Protein AF-0000000078642762 (afdb_homodimer)

InterPro domains:
  IPR003439 ABC transporter-like, ATP-binding domain [PF00005] (323-471)
  IPR003439 ABC transporter-like, ATP-binding domain [PS50893] (305-544)
  IPR003593 AAA+ ATPase domain [SM00382] (332-521)
  IPR011527 ABC transporter type 1, transmembrane domain [PF00664] (13-254)
  IPR011527 ABC transporter type 1, transmembrane domain [PS50929] (1-271)
  IPR017871 ABC transporter-like, conserved site [PS00211] (443-457)
  IPR027417 P-loop containing nucleoside triphosphate hydrolase [G3DSA:3.40.50.300] (303-545)
  IPR027417 P-loop containing nucleoside triphosphate hydrolase [SSF52540] (297-545)
  IPR036640 ABC transporter type 1, transmembrane domain superfamily [G3DSA:1.20.1560.10] (32-302)
  IPR036640 ABC transporter type 1, transmembrane domain superfamily [SSF90123] (19-289)
  IPR039421 Type 1 protein exporter [PTHR43394] (2-546)

Organism: Amborella trichopoda (NCBI:txid13333)

Radius of gyration: 38.22 Å; Cα contacts (8 Å, |Δi|>4): 1723; chains: 2; bounding box: 82×119×77 Å

Foldseek 3Di:
DLVLCLLVLVLVLVVCVPPHDPVVNVVSVVSNVVSVVVCVVVVVVLLVVLVVVLVVQLVVLLVLLVVLVVQAFVLVPVVDDPVVSVCLSPVLSVLVSCLRRPLVSLLVVLVVLLVSLLVVLCVLPVVLSVLLVVLLVVLLVLLVVLLVVVVVLVVVLVVLVVVLVVLVVVCVVCVVVCVVVVCPVVSVVVSVVSVVVSVVSVVVNVVSVVVSVVSLVVSLVVSVVVLCVVVVVCVVVPNHDPSSSSSSNVSSNSNSVSSVSNSVSVSSSVVSVVSVVVSVVSSPRDGDPLQVAPADDDPDFQAKKWWAQFWADRPVGNPATLAGGETDIFGFLFFEEEEEDPSLNQVVVVCVVLPSDPTPDTFMDGVRHTPSRHNNLNQVLQEFEQEQFQDFDQFFLQCRLCPSAPDDDDPVLLLVLLVLLVLQVVLCVDPVRRRDGDDPPPDDRLNSLSSSSSSRVSSLHQEYEAYASQPPDDPVSSVSNLSSVLCSSDNPPRSHHYYHHYLDPVSLQSGQKYWYGGSNYTDDIDHPVVVCVVCDPSVVSVVVVVVVVD/DLVLCLLVLVLVLVVCVPPHDPVSNVVSVVSNVVSVVVCVVVVVVLLVVLVVVLVVQLVVLLVLLVVLVVQAFVLVPVVDDPVVSVCLSPVLSVLLSCLRRPLVSLLVVLVVLLVSLLVVLCVLPVVLSVLLVVLLVVLLVLLVVLLVVLVVLVVVLVVLVVVLVVLVVVCVVCVVVCVVVVCPVVSVVVSVVSVVVSVVSVVVNVVSVVVSVVSLVVSLVVSVVVLCVVVVVCVVVPNHDPSSSSSSNVSSNSNSVSSVSNSVSVSSSVVSVVSVVVSVVSSPRDGDPLQVAPADDDPDFQAKKWWAQFWADRPVGNPATLAGGETDIFGGLFFEEEEEDPSLNQVVVVCVVLVSDPTPDTFMDGVRHTPSRHNNLNQVLQEFEQEQFQDFDQFFLQCRLCPSAPDDDDPVLLLVLLVLLVLQVVLCVDPVRRRDGDDPPPDDRLNSLSSSSSSRVSSLHQEYEAYASQPPDDPVSNVSNLSSVLCSSDNPPRSHHYYHHYLDPVSLQSGQKYWYGGSNYTDDIDHPVVVCVVCDPSVVSVVVVVVVVD

Sequence (1100 aa):
ASEISIPNFLTATIFSAQNGPTSIFQKNVQLLILMCCTFGIFSGIRGCCFGIANMILVRRMREKLYSALLFQDISFFDMETVGDLTSRLGSDCQQVSRVIGNDLNLISRNVLQGTGAFIYLVTLSWPLALSTLMICSVILTIMFFYSKYQKNAAKTFQEFLASANEVSQETFSLMRIIRSYGTEKQEIERYVGVLKKLADISLRQSIAYGLWSLSFNSLYHAAQVVAVLIGGASIMAGHITVEQLTKFILYADWLIYSTWWVGDNWSNLMQSVGASEKVFRLMDLLPSEQFLLNGLKLPQVVGHIEFVDLSFCYPSREKVPALRHVNLSIYPKEVVAIVGLSGSGKSTLVNLLLRLYEPTSGQILIDGFPLSELDIKWFRENIGFVGQEPRLFRMDISSNIRYGCTREVSHEDVERAAKQAYAHHFISSLPNGYETLVDDGLLSGGQKQRIAIARAILRNPAILILDEATSALDAESEHHVQGALYAAMKGPETKRTVIVIAHRLSTIRAADRIIVMDGGHIVEMGEHSELLGMNGIYARLTRRQVDALVASEISIPNFLTATIFSAQNGPTSIFQKNVQLLILMCCTFGIFSGIRGCCFGIANMILVRRMREKLYSALLFQDISFFDMETVGDLTSRLGSDCQQVSRVIGNDLNLISRNVLQGTGAFIYLVTLSWPLALSTLMICSVILTIMFFYSKYQKNAAKTFQEFLASANEVSQETFSLMRIIRSYGTEKQEIERYVGVLKKLADISLRQSIAYGLWSLSFNSLYHAAQVVAVLIGGASIMAGHITVEQLTKFILYADWLIYSTWWVGDNWSNLMQSVGASEKVFRLMDLLPSEQFLLNGLKLPQVVGHIEFVDLSFCYPSREKVPALRHVNLSIYPKEVVAIVGLSGSGKSTLVNLLLRLYEPTSGQILIDGFPLSELDIKWFRENIGFVGQEPRLFRMDISSNIRYGCTREVSHEDVERAAKQAYAHHFISSLPNGYETLVDDGLLSGGQKQRIAIARAILRNPAILILDEATSALDAESEHHVQGALYAAMKGPETKRTVIVIAHRLSTIRAADRIIVMDGGHIVEMGEHSELLGMNGIYARLTRRQVDALV

Solvent-accessible surface area (backbone atoms only — not comparable to full-atom values): 55470 Å² total; per-residue (Å²): 109,47,68,71,44,44,58,55,43,51,46,49,31,52,52,23,29,75,80,44,58,71,65,58,30,53,52,36,50,52,53,46,52,52,33,34,50,51,37,10,52,52,48,11,49,49,45,23,53,36,36,42,52,27,44,54,49,40,51,52,48,41,53,47,35,52,53,29,56,71,40,42,50,55,64,55,57,73,74,42,54,55,66,57,56,42,41,44,57,47,59,31,41,51,41,37,29,45,35,61,33,48,33,46,49,51,33,54,50,25,49,51,50,24,51,53,31,47,55,52,35,44,73,73,38,54,72,60,34,52,53,48,49,50,51,51,49,52,50,50,53,53,47,51,55,48,48,55,50,49,51,54,51,47,50,54,48,51,53,46,50,49,49,46,48,50,52,49,40,50,48,56,71,40,39,68,58,36,60,50,38,56,38,59,68,60,54,49,51,54,52,50,53,47,48,52,56,47,43,53,54,46,42,54,50,17,49,50,47,11,53,48,45,21,51,51,46,32,50,56,40,47,47,53,52,50,47,48,53,56,44,30,52,33,31,64,70,65,77,45,52,70,64,56,46,54,40,45,52,57,36,50,51,47,29,51,49,20,52,48,51,35,52,56,36,46,52,53,35,57,62,30,48,61,48,36,50,56,50,52,54,50,43,64,44,70,60,34,67,70,78,70,52,86,36,50,80,72,95,71,72,69,34,29,39,33,37,43,49,27,21,31,50,50,86,91,43,67,88,52,62,41,30,53,60,30,68,47,77,44,55,56,49,35,37,36,22,42,33,60,58,92,80,14,30,68,68,56,54,53,37,42,74,68,56,54,45,76,67,71,37,59,50,45,27,47,70,83,38,53,56,88,50,34,22,56,61,64,53,29,59,36,42,15,64,32,55,60,70,60,78,77,63,84,37,27,47,50,55,53,33,48,53,63,50,86,63,90,73,54,72,65,50,52,49,51,24,20,51,52,16,62,31,39,66,65,34,61,68,37,95,53,28,54,65,31,68,42,49,93,77,76,55,51,72,46,56,36,34,20,42,41,45,14,22,23,53,58,52,65,30,31,29,37,39,36,34,38,67,61,64,94,42,55,73,66,44,32,51,45,46,48,51,18,48,45,41,67,55,64,31,90,86,47,82,30,12,28,43,33,36,48,85,47,54,63,64,44,63,70,28,66,33,35,37,32,29,50,79,13,29,75,77,45,74,39,36,64,73,57,39,48,70,63,64,43,70,63,27,50,53,53,46,50,50,37,44,61,47,97,109,47,69,71,46,42,55,56,43,52,48,50,32,52,54,24,29,75,78,45,59,70,66,60,28,54,51,36,49,53,54,45,52,51,33,33,51,52,38,9,51,52,49,11,50,49,45,22,52,37,35,44,51,26,44,53,49,39,50,51,48,42,52,48,35,52,54,29,56,71,39,43,51,54,67,55,58,72,76,43,54,56,66,57,56,42,40,45,59,48,60,32,41,51,42,38,29,44,35,61,33,47,32,45,50,52,35,54,50,24,48,52,50,22,51,52,31,48,55,52,34,44,70,72,38,54,72,59,34,52,55,48,49,51,50,49,52,52,52,50,52,51,49,50,56,47,47,55,49,49,51,54,51,49,52,53,48,49,53,47,49,50,50,46,47,48,52,49,41,51,48,56,70,39,39,69,57,36,59,49,39,56,39,59,68,59,54,49,50,54,51,50,51,46,48,51,56,46,43,52,53,47,43,54,50,17,48,50,48,10,53,47,44,20,51,49,46,32,48,56,40,46,46,54,51,51,46,47,52,55,44,29,54,33,32,65,72,64,76,45,50,70,65,56,46,54,38,45,53,56,35,50,50,48,28,51,49,21,53,47,50,35,53,55,36,45,52,54,36,58,61,28,48,60,48,34,50,56,51,51,55,50,42,65,45,70,60,33,65,70,78,69,51,85,37,50,78,73,94,71,74,68,33,30,38,33,37,42,49,27,22,32,49,50,85,91,42,67,88,52,62,40,30,53,60,30,70,46,76,43,54,57,49,36,38,36,21,42,33,62,57,91,80,14,29,68,68,55,54,52,36,43,73,67,56,52,45,76,65,71,38,59,50,43,26,48,68,83,36,52,57,88,50,34,22,56,60,64,52,28,58,37,42,14,65,33,55,59,71,60,78,78,63,86,36,27,48,51,56,53,33,48,53,64,49,85,62,91,74,54,71,66,52,52,48,50,24,20,50,53,17,62,31,40,67,64,35,62,69,37,95,53,27,52,64,30,69,44,50,92,80,75,56,52,73,45,56,35,34,20,44,41,44,14,22,23,53,57,53,65,32,30,29,36,40,37,33,36,69,60,64,95,43,53,73,68,42,32,50,46,47,48,50,17,50,46,42,67,56,64,32,92,86,46,83,28,13,29,42,34,35,48,85,47,55,63,64,45,62,70,29,66,33,35,37,34,30,50,81,13,27,75,77,47,75,38,37,63,72,57,38,49,72,63,63,44,70,62,27,50,53,52,45,51,51,38,44,60,47,97

pLDDT: mean 83.85, std 8.93, range [47.72, 97.31]

Nearest PDB structures (foldseek):
  8t4i-assembly1_B  TM=9.078E-01  e=1.198E-38  Homo sapiens
  8hw4-assembly1_A  TM=8.216E-01  e=1.240E-27  Homo sapiens
  6uy0-assembly1_A  TM=8.090E-01  e=3.862E-27  Bos taurus
  5ywd-assembly1_B  TM=8.502E-01  e=2.669E-25  Mesocricetus auratus
  5ywb-assembly1_B  TM=8.502E-01  e=1.714E-24  Mesocricetus auratus

Structure (mmCIF, N/CA/C/O backbone):
data_AF-0000000078642762-model_v1
#
loop_
_entity.id
_entity.type
_entity.pdbx_description
1 polymer 'ABC transporter B family member 26, chloroplastic'
#
loop_
_atom_site.group_PDB
_atom_site.id
_atom_site.type_symbol
_atom_site.label_atom_id
_atom_site.label_alt_id
_atom_site.label_comp_id
_atom_site.label_asym_id
_atom_site.label_entity_id
_atom_site.label_seq_id
_atom_site.pdbx_PDB_ins_code
_atom_site.Cartn_x
_atom_site.Cartn_y
_atom_site.Cartn_z
_atom_site.occupancy
_atom_site.B_iso_or_equiv
_atom_site.auth_seq_id
_atom_site.auth_comp_id
_atom_site.auth_asym_id
_atom_site.auth_atom_id
_atom_site.pdbx_PDB_model_num
ATOM 1 N N . ALA A 1 1 ? -13.82 -40.062 -16.484 1 63.44 1 ALA A N 1
ATOM 2 C CA . ALA A 1 1 ? -13.969 -41.438 -16.938 1 63.44 1 ALA A CA 1
ATOM 3 C C . ALA A 1 1 ? -13.289 -41.656 -18.281 1 63.44 1 ALA A C 1
ATOM 5 O O . ALA A 1 1 ? -12.578 -42.625 -18.484 1 63.44 1 ALA A O 1
ATOM 6 N N . SER A 1 2 ? -13.516 -40.562 -19.125 1 65.88 2 SER A N 1
ATOM 7 C CA . SER A 1 2 ? -12.898 -40.656 -20.453 1 65.88 2 SER A CA 1
ATOM 8 C C . SER A 1 2 ? -11.375 -40.594 -20.344 1 65.88 2 SER A C 1
ATOM 10 O O . SER A 1 2 ? -10.672 -41.344 -21.031 1 65.88 2 SER A O 1
ATOM 12 N N . GLU A 1 3 ? -10.938 -39.844 -19.484 1 69.06 3 GLU A N 1
ATOM 13 C CA . GLU A 1 3 ? -9.492 -39.688 -19.359 1 69.06 3 GLU A CA 1
ATOM 14 C C . GLU A 1 3 ? -8.852 -40.969 -18.766 1 69.06 3 GLU A C 1
ATOM 16 O O . GLU A 1 3 ? -7.762 -41.344 -19.188 1 69.06 3 GLU A O 1
ATOM 21 N N . ILE A 1 4 ? -9.586 -41.562 -17.938 1 70.75 4 ILE A N 1
ATOM 22 C CA . ILE A 1 4 ? -9.062 -42.719 -17.234 1 70.75 4 ILE A CA 1
ATOM 23 C C . ILE A 1 4 ? -8.984 -43.906 -18.188 1 70.75 4 ILE A C 1
ATOM 25 O O . ILE A 1 4 ? -8.117 -44.781 -18.047 1 70.75 4 ILE A O 1
ATOM 29 N N . SER A 1 5 ? -9.797 -43.875 -19.234 1 72.12 5 SER A N 1
ATOM 30 C CA . SER A 1 5 ? -9.867 -45.031 -20.125 1 72.12 5 SER A CA 1
ATOM 31 C C . SER A 1 5 ? -8.859 -44.906 -21.266 1 72.12 5 SER A C 1
ATOM 33 O O . SER A 1 5 ? -8.57 -45.906 -21.953 1 72.12 5 SER A O 1
ATOM 35 N N . ILE A 1 6 ? -8.242 -43.812 -21.375 1 73 6 ILE A N 1
ATOM 36 C CA . ILE A 1 6 ? -7.422 -43.531 -22.547 1 73 6 ILE A CA 1
ATOM 37 C C . ILE A 1 6 ? -6.18 -44.406 -22.547 1 73 6 ILE A C 1
ATOM 39 O O . ILE A 1 6 ? -5.871 -45.062 -23.547 1 73 6 ILE A O 1
ATOM 43 N N . PRO A 1 7 ? -5.547 -44.531 -21.312 1 68.44 7 PRO A N 1
ATOM 44 C CA . PRO A 1 7 ? -4.355 -45.375 -21.344 1 68.44 7 PRO A CA 1
ATOM 45 C C . PRO A 1 7 ? -4.676 -46.812 -21.672 1 68.44 7 PRO A C 1
ATOM 47 O O . PRO A 1 7 ? -3.895 -47.5 -22.359 1 68.44 7 PRO A O 1
ATOM 50 N N . ASN A 1 8 ? -5.844 -47.281 -21.281 1 71.69 8 ASN A N 1
ATOM 51 C CA . ASN A 1 8 ? -6.246 -48.656 -21.562 1 71.69 8 ASN A CA 1
ATOM 52 C C . ASN A 1 8 ? -6.445 -48.875 -23.062 1 71.69 8 ASN A C 1
ATOM 54 O O . ASN A 1 8 ? -5.938 -49.844 -23.609 1 71.69 8 ASN A O 1
ATOM 58 N N . PHE A 1 9 ? -7.066 -47.969 -23.672 1 74.38 9 PHE A N 1
ATOM 59 C CA . PHE A 1 9 ? -7.367 -48.156 -25.078 1 74.38 9 PHE A CA 1
ATOM 60 C C . PHE A 1 9 ? -6.145 -47.844 -25.938 1 74.38 9 PHE A C 1
ATOM 62 O O . PHE A 1 9 ? -5.965 -48.438 -27.016 1 74.38 9 PHE A O 1
ATOM 69 N N . LEU A 1 10 ? -5.32 -46.969 -25.406 1 74.31 10 LEU A N 1
ATOM 70 C CA . LEU A 1 10 ? -4.078 -46.656 -26.109 1 74.31 10 LEU A CA 1
ATOM 71 C C . LEU A 1 10 ? -3.186 -47.875 -26.188 1 74.31 10 LEU A C 1
ATOM 73 O O . LEU A 1 10 ? -2.707 -48.219 -27.281 1 74.31 10 LEU A O 1
ATOM 77 N N . THR A 1 11 ? -3.053 -48.531 -25.125 1 74.12 11 THR A N 1
ATOM 78 C CA . THR A 1 11 ? -2.203 -49.719 -25.078 1 74.12 11 THR A CA 1
ATOM 79 C C . THR A 1 11 ? -2.838 -50.875 -25.859 1 74.12 11 THR A C 1
ATOM 81 O O . THR A 1 11 ? -2.15 -51.594 -26.594 1 74.12 11 THR A O 1
ATOM 84 N N . ALA A 1 12 ? -4.137 -51 -25.781 1 73.81 12 ALA A N 1
ATOM 85 C CA . ALA A 1 12 ? -4.836 -52.062 -26.5 1 73.81 12 ALA A CA 1
ATOM 86 C C . ALA A 1 12 ? -4.695 -51.906 -28 1 73.81 12 ALA A C 1
ATOM 88 O O . ALA A 1 12 ? -4.559 -52.875 -28.734 1 73.81 12 ALA A O 1
ATOM 89 N N . THR A 1 13 ? -4.727 -50.656 -28.375 1 74.12 13 THR A N 1
ATOM 90 C CA . THR A 1 13 ? -4.613 -50.375 -29.797 1 74.12 13 THR A CA 1
ATOM 91 C C . THR A 1 13 ? -3.209 -50.719 -30.312 1 74.12 13 THR A C 1
ATOM 93 O O . THR A 1 13 ? -3.045 -51.25 -31.406 1 74.12 13 THR A O 1
ATOM 96 N N . ILE A 1 14 ? -2.197 -50.438 -29.469 1 75 14 ILE A N 1
ATOM 97 C CA . ILE A 1 14 ? -0.812 -50.688 -29.844 1 75 14 ILE A CA 1
ATOM 98 C C . ILE A 1 14 ? -0.587 -52.188 -30.016 1 75 14 ILE A C 1
ATOM 100 O O . ILE A 1 14 ? 0.004 -52.625 -31 1 75 14 ILE A O 1
ATOM 104 N N . PHE A 1 15 ? -1.123 -52.969 -29.125 1 77.12 15 PHE A N 1
ATOM 105 C CA . PHE A 1 15 ? -0.85 -54.406 -29.141 1 77.12 15 PHE A CA 1
ATOM 106 C C . PHE A 1 15 ? -1.767 -55.125 -30.125 1 77.12 15 PHE A C 1
ATOM 108 O O . PHE A 1 15 ? -1.416 -56.156 -30.641 1 77.12 15 PHE A O 1
ATOM 115 N N . SER A 1 16 ? -2.926 -54.5 -30.406 1 72.94 16 SER A N 1
ATOM 116 C CA . SER A 1 16 ? -3.797 -55.094 -31.406 1 72.94 16 SER A CA 1
ATOM 117 C C . SER A 1 16 ? -3.209 -54.938 -32.812 1 72.94 16 SER A C 1
ATOM 119 O O . SER A 1 16 ? -3.531 -55.719 -33.719 1 72.94 16 SER A O 1
ATOM 121 N N . ALA A 1 17 ? -2.365 -54 -32.938 1 70.5 17 ALA A N 1
ATOM 122 C CA . ALA A 1 17 ? -1.704 -53.812 -34.219 1 70.5 17 ALA A CA 1
ATOM 123 C C . ALA A 1 17 ? -0.73 -54.969 -34.531 1 70.5 17 ALA A C 1
ATOM 125 O O . ALA A 1 17 ? -0.464 -55.25 -35.688 1 70.5 17 ALA A O 1
ATOM 126 N N . GLN A 1 18 ? -0.159 -55.531 -33.5 1 69.88 18 GLN A N 1
ATOM 127 C CA . GLN A 1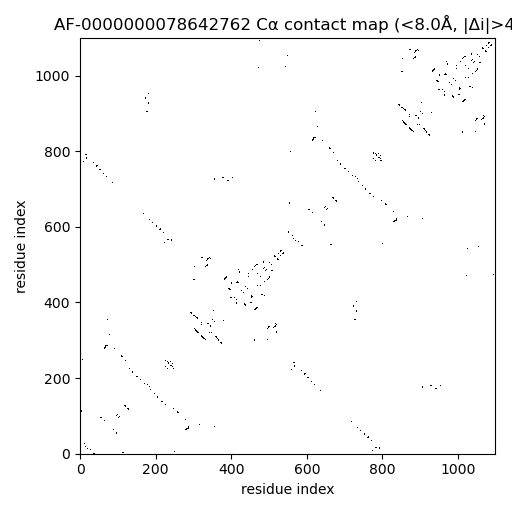 18 ? 0.807 -56.594 -33.688 1 69.88 18 GLN A CA 1
ATOM 128 C C . GLN A 1 18 ? 0.103 -57.938 -33.906 1 69.88 18 GLN A C 1
ATOM 130 O O . GLN A 1 18 ? 0.49 -58.688 -34.812 1 69.88 18 GLN A O 1
ATOM 135 N N . ASN A 1 19 ? -0.927 -58.312 -32.969 1 66.31 19 ASN A N 1
ATOM 136 C CA . ASN A 1 19 ? -1.422 -59.688 -32.938 1 66.31 19 ASN A CA 1
ATOM 137 C C . ASN A 1 19 ? -2.822 -59.781 -33.531 1 66.31 19 ASN A C 1
ATOM 1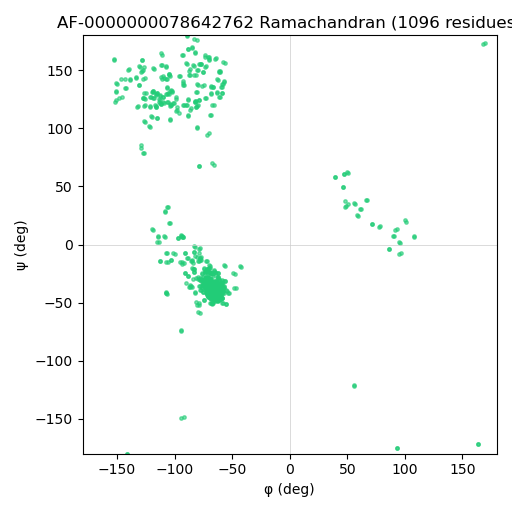39 O O . ASN A 1 19 ? -3.309 -60.875 -33.812 1 66.31 19 ASN A O 1
ATOM 143 N N . GLY A 1 20 ? -3.564 -58.594 -33.719 1 64.88 20 GLY A N 1
ATOM 144 C CA . GLY A 1 20 ? -4.988 -58.781 -33.938 1 64.88 20 GLY A CA 1
ATOM 145 C C . GLY A 1 20 ? -5.43 -58.438 -35.344 1 64.88 20 GLY A C 1
ATOM 146 O O . GLY A 1 20 ? -4.637 -57.938 -36.156 1 64.88 20 GLY A O 1
ATOM 147 N N . PRO A 1 21 ? -6.645 -58.938 -35.688 1 73.31 21 PRO A N 1
ATOM 148 C CA . PRO A 1 21 ? -7.277 -58.562 -36.938 1 73.31 21 PRO A CA 1
ATOM 149 C C . PRO A 1 21 ? -7.465 -57.062 -37.094 1 73.31 21 PRO A C 1
ATOM 151 O O . PRO A 1 21 ? -7.586 -56.344 -36.094 1 73.31 21 PRO A O 1
ATOM 154 N N . THR A 1 22 ? -7.215 -56.562 -38.344 1 78.06 22 THR A N 1
ATOM 155 C CA . THR A 1 22 ? -7.316 -55.156 -38.719 1 78.06 22 THR A CA 1
ATOM 156 C C . THR A 1 22 ? -8.641 -54.562 -38.219 1 78.06 22 THR A C 1
ATOM 158 O O . THR A 1 22 ? -8.727 -53.375 -37.906 1 78.06 22 THR A O 1
ATOM 161 N N . SER A 1 23 ? -9.594 -55.438 -38.062 1 78.19 23 SER A N 1
ATOM 162 C CA . SER A 1 23 ? -10.906 -54.969 -37.625 1 78.19 23 SER A CA 1
ATOM 163 C C . SER A 1 23 ? -10.875 -54.5 -36.156 1 78.19 23 SER A C 1
ATOM 165 O O . SER A 1 23 ? -11.469 -53.469 -35.844 1 78.19 23 SER A O 1
ATOM 167 N N . ILE A 1 24 ? -10.172 -55.188 -35.344 1 79.62 24 ILE A N 1
ATOM 168 C CA . ILE A 1 24 ? -10.086 -54.844 -33.938 1 79.62 24 ILE A CA 1
ATOM 169 C C . ILE A 1 24 ? -9.25 -53.562 -33.75 1 79.62 24 ILE A C 1
ATOM 171 O O . ILE A 1 24 ? -9.578 -52.719 -32.938 1 79.62 24 ILE A O 1
ATOM 175 N N . PHE A 1 25 ? -8.312 -53.469 -34.656 1 82.25 25 PHE A N 1
ATOM 176 C CA . PHE A 1 25 ? -7.473 -52.281 -34.656 1 82.25 25 PHE A CA 1
ATOM 177 C C . PHE A 1 25 ? -8.289 -51.031 -35 1 82.25 25 PHE A C 1
ATOM 179 O O . PHE A 1 25 ? -8.211 -50.031 -34.312 1 82.25 25 PHE A O 1
ATOM 186 N N . GLN A 1 26 ? -9.133 -51.156 -36.062 1 81.62 26 GLN A N 1
ATOM 187 C CA . GLN A 1 26 ? -9.93 -50 -36.469 1 81.62 26 GLN A CA 1
ATOM 188 C C . GLN A 1 26 ? -10.969 -49.625 -35.438 1 81.62 26 GLN A C 1
ATOM 190 O O . GLN A 1 26 ? -11.227 -48.438 -35.188 1 81.62 26 GLN A O 1
ATOM 195 N N . LYS A 1 27 ? -11.523 -50.594 -34.75 1 83 27 LYS A N 1
ATOM 196 C CA . LYS A 1 27 ? -12.523 -50.344 -33.719 1 83 27 LYS A CA 1
ATOM 197 C C . LYS A 1 27 ? -11.891 -49.625 -32.5 1 83 27 LYS A C 1
ATOM 199 O O . LYS A 1 27 ? -12.469 -48.688 -31.938 1 83 27 LYS A O 1
ATOM 204 N N . ASN A 1 28 ? -10.734 -50.062 -32.125 1 82.62 28 ASN A N 1
ATOM 205 C CA . ASN A 1 28 ? -10.047 -49.438 -30.984 1 82.62 28 ASN A CA 1
ATOM 206 C C . ASN A 1 28 ? -9.641 -48 -31.281 1 82.62 28 ASN A C 1
ATOM 208 O O . ASN A 1 28 ? -9.703 -47.125 -30.406 1 82.62 28 ASN A O 1
ATOM 212 N N . VAL A 1 29 ? -9.305 -47.812 -32.531 1 81.81 29 VAL A N 1
ATOM 213 C CA . VAL A 1 29 ? -8.891 -46.469 -32.906 1 81.81 29 VAL A CA 1
ATOM 214 C C . VAL A 1 29 ? -10.094 -45.531 -32.875 1 81.81 29 VAL A C 1
ATOM 216 O O . VAL A 1 29 ? -9.992 -44.375 -32.438 1 81.81 29 VAL A O 1
ATOM 219 N N . GLN A 1 30 ? -11.188 -46.031 -33.344 1 83.69 30 GLN A N 1
ATOM 220 C CA . GLN A 1 30 ? -12.398 -45.188 -33.344 1 83.69 30 GLN A CA 1
ATOM 221 C C . GLN A 1 30 ? -12.844 -44.875 -31.922 1 83.69 30 GLN A C 1
ATOM 223 O O . GLN A 1 30 ? -13.258 -43.75 -31.641 1 83.69 30 GLN A O 1
ATOM 228 N N . LEU A 1 31 ? -12.758 -45.844 -31.031 1 83.38 31 LEU A N 1
ATOM 229 C CA . LEU A 1 31 ? -13.125 -45.625 -29.641 1 83.38 31 LEU A CA 1
ATOM 230 C C . LEU A 1 31 ? -12.172 -44.625 -28.969 1 83.38 31 LEU A C 1
ATOM 232 O O . LEU A 1 31 ? -12.594 -43.812 -28.156 1 83.38 31 LEU A O 1
ATOM 236 N N . LEU A 1 32 ? -10.93 -44.719 -29.359 1 82.44 32 LEU A N 1
ATOM 237 C CA . LEU A 1 32 ? -9.93 -43.812 -28.797 1 82.44 32 LEU A CA 1
ATOM 238 C C . LEU A 1 32 ? -10.188 -42.375 -29.25 1 82.44 32 LEU A C 1
ATOM 240 O O . LEU A 1 32 ? -10.094 -41.438 -28.453 1 82.44 32 LEU A O 1
ATOM 244 N N . ILE A 1 33 ? -10.555 -42.188 -30.484 1 83.12 33 ILE A N 1
ATOM 245 C CA . ILE A 1 33 ? -10.852 -40.875 -31.016 1 83.12 33 ILE A CA 1
ATOM 246 C C . ILE A 1 33 ? -12.086 -40.312 -30.312 1 83.12 33 ILE A C 1
ATOM 248 O O . ILE A 1 33 ? -12.094 -39.125 -29.922 1 83.12 33 ILE A O 1
ATOM 252 N N . LEU A 1 34 ? -13.039 -41.188 -30.094 1 82.81 34 LEU A N 1
ATOM 253 C CA . LEU A 1 34 ? -14.266 -40.75 -29.438 1 82.81 34 LEU A CA 1
ATOM 254 C C . LEU A 1 34 ? -13.984 -40.312 -28 1 82.81 34 LEU A C 1
ATOM 256 O O . LEU A 1 34 ? -14.516 -39.312 -27.531 1 82.81 34 LEU A O 1
ATOM 260 N N . MET A 1 35 ? -13.164 -40.969 -27.297 1 82.75 35 MET A N 1
ATOM 261 C CA . MET A 1 35 ? -12.836 -40.656 -25.922 1 82.75 35 MET A CA 1
ATOM 262 C C . MET A 1 35 ? -12.016 -39.375 -25.828 1 82.75 35 MET A C 1
ATOM 264 O O . MET A 1 35 ? -12.211 -38.594 -24.922 1 82.75 35 MET A O 1
ATOM 268 N N . CYS A 1 36 ? -11.117 -39.25 -26.766 1 80.62 36 CYS A N 1
ATOM 269 C CA . CYS A 1 36 ? -10.281 -38.031 -26.781 1 80.62 36 CYS A CA 1
ATOM 270 C C . CYS A 1 36 ? -11.117 -36.781 -27.047 1 80.62 36 CYS A C 1
ATOM 272 O O . CYS A 1 36 ? -10.938 -35.781 -26.391 1 80.62 36 CYS A O 1
ATOM 274 N N . CYS A 1 37 ? -12.062 -36.875 -27.953 1 81.12 37 CYS A N 1
ATOM 275 C CA . CYS A 1 37 ? -12.93 -35.75 -28.281 1 81.12 37 CYS A CA 1
ATOM 276 C C . CYS A 1 37 ? -13.852 -35.438 -27.109 1 81.12 37 CYS A C 1
ATOM 278 O O . CYS A 1 37 ? -14.039 -34.25 -26.781 1 81.12 37 CYS A O 1
ATOM 280 N N . THR A 1 38 ? -14.406 -36.469 -26.484 1 83.5 38 THR A N 1
ATOM 281 C CA . THR A 1 38 ? -15.297 -36.25 -25.344 1 83.5 38 THR A CA 1
ATOM 282 C C . THR A 1 38 ? -14.531 -35.625 -24.172 1 83.5 38 THR A C 1
ATOM 284 O O . THR A 1 38 ? -15.039 -34.75 -23.5 1 83.5 38 THR A O 1
ATOM 287 N N . PHE A 1 39 ? -13.305 -36.031 -24 1 83.19 39 PHE A N 1
ATOM 288 C CA . PHE A 1 39 ? -12.492 -35.469 -22.922 1 83.19 39 PHE A CA 1
ATOM 289 C C . PHE A 1 39 ? -12.164 -34.031 -23.172 1 83.19 39 PHE A C 1
ATOM 291 O O . PHE A 1 39 ? -12.234 -33.188 -22.266 1 83.19 39 PHE A O 1
ATOM 298 N N . GLY A 1 40 ? -11.852 -33.719 -24.406 1 81.62 40 GLY A N 1
ATOM 299 C CA . GLY A 1 40 ? -11.547 -32.344 -24.766 1 81.62 40 GLY A CA 1
ATOM 300 C C . GLY A 1 40 ? -12.719 -31.406 -24.547 1 81.62 40 GLY A C 1
ATOM 301 O O . GLY A 1 40 ? -12.562 -30.359 -23.922 1 81.62 40 GLY A O 1
ATOM 302 N N . ILE A 1 41 ? -13.828 -31.844 -24.875 1 84.5 41 ILE A N 1
ATOM 303 C CA . ILE A 1 41 ? -15.023 -31.016 -24.766 1 84.5 41 ILE A CA 1
ATOM 304 C C . ILE A 1 41 ? -15.406 -30.859 -23.297 1 84.5 41 ILE A C 1
ATOM 306 O O . ILE A 1 41 ? -15.656 -29.734 -22.844 1 84.5 41 ILE A O 1
ATOM 310 N N . PHE A 1 42 ? -15.328 -31.938 -22.531 1 85.31 42 PHE A N 1
ATOM 311 C CA . PHE A 1 42 ? -15.742 -31.859 -21.141 1 85.31 42 PHE A CA 1
ATOM 312 C C . PHE A 1 42 ? -14.719 -31.094 -20.312 1 85.31 42 PHE A C 1
ATOM 314 O O . PHE A 1 42 ? -15.07 -30.422 -19.344 1 85.31 42 PHE A O 1
ATOM 321 N N . SER A 1 43 ? -13.516 -31.219 -20.75 1 82.06 43 SER A N 1
ATOM 322 C CA . SER A 1 43 ? -12.484 -30.469 -20.047 1 82.06 43 SER A CA 1
ATOM 323 C C . SER A 1 43 ? -12.633 -28.969 -20.281 1 82.06 43 SER A C 1
ATOM 325 O O . SER A 1 43 ? -12.469 -28.172 -19.359 1 82.06 43 SER A O 1
ATOM 327 N N . GLY A 1 44 ? -12.984 -28.578 -21.469 1 83.5 44 GLY A N 1
ATOM 328 C CA . GLY A 1 44 ? -13.211 -27.188 -21.781 1 83.5 44 GLY A CA 1
ATOM 329 C C . GLY A 1 44 ? -14.422 -26.609 -21.078 1 83.5 44 GLY A C 1
ATOM 330 O O . GLY A 1 44 ? -14.352 -25.516 -20.5 1 83.5 44 GLY A O 1
ATOM 331 N N . ILE A 1 45 ? -15.43 -27.359 -21.016 1 85.94 45 ILE A N 1
ATOM 332 C CA . ILE A 1 45 ? -16.656 -26.906 -20.375 1 85.94 45 ILE A CA 1
ATOM 333 C C . ILE A 1 45 ? -16.438 -26.781 -18.875 1 85.94 45 ILE A C 1
ATOM 335 O O . ILE A 1 45 ? -16.875 -25.812 -18.25 1 85.94 45 ILE A O 1
ATOM 339 N N . ARG A 1 46 ? -15.789 -27.719 -18.391 1 82.62 46 ARG A N 1
ATOM 340 C CA . ARG A 1 46 ? -15.484 -27.688 -16.953 1 82.62 46 ARG A CA 1
ATOM 341 C C . ARG A 1 46 ? -14.633 -26.469 -16.609 1 82.62 46 ARG A C 1
ATOM 343 O O . ARG A 1 46 ? -14.906 -25.766 -15.633 1 82.62 46 ARG A O 1
ATOM 350 N N . GLY A 1 47 ? -13.711 -26.266 -17.438 1 78.75 47 GLY A N 1
ATOM 351 C CA . GLY A 1 47 ? -12.859 -25.109 -17.203 1 78.75 47 GLY A CA 1
ATOM 352 C C . GLY A 1 47 ? -13.617 -23.797 -17.25 1 78.75 47 GLY A C 1
ATOM 353 O O . GLY A 1 47 ? -13.43 -22.938 -16.391 1 78.75 47 GLY A O 1
ATOM 354 N N . CYS A 1 48 ? -14.469 -23.719 -18.109 1 84.31 48 CYS A N 1
ATOM 355 C CA . CYS A 1 48 ? -15.266 -22.5 -18.266 1 84.31 48 CYS A CA 1
ATOM 356 C C . CYS A 1 48 ? -16.25 -22.344 -17.109 1 84.31 48 CYS A C 1
ATOM 358 O O . CYS A 1 48 ? -16.375 -21.266 -16.547 1 84.31 48 CYS A O 1
ATOM 360 N N . CYS A 1 49 ? -16.875 -23.453 -16.75 1 85.81 49 CYS A N 1
ATOM 361 C CA . CYS A 1 49 ? -17.875 -23.406 -15.688 1 85.81 49 CYS A CA 1
ATOM 362 C C . CYS A 1 49 ? -17.234 -23.031 -14.359 1 85.81 49 CYS A C 1
ATOM 364 O O . CYS A 1 49 ? -17.781 -22.234 -13.594 1 85.81 49 CYS A O 1
ATOM 366 N N . PHE A 1 50 ? -16.078 -23.516 -14.133 1 83.12 50 PHE A N 1
ATOM 367 C CA . PHE A 1 50 ? -15.398 -23.203 -12.883 1 83.12 50 PHE A CA 1
ATOM 368 C C . PHE A 1 50 ? -14.898 -21.766 -12.883 1 83.12 50 PHE A C 1
ATOM 370 O O . PHE A 1 50 ? -14.891 -21.109 -11.844 1 83.12 50 PHE A O 1
ATOM 377 N N . GLY A 1 51 ? -14.5 -21.328 -14.031 1 83 51 GLY A N 1
ATOM 378 C CA . GLY A 1 51 ? -14.094 -19.938 -14.148 1 83 51 GLY A CA 1
ATOM 379 C C . GLY A 1 51 ? -15.227 -18.969 -13.867 1 83 51 GLY A C 1
ATOM 380 O O . GLY A 1 51 ? -15.047 -17.984 -13.133 1 83 51 GLY A O 1
ATOM 381 N N . ILE A 1 52 ? -16.359 -19.297 -14.367 1 86.75 52 ILE A N 1
ATOM 382 C CA . ILE A 1 52 ? -17.547 -18.453 -14.18 1 86.75 52 ILE A CA 1
ATOM 383 C C . ILE A 1 52 ? -17.984 -18.516 -12.719 1 86.75 52 ILE A C 1
ATOM 385 O O . ILE A 1 52 ? -18.328 -17.5 -12.125 1 86.75 52 ILE A O 1
ATOM 389 N N . ALA A 1 53 ? -17.984 -19.719 -12.227 1 85.75 53 ALA A N 1
ATOM 390 C CA . ALA A 1 53 ? -18.359 -19.875 -10.82 1 85.75 53 ALA A CA 1
ATOM 391 C C . ALA A 1 53 ? -17.438 -19.078 -9.914 1 85.75 53 ALA A C 1
ATOM 393 O O . ALA A 1 53 ? -17.875 -18.469 -8.93 1 85.75 53 ALA A O 1
ATOM 394 N N . ASN A 1 54 ? -16.203 -19.094 -10.234 1 85.06 54 ASN A N 1
ATOM 395 C CA . ASN A 1 54 ? -15.227 -18.344 -9.461 1 85.06 54 ASN A CA 1
ATOM 396 C C . ASN A 1 54 ? -15.484 -16.844 -9.539 1 85.06 54 ASN A C 1
ATOM 398 O O . ASN A 1 54 ? -15.391 -16.141 -8.531 1 85.06 54 ASN A O 1
ATOM 402 N N . MET A 1 55 ? -15.852 -16.406 -10.672 1 86.62 55 MET A N 1
ATOM 403 C CA . MET A 1 55 ? -16.125 -14.984 -10.875 1 86.62 55 MET A CA 1
ATOM 404 C C . MET A 1 55 ? -17.344 -14.539 -10.086 1 86.62 55 MET A C 1
ATOM 406 O O . MET A 1 55 ? -17.328 -13.492 -9.445 1 86.62 55 MET A O 1
ATOM 410 N N . ILE A 1 56 ? -18.359 -15.312 -10.094 1 88.31 56 ILE A N 1
ATOM 411 C CA . ILE A 1 56 ? -19.594 -14.992 -9.375 1 88.31 56 ILE A CA 1
ATOM 412 C C . ILE A 1 56 ? -19.328 -14.984 -7.871 1 88.31 56 ILE A C 1
ATOM 414 O O . ILE A 1 56 ? -19.797 -14.094 -7.16 1 88.31 56 ILE A O 1
ATOM 418 N N . LEU A 1 57 ? -18.547 -15.906 -7.469 1 86.06 57 LEU A N 1
ATOM 419 C CA . LEU A 1 57 ? -18.25 -16 -6.043 1 86.06 57 LEU A CA 1
ATOM 420 C C . LEU A 1 57 ? -17.453 -14.789 -5.566 1 86.06 57 LEU A C 1
ATOM 422 O O . LEU A 1 57 ? -17.766 -14.227 -4.512 1 86.06 57 LEU A O 1
ATOM 426 N N . VAL A 1 58 ? -16.438 -14.422 -6.273 1 87.06 58 VAL A N 1
ATOM 427 C CA . VAL A 1 58 ? -15.586 -13.297 -5.883 1 87.06 58 VAL A CA 1
ATOM 428 C C . VAL A 1 58 ? -16.406 -12.008 -5.879 1 87.06 58 VAL A C 1
ATOM 430 O O . VAL A 1 58 ? -16.281 -11.188 -4.969 1 87.06 58 VAL A O 1
ATOM 433 N N . ARG A 1 59 ? -17.219 -11.883 -6.887 1 89.94 59 ARG A N 1
ATOM 434 C CA . ARG A 1 59 ? -18.062 -10.695 -6.98 1 89.94 59 ARG A CA 1
ATOM 435 C C . ARG A 1 59 ? -19.016 -10.609 -5.793 1 89.94 59 ARG A C 1
ATOM 437 O O . ARG A 1 59 ? -19.141 -9.562 -5.156 1 89.94 59 ARG A O 1
ATOM 444 N N . ARG A 1 60 ? -19.656 -11.633 -5.504 1 89.44 60 ARG A N 1
ATOM 445 C CA . ARG A 1 60 ? -20.609 -11.672 -4.406 1 89.44 60 ARG A CA 1
ATOM 446 C C . ARG A 1 60 ? -19.922 -11.469 -3.062 1 89.44 60 ARG A C 1
ATOM 448 O O . ARG A 1 60 ? -20.469 -10.812 -2.17 1 89.44 60 ARG A O 1
ATOM 455 N N . MET A 1 61 ? -18.781 -12.008 -2.969 1 89.69 61 MET A N 1
ATOM 456 C CA . MET A 1 61 ? -18.016 -11.852 -1.732 1 89.69 61 MET A CA 1
ATOM 457 C C . MET A 1 61 ? -17.625 -10.398 -1.514 1 89.69 61 MET A C 1
ATOM 459 O O . MET A 1 61 ? -17.75 -9.875 -0.406 1 89.69 61 MET A O 1
ATOM 463 N N . ARG A 1 62 ? -17.141 -9.82 -2.555 1 92 62 ARG A N 1
ATOM 464 C CA . ARG A 1 62 ? -16.734 -8.414 -2.457 1 92 62 ARG A CA 1
ATOM 465 C C . ARG A 1 62 ? -17.938 -7.527 -2.146 1 92 62 ARG A C 1
ATOM 467 O O . ARG A 1 62 ? -17.844 -6.617 -1.321 1 92 62 ARG A O 1
ATOM 474 N N . GLU A 1 63 ? -19.016 -7.777 -2.828 1 93.38 63 GLU A N 1
ATOM 475 C CA . GLU A 1 63 ? -20.219 -7 -2.605 1 93.38 63 GLU A CA 1
ATOM 476 C C . GLU A 1 63 ? -20.703 -7.133 -1.165 1 93.38 63 GLU A C 1
ATOM 478 O O . GLU A 1 63 ? -21.047 -6.137 -0.52 1 93.38 63 GLU A O 1
ATOM 483 N N . LYS A 1 64 ? -20.734 -8.297 -0.7 1 92.31 64 LYS A N 1
ATOM 484 C CA . LYS A 1 64 ? -21.219 -8.555 0.654 1 92.31 64 LYS A CA 1
ATOM 485 C C . LYS A 1 64 ? -20.266 -7.961 1.694 1 92.31 64 LYS A C 1
ATOM 487 O O . LYS A 1 64 ? -20.719 -7.383 2.688 1 92.31 64 LYS A O 1
ATOM 492 N N . LEU A 1 65 ? -19 -8.195 1.485 1 93.19 65 LEU A N 1
ATOM 493 C CA . LEU A 1 65 ? -18.016 -7.652 2.42 1 93.19 65 LEU A CA 1
ATOM 494 C C . LEU A 1 65 ? -18.078 -6.129 2.445 1 93.19 65 LEU A C 1
ATOM 496 O O . LEU A 1 65 ? -18.047 -5.52 3.518 1 93.19 65 LEU A O 1
ATOM 500 N N . TYR A 1 66 ? -18.172 -5.52 1.321 1 94.5 66 TYR A N 1
ATOM 501 C CA . TYR A 1 66 ? -18.234 -4.066 1.212 1 94.5 66 TYR A CA 1
ATOM 502 C C . TYR A 1 66 ? -19.484 -3.527 1.909 1 94.5 66 TYR A C 1
ATOM 504 O O . TYR A 1 66 ? -19.406 -2.543 2.648 1 94.5 66 TYR A O 1
ATOM 512 N N . SER A 1 67 ? -20.531 -4.137 1.667 1 92.94 67 SER A N 1
ATOM 513 C CA . SER A 1 67 ? -21.781 -3.727 2.289 1 92.94 67 SER A CA 1
ATOM 514 C C . SER A 1 67 ? -21.734 -3.904 3.803 1 92.94 67 SER A C 1
ATOM 516 O O . SER A 1 67 ? -22.203 -3.041 4.551 1 92.94 67 SER A O 1
ATOM 518 N N . ALA A 1 68 ? -21.172 -4.957 4.219 1 92.62 68 ALA A N 1
ATOM 519 C CA . ALA A 1 68 ? -21.047 -5.223 5.648 1 92.62 68 ALA A CA 1
ATOM 520 C C . ALA A 1 68 ? -20.172 -4.18 6.328 1 92.62 68 ALA A C 1
ATOM 522 O O . ALA A 1 68 ? -20.453 -3.752 7.449 1 92.62 68 ALA A O 1
ATOM 523 N N . LEU A 1 69 ? -19.172 -3.814 5.672 1 92.88 69 LEU A N 1
ATOM 524 C CA . LEU A 1 69 ? -18.234 -2.844 6.246 1 92.88 69 LEU A CA 1
ATOM 525 C C . LEU A 1 69 ? -18.875 -1.459 6.312 1 92.88 69 LEU A C 1
ATOM 527 O O . LEU A 1 69 ? -18.703 -0.738 7.297 1 92.88 69 LEU A O 1
ATOM 531 N N . LEU A 1 70 ? -19.609 -1.094 5.27 1 92.19 70 LEU A N 1
ATOM 532 C CA . LEU A 1 70 ? -20.188 0.24 5.199 1 92.19 70 LEU A CA 1
ATOM 533 C C . LEU A 1 70 ? -21.234 0.436 6.297 1 92.19 70 LEU A C 1
ATOM 535 O O . LEU A 1 70 ? -21.5 1.565 6.715 1 92.19 70 LEU A O 1
ATOM 539 N N . PHE A 1 71 ? -21.75 -0.578 6.797 1 90.62 71 PHE A N 1
ATOM 540 C CA . PHE A 1 71 ? -22.828 -0.446 7.773 1 90.62 71 PHE A CA 1
ATOM 541 C C . PHE A 1 71 ? -22.328 -0.722 9.18 1 90.62 71 PHE A C 1
ATOM 543 O O . PHE A 1 71 ? -23.109 -0.955 10.102 1 90.62 71 PHE A O 1
ATOM 550 N N . GLN A 1 72 ? -21 -0.651 9.352 1 90.38 72 GLN A N 1
ATOM 551 C CA . GLN A 1 72 ? -20.422 -0.781 10.68 1 90.38 72 GLN A CA 1
ATOM 552 C C . GLN A 1 72 ? -20.344 0.571 11.383 1 90.38 72 GLN A C 1
ATOM 554 O O . GLN A 1 72 ? -20.531 1.614 10.758 1 90.38 72 GLN A O 1
ATOM 559 N N . ASP A 1 73 ? -20.062 0.54 12.648 1 88.94 73 ASP A N 1
ATOM 560 C CA . ASP A 1 73 ? -19.938 1.764 13.438 1 88.94 73 ASP A CA 1
ATOM 561 C C . ASP A 1 73 ? -18.641 2.502 13.109 1 88.94 73 ASP A C 1
ATOM 563 O O . ASP A 1 73 ? -17.656 1.889 12.68 1 88.94 73 ASP A O 1
ATOM 567 N N . ILE A 1 74 ? -18.688 3.744 13.297 1 88 74 ILE A N 1
ATOM 568 C CA . ILE A 1 74 ? -17.516 4.578 13.031 1 88 74 ILE A CA 1
ATOM 569 C C . ILE A 1 74 ? -16.359 4.152 13.938 1 88 74 ILE A C 1
ATOM 571 O O . ILE A 1 74 ? -15.195 4.27 13.562 1 88 74 ILE A O 1
ATOM 575 N N . SER A 1 75 ? -16.734 3.639 15.117 1 85.75 75 SER A N 1
ATOM 576 C CA . SER A 1 75 ? -15.719 3.164 16.047 1 85.75 75 SER A CA 1
ATOM 577 C C . SER A 1 75 ? -14.883 2.045 15.438 1 85.75 75 SER A C 1
ATOM 579 O O . SER A 1 75 ? -13.695 1.913 15.734 1 85.75 75 SER A O 1
ATOM 581 N N . PHE A 1 76 ? -15.578 1.312 14.617 1 86.62 76 PHE A N 1
ATOM 582 C CA . PHE A 1 76 ? -14.883 0.245 13.906 1 86.62 76 PHE A CA 1
ATOM 583 C C . PHE A 1 76 ? -13.812 0.815 12.984 1 86.62 76 PHE A C 1
ATOM 585 O O . PHE A 1 76 ? -12.703 0.281 12.906 1 86.62 76 PHE A O 1
ATOM 592 N N . PHE A 1 77 ? -14.086 1.846 12.266 1 86.56 77 PHE A N 1
ATOM 593 C CA . PHE A 1 77 ? -13.18 2.445 11.297 1 86.56 77 PHE A CA 1
ATOM 594 C C . PHE A 1 77 ? -12.055 3.197 11.992 1 86.56 77 PHE A C 1
ATOM 596 O O . PHE A 1 77 ? -11.008 3.445 11.398 1 86.56 77 PHE A O 1
ATOM 603 N N . ASP A 1 78 ? -12.297 3.592 13.203 1 80.44 78 ASP A N 1
ATOM 604 C CA . ASP A 1 78 ? -11.242 4.234 13.992 1 80.44 78 ASP A CA 1
ATOM 605 C C . ASP A 1 78 ? -10.172 3.23 14.398 1 80.44 78 ASP A C 1
ATOM 607 O O . ASP A 1 78 ? -9.008 3.598 14.594 1 80.44 78 ASP A O 1
ATOM 611 N N . MET A 1 79 ? -10.625 2.018 14.5 1 76.56 79 MET A N 1
ATOM 612 C CA . MET A 1 79 ? -9.719 0.975 14.977 1 76.56 79 MET A CA 1
ATOM 613 C C . MET A 1 79 ? -8.992 0.313 13.805 1 76.56 79 MET A C 1
ATOM 615 O O . MET A 1 79 ? -7.926 -0.276 13.992 1 76.56 79 MET A O 1
ATOM 619 N N . GLU A 1 80 ? -9.633 0.406 12.695 1 80.31 80 GLU A N 1
ATOM 620 C CA . GLU A 1 80 ? -9.047 -0.231 11.516 1 80.31 80 GLU A CA 1
ATOM 621 C C . GLU A 1 80 ? -8.445 0.804 10.578 1 80.31 80 GLU A C 1
ATOM 623 O O . GLU A 1 80 ? -8.93 1.935 10.492 1 80.31 80 GLU A O 1
ATOM 628 N N . THR A 1 81 ? -7.426 0.465 9.93 1 78.06 81 THR A N 1
ATOM 629 C CA . THR A 1 81 ? -6.82 1.368 8.961 1 78.06 81 THR A CA 1
ATOM 630 C C . THR A 1 81 ? -7.473 1.204 7.59 1 78.06 81 THR A C 1
ATOM 632 O O . THR A 1 81 ? -7.93 0.114 7.242 1 78.06 81 THR A O 1
ATOM 635 N N . VAL A 1 82 ? -7.559 2.273 6.895 1 83.31 82 VAL A N 1
ATOM 636 C CA . VAL A 1 82 ? -8.156 2.283 5.559 1 83.31 82 VAL A CA 1
ATOM 637 C C . VAL A 1 82 ? -7.41 1.304 4.656 1 83.31 82 VAL A C 1
ATOM 639 O O . VAL A 1 82 ? -8.023 0.588 3.865 1 83.31 82 VAL A O 1
ATOM 642 N N . GLY A 1 83 ? -6.133 1.221 4.805 1 73.06 83 GLY A N 1
ATOM 643 C CA . GLY A 1 83 ? -5.328 0.31 4.008 1 73.06 83 GLY A CA 1
ATOM 644 C C . GLY A 1 83 ? -5.648 -1.15 4.262 1 73.06 83 GLY A C 1
ATOM 645 O O . GLY A 1 83 ? -5.727 -1.945 3.32 1 73.06 83 GLY A O 1
ATOM 646 N N . ASP A 1 84 ? -5.906 -1.477 5.453 1 78.56 84 ASP A N 1
ATOM 647 C CA . ASP A 1 84 ? -6.219 -2.855 5.812 1 78.56 84 ASP A CA 1
ATOM 648 C C . ASP A 1 84 ? -7.562 -3.285 5.227 1 78.56 84 ASP A C 1
ATOM 650 O O . ASP A 1 84 ? -7.688 -4.391 4.695 1 78.56 84 ASP A O 1
ATOM 654 N N . LEU A 1 85 ? -8.484 -2.432 5.348 1 87.94 85 LEU A N 1
ATOM 655 C CA . LEU A 1 85 ? -9.812 -2.762 4.848 1 87.94 85 LEU A CA 1
ATOM 656 C C . LEU A 1 85 ? -9.805 -2.9 3.33 1 87.94 85 LEU A C 1
ATOM 658 O O . LEU A 1 85 ? -10.445 -3.801 2.781 1 87.94 85 LEU A O 1
ATOM 662 N N . THR A 1 86 ? -9.07 -2.01 2.699 1 86.5 86 THR A N 1
ATOM 663 C CA . THR A 1 86 ? -8.984 -2.074 1.244 1 86.5 86 THR A CA 1
ATOM 664 C C . THR A 1 86 ? -8.25 -3.34 0.803 1 86.5 86 THR A C 1
ATOM 666 O O . THR A 1 86 ? -8.602 -3.947 -0.21 1 86.5 86 THR A O 1
ATOM 669 N N . SER A 1 87 ? -7.262 -3.75 1.549 1 78.81 87 SER A N 1
ATOM 670 C CA . SER A 1 87 ? -6.527 -4.973 1.234 1 78.81 87 SER A CA 1
ATOM 671 C C . SER A 1 87 ? -7.414 -6.203 1.387 1 78.81 87 SER A C 1
ATOM 673 O O . SER A 1 87 ? -7.289 -7.164 0.622 1 78.81 87 SER A O 1
ATOM 675 N N . ARG A 1 88 ? -8.281 -6.184 2.328 1 84.5 88 ARG A N 1
ATOM 676 C CA . ARG A 1 88 ? -9.219 -7.285 2.525 1 84.5 88 ARG A CA 1
ATOM 677 C C . ARG A 1 88 ? -10.172 -7.414 1.341 1 84.5 88 ARG A C 1
ATOM 679 O O . ARG A 1 88 ? -10.453 -8.523 0.879 1 84.5 88 ARG A O 1
ATOM 686 N N . LEU A 1 89 ? -10.531 -6.266 0.858 1 87.44 89 LEU A N 1
ATOM 687 C CA . LEU A 1 89 ? -11.469 -6.25 -0.257 1 87.44 89 LEU A CA 1
ATOM 688 C C . LEU A 1 89 ? -10.766 -6.594 -1.565 1 87.44 89 LEU A C 1
ATOM 690 O O . LEU A 1 89 ? -11.367 -7.207 -2.453 1 87.44 89 LEU A O 1
ATOM 694 N N . GLY A 1 90 ? -9.539 -6.25 -1.621 1 83.81 90 GLY A N 1
ATOM 695 C CA . GLY A 1 90 ? -8.805 -6.449 -2.859 1 83.81 90 GLY A CA 1
ATOM 696 C C . GLY A 1 90 ? -8.039 -7.758 -2.896 1 83.81 90 GLY A C 1
ATOM 697 O O . GLY A 1 90 ? -8.523 -8.75 -3.445 1 83.81 90 GLY A O 1
ATOM 698 N N . SER A 1 91 ? -6.957 -7.859 -2.176 1 75.12 91 SER A N 1
ATOM 699 C CA . SER A 1 91 ? -6.016 -8.969 -2.256 1 75.12 91 SER A CA 1
ATOM 700 C C . SER A 1 91 ? -6.57 -10.211 -1.568 1 75.12 91 SER A C 1
ATOM 702 O O . SER A 1 91 ? -6.484 -11.32 -2.109 1 75.12 91 SER A O 1
ATOM 704 N N . ASP A 1 92 ? -7.184 -10.055 -0.476 1 79.56 92 ASP A N 1
ATOM 705 C CA . ASP A 1 92 ? -7.648 -11.211 0.281 1 79.56 92 ASP A CA 1
ATOM 706 C C . ASP A 1 92 ? -8.836 -11.883 -0.409 1 79.56 92 ASP A C 1
ATOM 708 O O . ASP A 1 92 ? -8.914 -13.109 -0.479 1 79.56 92 ASP A O 1
ATOM 712 N N . CYS A 1 93 ? -9.711 -11.086 -0.895 1 82.12 93 CYS A N 1
ATOM 713 C CA . CYS A 1 93 ? -10.836 -11.656 -1.619 1 82.12 93 CYS A CA 1
ATOM 714 C C . CYS A 1 93 ? -10.367 -12.383 -2.873 1 82.12 93 CYS A C 1
ATOM 716 O O . CYS A 1 93 ? -10.914 -13.438 -3.225 1 82.12 93 CYS A O 1
ATOM 718 N N . GLN A 1 94 ? -9.375 -11.852 -3.443 1 77.62 94 GLN A N 1
ATOM 719 C CA . GLN A 1 94 ? -8.828 -12.5 -4.629 1 77.62 94 GLN A CA 1
ATOM 720 C C . GLN A 1 94 ? -8.156 -13.82 -4.273 1 77.62 94 GLN A C 1
ATOM 722 O O . GLN A 1 94 ? -8.258 -14.797 -5.02 1 77.62 94 GLN A O 1
ATOM 727 N N . GLN A 1 95 ? -7.527 -13.844 -3.197 1 75.19 95 GLN A N 1
ATOM 728 C CA . GLN A 1 95 ? -6.879 -15.07 -2.746 1 75.19 95 GLN A CA 1
ATOM 729 C C . GLN A 1 95 ? -7.906 -16.156 -2.428 1 75.19 95 GLN A C 1
ATOM 731 O O . GLN A 1 95 ? -7.688 -17.328 -2.73 1 75.19 95 GLN A O 1
ATOM 736 N N . VAL A 1 96 ? -9.008 -15.797 -1.839 1 76.31 96 VAL A N 1
ATOM 737 C CA . VAL A 1 96 ? -10.07 -16.75 -1.519 1 76.31 96 VAL A CA 1
ATOM 738 C C . VAL A 1 96 ? -10.648 -17.328 -2.807 1 76.31 96 VAL A C 1
ATOM 740 O O . VAL A 1 96 ? -10.953 -18.516 -2.869 1 76.31 96 VAL A O 1
ATOM 743 N N . SER A 1 97 ? -10.656 -16.484 -3.785 1 74.31 97 SER A N 1
ATOM 744 C CA . SER A 1 97 ? -11.18 -16.938 -5.07 1 74.31 97 SER A CA 1
ATOM 745 C C . SER A 1 97 ? -10.273 -17.984 -5.707 1 74.31 97 SER A C 1
ATOM 747 O O . SER A 1 97 ? -10.75 -18.938 -6.312 1 74.31 97 SER A O 1
ATOM 749 N N . ARG A 1 98 ? -8.992 -17.859 -5.574 1 70 98 ARG A N 1
ATOM 750 C CA . ARG A 1 98 ? -8.055 -18.828 -6.129 1 70 98 ARG A CA 1
ATOM 751 C C . ARG A 1 98 ? -8.227 -20.188 -5.469 1 70 98 ARG A C 1
ATOM 753 O O . ARG A 1 98 ? -8.117 -21.219 -6.133 1 70 98 ARG A O 1
ATOM 760 N N . VAL A 1 99 ? -8.602 -20.188 -4.211 1 70.75 99 VAL A N 1
ATOM 761 C CA . VAL A 1 99 ? -8.797 -21.422 -3.447 1 70.75 99 VAL A CA 1
ATOM 762 C C . VAL A 1 99 ? -10 -22.172 -3.986 1 70.75 99 VAL A C 1
ATOM 764 O O . VAL A 1 99 ? -9.898 -23.359 -4.324 1 70.75 99 VAL A O 1
ATOM 767 N N . ILE A 1 100 ? -10.953 -21.422 -4.188 1 67.88 100 ILE A N 1
ATOM 768 C CA . ILE A 1 100 ? -12.219 -22.078 -4.52 1 67.88 100 ILE A CA 1
ATOM 769 C C . ILE A 1 100 ? -12.273 -22.359 -6.02 1 67.88 100 ILE A C 1
ATOM 771 O O . ILE A 1 100 ? -12.734 -23.422 -6.445 1 67.88 100 ILE A O 1
ATOM 775 N N . GLY A 1 101 ? -11.703 -21.391 -6.762 1 65.06 101 GLY A N 1
ATOM 776 C CA . GLY A 1 101 ? -11.836 -21.516 -8.203 1 65.06 101 GLY A CA 1
ATOM 777 C C . GLY A 1 101 ? -10.812 -22.453 -8.812 1 65.06 101 GLY A C 1
ATOM 778 O O . GLY A 1 101 ? -11.148 -23.281 -9.664 1 65.06 101 GLY A O 1
ATOM 779 N N . ASN A 1 102 ? -9.578 -22.328 -8.305 1 71.12 102 ASN A N 1
ATOM 780 C CA . ASN A 1 102 ? -8.516 -23.062 -8.984 1 71.12 102 ASN A CA 1
ATOM 781 C C . ASN A 1 102 ? -8.055 -24.266 -8.164 1 71.12 102 ASN A C 1
ATOM 783 O O . ASN A 1 102 ? -8.047 -25.391 -8.664 1 71.12 102 ASN A O 1
ATOM 787 N N . ASP A 1 103 ? -7.914 -24.109 -6.922 1 75.31 103 ASP A N 1
ATOM 788 C CA . ASP A 1 103 ? -7.297 -25.156 -6.117 1 75.31 103 ASP A CA 1
ATOM 789 C C . ASP A 1 103 ? -8.273 -26.297 -5.871 1 75.31 103 ASP A C 1
ATOM 791 O O . ASP A 1 103 ? -7.926 -27.469 -6.047 1 75.31 103 ASP A O 1
ATOM 795 N N . LEU A 1 104 ? -9.484 -25.953 -5.652 1 75.5 104 LEU A N 1
ATOM 796 C CA . LEU A 1 104 ? -10.469 -27 -5.367 1 75.5 104 LEU A CA 1
ATOM 797 C C . LEU A 1 104 ? -10.805 -27.781 -6.629 1 75.5 104 LEU A C 1
ATOM 799 O O . LEU A 1 104 ? -11.023 -29 -6.57 1 75.5 104 LEU A O 1
ATOM 803 N N . ASN A 1 105 ? -10.852 -27.016 -7.711 1 75.88 105 ASN A N 1
ATOM 804 C CA . ASN A 1 105 ? -11.086 -27.688 -8.992 1 75.88 105 ASN A CA 1
ATOM 805 C C . ASN A 1 105 ? -9.977 -28.688 -9.312 1 75.88 105 ASN A C 1
ATOM 807 O O . ASN A 1 105 ? -10.25 -29.828 -9.664 1 75.88 105 ASN A O 1
ATOM 811 N N . LEU A 1 106 ? -8.734 -28.219 -9.102 1 77.19 106 LEU A N 1
ATOM 812 C CA . LEU A 1 106 ? -7.598 -29.078 -9.422 1 77.19 106 LEU A CA 1
ATOM 813 C C . LEU A 1 106 ? -7.492 -30.234 -8.445 1 77.19 106 LEU A C 1
ATOM 815 O O . LEU A 1 106 ? -7.215 -31.375 -8.852 1 77.19 106 LEU A O 1
ATOM 819 N N . ILE A 1 107 ? -7.848 -30.047 -7.219 1 82.19 107 ILE A N 1
ATOM 820 C CA . ILE A 1 107 ? -7.785 -31.094 -6.211 1 82.19 107 ILE A CA 1
ATOM 821 C C . ILE A 1 107 ? -8.867 -32.125 -6.484 1 82.19 107 ILE A C 1
ATOM 823 O O . ILE A 1 107 ? -8.594 -33.344 -6.477 1 82.19 107 ILE A O 1
ATOM 827 N N . SER A 1 108 ? -10.07 -31.656 -6.809 1 81.62 108 SER A N 1
ATOM 828 C CA . SER A 1 108 ? -11.172 -32.562 -7.07 1 81.62 108 SER A CA 1
ATOM 829 C C . SER A 1 108 ? -10.898 -33.438 -8.297 1 81.62 108 SER A C 1
ATOM 831 O O . SER A 1 108 ? -11.148 -34.656 -8.289 1 81.62 108 SER A O 1
ATOM 833 N N . ARG A 1 109 ? -10.336 -32.781 -9.273 1 79.69 109 ARG A N 1
ATOM 834 C CA . ARG A 1 109 ? -10.016 -33.5 -10.5 1 79.69 109 ARG A CA 1
ATOM 835 C C . ARG A 1 109 ? -8.938 -34.562 -10.258 1 79.69 109 ARG A C 1
ATOM 837 O O . ARG A 1 109 ? -9.07 -35.719 -10.695 1 79.69 109 ARG A O 1
ATOM 844 N N . ASN A 1 110 ? -7.934 -34.188 -9.531 1 84.06 110 ASN A N 1
ATOM 845 C CA . ASN A 1 110 ? -6.809 -35.094 -9.32 1 84.06 110 ASN A CA 1
ATOM 846 C C . ASN A 1 110 ? -7.16 -36.188 -8.336 1 84.06 110 ASN A C 1
ATOM 848 O O . ASN A 1 110 ? -6.664 -37.312 -8.453 1 84.06 110 ASN A O 1
ATOM 852 N N . VAL A 1 111 ? -8.055 -35.906 -7.465 1 85.38 111 VAL A N 1
ATOM 853 C CA . VAL A 1 111 ? -8.516 -36.938 -6.539 1 85.38 111 VAL A CA 1
ATOM 854 C C . VAL A 1 111 ? -9.32 -38 -7.297 1 85.38 111 VAL A C 1
ATOM 856 O O . VAL A 1 111 ? -9.141 -39.188 -7.074 1 85.38 111 VAL A O 1
ATOM 859 N N . LEU A 1 112 ? -10.156 -37.5 -8.203 1 84.56 112 LEU A N 1
ATOM 860 C CA . LEU A 1 112 ? -10.945 -38.438 -9.008 1 84.56 112 LEU A CA 1
ATOM 861 C C . LEU A 1 112 ? -10.047 -39.25 -9.93 1 84.56 112 LEU A C 1
ATOM 863 O O . LEU A 1 112 ? -10.234 -40.469 -10.07 1 84.56 112 LEU A O 1
ATOM 867 N N . GLN A 1 113 ? -9.094 -38.531 -10.516 1 82.75 113 GLN A N 1
ATOM 868 C CA . GLN A 1 113 ? -8.164 -39.219 -11.414 1 82.75 113 GLN A CA 1
ATOM 869 C C . GLN A 1 113 ? -7.289 -40.188 -10.648 1 82.75 113 GLN A C 1
ATOM 871 O O . GLN A 1 113 ? -7.059 -41.312 -11.117 1 82.75 113 GLN A O 1
ATOM 876 N N . GLY A 1 114 ? -6.809 -39.781 -9.492 1 83.56 114 GLY A N 1
ATOM 877 C CA . GLY A 1 114 ? -5.977 -40.656 -8.68 1 83.56 114 GLY A CA 1
ATOM 878 C C . GLY A 1 114 ? -6.719 -41.875 -8.164 1 83.56 114 GLY A C 1
ATOM 879 O O . GLY A 1 114 ? -6.207 -43 -8.242 1 83.56 114 GLY A O 1
ATOM 880 N N . THR A 1 115 ? -7.949 -41.688 -7.75 1 85.94 115 THR A N 1
ATOM 881 C CA . THR A 1 115 ? -8.758 -42.812 -7.242 1 85.94 115 THR A CA 1
ATOM 882 C C . THR A 1 115 ? -9.125 -43.75 -8.375 1 85.94 115 THR A C 1
ATOM 884 O O . THR A 1 115 ? -9.109 -44.969 -8.188 1 85.94 115 THR A O 1
ATOM 887 N N . GLY A 1 116 ? -9.508 -43.156 -9.531 1 83.56 116 GLY A N 1
ATOM 888 C CA . GLY A 1 116 ? -9.797 -44 -10.688 1 83.56 116 GLY A CA 1
ATOM 889 C C . GLY A 1 116 ? -8.617 -44.844 -11.133 1 83.56 116 GLY A C 1
ATOM 890 O O . GLY A 1 116 ? -8.766 -46.031 -11.43 1 83.56 116 GLY A O 1
ATOM 891 N N . ALA A 1 117 ? -7.438 -44.188 -11.164 1 85 117 ALA A N 1
ATOM 892 C CA . ALA A 1 117 ? -6.223 -44.906 -11.547 1 85 117 ALA A CA 1
ATOM 893 C C . ALA A 1 117 ? -5.891 -46 -10.539 1 85 117 ALA A C 1
ATOM 895 O O . ALA A 1 117 ? -5.477 -47.094 -10.922 1 85 117 ALA A O 1
ATOM 896 N N . PHE A 1 118 ? -6.117 -45.781 -9.359 1 86.31 118 PHE A N 1
ATOM 897 C CA . PHE A 1 118 ? -5.82 -46.75 -8.312 1 86.31 118 PHE A CA 1
ATOM 898 C C . PHE A 1 118 ? -6.738 -47.969 -8.422 1 86.31 118 PHE A C 1
ATOM 900 O O . PHE A 1 118 ? -6.293 -49.094 -8.289 1 86.31 118 PHE A O 1
ATOM 907 N N . ILE A 1 119 ? -8.016 -47.75 -8.648 1 86.06 119 ILE A N 1
ATOM 908 C CA . ILE A 1 119 ? -8.977 -48.844 -8.797 1 86.06 119 ILE A CA 1
ATOM 909 C C . ILE A 1 119 ? -8.586 -49.719 -9.977 1 86.06 119 ILE A C 1
ATOM 911 O O . ILE A 1 119 ? -8.602 -50.969 -9.875 1 86.06 119 ILE A O 1
ATOM 915 N N . TYR A 1 120 ? -8.148 -49.062 -11.016 1 84.5 120 TYR A N 1
ATOM 916 C CA . TYR A 1 120 ? -7.738 -49.812 -12.195 1 84.5 120 TYR A CA 1
ATOM 917 C C . TYR A 1 120 ? -6.48 -50.625 -11.914 1 84.5 120 TYR A C 1
ATOM 919 O O . TYR A 1 120 ? -6.348 -51.75 -12.383 1 84.5 120 TYR A O 1
ATOM 927 N N . LEU A 1 121 ? -5.574 -50.062 -11.172 1 85.62 121 LEU A N 1
ATOM 928 C CA . LEU A 1 121 ? -4.332 -50.781 -10.844 1 85.62 121 LEU A CA 1
ATOM 929 C C . LEU A 1 121 ? -4.602 -52 -10 1 85.62 121 LEU A C 1
ATOM 931 O O . LEU A 1 121 ? -3.98 -53.062 -10.211 1 85.62 121 LEU A O 1
ATOM 935 N N . VAL A 1 122 ? -5.551 -51.938 -9.148 1 86.81 122 VAL A N 1
ATOM 936 C CA . VAL A 1 122 ? -5.883 -53.062 -8.266 1 86.81 122 VAL A CA 1
ATOM 937 C C . VAL A 1 122 ? -6.531 -54.188 -9.07 1 86.81 122 VAL A C 1
ATOM 939 O O . VAL A 1 122 ? -6.285 -55.375 -8.805 1 86.81 122 VAL A O 1
ATOM 942 N N . THR A 1 123 ? -7.281 -53.812 -10.062 1 84.19 123 THR A N 1
ATOM 943 C CA . THR A 1 123 ? -7.957 -54.812 -10.883 1 84.19 123 THR A CA 1
ATOM 944 C C . THR A 1 123 ? -6.961 -55.531 -11.789 1 84.19 123 THR A C 1
ATOM 946 O O . THR A 1 123 ? -7.168 -56.688 -12.148 1 84.19 123 THR A O 1
ATOM 949 N N . LEU A 1 124 ? -5.902 -54.844 -12.117 1 81.31 124 LEU A N 1
ATOM 950 C CA . LEU A 1 124 ? -4.898 -55.469 -12.977 1 81.31 124 LEU A CA 1
ATOM 951 C C . LEU A 1 124 ? -4.004 -56.406 -12.188 1 81.31 124 LEU A C 1
ATOM 953 O O . LEU A 1 124 ? -3.861 -57.562 -12.547 1 81.31 124 LEU A O 1
ATOM 957 N N . SER A 1 125 ? -3.295 -55.875 -11.102 1 84.5 125 SER A N 1
ATOM 958 C CA . SER A 1 125 ? -2.443 -56.688 -10.242 1 84.5 125 SER A CA 1
ATOM 959 C C . SER A 1 125 ? -2.369 -56.094 -8.828 1 84.5 125 SER A C 1
ATOM 961 O O . SER A 1 125 ? -1.895 -54.969 -8.641 1 84.5 125 SER A O 1
ATOM 963 N N . TRP A 1 126 ? -2.73 -56.875 -7.898 1 84.06 126 TRP A N 1
ATOM 964 C CA . TRP A 1 126 ? -2.805 -56.406 -6.52 1 84.06 126 TRP A CA 1
ATOM 965 C C . TRP A 1 126 ? -1.411 -56.188 -5.938 1 84.06 126 TRP A C 1
ATOM 967 O O . TRP A 1 126 ? -1.171 -55.219 -5.207 1 84.06 126 TRP A O 1
ATOM 977 N N . PRO A 1 127 ? -0.438 -57.062 -6.297 1 82.31 127 PRO A N 1
ATOM 978 C CA . PRO A 1 127 ? 0.889 -56.844 -5.727 1 82.31 127 PRO A CA 1
ATOM 979 C C . PRO A 1 127 ? 1.529 -55.562 -6.25 1 82.31 127 PRO A C 1
ATOM 981 O O . PRO A 1 127 ? 2.168 -54.812 -5.488 1 82.31 127 PRO A O 1
ATOM 984 N N . LEU A 1 128 ? 1.314 -55.281 -7.496 1 85.25 128 LEU A N 1
ATOM 985 C CA . LEU A 1 128 ? 1.869 -54.094 -8.078 1 85.25 128 LEU A CA 1
ATOM 986 C C . LEU A 1 128 ? 1.158 -52.844 -7.543 1 85.25 128 LEU A C 1
ATOM 988 O O . LEU A 1 128 ? 1.791 -51.812 -7.309 1 85.25 128 LEU A O 1
ATOM 992 N N . ALA A 1 129 ? -0.088 -53 -7.312 1 88.31 129 ALA A N 1
ATOM 993 C CA . ALA A 1 129 ? -0.871 -51.875 -6.777 1 88.31 129 ALA A CA 1
ATOM 994 C C . ALA A 1 129 ? -0.422 -51.531 -5.359 1 88.31 129 ALA A C 1
ATOM 996 O O . ALA A 1 129 ? -0.344 -50.344 -5.004 1 88.31 129 ALA A O 1
ATOM 997 N N . LEU A 1 130 ? -0.07 -52.5 -4.617 1 87.94 130 LEU A N 1
ATOM 998 C CA . LEU A 1 130 ? 0.363 -52.281 -3.24 1 87.94 130 LEU A CA 1
ATOM 999 C C . LEU A 1 130 ? 1.722 -51.594 -3.201 1 87.94 130 LEU A C 1
ATOM 1001 O O . LEU A 1 130 ? 1.972 -50.75 -2.334 1 87.94 130 LEU A O 1
ATOM 1005 N N . SER A 1 131 ? 2.586 -51.938 -4.113 1 86.12 131 SER A N 1
ATOM 1006 C CA . SER A 1 131 ? 3.896 -51.281 -4.176 1 86.12 131 SER A CA 1
ATOM 1007 C C . SER A 1 131 ? 3.775 -49.812 -4.555 1 86.12 131 SER A C 1
ATOM 1009 O O . SER A 1 131 ? 4.477 -48.969 -4 1 86.12 131 SER A O 1
ATOM 1011 N N . THR A 1 132 ? 2.861 -49.562 -5.457 1 86.69 132 THR A N 1
ATOM 1012 C CA . THR A 1 132 ? 2.65 -48.188 -5.863 1 86.69 132 THR A CA 1
ATOM 1013 C C . THR A 1 132 ? 2.027 -47.375 -4.73 1 86.69 132 THR A C 1
ATOM 1015 O O . THR A 1 132 ? 2.381 -46.188 -4.527 1 86.69 132 THR A O 1
ATOM 1018 N N . LEU A 1 133 ? 1.19 -47.969 -4.02 1 88.06 133 LEU A N 1
ATOM 1019 C CA . LEU A 1 133 ? 0.546 -47.312 -2.896 1 88.06 133 LEU A CA 1
ATOM 1020 C C . LEU A 1 133 ? 1.562 -46.969 -1.81 1 88.06 133 LEU A C 1
ATOM 1022 O O . LEU A 1 133 ? 1.466 -45.938 -1.165 1 88.06 133 LEU A O 1
ATOM 1026 N N . MET A 1 134 ? 2.467 -47.844 -1.656 1 88.94 134 MET A N 1
ATOM 1027 C CA . MET A 1 134 ? 3.516 -47.625 -0.667 1 88.94 134 MET A CA 1
ATOM 1028 C C . MET A 1 134 ? 4.379 -46.406 -1.058 1 88.94 134 MET A C 1
ATOM 1030 O O . MET A 1 134 ? 4.684 -45.562 -0.221 1 88.94 134 MET A O 1
ATOM 1034 N N . ILE A 1 135 ? 4.727 -46.312 -2.262 1 88 135 ILE A N 1
ATOM 1035 C CA . ILE A 1 135 ? 5.551 -45.219 -2.744 1 88 135 ILE A CA 1
ATOM 1036 C C . ILE A 1 135 ? 4.773 -43.906 -2.635 1 88 135 ILE A C 1
ATOM 1038 O O . ILE A 1 135 ? 5.316 -42.875 -2.203 1 88 135 ILE A O 1
ATOM 1042 N N . CYS A 1 136 ? 3.502 -43.969 -2.988 1 87.56 136 CYS A N 1
ATOM 1043 C CA . CYS A 1 136 ? 2.656 -42.781 -2.887 1 87.56 136 CYS A CA 1
ATOM 1044 C C . CYS A 1 136 ? 2.535 -42.312 -1.438 1 87.56 136 CYS A C 1
ATOM 1046 O O . CYS A 1 136 ? 2.555 -41.094 -1.161 1 87.56 136 CYS A O 1
ATOM 1048 N N . SER A 1 137 ? 2.453 -43.25 -0.543 1 88.69 137 SER A N 1
ATOM 1049 C CA . SER A 1 137 ? 2.357 -42.938 0.875 1 88.69 137 SER A CA 1
ATOM 1050 C C . SER A 1 137 ? 3.633 -42.25 1.371 1 88.69 137 SER A C 1
ATOM 1052 O O . SER A 1 137 ? 3.574 -41.312 2.156 1 88.69 137 SER A O 1
ATOM 1054 N N . VAL A 1 138 ? 4.773 -42.688 0.882 1 90.06 138 VAL A N 1
ATOM 1055 C CA . VAL A 1 138 ? 6.051 -42.125 1.264 1 90.06 138 VAL A CA 1
ATOM 1056 C C . VAL A 1 138 ? 6.156 -40.688 0.701 1 90.06 138 VAL A C 1
ATOM 1058 O O . VAL A 1 138 ? 6.582 -39.781 1.4 1 90.06 138 VAL A O 1
ATOM 1061 N N . ILE A 1 139 ? 5.707 -40.531 -0.501 1 88.19 139 ILE A N 1
ATOM 1062 C CA . ILE A 1 139 ? 5.73 -39.219 -1.139 1 88.19 139 ILE A CA 1
ATOM 1063 C C . ILE A 1 139 ? 4.84 -38.25 -0.365 1 88.19 139 ILE A C 1
ATOM 1065 O O . ILE A 1 139 ? 5.242 -37.125 -0.073 1 88.19 139 ILE A O 1
ATOM 1069 N N . LEU A 1 140 ? 3.717 -38.719 0.041 1 87.19 140 LEU A N 1
ATOM 1070 C CA . LEU A 1 140 ? 2.764 -37.875 0.762 1 87.19 140 LEU A CA 1
ATOM 1071 C C . LEU A 1 140 ? 3.32 -37.469 2.123 1 87.19 140 LEU A C 1
ATOM 1073 O O . LEU A 1 140 ? 3.113 -36.344 2.568 1 87.19 140 LEU A O 1
ATOM 1077 N N . THR A 1 141 ? 3.988 -38.438 2.738 1 88.12 141 THR A N 1
ATOM 1078 C CA . THR A 1 141 ? 4.551 -38.156 4.055 1 88.12 141 THR A CA 1
ATOM 1079 C C . THR A 1 141 ? 5.664 -37.094 3.957 1 88.12 141 THR A C 1
ATOM 1081 O O . THR A 1 141 ? 5.711 -36.156 4.746 1 88.12 141 THR A O 1
ATOM 1084 N N . ILE A 1 142 ? 6.5 -37.188 2.977 1 88.62 142 ILE A N 1
ATOM 1085 C CA . ILE A 1 142 ? 7.59 -36.25 2.777 1 88.62 142 ILE A CA 1
ATOM 1086 C C . ILE A 1 142 ? 7.027 -34.875 2.389 1 88.62 142 ILE A C 1
ATOM 1088 O O . ILE A 1 142 ? 7.492 -33.844 2.873 1 88.62 142 ILE A O 1
ATOM 1092 N N . MET A 1 143 ? 6.043 -34.969 1.587 1 86.19 143 MET A N 1
ATOM 1093 C CA . MET A 1 143 ? 5.398 -33.75 1.145 1 86.19 143 MET A CA 1
ATOM 1094 C C . MET A 1 143 ? 4.77 -33 2.322 1 86.19 143 MET A C 1
ATOM 1096 O O . MET A 1 143 ? 4.832 -31.781 2.396 1 86.19 143 MET A O 1
ATOM 1100 N N . PHE A 1 144 ? 4.254 -33.812 3.219 1 84.81 144 PHE A N 1
ATOM 1101 C CA . PHE A 1 144 ? 3.594 -33.219 4.375 1 84.81 144 PHE A CA 1
ATOM 1102 C C . PHE A 1 144 ? 4.598 -32.5 5.254 1 84.81 144 PHE A C 1
ATOM 1104 O O . PHE A 1 144 ? 4.355 -31.359 5.672 1 84.81 144 PHE A O 1
ATOM 1111 N N . PHE A 1 145 ? 5.719 -33.062 5.477 1 87.44 145 PHE A N 1
ATOM 1112 C CA . PHE A 1 145 ? 6.738 -32.438 6.312 1 87.44 145 PHE A CA 1
ATOM 1113 C C . PHE A 1 145 ? 7.383 -31.266 5.594 1 87.44 145 PHE A C 1
ATOM 1115 O O . PHE A 1 145 ? 7.668 -30.234 6.211 1 87.44 145 PHE A O 1
ATOM 1122 N N . TYR A 1 146 ? 7.543 -31.344 4.352 1 87 146 TYR A N 1
ATOM 1123 C CA . TYR A 1 146 ? 8.109 -30.25 3.562 1 87 146 TYR A CA 1
ATOM 1124 C C . TYR A 1 146 ? 7.164 -29.062 3.51 1 87 146 TYR A C 1
ATOM 1126 O O . TYR A 1 146 ? 7.598 -27.906 3.627 1 87 146 TYR A O 1
ATOM 1134 N N . SER A 1 147 ? 5.961 -29.406 3.365 1 82.75 147 SER A N 1
ATOM 1135 C CA . SER A 1 147 ? 4.965 -28.344 3.27 1 82.75 147 SER A CA 1
ATOM 1136 C C . SER A 1 147 ? 4.863 -27.562 4.574 1 82.75 147 SER A C 1
ATOM 1138 O O . SER A 1 147 ? 4.727 -26.344 4.555 1 82.75 147 SER A O 1
ATOM 1140 N N . LYS A 1 148 ? 4.965 -28.234 5.652 1 84.12 148 LYS A N 1
ATOM 1141 C CA . LYS A 1 148 ? 4.93 -27.562 6.957 1 84.12 148 LYS A CA 1
ATOM 1142 C C . LYS A 1 148 ? 6.152 -26.688 7.156 1 84.12 148 LYS A C 1
ATOM 1144 O O . LYS A 1 148 ? 6.039 -25.547 7.637 1 84.12 148 LYS A O 1
ATOM 1149 N N . TYR A 1 149 ? 7.219 -27.172 6.754 1 86.81 149 TYR A N 1
ATOM 1150 C CA . TYR A 1 149 ? 8.445 -26.391 6.844 1 86.81 149 TYR A CA 1
ATOM 1151 C C . TYR A 1 149 ? 8.383 -25.172 5.945 1 86.81 149 TYR A C 1
ATOM 1153 O O . TYR A 1 149 ? 8.742 -24.062 6.363 1 86.81 149 TYR A O 1
ATOM 1161 N N . GLN A 1 150 ? 7.949 -25.375 4.766 1 83.69 150 GLN A N 1
ATOM 1162 C CA . GLN A 1 150 ? 7.883 -24.281 3.793 1 83.69 150 GLN A CA 1
ATOM 1163 C C . GLN A 1 150 ? 6.922 -23.188 4.25 1 83.69 150 GLN A C 1
ATOM 1165 O O . GLN A 1 150 ? 7.172 -22 4.039 1 83.69 150 GLN A O 1
ATOM 1170 N N . LYS A 1 151 ? 5.906 -23.609 4.879 1 80.62 151 LYS A N 1
ATOM 1171 C CA . LYS A 1 151 ? 4.926 -22.656 5.375 1 80.62 151 LYS A CA 1
ATOM 1172 C C . LYS A 1 151 ? 5.527 -21.75 6.449 1 80.62 151 LYS A C 1
ATOM 1174 O O . LYS A 1 151 ? 5.375 -20.531 6.406 1 80.62 151 LYS A O 1
ATOM 1179 N N . ASN A 1 152 ? 6.242 -22.344 7.344 1 84.75 152 ASN A N 1
ATOM 1180 C CA . ASN A 1 152 ? 6.867 -21.578 8.414 1 84.75 152 ASN A CA 1
ATOM 1181 C C . ASN A 1 152 ? 7.984 -20.688 7.887 1 84.75 152 ASN A C 1
ATOM 1183 O O . ASN A 1 152 ? 8.125 -19.531 8.32 1 84.75 152 ASN A O 1
ATOM 1187 N N . ALA A 1 153 ? 8.727 -21.25 6.984 1 84.81 153 ALA A N 1
ATOM 1188 C CA . ALA A 1 153 ? 9.812 -20.469 6.391 1 84.81 153 ALA A CA 1
ATOM 1189 C C . ALA A 1 153 ? 9.273 -19.312 5.566 1 84.81 153 ALA A C 1
ATOM 1191 O O . ALA A 1 153 ? 9.852 -18.219 5.559 1 84.81 153 ALA A O 1
ATOM 1192 N N . ALA A 1 154 ? 8.219 -19.547 4.941 1 80.31 154 ALA A N 1
ATOM 1193 C CA . ALA A 1 154 ? 7.594 -18.5 4.137 1 80.31 154 ALA A CA 1
ATOM 1194 C C . ALA A 1 154 ? 7.07 -17.375 5.016 1 80.31 154 ALA A C 1
ATOM 1196 O O . ALA A 1 154 ? 7.195 -16.203 4.66 1 80.31 154 ALA A O 1
ATOM 1197 N N . LYS A 1 155 ? 6.535 -17.734 6.133 1 81.69 155 LYS A N 1
ATOM 1198 C CA . LYS A 1 155 ? 6.043 -16.734 7.074 1 81.69 155 LYS A CA 1
ATOM 1199 C C . LYS A 1 155 ? 7.18 -15.867 7.598 1 81.69 155 LYS A C 1
ATOM 1201 O O . LYS A 1 155 ? 7.055 -14.641 7.652 1 81.69 155 LYS A O 1
ATOM 1206 N N . THR A 1 156 ? 8.25 -16.531 7.977 1 85.31 156 THR A N 1
ATOM 1207 C CA . THR A 1 156 ? 9.406 -15.805 8.469 1 85.31 156 THR A CA 1
ATOM 1208 C C . THR A 1 156 ? 10 -14.922 7.375 1 85.31 156 THR A C 1
ATOM 1210 O O . THR A 1 156 ? 10.414 -13.789 7.641 1 85.31 156 THR A O 1
ATOM 1213 N N . PHE A 1 157 ? 9.992 -15.406 6.148 1 85 157 PHE A N 1
ATOM 1214 C CA . PHE A 1 157 ? 10.477 -14.641 5.004 1 85 157 PHE A CA 1
ATOM 1215 C C . PHE A 1 157 ? 9.641 -13.383 4.801 1 85 157 PHE A C 1
ATOM 1217 O O . PHE A 1 157 ? 10.18 -12.297 4.582 1 85 157 PHE A O 1
ATOM 1224 N N . GLN A 1 158 ? 8.406 -13.5 4.988 1 80.12 158 GLN A N 1
ATOM 1225 C CA . GLN A 1 158 ? 7.5 -12.375 4.801 1 80.12 158 GLN A CA 1
ATOM 1226 C C . GLN A 1 158 ? 7.688 -11.328 5.895 1 80.12 158 GLN A C 1
ATOM 1228 O O . GLN A 1 158 ? 7.582 -10.125 5.641 1 80.12 158 GLN A O 1
ATOM 1233 N N . GLU A 1 159 ? 7.93 -11.789 7.07 1 83.06 159 GLU A N 1
ATOM 1234 C CA . GLU A 1 159 ? 8.164 -10.875 8.188 1 83.06 159 GLU A CA 1
ATOM 1235 C C . GLU A 1 159 ? 9.414 -10.031 7.957 1 83.06 159 GLU A C 1
ATOM 1237 O O . GLU A 1 159 ? 9.406 -8.82 8.172 1 83.06 159 GLU A O 1
ATOM 1242 N N . PHE A 1 160 ? 10.398 -10.695 7.48 1 85.75 160 PHE A N 1
ATOM 1243 C CA . PHE A 1 160 ? 11.648 -9.977 7.254 1 85.75 160 PHE A CA 1
ATOM 1244 C C . PHE A 1 160 ? 11.547 -9.094 6.012 1 85.75 160 PHE A C 1
ATOM 1246 O O . PHE A 1 160 ? 12.164 -8.023 5.949 1 85.75 160 PHE A O 1
ATOM 1253 N N . LEU A 1 161 ? 10.789 -9.523 5.07 1 85.12 161 LEU A N 1
ATOM 1254 C CA . LEU A 1 161 ? 10.531 -8.68 3.908 1 85.12 161 LEU A CA 1
ATOM 1255 C C . LEU A 1 161 ? 9.766 -7.422 4.305 1 85.12 161 LEU A C 1
ATOM 1257 O O . LEU A 1 161 ? 10.062 -6.328 3.814 1 85.12 161 LEU A O 1
ATOM 1261 N N . ALA A 1 162 ? 8.867 -7.625 5.176 1 80.38 162 ALA A N 1
ATOM 1262 C CA . ALA A 1 162 ? 8.117 -6.488 5.703 1 80.38 162 ALA A CA 1
ATOM 1263 C C . ALA A 1 162 ? 9.039 -5.52 6.438 1 80.38 162 ALA A C 1
ATOM 1265 O O . ALA A 1 162 ? 8.891 -4.301 6.312 1 80.38 162 ALA A O 1
ATOM 1266 N N . SER A 1 163 ? 9.898 -6.109 7.152 1 87.12 163 SER A N 1
ATOM 1267 C CA . SER A 1 163 ? 10.867 -5.281 7.863 1 87.12 163 SER A CA 1
ATOM 1268 C C . SER A 1 163 ? 11.75 -4.5 6.891 1 87.12 163 SER A C 1
ATOM 1270 O O . SER A 1 163 ? 12.039 -3.324 7.117 1 87.12 163 SER A O 1
ATOM 1272 N N . ALA A 1 164 ? 12.164 -5.172 5.863 1 89.12 164 ALA A N 1
ATOM 1273 C CA . ALA A 1 164 ? 12.961 -4.488 4.84 1 89.12 164 ALA A CA 1
ATOM 1274 C C . ALA A 1 164 ? 12.164 -3.357 4.195 1 89.12 164 ALA A C 1
ATOM 1276 O O . ALA A 1 164 ? 12.711 -2.283 3.93 1 89.12 164 ALA A O 1
ATOM 1277 N N . ASN A 1 165 ? 10.969 -3.598 3.977 1 85.75 165 ASN A N 1
ATOM 1278 C CA . ASN A 1 165 ? 10.094 -2.586 3.398 1 85.75 165 ASN A CA 1
ATOM 1279 C C . ASN A 1 165 ? 9.891 -1.41 4.348 1 85.75 165 ASN A C 1
ATOM 1281 O O . ASN A 1 165 ? 9.805 -0.26 3.912 1 85.75 165 ASN A O 1
ATOM 1285 N N . GLU A 1 166 ? 9.812 -1.756 5.555 1 86.12 166 GLU A N 1
ATOM 1286 C CA . GLU A 1 166 ? 9.664 -0.705 6.559 1 86.12 166 GLU A CA 1
ATOM 1287 C C . GLU A 1 166 ? 10.891 0.202 6.59 1 86.12 166 GLU A C 1
ATOM 1289 O O . GLU A 1 166 ? 10.766 1.423 6.707 1 86.12 166 GLU A O 1
ATOM 1294 N N . VAL A 1 167 ? 12 -0.393 6.527 1 90.81 167 VAL A N 1
ATOM 1295 C CA . VAL A 1 167 ? 13.25 0.366 6.555 1 90.81 167 VAL A CA 1
ATOM 1296 C C . VAL A 1 167 ? 13.328 1.266 5.32 1 90.81 167 VAL A C 1
ATOM 1298 O O . VAL A 1 167 ? 13.672 2.445 5.43 1 90.81 167 VAL A O 1
ATOM 1301 N N . SER A 1 168 ? 13 0.708 4.219 1 92.31 168 SER A N 1
ATOM 1302 C CA . SER A 1 168 ? 13.062 1.493 2.988 1 92.31 168 SER A CA 1
ATOM 1303 C C . SER A 1 168 ? 12.023 2.607 2.992 1 92.31 168 SER A C 1
ATOM 1305 O O . SER A 1 168 ? 12.297 3.725 2.555 1 92.31 168 SER A O 1
ATOM 1307 N N . GLN A 1 169 ? 10.883 2.312 3.428 1 88.19 169 GLN A N 1
ATOM 1308 C CA . GLN A 1 169 ? 9.828 3.316 3.502 1 88.19 169 GLN A CA 1
ATOM 1309 C C . GLN A 1 169 ? 10.219 4.461 4.43 1 88.19 169 GLN A C 1
ATOM 1311 O O . GLN A 1 169 ? 9.984 5.629 4.121 1 88.19 169 GLN A O 1
ATOM 1316 N N . GLU A 1 170 ? 10.734 4.117 5.551 1 88.31 170 GLU A N 1
ATOM 1317 C CA . GLU A 1 170 ? 11.211 5.117 6.496 1 88.31 170 GLU A CA 1
ATOM 1318 C C . GLU A 1 170 ? 12.305 5.988 5.875 1 88.31 170 GLU A C 1
ATOM 1320 O O . GLU A 1 170 ? 12.273 7.215 6 1 88.31 170 GLU A O 1
ATOM 1325 N N . THR A 1 171 ? 13.203 5.359 5.246 1 92.12 171 THR A N 1
ATOM 1326 C CA . THR A 1 171 ? 14.328 6.07 4.648 1 92.12 171 THR A CA 1
ATOM 1327 C C . THR A 1 171 ? 13.844 7.023 3.559 1 92.12 171 THR A C 1
ATOM 1329 O O . THR A 1 171 ? 14.25 8.188 3.518 1 92.12 171 THR A O 1
ATOM 1332 N N . PHE A 1 172 ? 12.945 6.617 2.773 1 91.12 172 PHE A N 1
ATOM 1333 C CA . PHE A 1 172 ? 12.477 7.445 1.67 1 91.12 172 PHE A CA 1
ATOM 1334 C C . PHE A 1 172 ? 11.586 8.578 2.18 1 91.12 172 PHE A C 1
ATOM 1336 O O . PHE A 1 172 ? 11.586 9.672 1.616 1 91.12 172 PHE A O 1
ATOM 1343 N N . SER A 1 173 ? 10.883 8.258 3.205 1 86.44 173 SER A N 1
ATOM 1344 C CA . SER A 1 173 ? 10.047 9.297 3.793 1 86.44 173 SER A CA 1
ATOM 1345 C C . SER A 1 173 ? 10.891 10.375 4.469 1 86.44 173 SER A C 1
ATOM 1347 O O . SER A 1 173 ? 10.477 11.531 4.562 1 86.44 173 SER A O 1
ATOM 1349 N N . LEU A 1 174 ? 12.047 9.977 4.949 1 89.56 174 LEU A N 1
ATOM 1350 C CA . LEU A 1 174 ? 12.922 10.898 5.668 1 89.56 174 LEU A CA 1
ATOM 1351 C C . LEU A 1 174 ? 14.148 11.25 4.832 1 89.56 174 LEU A C 1
ATOM 1353 O O . LEU A 1 174 ? 15.219 11.531 5.379 1 89.56 174 LEU A O 1
ATOM 1357 N N . MET A 1 175 ? 13.969 11.203 3.584 1 90.31 175 MET A N 1
ATOM 1358 C CA . MET A 1 175 ? 15.109 11.375 2.688 1 90.31 175 MET A CA 1
ATOM 1359 C C . MET A 1 175 ? 15.734 12.758 2.863 1 90.31 175 MET A C 1
ATOM 1361 O O . MET A 1 175 ? 16.953 12.906 2.789 1 90.31 175 MET A O 1
ATOM 1365 N N . ARG A 1 176 ? 14.906 13.781 3.102 1 86.94 176 ARG A N 1
ATOM 1366 C CA . ARG A 1 176 ? 15.414 15.141 3.273 1 86.94 176 ARG A CA 1
ATOM 1367 C C . ARG A 1 176 ? 16.297 15.242 4.516 1 86.94 176 ARG A C 1
ATOM 1369 O O . ARG A 1 176 ? 17.312 15.93 4.508 1 86.94 176 ARG A O 1
ATOM 1376 N N . ILE A 1 177 ? 15.914 14.57 5.531 1 87.25 177 ILE A N 1
ATOM 1377 C CA . ILE A 1 177 ? 16.703 14.562 6.762 1 87.25 177 ILE A CA 1
ATOM 1378 C C . ILE A 1 177 ? 18 13.781 6.543 1 87.25 177 ILE A C 1
ATOM 1380 O O . ILE A 1 177 ? 19.062 14.219 6.965 1 87.25 177 ILE A O 1
ATOM 1384 N N . ILE A 1 178 ? 17.891 12.695 5.898 1 90.81 178 ILE A N 1
ATOM 1385 C CA . ILE A 1 178 ? 19.062 11.852 5.641 1 90.81 178 ILE A CA 1
ATOM 1386 C C . ILE A 1 178 ? 20.078 12.617 4.797 1 90.81 178 ILE A C 1
ATOM 1388 O O . ILE A 1 178 ? 21.281 12.562 5.062 1 90.81 178 ILE A O 1
ATOM 1392 N N . ARG A 1 179 ? 19.531 13.328 3.879 1 89.75 179 ARG A N 1
ATOM 1393 C CA . ARG A 1 179 ? 20.406 14.117 3.012 1 89.75 179 ARG A CA 1
ATOM 1394 C C . ARG A 1 179 ? 21.031 15.273 3.777 1 89.75 179 ARG A C 1
ATOM 1396 O O . ARG A 1 179 ? 22.219 15.562 3.609 1 89.75 179 ARG A O 1
ATOM 1403 N N . SER A 1 180 ? 20.234 15.906 4.508 1 87.06 180 SER A N 1
ATOM 1404 C CA . SER A 1 180 ? 20.719 17.062 5.258 1 87.06 180 SER A CA 1
ATOM 1405 C C . SER A 1 180 ? 21.766 16.641 6.289 1 87.06 180 SER A C 1
ATOM 1407 O O . SER A 1 180 ? 22.672 17.422 6.617 1 87.06 180 SER A O 1
ATOM 1409 N N . TYR A 1 181 ? 21.703 15.383 6.691 1 87.44 181 TYR A N 1
ATOM 1410 C CA . TYR A 1 181 ? 22.625 14.93 7.727 1 87.44 181 TYR A CA 1
ATOM 1411 C C . TYR A 1 181 ? 23.703 14.039 7.141 1 87.44 181 TYR A C 1
ATOM 1413 O O . TYR A 1 181 ? 24.641 13.633 7.848 1 87.44 181 TYR A O 1
ATOM 1421 N N . GLY A 1 182 ? 23.656 13.664 5.945 1 85.06 182 GLY A N 1
ATOM 1422 C CA . GLY A 1 182 ? 24.688 12.906 5.25 1 85.06 182 GLY A CA 1
ATOM 1423 C C . GLY A 1 182 ? 24.859 11.492 5.781 1 85.06 182 GLY A C 1
ATOM 1424 O O . GLY A 1 182 ? 25.969 11.023 5.965 1 85.06 182 GLY A O 1
ATOM 1425 N N . THR A 1 183 ? 23.766 10.836 6.129 1 86.88 183 THR A N 1
ATOM 1426 C CA . THR A 1 183 ? 23.844 9.508 6.727 1 86.88 183 THR A CA 1
ATOM 1427 C C . THR A 1 183 ? 23.406 8.445 5.723 1 86.88 183 THR A C 1
ATOM 1429 O O . THR A 1 183 ? 22.859 7.41 6.109 1 86.88 183 THR A O 1
ATOM 1432 N N . GLU A 1 184 ? 23.641 8.641 4.48 1 90.44 184 GLU A N 1
ATOM 1433 C CA . GLU A 1 184 ? 23.219 7.695 3.445 1 90.44 184 GLU A CA 1
ATOM 1434 C C . GLU A 1 184 ? 23.906 6.34 3.627 1 90.44 184 GLU A C 1
ATOM 1436 O O . GLU A 1 184 ? 23.25 5.301 3.525 1 90.44 184 GLU A O 1
ATOM 1441 N N . LYS A 1 185 ? 25.188 6.309 3.951 1 89 185 LYS A N 1
ATOM 1442 C CA . LYS A 1 185 ? 25.938 5.059 4.09 1 89 185 LYS A CA 1
ATOM 1443 C C . LYS A 1 185 ? 25.422 4.25 5.281 1 89 185 LYS A C 1
ATOM 1445 O O . LYS A 1 185 ? 25.344 3.02 5.211 1 89 185 LYS A O 1
ATOM 1450 N N . GLN A 1 186 ? 25.094 4.992 6.273 1 90 186 GLN A N 1
ATOM 1451 C CA . GLN A 1 186 ? 24.547 4.324 7.449 1 90 186 GLN A CA 1
ATOM 1452 C C . GLN A 1 186 ? 23.203 3.646 7.129 1 90 186 GLN A C 1
ATOM 1454 O O . GLN A 1 186 ? 22.938 2.537 7.594 1 90 186 GLN A O 1
ATOM 1459 N N . GLU A 1 187 ? 22.438 4.297 6.406 1 92.81 187 GLU A N 1
ATOM 1460 C CA . GLU A 1 187 ? 21.125 3.752 6.059 1 92.81 187 GLU A CA 1
ATOM 1461 C C . GLU A 1 187 ? 21.25 2.588 5.082 1 92.81 187 GLU A C 1
ATOM 1463 O O . GLU A 1 187 ? 20.469 1.646 5.121 1 92.81 187 GLU A O 1
ATOM 1468 N N . ILE A 1 188 ? 22.312 2.586 4.238 1 94.44 188 ILE A N 1
ATOM 1469 C CA . ILE A 1 188 ? 22.562 1.465 3.34 1 94.44 188 ILE A CA 1
ATOM 1470 C C . ILE A 1 188 ? 22.953 0.231 4.152 1 94.44 188 ILE A C 1
ATOM 1472 O O . ILE A 1 188 ? 22.469 -0.87 3.895 1 94.44 188 ILE A O 1
ATOM 1476 N N . GLU A 1 189 ? 23.75 0.448 5.105 1 93.81 189 GLU A N 1
ATOM 1477 C CA . GLU A 1 189 ? 24.203 -0.667 5.938 1 93.81 189 GLU A CA 1
ATOM 1478 C C . GLU A 1 189 ? 23.031 -1.26 6.727 1 93.81 189 GLU A C 1
ATOM 1480 O O . GLU A 1 189 ? 22.953 -2.477 6.914 1 93.81 189 GLU A O 1
ATOM 1485 N N . ARG A 1 190 ? 22.203 -0.394 7.137 1 92.56 190 ARG A N 1
ATOM 1486 C CA . ARG A 1 190 ? 21.016 -0.849 7.855 1 92.56 190 ARG A CA 1
ATOM 1487 C C . ARG A 1 190 ? 20.125 -1.719 6.961 1 92.56 190 ARG A C 1
ATOM 1489 O O . ARG A 1 190 ? 19.672 -2.785 7.379 1 92.56 190 ARG A O 1
ATOM 1496 N N . TYR A 1 191 ? 19.969 -1.309 5.75 1 94.62 191 TYR A N 1
ATOM 1497 C CA . TYR A 1 191 ? 19.156 -2.057 4.801 1 94.62 191 TYR A CA 1
ATOM 1498 C C . TYR A 1 191 ? 19.828 -3.365 4.41 1 94.62 191 TYR A C 1
ATOM 1500 O O . TYR A 1 191 ? 19.172 -4.41 4.328 1 94.62 191 TYR A O 1
ATOM 1508 N N . VAL A 1 192 ? 21.125 -3.33 4.195 1 94.75 192 VAL A N 1
ATOM 1509 C CA . VAL A 1 192 ? 21.891 -4.516 3.809 1 94.75 192 VAL A CA 1
ATOM 1510 C C . VAL A 1 192 ? 21.844 -5.543 4.938 1 94.75 192 VAL A C 1
ATOM 1512 O O . VAL A 1 192 ? 21.812 -6.75 4.684 1 94.75 192 VAL A O 1
ATOM 1515 N N . GLY A 1 193 ? 21.797 -5.043 6.109 1 93.56 193 GLY A N 1
ATOM 1516 C CA . GLY A 1 193 ? 21.703 -5.945 7.246 1 93.56 193 GLY A CA 1
ATOM 1517 C C . GLY A 1 193 ? 20.422 -6.758 7.254 1 93.56 193 GLY A C 1
ATOM 1518 O O . GLY A 1 193 ? 20.438 -7.957 7.535 1 93.56 193 GLY A O 1
ATOM 1519 N N . VAL A 1 194 ? 19.375 -6.168 6.906 1 92.38 194 VAL A N 1
ATOM 1520 C CA . VAL A 1 194 ? 18.094 -6.848 6.867 1 92.38 194 VAL A CA 1
ATOM 1521 C C . VAL A 1 194 ? 18.047 -7.805 5.676 1 92.38 194 VAL A C 1
ATOM 1523 O O . VAL A 1 194 ? 17.484 -8.898 5.77 1 92.38 194 VAL A O 1
ATOM 1526 N N . LEU A 1 195 ? 18.703 -7.402 4.594 1 93.25 195 LEU A N 1
ATOM 1527 C CA . LEU A 1 195 ? 18.734 -8.234 3.396 1 93.25 195 LEU A CA 1
ATOM 1528 C C . LEU A 1 195 ? 19.531 -9.508 3.641 1 93.25 195 LEU A C 1
ATOM 1530 O O . LEU A 1 195 ? 19.219 -10.562 3.086 1 93.25 195 LEU A O 1
ATOM 1534 N N . LYS A 1 196 ? 20.562 -9.398 4.488 1 93.62 196 LYS A N 1
ATOM 1535 C CA . LYS A 1 196 ? 21.359 -10.57 4.809 1 93.62 196 LYS A CA 1
ATOM 1536 C C . LYS A 1 196 ? 20.547 -11.617 5.559 1 93.62 196 LYS A C 1
ATOM 1538 O O . LYS A 1 196 ? 20.672 -12.812 5.309 1 93.62 196 LYS A O 1
ATOM 1543 N N . LYS A 1 197 ? 19.719 -11.172 6.398 1 92.88 197 LYS A N 1
ATOM 1544 C CA . LYS A 1 197 ? 18.844 -12.094 7.117 1 92.88 197 LYS A CA 1
ATOM 1545 C C . LYS A 1 197 ? 17.844 -12.742 6.172 1 92.88 197 LYS A C 1
ATOM 1547 O O . LYS A 1 197 ? 17.547 -13.938 6.297 1 92.88 197 LYS A O 1
ATOM 1552 N N . LEU A 1 198 ? 17.375 -11.992 5.23 1 89.62 198 LEU A N 1
ATOM 1553 C CA . LEU A 1 198 ? 16.453 -12.508 4.215 1 89.62 198 LEU A CA 1
ATOM 1554 C C . LEU A 1 198 ? 17.156 -13.555 3.35 1 89.62 198 LEU A C 1
ATOM 1556 O O . LEU A 1 198 ? 16.547 -14.578 3.008 1 89.62 198 LEU A O 1
ATOM 1560 N N . ALA A 1 199 ? 18.375 -13.312 3.055 1 91.44 199 ALA A N 1
ATOM 1561 C CA . ALA A 1 199 ? 19.156 -14.242 2.23 1 91.44 199 ALA A CA 1
ATOM 1562 C C . ALA A 1 199 ? 19.391 -15.562 2.961 1 91.44 199 ALA A C 1
ATOM 1564 O O . ALA A 1 199 ? 19.359 -16.625 2.348 1 91.44 199 ALA A O 1
ATOM 1565 N N . ASP A 1 200 ? 19.516 -15.477 4.211 1 92.62 200 ASP A N 1
ATOM 1566 C CA . ASP A 1 200 ? 19.75 -16.688 5 1 92.62 200 ASP A CA 1
ATOM 1567 C C . ASP A 1 200 ? 18.516 -17.578 5.012 1 92.62 200 ASP A C 1
ATOM 1569 O O . ASP A 1 200 ? 18.625 -18.797 4.883 1 92.62 200 ASP A O 1
ATOM 1573 N N . ILE A 1 201 ? 17.453 -17 5.148 1 90.38 201 ILE A N 1
ATOM 1574 C CA . ILE A 1 201 ? 16.203 -17.766 5.152 1 90.38 201 ILE A CA 1
ATOM 1575 C C . ILE A 1 201 ? 15.961 -18.359 3.768 1 90.38 201 ILE A C 1
ATOM 1577 O O . ILE A 1 201 ? 15.547 -19.516 3.645 1 90.38 201 ILE A O 1
ATOM 1581 N N . SER A 1 202 ? 16.219 -17.578 2.76 1 88.06 202 SER A N 1
ATOM 1582 C CA . SER A 1 202 ? 16.031 -18.031 1.389 1 88.06 202 SER A CA 1
ATOM 1583 C C . SER A 1 202 ? 16.969 -19.172 1.052 1 88.06 202 SER A C 1
ATOM 1585 O O . SER A 1 202 ? 16.625 -20.078 0.301 1 88.06 202 SER A O 1
ATOM 1587 N N . LEU A 1 203 ? 18.172 -19.125 1.629 1 90.44 203 LEU A N 1
ATOM 1588 C CA . LEU A 1 203 ? 19.141 -20.203 1.426 1 90.44 203 LEU A CA 1
ATOM 1589 C C . LEU A 1 203 ? 18.625 -21.5 2.041 1 90.44 203 LEU A C 1
ATOM 1591 O O . LEU A 1 203 ? 18.688 -22.562 1.404 1 90.44 203 LEU A O 1
ATOM 1595 N N . ARG A 1 204 ? 18.141 -21.5 3.193 1 90.19 204 ARG A N 1
ATOM 1596 C CA . ARG A 1 204 ? 17.609 -22.688 3.852 1 90.19 204 ARG A CA 1
ATOM 1597 C C . ARG A 1 204 ? 16.406 -23.234 3.086 1 90.19 204 ARG A C 1
ATOM 1599 O O . ARG A 1 204 ? 16.25 -24.453 2.971 1 90.19 204 ARG A O 1
ATOM 1606 N N . GLN A 1 205 ? 15.602 -22.312 2.5 1 87.44 205 GLN A N 1
ATOM 1607 C CA . GLN A 1 205 ? 14.453 -22.734 1.709 1 87.44 205 GLN A CA 1
ATOM 1608 C C . GLN A 1 205 ? 14.891 -23.422 0.419 1 87.44 205 GLN A C 1
ATOM 1610 O O . GLN A 1 205 ? 14.258 -24.391 -0.018 1 87.44 205 GLN A O 1
ATOM 1615 N N . SER A 1 206 ? 15.953 -22.859 -0.156 1 86.12 206 SER A N 1
ATOM 1616 C CA . SER A 1 206 ? 16.453 -23.422 -1.4 1 86.12 206 SER A CA 1
ATOM 1617 C C . SER A 1 206 ? 17.047 -24.812 -1.174 1 86.12 206 SER A C 1
ATOM 1619 O O . SER A 1 206 ? 16.844 -25.719 -1.99 1 86.12 206 SER A O 1
ATOM 1621 N N . ILE A 1 207 ? 17.672 -25.031 -0.049 1 89.5 207 ILE A N 1
ATOM 1622 C CA . ILE A 1 207 ? 18.234 -26.328 0.289 1 89.5 207 ILE A CA 1
ATOM 1623 C C . ILE A 1 207 ? 17.094 -27.312 0.566 1 89.5 207 ILE A C 1
ATOM 1625 O O . ILE A 1 207 ? 17.141 -28.469 0.111 1 89.5 207 ILE A O 1
ATOM 1629 N N . ALA A 1 208 ? 16.125 -26.828 1.249 1 88 208 ALA A N 1
ATOM 1630 C CA . ALA A 1 208 ? 14.977 -27.688 1.52 1 88 208 ALA A CA 1
ATOM 1631 C C . ALA A 1 208 ? 14.273 -28.094 0.225 1 88 208 ALA A C 1
ATOM 1633 O O . ALA A 1 208 ? 13.828 -29.234 0.075 1 88 208 ALA A O 1
ATOM 1634 N N . TYR A 1 209 ? 14.125 -27.203 -0.664 1 83.81 209 TYR A N 1
ATOM 1635 C CA . TYR A 1 209 ? 13.508 -27.484 -1.956 1 83.81 209 TYR A CA 1
ATOM 1636 C C . TYR A 1 209 ? 14.336 -28.516 -2.734 1 83.81 209 TYR A C 1
ATOM 1638 O O . TYR A 1 209 ? 13.781 -29.406 -3.373 1 83.81 209 TYR A O 1
ATOM 1646 N N . GLY A 1 210 ? 15.648 -28.312 -2.689 1 83.56 210 GLY A N 1
ATOM 1647 C CA . GLY A 1 210 ? 16.516 -29.281 -3.342 1 83.56 210 GLY A CA 1
ATOM 1648 C C . GLY A 1 210 ? 16.375 -30.688 -2.795 1 83.56 210 GLY A C 1
ATOM 1649 O O . GLY A 1 210 ? 16.297 -31.656 -3.559 1 83.56 210 GLY A O 1
ATOM 1650 N N . LEU A 1 211 ? 16.219 -30.766 -1.537 1 87 211 LEU A N 1
ATOM 1651 C CA . LEU A 1 211 ? 16.031 -32.062 -0.9 1 87 211 LEU A CA 1
ATOM 1652 C C . LEU A 1 211 ? 14.672 -32.656 -1.256 1 87 211 LEU A C 1
ATOM 1654 O O . LEU A 1 211 ? 14.562 -33.875 -1.474 1 87 211 LEU A O 1
ATOM 1658 N N . TRP A 1 212 ? 13.719 -31.812 -1.321 1 85.94 212 TRP A N 1
ATOM 1659 C CA . TRP A 1 212 ? 12.391 -32.25 -1.723 1 85.94 212 TRP A CA 1
ATOM 1660 C C . TRP A 1 212 ? 12.398 -32.75 -3.17 1 85.94 212 TRP A C 1
ATOM 1662 O O . TRP A 1 212 ? 11.852 -33.812 -3.48 1 85.94 212 TRP A O 1
ATOM 1672 N N . SER A 1 213 ? 13.008 -31.984 -3.949 1 83.19 213 SER A N 1
ATOM 1673 C CA . SER A 1 213 ? 13.062 -32.344 -5.367 1 83.19 213 SER A CA 1
ATOM 1674 C C . SER A 1 213 ? 13.812 -33.625 -5.586 1 83.19 213 SER A C 1
ATOM 1676 O O . SER A 1 213 ? 13.383 -34.469 -6.375 1 83.19 213 SER A O 1
ATOM 1678 N N . LEU A 1 214 ? 14.844 -33.844 -4.855 1 85.38 214 LEU A N 1
ATOM 1679 C CA . LEU A 1 214 ? 15.617 -35.062 -4.926 1 85.38 214 LEU A CA 1
ATOM 1680 C C . LEU A 1 214 ? 14.773 -36.25 -4.484 1 85.38 214 LEU A C 1
ATOM 1682 O O . LEU A 1 214 ? 14.75 -37.281 -5.16 1 85.38 214 LEU A O 1
ATOM 1686 N N . SER A 1 215 ? 14.078 -36.094 -3.391 1 86.06 215 SER A N 1
ATOM 1687 C CA . SER A 1 215 ? 13.266 -37.156 -2.852 1 86.06 215 SER A CA 1
ATOM 1688 C C . SER A 1 215 ? 12.125 -37.531 -3.803 1 86.06 215 SER A C 1
ATOM 1690 O O . SER A 1 215 ? 11.891 -38.719 -4.07 1 86.06 215 SER A O 1
ATOM 1692 N N . PHE A 1 216 ? 11.5 -36.531 -4.375 1 84.5 216 PHE A N 1
ATOM 1693 C CA . PHE A 1 216 ? 10.359 -36.781 -5.254 1 84.5 216 PHE A CA 1
ATOM 1694 C C . PHE A 1 216 ? 10.805 -37.5 -6.531 1 84.5 216 PHE A C 1
ATOM 1696 O O . PHE A 1 216 ? 10.211 -38.5 -6.934 1 84.5 216 PHE A O 1
ATOM 1703 N N . ASN A 1 217 ? 11.828 -36.906 -7.129 1 81.94 217 ASN A N 1
ATOM 1704 C CA . ASN A 1 217 ? 12.289 -37.5 -8.391 1 81.94 217 ASN A CA 1
ATOM 1705 C C . ASN A 1 217 ? 12.797 -38.906 -8.203 1 81.94 217 ASN A C 1
ATOM 1707 O O . ASN A 1 217 ? 12.539 -39.781 -9.031 1 81.94 217 ASN A O 1
ATOM 1711 N N . SER A 1 218 ? 13.469 -39.156 -7.039 1 83.56 218 SER A N 1
ATOM 1712 C CA . SER A 1 218 ? 13.984 -40.5 -6.758 1 83.56 218 SER A CA 1
ATOM 1713 C C . SER A 1 218 ? 12.859 -41.469 -6.508 1 83.56 218 SER A C 1
ATOM 1715 O O . SER A 1 218 ? 12.875 -42.594 -7.027 1 83.56 218 SER A O 1
ATOM 1717 N N . LEU A 1 219 ? 11.859 -41.031 -5.785 1 84.62 219 LEU A N 1
ATOM 1718 C CA . LEU A 1 219 ? 10.75 -41.906 -5.457 1 84.62 219 LEU A CA 1
ATOM 1719 C C . LEU A 1 219 ? 9.875 -42.156 -6.68 1 84.62 219 LEU A C 1
ATOM 1721 O O . LEU A 1 219 ? 9.367 -43.281 -6.863 1 84.62 219 LEU A O 1
ATOM 1725 N N . TYR A 1 220 ? 9.68 -41.156 -7.535 1 83.88 220 TYR A N 1
ATOM 1726 C CA . TYR A 1 220 ? 8.93 -41.312 -8.773 1 83.88 220 TYR A CA 1
ATOM 1727 C C . TYR A 1 220 ? 9.555 -42.375 -9.672 1 83.88 220 TYR A C 1
ATOM 1729 O O . TYR A 1 220 ? 8.867 -43.281 -10.141 1 83.88 220 TYR A O 1
ATOM 1737 N N . HIS A 1 221 ? 10.836 -42.344 -9.844 1 81.12 221 HIS A N 1
ATOM 1738 C CA . HIS A 1 221 ? 11.516 -43.281 -10.703 1 81.12 221 HIS A CA 1
ATOM 1739 C C . HIS A 1 221 ? 11.633 -44.656 -10.016 1 81.12 221 HIS A C 1
ATOM 1741 O O . HIS A 1 221 ? 11.594 -45.688 -10.672 1 81.12 221 HIS A O 1
ATOM 1747 N N . ALA A 1 222 ? 11.75 -44.594 -8.68 1 82 222 ALA A N 1
ATOM 1748 C CA . ALA A 1 222 ? 11.766 -45.844 -7.938 1 82 222 ALA A CA 1
ATOM 1749 C C . ALA A 1 222 ? 10.477 -46.625 -8.148 1 82 222 ALA A C 1
ATOM 1751 O O . ALA A 1 222 ? 10.492 -47.844 -8.25 1 82 222 ALA A O 1
ATOM 1752 N N . ALA A 1 223 ? 9.391 -45.875 -8.266 1 82.94 223 ALA A N 1
ATOM 1753 C CA . ALA A 1 223 ? 8.109 -46.531 -8.516 1 82.94 223 ALA A CA 1
ATOM 1754 C C . ALA A 1 223 ? 8.102 -47.219 -9.867 1 82.94 223 ALA A C 1
ATOM 1756 O O . ALA A 1 223 ? 7.562 -48.344 -10 1 82.94 223 ALA A O 1
ATOM 1757 N N . GLN A 1 224 ? 8.68 -46.656 -10.852 1 79.88 224 GLN A N 1
ATOM 1758 C CA . GLN A 1 224 ? 8.758 -47.25 -12.18 1 79.88 224 GLN A CA 1
ATOM 1759 C C . GLN A 1 224 ? 9.648 -48.5 -12.18 1 79.88 224 GLN A C 1
ATOM 1761 O O . GLN A 1 224 ? 9.297 -49.5 -12.789 1 79.88 224 GLN A O 1
ATOM 1766 N N . VAL A 1 225 ? 10.773 -48.406 -11.445 1 81.38 225 VAL A N 1
ATOM 1767 C CA . VAL A 1 225 ? 11.711 -49.531 -11.383 1 81.38 225 VAL A CA 1
ATOM 1768 C C . VAL A 1 225 ? 11.055 -50.719 -10.672 1 81.38 225 VAL A C 1
ATOM 1770 O O . VAL A 1 225 ? 11.156 -51.844 -11.133 1 81.38 225 VAL A O 1
ATOM 1773 N N . VAL A 1 226 ? 10.391 -50.406 -9.641 1 82.75 226 VAL A N 1
ATOM 1774 C CA . VAL A 1 226 ? 9.742 -51.469 -8.875 1 82.75 226 VAL A CA 1
ATOM 1775 C C . VAL A 1 226 ? 8.648 -52.125 -9.719 1 82.75 226 VAL A C 1
ATOM 1777 O O . VAL A 1 226 ? 8.477 -53.344 -9.695 1 82.75 226 VAL A O 1
ATOM 1780 N N . ALA A 1 227 ? 7.902 -51.312 -10.461 1 81.44 227 ALA A N 1
ATOM 1781 C CA . ALA A 1 227 ? 6.844 -51.844 -11.328 1 81.44 227 ALA A CA 1
ATOM 1782 C C . ALA A 1 227 ? 7.41 -52.781 -12.383 1 81.44 227 ALA A C 1
ATOM 1784 O O . ALA A 1 227 ? 6.844 -53.844 -12.648 1 81.44 227 ALA A O 1
ATOM 1785 N N . VAL A 1 228 ? 8.547 -52.406 -12.922 1 81.31 228 VAL A N 1
ATOM 1786 C CA . VAL A 1 228 ? 9.141 -53.219 -13.984 1 81.31 228 VAL A CA 1
ATOM 1787 C C . VAL A 1 228 ? 9.75 -54.5 -13.398 1 81.31 228 VAL A C 1
ATOM 1789 O O . VAL A 1 228 ? 9.703 -55.562 -14.016 1 81.31 228 VAL A O 1
ATOM 1792 N N . LEU A 1 229 ? 10.305 -54.375 -12.211 1 81.62 229 LEU A N 1
ATOM 1793 C CA . LEU A 1 229 ? 10.914 -55.531 -11.57 1 81.62 229 LEU A CA 1
ATOM 1794 C C . LEU A 1 229 ? 9.859 -56.594 -11.203 1 81.62 229 LEU A C 1
ATOM 1796 O O . LEU A 1 229 ? 9.969 -57.75 -11.57 1 81.62 229 LEU A O 1
ATOM 1800 N N . ILE A 1 230 ? 8.906 -56.125 -10.578 1 82.12 230 ILE A N 1
ATOM 1801 C CA . ILE A 1 230 ? 7.852 -57.031 -10.148 1 82.12 230 ILE A CA 1
ATOM 1802 C C . ILE A 1 230 ? 7.035 -57.469 -11.359 1 82.12 230 ILE A C 1
ATOM 1804 O O . ILE A 1 230 ? 6.699 -58.656 -11.5 1 82.12 230 ILE A O 1
ATOM 1808 N N . GLY A 1 231 ? 6.719 -56.5 -12.219 1 81.44 231 GLY A N 1
ATOM 1809 C CA . GLY A 1 231 ? 5.977 -56.812 -13.422 1 81.44 231 GLY A CA 1
ATOM 1810 C C . GLY A 1 231 ? 6.738 -57.75 -14.367 1 81.44 231 GLY A C 1
ATOM 1811 O O . GLY A 1 231 ? 6.164 -58.656 -14.945 1 81.44 231 GLY A O 1
ATOM 1812 N N . GLY A 1 232 ? 8.023 -57.469 -14.523 1 79.81 232 GLY A N 1
ATOM 1813 C CA . GLY A 1 232 ? 8.859 -58.344 -15.352 1 79.81 232 GLY A CA 1
ATOM 1814 C C . GLY A 1 232 ? 8.945 -59.75 -14.836 1 79.81 232 GLY A C 1
ATOM 1815 O O . GLY A 1 232 ? 8.859 -60.719 -15.617 1 79.81 232 GLY A O 1
ATOM 1816 N N . ALA A 1 233 ? 9.086 -59.906 -13.562 1 80.38 233 ALA A N 1
ATOM 1817 C CA . ALA A 1 233 ? 9.117 -61.219 -12.953 1 80.38 233 ALA A CA 1
ATOM 1818 C C . ALA A 1 233 ? 7.785 -61.938 -13.141 1 80.38 233 ALA A C 1
ATOM 1820 O O . ALA A 1 233 ? 7.75 -63.156 -13.375 1 80.38 233 ALA A O 1
ATOM 1821 N N . SER A 1 234 ? 6.719 -61.219 -13.125 1 83 234 SER A N 1
ATOM 1822 C CA . SER A 1 234 ? 5.395 -61.781 -13.305 1 83 234 SER A CA 1
ATOM 1823 C C . SER A 1 234 ? 5.152 -62.188 -14.75 1 83 234 SER A C 1
ATOM 1825 O O . SER A 1 234 ? 4.402 -63.125 -15.031 1 83 234 SER A O 1
ATOM 1827 N N . ILE A 1 235 ? 5.766 -61.5 -15.648 1 82.19 235 ILE A N 1
ATOM 1828 C CA . ILE A 1 235 ? 5.672 -61.875 -17.062 1 82.19 235 ILE A CA 1
ATOM 1829 C C . ILE A 1 235 ? 6.418 -63.188 -17.312 1 82.19 235 ILE A C 1
ATOM 1831 O O . ILE A 1 235 ? 5.918 -64.062 -18.016 1 82.19 235 ILE A O 1
ATOM 1835 N N . MET A 1 236 ? 7.656 -63.219 -16.719 1 80.44 236 MET A N 1
ATOM 1836 C CA . MET A 1 236 ? 8.461 -64.438 -16.891 1 80.44 236 MET A CA 1
ATOM 1837 C C . MET A 1 236 ? 7.766 -65.625 -16.281 1 80.44 236 MET A C 1
ATOM 1839 O O . MET A 1 236 ? 7.898 -66.75 -16.797 1 80.44 236 MET A O 1
ATOM 1843 N N . ALA A 1 237 ? 6.965 -65.375 -15.289 1 80.31 237 ALA A N 1
ATOM 1844 C CA . ALA A 1 237 ? 6.215 -66.438 -14.641 1 80.31 237 ALA A CA 1
ATOM 1845 C C . ALA A 1 237 ? 4.898 -66.75 -15.367 1 80.31 237 ALA A C 1
ATOM 1847 O O . ALA A 1 237 ? 4.207 -67.688 -15.078 1 80.31 237 ALA A O 1
ATOM 1848 N N . GLY A 1 238 ? 4.473 -65.812 -16.297 1 78.12 238 GLY A N 1
ATOM 1849 C CA . GLY A 1 238 ? 3.303 -66.062 -17.125 1 78.12 238 GLY A CA 1
ATOM 1850 C C . GLY A 1 238 ? 2.027 -65.5 -16.516 1 78.12 238 GLY A C 1
ATOM 1851 O O . GLY A 1 238 ? 0.927 -65.812 -16.953 1 78.12 238 GLY A O 1
ATOM 1852 N N . HIS A 1 239 ? 2.117 -64.688 -15.539 1 79.5 239 HIS A N 1
ATOM 1853 C CA . HIS A 1 239 ? 0.926 -64.25 -14.844 1 79.5 239 HIS A CA 1
ATOM 1854 C C . HIS A 1 239 ? 0.371 -62.969 -15.508 1 79.5 239 HIS A C 1
ATOM 1856 O O . HIS A 1 239 ? -0.84 -62.75 -15.484 1 79.5 239 HIS A O 1
ATOM 1862 N N . ILE A 1 240 ? 1.244 -62.125 -16.031 1 81.81 240 ILE A N 1
ATOM 1863 C CA . ILE A 1 240 ? 0.813 -60.875 -16.641 1 81.81 240 ILE A CA 1
ATOM 1864 C C . ILE A 1 240 ? 1.432 -60.719 -18.031 1 81.81 240 ILE A C 1
ATOM 1866 O O . ILE A 1 240 ? 2.447 -61.344 -18.328 1 81.81 240 ILE A O 1
ATOM 1870 N N . THR A 1 241 ? 0.689 -60.062 -18.875 1 81.44 241 THR A N 1
ATOM 1871 C CA . THR A 1 241 ? 1.174 -59.875 -20.234 1 81.44 241 THR A CA 1
ATOM 1872 C C . THR A 1 241 ? 1.919 -58.531 -20.344 1 81.44 241 THR A C 1
ATOM 1874 O O . THR A 1 241 ? 1.877 -57.719 -19.422 1 81.44 241 THR A O 1
ATOM 1877 N N . VAL A 1 242 ? 2.707 -58.406 -21.422 1 80.94 242 VAL A N 1
ATOM 1878 C CA . VAL A 1 242 ? 3.436 -57.156 -21.703 1 80.94 242 VAL A CA 1
ATOM 1879 C C . VAL A 1 242 ? 2.455 -56 -21.844 1 80.94 242 VAL A C 1
ATOM 1881 O O . VAL A 1 242 ? 2.744 -54.906 -21.406 1 80.94 242 VAL A O 1
ATOM 1884 N N . GLU A 1 243 ? 1.302 -56.281 -22.359 1 78.5 243 GLU A N 1
ATOM 1885 C CA . GLU A 1 243 ? 0.269 -55.25 -22.5 1 78.5 243 GLU A CA 1
ATOM 1886 C C . GLU A 1 243 ? -0.221 -54.75 -21.141 1 78.5 243 GLU A C 1
ATOM 1888 O O . GLU A 1 243 ? -0.351 -53.562 -20.922 1 78.5 243 GLU A O 1
ATOM 1893 N N . GLN A 1 244 ? -0.41 -55.688 -20.219 1 80.44 244 GLN A N 1
ATOM 1894 C CA . GLN A 1 244 ? -0.91 -55.312 -18.891 1 80.44 244 GLN A CA 1
ATOM 1895 C C . GLN A 1 244 ? 0.134 -54.531 -18.109 1 80.44 244 GLN A C 1
ATOM 1897 O O . GLN A 1 244 ? -0.206 -53.625 -17.359 1 80.44 244 GLN A O 1
ATOM 1902 N N . LEU A 1 245 ? 1.369 -54.875 -18.312 1 81.44 245 LEU A N 1
ATOM 1903 C CA . LEU A 1 245 ? 2.428 -54.156 -17.594 1 81.44 245 LEU A CA 1
ATOM 1904 C C . LEU A 1 245 ? 2.58 -52.75 -18.125 1 81.44 245 LEU A C 1
ATOM 1906 O O . LEU A 1 245 ? 2.816 -51.812 -17.359 1 81.44 245 LEU A O 1
ATOM 1910 N N . THR A 1 246 ? 2.461 -52.562 -19.406 1 78.62 246 THR A N 1
ATOM 1911 C CA . THR A 1 246 ? 2.539 -51.219 -20 1 78.62 246 THR A CA 1
ATOM 1912 C C . THR A 1 246 ? 1.386 -50.344 -19.5 1 78.62 246 THR A C 1
ATOM 1914 O O . THR A 1 246 ? 1.579 -49.188 -19.188 1 78.62 246 THR A O 1
ATOM 1917 N N . LYS A 1 247 ? 0.221 -50.938 -19.422 1 78.56 247 LYS A N 1
ATOM 1918 C CA . LYS A 1 247 ? -0.917 -50.219 -18.859 1 78.56 247 LYS A CA 1
ATOM 1919 C C . LYS A 1 247 ? -0.658 -49.812 -17.406 1 78.56 247 LYS A C 1
ATOM 1921 O O . LYS A 1 247 ? -0.989 -48.688 -17 1 78.56 247 LYS A O 1
ATOM 1926 N N . PHE A 1 248 ? -0.074 -50.719 -16.703 1 81.5 248 PHE A N 1
ATOM 1927 C CA . PHE A 1 248 ? 0.198 -50.469 -15.297 1 81.5 248 PHE A CA 1
ATOM 1928 C C . PHE A 1 248 ? 1.135 -49.281 -15.117 1 81.5 248 PHE A C 1
ATOM 1930 O O . PHE A 1 248 ? 0.902 -48.438 -14.266 1 81.5 248 PHE A O 1
ATOM 1937 N N . ILE A 1 249 ? 2.105 -49.156 -15.906 1 80.88 249 ILE A N 1
ATOM 1938 C CA . ILE A 1 249 ? 3.094 -48.094 -15.781 1 80.88 249 ILE A CA 1
ATOM 1939 C C . ILE A 1 249 ? 2.441 -46.75 -16.094 1 80.88 249 ILE A C 1
ATOM 1941 O O . ILE A 1 249 ? 2.697 -45.75 -15.414 1 80.88 249 ILE A O 1
ATOM 1945 N N . LEU A 1 250 ? 1.612 -46.719 -17.078 1 78.88 250 LEU A N 1
ATOM 1946 C CA . LEU A 1 250 ? 0.939 -45.5 -17.469 1 78.88 250 LEU A CA 1
ATOM 1947 C C . LEU A 1 250 ? 0.002 -45.031 -16.359 1 78.88 250 LEU A C 1
ATOM 1949 O O . LEU A 1 250 ? -0.023 -43.844 -16.016 1 78.88 250 LEU A O 1
ATOM 1953 N N . TYR A 1 251 ? -0.686 -45.938 -15.742 1 80.88 251 TYR A N 1
ATOM 1954 C CA . TYR A 1 251 ? -1.609 -45.594 -14.672 1 80.88 251 TYR A CA 1
ATOM 1955 C C . TYR A 1 251 ? -0.854 -45.219 -13.398 1 80.88 251 TYR A C 1
ATOM 1957 O O . TYR A 1 251 ? -1.309 -44.375 -12.625 1 80.88 251 TYR A O 1
ATOM 1965 N N . ALA A 1 252 ? 0.239 -45.906 -13.172 1 81.88 252 ALA A N 1
ATOM 1966 C CA . ALA A 1 252 ? 1.065 -45.562 -12.023 1 81.88 252 ALA A CA 1
ATOM 1967 C C . ALA A 1 252 ? 1.577 -44.125 -12.141 1 81.88 252 ALA A C 1
ATOM 1969 O O . ALA A 1 252 ? 1.634 -43.406 -11.148 1 81.88 252 ALA A O 1
ATOM 1970 N N . ASP A 1 253 ? 1.892 -43.75 -13.352 1 81.5 253 ASP A N 1
ATOM 1971 C CA . ASP A 1 253 ? 2.326 -42.375 -13.609 1 81.5 253 ASP A CA 1
ATOM 1972 C C . ASP A 1 253 ? 1.217 -41.375 -13.281 1 81.5 253 ASP A C 1
ATOM 1974 O O . ASP A 1 253 ? 1.467 -40.344 -12.656 1 81.5 253 ASP A O 1
ATOM 1978 N N . TRP A 1 254 ? 0.069 -41.75 -13.648 1 80.06 254 TRP A N 1
ATOM 1979 C CA . TRP A 1 254 ? -1.08 -40.875 -13.391 1 80.06 254 TRP A CA 1
ATOM 1980 C C . TRP A 1 254 ? -1.333 -40.75 -11.891 1 80.06 254 TRP A C 1
ATOM 1982 O O . TRP A 1 254 ? -1.645 -39.656 -11.398 1 80.06 254 TRP A O 1
ATOM 1992 N N . LEU A 1 255 ? -1.186 -41.812 -11.234 1 83.94 255 LEU A N 1
ATOM 1993 C CA . LEU A 1 255 ? -1.442 -41.812 -9.797 1 83.94 255 LEU A CA 1
ATOM 1994 C C . LEU A 1 255 ? -0.417 -40.969 -9.062 1 83.94 255 LEU A C 1
ATOM 1996 O O . LEU A 1 255 ? -0.774 -40.188 -8.172 1 83.94 255 LEU A O 1
ATOM 2000 N N . ILE A 1 256 ? 0.779 -41.125 -9.445 1 84.88 256 ILE A N 1
ATOM 2001 C CA . ILE A 1 256 ? 1.843 -40.375 -8.773 1 84.88 256 ILE A CA 1
ATOM 2002 C C . ILE A 1 256 ? 1.685 -38.875 -9.055 1 84.88 256 ILE A C 1
ATOM 2004 O O . ILE A 1 256 ? 1.819 -38.062 -8.156 1 84.88 256 ILE A O 1
ATOM 2008 N N . TYR A 1 257 ? 1.323 -38.562 -10.266 1 80.44 257 TYR A N 1
ATOM 2009 C CA . TYR A 1 257 ? 1.122 -37.156 -10.633 1 80.44 257 TYR A CA 1
ATOM 2010 C C . TYR A 1 257 ? -0.08 -36.562 -9.906 1 80.44 257 TYR A C 1
ATOM 2012 O O . TYR A 1 257 ? -0.038 -35.406 -9.453 1 80.44 257 TYR A O 1
ATOM 2020 N N . SER A 1 258 ? -1.09 -37.344 -9.891 1 83.75 258 SER A N 1
ATOM 2021 C CA . SER A 1 258 ? -2.275 -36.906 -9.164 1 83.75 258 SER A CA 1
ATOM 2022 C C . SER A 1 258 ? -1.953 -36.625 -7.695 1 83.75 258 SER A C 1
ATOM 2024 O O . SER A 1 258 ? -2.418 -35.625 -7.125 1 83.75 258 SER A O 1
ATOM 2026 N N . THR A 1 259 ? -1.129 -37.5 -7.129 1 82.06 259 THR A N 1
ATOM 2027 C CA . THR A 1 259 ? -0.724 -37.344 -5.738 1 82.06 259 THR A CA 1
ATOM 2028 C C . THR A 1 259 ? 0.095 -36.062 -5.566 1 82.06 259 THR A C 1
ATOM 2030 O O . THR A 1 259 ? -0.092 -35.312 -4.598 1 82.06 259 THR A O 1
ATOM 2033 N N . TRP A 1 260 ? 0.85 -35.812 -6.562 1 79.88 260 TRP A N 1
ATOM 2034 C CA . TRP A 1 260 ? 1.681 -34.625 -6.523 1 79.88 260 TRP A CA 1
ATOM 2035 C C . TRP A 1 260 ? 0.825 -33.344 -6.605 1 79.88 260 TRP A C 1
ATOM 2037 O O . TRP A 1 260 ? 1.016 -32.406 -5.828 1 79.88 260 TRP A O 1
ATOM 2047 N N . TRP A 1 261 ? -0.076 -33.344 -7.469 1 78.31 261 TRP A N 1
ATOM 2048 C CA . TRP A 1 261 ? -0.921 -32.188 -7.684 1 78.31 261 TRP A CA 1
ATOM 2049 C C . TRP A 1 261 ? -1.822 -31.938 -6.48 1 78.31 261 TRP A C 1
ATOM 2051 O O . TRP A 1 261 ? -2.021 -30.781 -6.074 1 78.31 261 TRP A O 1
ATOM 2061 N N . VAL A 1 262 ? -2.271 -32.938 -5.891 1 78.81 262 VAL A N 1
ATOM 2062 C CA . VAL A 1 262 ? -3.117 -32.812 -4.711 1 78.81 262 VAL A CA 1
ATOM 2063 C C . VAL A 1 262 ? -2.309 -32.219 -3.561 1 78.81 262 VAL A C 1
ATOM 2065 O O . VAL A 1 262 ? -2.779 -31.312 -2.863 1 78.81 262 VAL A O 1
ATOM 2068 N N . GLY A 1 263 ? -1.121 -32.688 -3.441 1 73.44 263 GLY A N 1
ATOM 2069 C CA . GLY A 1 263 ? -0.268 -32.188 -2.383 1 73.44 263 GLY A CA 1
ATOM 2070 C C . GLY A 1 263 ? 0.102 -30.719 -2.568 1 73.44 263 GLY A C 1
ATOM 2071 O O . GLY A 1 263 ? 0.026 -29.938 -1.626 1 73.44 263 GLY A O 1
ATOM 2072 N N . ASP A 1 264 ? 0.438 -30.375 -3.773 1 74.25 264 ASP A N 1
ATOM 2073 C CA . ASP A 1 264 ? 0.864 -29.016 -4.086 1 74.25 264 ASP A CA 1
ATOM 2074 C C . ASP A 1 264 ? -0.293 -28.016 -3.939 1 74.25 264 ASP A C 1
ATOM 2076 O O . ASP A 1 264 ? -0.128 -26.938 -3.365 1 74.25 264 ASP A O 1
ATOM 2080 N N . ASN A 1 265 ? -1.442 -28.422 -4.391 1 77 265 ASN A N 1
ATOM 2081 C CA . ASN A 1 265 ? -2.602 -27.531 -4.316 1 77 265 ASN A CA 1
ATOM 2082 C C . ASN A 1 265 ? -3.162 -27.469 -2.9 1 77 265 ASN A C 1
ATOM 2084 O O . ASN A 1 265 ? -3.789 -26.469 -2.523 1 77 265 ASN A O 1
ATOM 2088 N N . TRP A 1 266 ? -2.865 -28.547 -2.217 1 71.38 266 TRP A N 1
ATOM 2089 C CA . TRP A 1 266 ? -3.277 -28.547 -0.818 1 71.38 266 TRP A CA 1
ATOM 2090 C C . TRP A 1 266 ? -2.496 -27.5 -0.022 1 71.38 266 TRP A C 1
ATOM 2092 O O . TRP A 1 266 ? -3.066 -26.797 0.811 1 71.38 266 TRP A O 1
ATOM 2102 N N . SER A 1 267 ? -1.296 -27.422 -0.313 1 68.69 267 SER A N 1
ATOM 2103 C CA . SER A 1 267 ? -0.453 -26.422 0.346 1 68.69 267 SER A CA 1
ATOM 2104 C C . SER A 1 267 ? -0.908 -25.016 0.019 1 68.69 267 SER A C 1
ATOM 2106 O O . SER A 1 267 ? -0.99 -24.156 0.906 1 68.69 267 SER A O 1
ATOM 2108 N N . ASN A 1 268 ? -1.271 -24.781 -1.171 1 70.69 268 ASN A N 1
ATOM 2109 C CA . ASN A 1 268 ? -1.785 -23.469 -1.595 1 70.69 268 ASN A CA 1
ATOM 2110 C C . ASN A 1 268 ? -3.117 -23.156 -0.922 1 70.69 268 ASN A C 1
ATOM 2112 O O . ASN A 1 268 ? -3.348 -22.016 -0.506 1 70.69 268 ASN A O 1
ATOM 2116 N N . LEU A 1 269 ? -3.916 -24.172 -0.797 1 72.12 269 LEU A N 1
ATOM 2117 C CA . LEU A 1 269 ? -5.219 -24.047 -0.154 1 72.12 269 LEU A CA 1
ATOM 2118 C C . LEU A 1 269 ? -5.062 -23.625 1.307 1 72.12 269 LEU A C 1
ATOM 2120 O O . LEU A 1 269 ? -5.746 -22.719 1.778 1 72.12 269 LEU A O 1
ATOM 2124 N N . MET A 1 270 ? -4.121 -24.25 1.909 1 69.81 270 MET A N 1
ATOM 2125 C CA . MET A 1 270 ? -3.924 -23.984 3.332 1 69.81 270 MET A CA 1
ATOM 2126 C C . MET A 1 270 ? -3.412 -22.562 3.553 1 69.81 270 MET A C 1
ATOM 2128 O O . MET A 1 270 ? -3.768 -21.922 4.539 1 69.81 270 MET A O 1
ATOM 2132 N N . GLN A 1 271 ? -2.641 -22.047 2.641 1 66.81 271 GLN A N 1
ATOM 2133 C CA . GLN A 1 271 ? -2.143 -20.672 2.74 1 66.81 271 GLN A CA 1
ATOM 2134 C C . GLN A 1 271 ? -3.273 -19.672 2.557 1 66.81 271 GLN A C 1
ATOM 2136 O O . GLN A 1 271 ? -3.297 -18.625 3.219 1 66.81 271 GLN A O 1
ATOM 2141 N N . SER A 1 272 ? -4.262 -19.969 1.763 1 70.56 272 SER A N 1
ATOM 2142 C CA . SER A 1 272 ? -5.363 -19.062 1.449 1 70.56 272 SER A CA 1
ATOM 2143 C C . SER A 1 272 ? -6.441 -19.109 2.527 1 70.56 272 SER A C 1
ATOM 2145 O O . SER A 1 272 ? -7.234 -18.188 2.662 1 70.56 272 SER A O 1
ATOM 2147 N N . VAL A 1 273 ? -6.441 -20.234 3.287 1 71.94 273 VAL A N 1
ATOM 2148 C CA . VAL A 1 273 ? -7.449 -20.406 4.328 1 71.94 273 VAL A CA 1
ATOM 2149 C C . VAL A 1 273 ? -7.266 -19.328 5.406 1 71.94 273 VAL A C 1
ATOM 2151 O O . VAL A 1 273 ? -8.242 -18.812 5.949 1 71.94 273 VAL A O 1
ATOM 2154 N N . GLY A 1 274 ? -6.086 -18.984 5.715 1 65.06 274 GLY A N 1
ATOM 2155 C CA . GLY A 1 274 ? -5.832 -17.922 6.68 1 65.06 274 GLY A CA 1
ATOM 2156 C C . GLY A 1 274 ? -6.406 -16.578 6.262 1 65.06 274 GLY A C 1
ATOM 2157 O O . GLY A 1 274 ? -7.074 -15.914 7.055 1 65.06 274 GLY A O 1
ATOM 2158 N N . ALA A 1 275 ? -6.152 -16.234 5.016 1 69.38 275 ALA A N 1
ATOM 2159 C CA . ALA A 1 275 ? -6.684 -14.984 4.492 1 69.38 275 ALA A CA 1
ATOM 2160 C C . ALA A 1 275 ? -8.211 -15.016 4.426 1 69.38 275 ALA A C 1
ATOM 2162 O O . ALA A 1 275 ? -8.875 -14.016 4.695 1 69.38 275 ALA A O 1
ATOM 2163 N N . SER A 1 276 ? -8.766 -16.156 4.191 1 76.69 276 SER A N 1
ATOM 2164 C CA . SER A 1 276 ? -10.211 -16.328 4.055 1 76.69 276 SER A CA 1
ATOM 2165 C C . SER A 1 276 ? -10.914 -16.172 5.398 1 76.69 276 SER A C 1
ATOM 2167 O O . SER A 1 276 ? -12.031 -15.648 5.465 1 76.69 276 SER A O 1
ATOM 2169 N N . GLU A 1 277 ? -10.227 -16.594 6.383 1 80.12 277 GLU A N 1
ATOM 2170 C CA . GLU A 1 277 ? -10.836 -16.531 7.707 1 80.12 277 GLU A CA 1
ATOM 2171 C C . GLU A 1 277 ? -11.109 -15.078 8.109 1 80.12 277 GLU A C 1
ATOM 2173 O O . GLU A 1 277 ? -12.172 -14.766 8.641 1 80.12 277 GLU A O 1
ATOM 2178 N N . LYS A 1 278 ? -10.25 -14.234 7.84 1 80.94 278 LYS A N 1
ATOM 2179 C CA . LYS A 1 278 ? -10.422 -12.828 8.172 1 80.94 278 LYS A CA 1
ATOM 2180 C C . LYS A 1 278 ? -11.555 -12.203 7.355 1 80.94 278 LYS A C 1
ATOM 2182 O O . LYS A 1 278 ? -12.367 -11.445 7.887 1 80.94 278 LYS A O 1
ATOM 2187 N N . VAL A 1 279 ? -11.617 -12.531 6.152 1 85.12 279 VAL A N 1
ATOM 2188 C CA . VAL A 1 279 ? -12.641 -11.984 5.262 1 85.12 279 VAL A CA 1
ATOM 2189 C C . VAL A 1 279 ? -14.016 -12.461 5.711 1 85.12 279 VAL A C 1
ATOM 2191 O O . VAL A 1 279 ? -14.961 -11.664 5.777 1 85.12 279 VAL A O 1
ATOM 2194 N N . PHE A 1 280 ? -14.109 -13.734 6.141 1 85.5 280 PHE A N 1
ATOM 2195 C CA . PHE A 1 280 ? -15.406 -14.281 6.539 1 85.5 280 PHE A CA 1
ATOM 2196 C C . PHE A 1 280 ? -15.836 -13.711 7.883 1 85.5 280 PHE A C 1
ATOM 2198 O O . PHE A 1 280 ? -17.031 -13.477 8.109 1 85.5 280 PHE A O 1
ATOM 2205 N N . ARG A 1 281 ? -14.938 -13.422 8.68 1 85.69 281 ARG A N 1
ATOM 2206 C CA . ARG A 1 281 ? -15.25 -12.805 9.969 1 85.69 281 ARG A CA 1
ATOM 2207 C C . ARG A 1 281 ? -15.828 -11.406 9.773 1 85.69 281 ARG A C 1
ATOM 2209 O O . ARG A 1 281 ? -16.797 -11.031 10.445 1 85.69 281 ARG A O 1
ATOM 2216 N N . LEU A 1 282 ? -15.242 -10.742 8.836 1 88.81 282 LEU A N 1
ATOM 2217 C CA . LEU A 1 282 ? -15.711 -9.383 8.578 1 88.81 282 LEU A CA 1
ATOM 2218 C C . LEU A 1 282 ? -17.062 -9.406 7.871 1 88.81 282 LEU A C 1
ATOM 2220 O O . LEU A 1 282 ? -17.891 -8.516 8.086 1 88.81 282 LEU A O 1
ATOM 2224 N N . MET A 1 283 ? -17.266 -10.383 7.07 1 88.88 283 MET A N 1
ATOM 2225 C CA . MET A 1 283 ? -18.516 -10.508 6.328 1 88.88 283 MET A CA 1
ATOM 2226 C C . MET A 1 283 ? -19.672 -10.844 7.266 1 88.88 283 MET A C 1
ATOM 2228 O O . MET A 1 283 ? -20.812 -10.492 6.996 1 88.88 283 MET A O 1
ATOM 2232 N N . ASP A 1 284 ? -19.281 -11.438 8.367 1 87.75 284 ASP A N 1
ATOM 2233 C CA . ASP A 1 284 ? -20.312 -11.898 9.289 1 87.75 284 ASP A CA 1
ATOM 2234 C C . ASP A 1 284 ? -20.594 -10.852 10.359 1 87.75 284 ASP A C 1
ATOM 2236 O O . ASP A 1 284 ? -21.406 -11.078 11.258 1 87.75 284 ASP A O 1
ATOM 2240 N N . LEU A 1 285 ? -20 -9.734 10.18 1 87.69 285 LEU A N 1
ATOM 2241 C CA . LEU A 1 285 ? -20.297 -8.664 11.133 1 87.69 285 LEU A CA 1
ATOM 2242 C C . LEU A 1 285 ? -21.734 -8.18 10.977 1 87.69 285 LEU A C 1
ATOM 2244 O O . LEU A 1 285 ? -22.234 -8.062 9.852 1 87.69 285 LEU A O 1
ATOM 2248 N N . LEU A 1 286 ? -22.359 -8.016 12.055 1 84.31 286 LEU A N 1
ATOM 2249 C CA . LEU A 1 286 ? -23.719 -7.488 12.039 1 84.31 286 LEU A CA 1
ATOM 2250 C C . LEU A 1 286 ? -23.719 -5.973 11.883 1 84.31 286 LEU A C 1
ATOM 2252 O O . LEU A 1 286 ? -22.812 -5.293 12.398 1 84.31 286 LEU A O 1
ATOM 2256 N N . PRO A 1 287 ? -24.594 -5.516 11.078 1 86.31 287 PRO A N 1
ATOM 2257 C CA . PRO A 1 287 ? -24.703 -4.062 10.938 1 86.31 287 PRO A CA 1
ATOM 2258 C C . PRO A 1 287 ? -24.953 -3.357 12.266 1 86.31 287 PRO A C 1
ATOM 2260 O O . PRO A 1 287 ? -25.422 -3.982 13.227 1 86.31 287 PRO A O 1
ATOM 2263 N N . SER A 1 288 ? -24.578 -2.152 12.258 1 84.81 288 SER A N 1
ATOM 2264 C CA . SER A 1 288 ? -24.812 -1.342 13.445 1 84.81 288 SER A CA 1
ATOM 2265 C C . SER A 1 288 ? -26.297 -1.242 13.766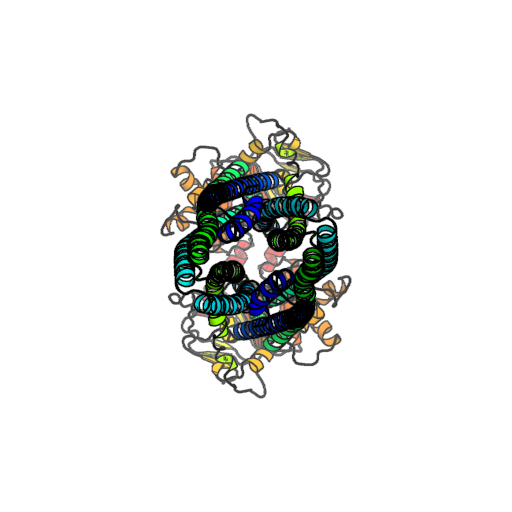 1 84.81 288 SER A C 1
ATOM 2267 O O . SER A 1 288 ? -27.141 -1.292 12.867 1 84.81 288 SER A O 1
ATOM 2269 N N . GLU A 1 289 ? -26.609 -1.138 14.984 1 80.25 289 GLU A N 1
ATOM 2270 C CA . GLU A 1 289 ? -27.984 -1.083 15.469 1 80.25 289 GLU A CA 1
ATOM 2271 C C . GLU A 1 289 ? -28.719 0.138 14.922 1 80.25 289 GLU A C 1
ATOM 2273 O O . GLU A 1 289 ? -29.938 0.119 14.773 1 80.25 289 GLU A O 1
ATOM 2278 N N . GLN A 1 290 ? -27.953 1.069 14.602 1 81.12 290 GLN A N 1
ATOM 2279 C CA . GLN A 1 290 ? -28.578 2.312 14.148 1 81.12 290 GLN A CA 1
ATOM 2280 C C . GLN A 1 290 ? -29.297 2.117 12.828 1 81.12 290 GLN A C 1
ATOM 2282 O O . GLN A 1 290 ? -30.266 2.834 12.523 1 81.12 290 GLN A O 1
ATOM 2287 N N . PHE A 1 291 ? -28.891 1.174 12.055 1 78.94 291 PHE A N 1
ATOM 2288 C CA . PHE A 1 291 ? -29.453 0.986 10.727 1 78.94 291 PHE A CA 1
ATOM 2289 C C . PHE A 1 291 ? -30.594 -0.023 10.773 1 78.94 291 PHE A C 1
ATOM 2291 O O . PHE A 1 291 ? -31.375 -0.131 9.82 1 78.94 291 PHE A O 1
ATOM 2298 N N . LEU A 1 292 ? -30.641 -0.717 11.852 1 75.44 292 LEU A N 1
ATOM 2299 C CA . LEU A 1 292 ? -31.656 -1.759 11.977 1 75.44 292 LEU A CA 1
ATOM 2300 C C . LEU A 1 292 ? -32.938 -1.194 12.555 1 75.44 292 LEU A C 1
ATOM 2302 O O . LEU A 1 292 ? -34.031 -1.697 12.266 1 75.44 292 LEU A O 1
ATOM 2306 N N . LEU A 1 293 ? -32.719 -0.131 13.328 1 74.31 293 LEU A N 1
ATOM 2307 C CA . LEU A 1 293 ? -33.906 0.404 14.031 1 74.31 293 LEU A CA 1
ATOM 2308 C C . LEU A 1 293 ? -34.656 1.375 13.141 1 74.31 293 LEU A C 1
ATOM 2310 O O . LEU A 1 293 ? -34.062 2.213 12.461 1 74.31 293 LEU A O 1
ATOM 2314 N N . ASN A 1 294 ? -35.875 1.029 12.828 1 78.38 294 ASN A N 1
ATOM 2315 C CA . ASN A 1 294 ? -36.75 1.99 12.172 1 78.38 294 ASN A CA 1
ATOM 2316 C C . ASN A 1 294 ? -37.188 3.094 13.133 1 78.38 294 ASN A C 1
ATOM 2318 O O . ASN A 1 294 ? -38 2.857 14.039 1 78.38 294 ASN A O 1
ATOM 2322 N N . GLY A 1 295 ? -36.469 4.156 13.117 1 82.44 295 GLY A N 1
ATOM 2323 C CA . GLY A 1 295 ? -36.688 5.223 14.078 1 82.44 295 GLY A CA 1
ATOM 2324 C C . GLY A 1 295 ? -37.844 6.133 13.688 1 82.44 295 GLY A C 1
ATOM 2325 O O . GLY A 1 295 ? -38.469 5.934 12.648 1 82.44 295 GLY A O 1
ATOM 2326 N N . LEU A 1 296 ? -38.094 7.059 14.617 1 90.31 296 LEU A N 1
ATOM 2327 C CA . LEU A 1 296 ? -39.156 8.047 14.492 1 90.31 296 LEU A CA 1
ATOM 2328 C C . LEU A 1 296 ? -38.719 9.203 13.602 1 90.31 296 LEU A C 1
ATOM 2330 O O . LEU A 1 296 ? -37.562 9.648 13.672 1 90.31 296 LEU A O 1
ATOM 2334 N N . LYS A 1 297 ? -39.594 9.562 12.617 1 92.25 297 LYS A N 1
ATOM 2335 C CA . LYS A 1 297 ? -39.375 10.766 11.812 1 92.25 297 LYS A CA 1
ATOM 2336 C C . LYS A 1 297 ? -40.281 11.914 12.297 1 92.25 297 LYS A C 1
ATOM 2338 O O . LYS A 1 297 ? -41.5 11.766 12.367 1 92.25 297 LYS A O 1
ATOM 2343 N N . LEU A 1 298 ? -39.688 12.953 12.656 1 90.88 298 LEU A N 1
ATOM 2344 C CA . LEU A 1 298 ? -40.438 14.125 13.07 1 90.88 298 LEU A CA 1
ATOM 2345 C C . LEU A 1 298 ? -40.875 14.938 11.859 1 90.88 298 LEU A C 1
ATOM 2347 O O . LEU A 1 298 ? -40.25 14.898 10.805 1 90.88 298 LEU A O 1
ATOM 2351 N N . PRO A 1 299 ? -42.031 15.539 11.969 1 87.81 299 PRO A N 1
ATOM 2352 C CA . PRO A 1 299 ? -42.5 16.344 10.828 1 87.81 299 PRO A CA 1
ATOM 2353 C C . PRO A 1 299 ? -41.562 17.5 10.5 1 87.81 299 PRO A C 1
ATOM 2355 O O . PRO A 1 299 ? -41.312 17.781 9.32 1 87.81 299 PRO A O 1
ATOM 2358 N N . GLN A 1 300 ? -41.094 18.141 11.539 1 88.44 300 GLN A N 1
ATOM 2359 C CA . GLN A 1 300 ? -40.156 19.25 11.336 1 88.44 300 GLN A CA 1
ATOM 2360 C C . GLN A 1 300 ? -39.156 19.312 12.469 1 88.44 300 GLN A C 1
ATOM 2362 O O . GLN A 1 300 ? -39.5 19.078 13.625 1 88.44 300 GLN A O 1
ATOM 2367 N N . VAL A 1 301 ? -37.938 19.656 12.055 1 90.94 301 VAL A N 1
ATOM 2368 C CA . VAL A 1 301 ? -36.906 19.844 13.062 1 90.94 301 VAL A CA 1
ATOM 2369 C C . VAL A 1 301 ? -36.75 21.328 13.383 1 90.94 301 VAL A C 1
ATOM 2371 O O . VAL A 1 301 ? -36.375 22.109 12.516 1 90.94 301 VAL A O 1
ATOM 2374 N N . VAL A 1 302 ? -37 21.719 14.609 1 90.88 302 VAL A N 1
ATOM 2375 C CA . VAL A 1 302 ? -36.906 23.109 15.047 1 90.88 302 VAL A CA 1
ATOM 2376 C C . VAL A 1 302 ? -35.469 23.438 15.406 1 90.88 302 VAL A C 1
ATOM 2378 O O . VAL A 1 302 ? -35 24.562 15.195 1 90.88 302 VAL A O 1
ATOM 2381 N N . GLY A 1 303 ? -34.75 22.453 15.844 1 93.38 303 GLY A N 1
ATOM 2382 C CA . GLY A 1 303 ? -33.312 22.656 16.125 1 93.38 303 GLY A CA 1
ATOM 2383 C C . GLY A 1 303 ? -33.031 22.844 17.594 1 93.38 303 GLY A C 1
ATOM 2384 O O . GLY A 1 303 ? -32.094 23.547 17.969 1 93.38 303 GLY A O 1
ATOM 2385 N N . HIS A 1 304 ? -33.938 22.438 18.484 1 95.56 304 HIS A N 1
ATOM 2386 C CA . HIS A 1 304 ? -33.656 22.422 19.922 1 95.56 304 HIS A CA 1
ATOM 2387 C C . HIS A 1 304 ? -32.844 21.203 20.328 1 95.56 304 HIS A C 1
ATOM 2389 O O . HIS A 1 304 ? -33.25 20.062 20.047 1 95.56 304 HIS A O 1
ATOM 2395 N N . ILE A 1 305 ? -31.672 21.406 20.891 1 97.25 305 ILE A N 1
ATOM 2396 C CA . ILE A 1 305 ? -30.766 20.328 21.266 1 97.25 305 ILE A CA 1
ATOM 2397 C C . ILE A 1 305 ? -30.516 20.375 22.781 1 97.25 305 ILE A C 1
ATOM 2399 O O . ILE A 1 305 ? -30.188 21.422 23.328 1 97.25 305 ILE A O 1
ATOM 2403 N N . GLU A 1 306 ? -30.641 19.25 23.406 1 97.25 306 GLU A N 1
ATOM 2404 C CA . GLU A 1 306 ? -30.406 19.156 24.844 1 97.25 306 GLU A CA 1
ATOM 2405 C C . GLU A 1 306 ? -29.516 17.969 25.188 1 97.25 306 GLU A C 1
ATOM 2407 O O . GLU A 1 306 ? -29.812 16.828 24.844 1 97.25 306 GLU A O 1
ATOM 2412 N N . PHE A 1 307 ? -28.406 18.312 25.75 1 97.31 307 PHE A N 1
ATOM 2413 C CA . PHE A 1 307 ? -27.531 17.281 26.328 1 97.31 307 PHE A CA 1
ATOM 2414 C C . PHE A 1 307 ? -27.844 17.062 27.797 1 97.31 307 PHE A C 1
ATOM 2416 O O . PHE A 1 307 ? -27.734 18 28.609 1 97.31 307 PHE A O 1
ATOM 2423 N N . VAL A 1 308 ? -28.219 15.828 28.094 1 97.06 308 VAL A N 1
ATOM 2424 C CA . VAL A 1 308 ? -28.625 15.539 29.469 1 97.06 308 VAL A CA 1
ATOM 2425 C C . VAL A 1 308 ? -27.656 14.547 30.109 1 97.06 308 VAL A C 1
ATOM 2427 O O . VAL A 1 308 ? -27.703 13.352 29.812 1 97.06 308 VAL A O 1
ATOM 2430 N N . ASP A 1 309 ? -26.859 15.047 31.047 1 95.94 309 ASP A N 1
ATOM 2431 C CA . ASP A 1 309 ? -25.922 14.25 31.828 1 95.94 309 ASP A CA 1
ATOM 2432 C C . ASP A 1 309 ? -25.125 13.305 30.938 1 95.94 309 ASP A C 1
ATOM 2434 O O . ASP A 1 309 ? -25.078 12.094 31.188 1 95.94 309 ASP A O 1
ATOM 2438 N N . LEU A 1 310 ? -24.625 13.875 29.953 1 95.62 310 LEU A N 1
ATOM 2439 C CA . LEU A 1 310 ? -23.984 13.102 28.906 1 95.62 310 LEU A CA 1
ATOM 2440 C C . LEU A 1 310 ? -22.562 12.727 29.312 1 95.62 310 LEU A C 1
ATOM 2442 O O . LEU A 1 310 ? -21.766 13.594 29.703 1 95.62 310 LEU A O 1
ATOM 2446 N N . SER A 1 311 ? -22.25 11.445 29.312 1 95.56 311 SER A N 1
ATOM 2447 C CA . SER A 1 311 ? -20.906 10.93 29.531 1 95.56 311 SER A CA 1
ATOM 2448 C C . SER A 1 311 ? -20.5 9.977 28.422 1 95.56 311 SER A C 1
ATOM 2450 O O . SER A 1 311 ? -21.344 9.289 27.844 1 95.56 311 SER A O 1
ATOM 2452 N N . PHE A 1 312 ? -19.25 10.031 28.047 1 94.31 312 PHE A N 1
ATOM 2453 C CA . PHE A 1 312 ? -18.812 9.203 26.938 1 94.31 312 PHE A CA 1
ATOM 2454 C C . PHE A 1 312 ? -17.344 8.836 27.094 1 94.31 312 PHE A C 1
ATOM 2456 O O . PHE A 1 312 ? -16.531 9.656 27.531 1 94.31 312 PHE A O 1
ATOM 2463 N N . CYS A 1 313 ? -17.078 7.582 26.781 1 91 313 CYS A N 1
ATOM 2464 C CA . CYS A 1 313 ? -15.711 7.07 26.688 1 91 313 CYS A CA 1
ATOM 2465 C C . CYS A 1 313 ? -15.477 6.375 25.359 1 91 313 CYS A C 1
ATOM 2467 O O . CYS A 1 313 ? -16.297 5.57 24.906 1 91 313 CYS A O 1
ATOM 2469 N N . TYR A 1 314 ? -14.461 6.797 24.688 1 85.19 314 TYR A N 1
ATOM 2470 C CA . TYR A 1 314 ? -14.125 6.113 23.438 1 85.19 314 TYR A CA 1
ATOM 2471 C C . TYR A 1 314 ? -13.742 4.66 23.703 1 85.19 314 TYR A C 1
ATOM 2473 O O . TYR A 1 314 ? -13.078 4.359 24.688 1 85.19 314 TYR A O 1
ATOM 2481 N N . PRO A 1 315 ? -14.133 3.822 22.828 1 78.69 315 PRO A N 1
ATOM 2482 C CA . PRO A 1 315 ? -13.789 2.41 23.016 1 78.69 315 PRO A CA 1
ATOM 2483 C C . PRO A 1 315 ? -12.281 2.16 23 1 78.69 315 PRO A C 1
ATOM 2485 O O . PRO A 1 315 ? -11.805 1.209 23.625 1 78.69 315 PRO A O 1
ATOM 2488 N N . SER A 1 316 ? -11.539 2.951 22.297 1 68.88 316 SER A N 1
ATOM 2489 C CA . SER A 1 316 ? -10.094 2.799 22.234 1 68.88 316 SER A CA 1
ATOM 2490 C C . SER A 1 316 ? -9.438 3.203 23.562 1 68.88 316 SER A C 1
ATOM 2492 O O . SER A 1 316 ? -8.336 2.736 23.875 1 68.88 316 SER A O 1
ATOM 2494 N N . ARG A 1 317 ? -9.992 4.148 24.281 1 71.12 317 ARG A N 1
ATOM 2495 C CA . ARG A 1 317 ? -9.477 4.625 25.562 1 71.12 317 ARG A CA 1
ATOM 2496 C C . ARG A 1 317 ? -10.555 4.582 26.641 1 71.12 317 ARG A C 1
ATOM 2498 O O . ARG A 1 317 ? -11.039 5.625 27.078 1 71.12 317 ARG A O 1
ATOM 2505 N N . GLU A 1 318 ? -10.828 3.496 27.188 1 73 318 GLU A N 1
ATOM 2506 C CA . GLU A 1 318 ? -11.945 3.32 28.109 1 73 318 GLU A CA 1
ATOM 2507 C C . GLU A 1 318 ? -11.648 3.955 29.469 1 73 318 GLU A C 1
ATOM 2509 O O . GLU A 1 318 ? -12.57 4.355 30.188 1 73 318 GLU A O 1
ATOM 2514 N N . LYS A 1 319 ? -10.367 4.152 29.734 1 72.69 319 LYS A N 1
ATOM 2515 C CA . LYS A 1 319 ? -10.016 4.57 31.094 1 72.69 319 LYS A CA 1
ATOM 2516 C C . LYS A 1 319 ? -10.047 6.09 31.219 1 72.69 319 LYS A C 1
ATOM 2518 O O . LYS A 1 319 ? -10.047 6.621 32.344 1 72.69 319 LYS A O 1
ATOM 2523 N N . VAL A 1 320 ? -10.141 6.801 30.094 1 75.81 320 VAL A N 1
ATOM 2524 C CA . VAL A 1 320 ? -10.148 8.258 30.156 1 75.81 320 VAL A CA 1
ATOM 2525 C C . VAL A 1 320 ? -11.43 8.797 29.516 1 75.81 320 VAL A C 1
ATOM 2527 O O . VAL A 1 320 ? -11.578 8.797 28.297 1 75.81 320 VAL A O 1
ATOM 2530 N N . PRO A 1 321 ? -12.328 9.172 30.422 1 86.69 321 PRO A N 1
ATOM 2531 C CA . PRO A 1 321 ? -13.562 9.719 29.859 1 86.69 321 PRO A CA 1
ATOM 2532 C C . PRO A 1 321 ? -13.336 11 29.062 1 86.69 321 PRO A C 1
ATOM 2534 O O . PRO A 1 321 ? -12.602 11.891 29.516 1 86.69 321 PRO A O 1
ATOM 2537 N N . ALA A 1 322 ? -13.867 11.023 27.875 1 88.56 322 ALA A N 1
ATOM 2538 C CA . ALA A 1 322 ? -13.773 12.211 27.016 1 88.56 322 ALA A CA 1
ATOM 2539 C C . ALA A 1 322 ? -14.766 13.281 27.453 1 88.56 322 ALA A C 1
ATOM 2541 O O . ALA A 1 322 ? -14.484 14.477 27.344 1 88.56 322 ALA A O 1
ATOM 2542 N N . LEU A 1 323 ? -15.945 12.859 27.906 1 93.56 323 LEU A N 1
ATOM 2543 C CA . LEU A 1 323 ? -16.984 13.75 28.438 1 93.56 323 LEU A CA 1
ATOM 2544 C C . LEU A 1 323 ? -17.5 13.234 29.781 1 93.56 323 LEU A C 1
ATOM 2546 O O . LEU A 1 323 ? -17.641 12.023 29.969 1 93.56 323 LEU A O 1
ATOM 2550 N N . ARG A 1 324 ? -17.688 14.203 30.75 1 94.56 324 ARG A N 1
ATOM 2551 C CA . ARG A 1 324 ? -18.141 13.859 32.094 1 94.56 324 ARG A CA 1
ATOM 2552 C C . ARG A 1 324 ? -19.375 14.664 32.5 1 94.56 324 ARG A C 1
ATOM 2554 O O . ARG A 1 324 ? -19.266 15.812 32.938 1 94.56 324 ARG A O 1
ATOM 2561 N N . HIS A 1 325 ? -20.453 14.016 32.5 1 93.94 325 HIS A N 1
ATOM 2562 C CA . HIS A 1 325 ? -21.734 14.562 32.969 1 93.94 325 HIS A CA 1
ATOM 2563 C C . HIS A 1 325 ? -21.969 15.953 32.375 1 93.94 325 HIS A C 1
ATOM 2565 O O . HIS A 1 325 ? -22.203 16.906 33.125 1 93.94 325 HIS A O 1
ATOM 2571 N N . VAL A 1 326 ? -22.031 16.047 31.109 1 95.62 326 VAL A N 1
ATOM 2572 C CA . VAL A 1 326 ? -22.188 17.312 30.422 1 95.62 326 VAL A CA 1
ATOM 2573 C C . VAL A 1 326 ? -23.688 17.625 30.281 1 95.62 326 VAL A C 1
ATOM 2575 O O . VAL A 1 326 ? -24.469 16.781 29.828 1 95.62 326 VAL A O 1
ATOM 2578 N N . ASN A 1 327 ? -24.062 18.781 30.766 1 96.62 327 ASN A N 1
ATOM 2579 C CA . ASN A 1 327 ? -25.406 19.312 30.594 1 96.62 327 ASN A CA 1
ATOM 2580 C C . ASN A 1 327 ? -25.406 20.609 29.781 1 96.62 327 ASN A C 1
ATOM 2582 O O . ASN A 1 327 ? -24.734 21.578 30.156 1 96.62 327 ASN A O 1
ATOM 2586 N N . LEU A 1 328 ? -26.094 20.578 28.672 1 96.25 328 LEU A N 1
ATOM 2587 C CA . LEU A 1 328 ? -26.109 21.734 27.781 1 96.25 328 LEU A CA 1
ATOM 2588 C C . LEU A 1 328 ? -27.422 21.797 27 1 96.25 328 LEU A C 1
ATOM 2590 O O . LEU A 1 328 ? -27.906 20.781 26.5 1 96.25 328 LEU A O 1
ATOM 2594 N N . SER A 1 329 ? -28 22.922 27 1 96.44 329 SER A N 1
ATOM 2595 C CA . SER A 1 329 ? -29.203 23.141 26.203 1 96.44 329 SER A CA 1
ATOM 2596 C C . SER A 1 329 ? -28.984 24.234 25.156 1 96.44 329 SER A C 1
ATOM 2598 O O . SER A 1 329 ? -28.516 25.328 25.484 1 96.44 329 SER A O 1
ATOM 2600 N N . ILE A 1 330 ? -29.25 23.922 23.969 1 96.19 330 ILE A N 1
ATOM 2601 C CA . ILE A 1 330 ? -29.156 24.859 22.859 1 96.19 330 ILE A CA 1
ATOM 2602 C C . ILE A 1 330 ? -30.547 25.156 22.297 1 96.19 330 ILE A C 1
ATOM 2604 O O . ILE A 1 330 ? -31.266 24.234 21.906 1 96.19 330 ILE A O 1
ATOM 2608 N N . TYR A 1 331 ? -30.828 26.391 22.203 1 94.75 331 TYR A N 1
ATOM 2609 C CA . TYR A 1 331 ? -32.156 26.812 21.766 1 94.75 331 TYR A CA 1
ATOM 2610 C C . TYR A 1 331 ? -32.219 26.953 20.25 1 94.75 331 TYR A C 1
ATOM 2612 O O . TYR A 1 331 ? -31.188 27.109 19.594 1 94.75 331 TYR A O 1
ATOM 2620 N N . PRO A 1 332 ? -33.469 26.828 19.688 1 93.5 332 PRO A N 1
ATOM 2621 C CA . PRO A 1 332 ? -33.594 26.953 18.234 1 93.5 332 PRO A CA 1
ATOM 2622 C C . PRO A 1 332 ? -33.125 28.297 17.703 1 93.5 332 PRO A C 1
ATOM 2624 O O . PRO A 1 332 ? -33.375 29.344 18.328 1 93.5 332 PRO A O 1
ATOM 2627 N N . LYS A 1 333 ? -32.375 28.297 16.625 1 89.94 333 LYS A N 1
ATOM 2628 C CA . LYS A 1 333 ? -31.891 29.469 15.891 1 89.94 333 LYS A CA 1
ATOM 2629 C C . LYS A 1 333 ? -30.812 30.203 16.672 1 89.94 333 LYS A C 1
ATOM 2631 O O . LYS A 1 333 ? -30.547 31.391 16.422 1 89.94 333 LYS A O 1
ATOM 2636 N N . GLU A 1 334 ? -30.266 29.5 17.625 1 91.5 334 GLU A N 1
ATOM 2637 C CA . GLU A 1 334 ? -29.172 30.047 18.422 1 91.5 334 GLU A CA 1
ATOM 2638 C C . GLU A 1 334 ? -27.812 29.688 17.828 1 91.5 334 GLU A C 1
ATOM 2640 O O . GLU A 1 334 ? -27.625 28.594 17.312 1 91.5 334 GLU A O 1
ATOM 2645 N N . VAL A 1 335 ? -26.969 30.672 17.828 1 91.69 335 VAL A N 1
ATOM 2646 C CA . VAL A 1 335 ? -25.578 30.422 17.453 1 91.69 335 VAL A CA 1
ATOM 2647 C C . VAL A 1 335 ? -24.719 30.219 18.688 1 91.69 335 VAL A C 1
ATOM 2649 O O . VAL A 1 335 ? -24.531 31.156 19.469 1 91.69 335 VAL A O 1
ATOM 2652 N N . VAL A 1 336 ? -24.203 29 18.859 1 93.06 336 VAL A N 1
ATOM 2653 C CA . VAL A 1 336 ? -23.422 28.656 20.031 1 93.06 336 VAL A CA 1
ATOM 2654 C C . VAL A 1 336 ? -21.984 28.344 19.625 1 93.06 336 VAL A C 1
ATOM 2656 O O . VAL A 1 336 ? -21.75 27.578 18.688 1 93.06 336 VAL A O 1
ATOM 2659 N N . ALA A 1 337 ? -21.031 28.938 20.297 1 92.31 337 ALA A N 1
ATOM 2660 C CA . ALA A 1 337 ? -19.609 28.656 20.078 1 92.31 337 ALA A CA 1
ATOM 2661 C C . ALA A 1 337 ? -19.047 27.812 21.219 1 92.31 337 ALA A C 1
ATOM 2663 O O . ALA A 1 337 ? -19.281 28.109 22.391 1 92.31 337 ALA A O 1
ATOM 2664 N N . ILE A 1 338 ? -18.391 26.797 20.859 1 92.69 338 ILE A N 1
ATOM 2665 C CA . ILE A 1 338 ? -17.719 25.953 21.828 1 92.69 338 ILE A CA 1
ATOM 2666 C C . ILE A 1 338 ? -16.219 26.188 21.766 1 92.69 338 ILE A C 1
ATOM 2668 O O . ILE A 1 338 ? -15.602 26.031 20.703 1 92.69 338 ILE A O 1
ATOM 2672 N N . VAL A 1 339 ? -15.656 26.578 22.953 1 89 339 VAL A N 1
ATOM 2673 C CA . VAL A 1 339 ? -14.234 26.875 23.016 1 89 339 VAL A CA 1
ATOM 2674 C C . VAL A 1 339 ? -13.586 26.078 24.141 1 89 339 VAL A C 1
ATOM 2676 O O . VAL A 1 339 ? -14.258 25.672 25.078 1 89 339 VAL A O 1
ATOM 2679 N N . GLY A 1 340 ? -12.352 25.781 23.938 1 84.5 340 GLY A N 1
ATOM 2680 C CA . GLY A 1 340 ? -11.594 25.047 24.922 1 84.5 340 GLY A CA 1
ATOM 2681 C C . GLY A 1 340 ? -10.242 24.578 24.406 1 84.5 340 GLY A C 1
ATOM 2682 O O . GLY A 1 340 ? -9.938 24.734 23.219 1 84.5 340 GLY A O 1
ATOM 2683 N N . LEU A 1 341 ? -9.531 24.047 25.328 1 74.94 341 LEU A N 1
ATOM 2684 C CA . LEU A 1 341 ? -8.219 23.531 24.953 1 74.94 341 LEU A CA 1
ATOM 2685 C C . LEU A 1 341 ? -8.344 22.234 24.172 1 74.94 341 LEU A C 1
ATOM 2687 O O . LEU A 1 341 ? -9.422 21.641 24.109 1 74.94 341 LEU A O 1
ATOM 2691 N N . SER A 1 342 ? -7.27 21.891 23.5 1 70.88 342 SER A N 1
ATOM 2692 C CA . SER A 1 342 ? -7.262 20.625 22.781 1 70.88 342 SER A CA 1
ATOM 2693 C C . SER A 1 342 ? -7.5 19.453 23.719 1 70.88 342 SER A C 1
ATOM 2695 O O . SER A 1 342 ? -6.949 19.406 24.812 1 70.88 342 SER A O 1
ATOM 2697 N N . GLY A 1 343 ? -8.383 18.625 23.375 1 74.44 343 GLY A N 1
ATOM 2698 C CA . GLY A 1 343 ? -8.68 17.453 24.188 1 74.44 343 GLY A CA 1
ATOM 2699 C C . GLY A 1 343 ? -9.773 17.703 25.203 1 74.44 343 GLY A C 1
ATOM 2700 O O . GLY A 1 343 ? -10.039 16.859 26.062 1 74.44 343 GLY A O 1
ATOM 2701 N N . SER A 1 344 ? -10.359 18.844 25.094 1 81 344 SER A N 1
ATOM 2702 C CA . SER A 1 344 ? -11.375 19.172 26.094 1 81 344 SER A CA 1
ATOM 2703 C C . SER A 1 344 ? -12.688 18.469 25.812 1 81 344 SER A C 1
ATOM 2705 O O . SER A 1 344 ? -13.586 18.453 26.656 1 81 344 SER A O 1
ATOM 2707 N N . GLY A 1 345 ? -12.828 17.875 24.625 1 86.88 345 GLY A N 1
ATOM 2708 C CA . GLY A 1 345 ? -14.031 17.109 24.328 1 86.88 345 GLY A CA 1
ATOM 2709 C C . GLY A 1 345 ? -14.945 17.797 23.328 1 86.88 345 GLY A C 1
ATOM 2710 O O . GLY A 1 345 ? -16.047 17.328 23.062 1 86.88 345 GLY A O 1
ATOM 2711 N N . LYS A 1 346 ? -14.555 18.828 22.766 1 89.56 346 LYS A N 1
ATOM 2712 C CA . LYS A 1 346 ? -15.375 19.609 21.844 1 89.56 346 LYS A CA 1
ATOM 2713 C C . LYS A 1 346 ? -15.82 18.75 20.656 1 89.56 346 LYS A C 1
ATOM 2715 O O . LYS A 1 346 ? -17.016 18.688 20.344 1 89.56 346 LYS A O 1
ATOM 2720 N N . SER A 1 347 ? -14.852 18.078 20.031 1 87.38 347 SER A N 1
ATOM 2721 C CA . SER A 1 347 ? -15.156 17.266 18.859 1 87.38 347 SER A CA 1
ATOM 2722 C C . SER A 1 347 ? -15.992 16.047 19.234 1 87.38 347 SER A C 1
ATOM 2724 O O . SER A 1 347 ? -16.797 15.57 18.438 1 87.38 347 SER A O 1
ATOM 2726 N N . THR A 1 348 ? -15.805 15.555 20.422 1 90.81 348 THR A N 1
ATOM 2727 C CA . THR A 1 348 ? -16.578 14.414 20.906 1 90.81 348 THR A CA 1
ATOM 2728 C C . THR A 1 348 ? -18.062 14.773 21.016 1 90.81 348 THR A C 1
ATOM 2730 O O . THR A 1 348 ? -18.922 13.953 20.688 1 90.81 348 THR A O 1
ATOM 2733 N N . LEU A 1 349 ? -18.297 15.984 21.484 1 93.56 349 LEU A N 1
ATOM 2734 C CA . LEU A 1 349 ? -19.672 16.438 21.594 1 93.56 349 LEU A CA 1
ATOM 2735 C C . LEU A 1 349 ? -20.359 16.438 20.234 1 93.56 349 LEU A C 1
ATOM 2737 O O . LEU A 1 349 ? -21.5 15.992 20.109 1 93.56 349 LEU A O 1
ATOM 2741 N N . VAL A 1 350 ? -19.672 16.844 19.234 1 91.88 350 VAL A N 1
ATOM 2742 C CA . VAL A 1 350 ? -20.203 16.922 17.875 1 91.88 350 VAL A CA 1
ATOM 2743 C C . VAL A 1 350 ? -20.406 15.508 17.328 1 91.88 350 VAL A C 1
ATOM 2745 O O . VAL A 1 350 ? -21.422 15.219 16.672 1 91.88 350 VAL A O 1
ATOM 2748 N N . ASN A 1 351 ? -19.531 14.641 17.594 1 92.06 351 ASN A N 1
ATOM 2749 C CA . ASN A 1 351 ? -19.625 13.258 17.141 1 92.06 351 ASN A CA 1
ATOM 2750 C C . ASN A 1 351 ? -20.828 12.547 17.734 1 92.06 351 ASN A C 1
ATOM 2752 O O . ASN A 1 351 ? -21.469 11.734 17.062 1 92.06 351 ASN A O 1
ATOM 2756 N N . LEU A 1 352 ? -21.078 12.883 18.938 1 94.06 352 LEU A N 1
ATOM 2757 C CA . LEU A 1 352 ? -22.234 12.273 19.594 1 94.06 352 LEU A CA 1
ATOM 2758 C C . LEU A 1 352 ? -23.531 12.852 19.047 1 94.06 352 LEU A C 1
ATOM 2760 O O . LEU A 1 352 ? -24.531 12.133 18.922 1 94.06 352 LEU A O 1
ATOM 2764 N N . LEU A 1 353 ? -23.469 14.156 18.797 1 94.31 353 LEU A N 1
ATOM 2765 C CA . LEU A 1 353 ? -24.656 14.797 18.234 1 94.31 353 LEU A CA 1
ATOM 2766 C C . LEU A 1 353 ? -24.984 14.203 16.859 1 94.31 353 LEU A C 1
ATOM 2768 O O . LEU A 1 353 ? -26.172 14.039 16.531 1 94.31 353 LEU A O 1
ATOM 2772 N N . LEU A 1 354 ? -24 13.82 16.125 1 92.69 354 LEU A N 1
ATOM 2773 C CA . LEU A 1 354 ? -24.188 13.203 14.812 1 92.69 354 LEU A CA 1
ATOM 2774 C C . LEU A 1 354 ? -24.469 11.711 14.945 1 92.69 354 LEU A C 1
ATOM 2776 O O . LEU A 1 354 ? -24.656 11.016 13.945 1 92.69 354 LEU A O 1
ATOM 2780 N N . ARG A 1 355 ? -24.469 11.234 16.125 1 91.88 355 ARG A N 1
ATOM 2781 C CA . ARG A 1 355 ? -24.672 9.836 16.484 1 91.88 355 ARG A CA 1
ATOM 2782 C C . ARG A 1 355 ? -23.672 8.93 15.766 1 91.88 355 ARG A C 1
ATOM 2784 O O . ARG A 1 355 ? -24.047 7.867 15.258 1 91.88 355 ARG A O 1
ATOM 2791 N N . LEU A 1 356 ? -22.531 9.477 15.633 1 90.56 356 LEU A N 1
ATOM 2792 C CA . LEU A 1 356 ? -21.453 8.633 15.148 1 90.56 356 LEU A CA 1
ATOM 2793 C C . LEU A 1 356 ? -21.016 7.645 16.234 1 90.56 356 LEU A C 1
ATOM 2795 O O . LEU A 1 356 ? -20.469 6.582 15.914 1 90.56 356 LEU A O 1
ATOM 2799 N N . TYR A 1 357 ? -21.219 8.094 17.453 1 90.75 357 TYR A N 1
ATOM 2800 C CA . TYR A 1 357 ? -21 7.27 18.625 1 90.75 357 TYR A CA 1
ATOM 2801 C C . TYR A 1 357 ? -22.219 7.281 19.531 1 90.75 357 TYR A C 1
ATOM 2803 O O . TYR A 1 357 ? -23.047 8.188 19.453 1 90.75 357 TYR A O 1
ATOM 2811 N N . GLU A 1 358 ? -22.266 6.266 20.328 1 91.38 358 GLU A N 1
ATOM 2812 C CA . GLU A 1 358 ? -23.328 6.207 21.328 1 91.38 358 GLU A CA 1
ATOM 2813 C C . GLU A 1 358 ? -22.797 6.594 22.703 1 91.38 358 GLU A C 1
ATOM 2815 O O . GLU A 1 358 ? -21.703 6.195 23.094 1 91.38 358 GLU A O 1
ATOM 2820 N N . PRO A 1 359 ? -23.531 7.449 23.281 1 93.81 359 PRO A N 1
ATOM 2821 C CA . PRO A 1 359 ? -23.094 7.852 24.625 1 93.81 359 PRO A CA 1
ATOM 2822 C C . PRO A 1 359 ? -23.062 6.688 25.609 1 93.81 359 PRO A C 1
ATOM 2824 O O . PRO A 1 359 ? -23.828 5.727 25.469 1 93.81 359 PRO A O 1
ATOM 2827 N N . THR A 1 360 ? -22.172 6.746 26.531 1 93.12 360 THR A N 1
ATOM 2828 C CA . THR A 1 360 ? -22.062 5.734 27.578 1 93.12 360 THR A CA 1
ATOM 2829 C C . THR A 1 360 ? -23.188 5.887 28.609 1 93.12 360 THR A C 1
ATOM 2831 O O . THR A 1 360 ? -23.766 4.895 29.047 1 93.12 360 THR A O 1
ATOM 2834 N N . SER A 1 361 ? -23.375 7.086 29.031 1 94 361 SER A N 1
ATOM 2835 C CA . SER A 1 361 ? -24.484 7.43 29.906 1 94 361 SER A CA 1
ATOM 2836 C C . SER A 1 361 ? -25.094 8.773 29.531 1 94 361 SER A C 1
ATOM 2838 O O . SER A 1 361 ? -24.438 9.602 28.891 1 94 361 SER A O 1
ATOM 2840 N N . GLY A 1 362 ? -26.344 8.859 29.797 1 95.31 362 GLY A N 1
ATOM 2841 C CA . GLY A 1 362 ? -27.062 10.07 29.422 1 95.31 362 GLY A CA 1
ATOM 2842 C C . GLY A 1 362 ? -27.719 9.977 28.062 1 95.31 362 GLY A C 1
ATOM 2843 O O . GLY A 1 362 ? -27.844 8.891 27.5 1 95.31 362 GLY A O 1
ATOM 2844 N N . GLN A 1 363 ? -28.281 11.086 27.656 1 96 363 GLN A N 1
ATOM 2845 C CA . GLN A 1 363 ? -28.938 11.07 26.359 1 96 363 GLN A CA 1
ATOM 2846 C C . GLN A 1 363 ? -28.953 12.453 25.719 1 96 363 GLN A C 1
ATOM 2848 O O . GLN A 1 363 ? -28.703 13.453 26.391 1 96 363 GLN A O 1
ATOM 2853 N N . ILE A 1 364 ? -29.109 12.492 24.516 1 96.81 364 ILE A N 1
ATOM 2854 C CA . ILE A 1 364 ? -29.281 13.719 23.734 1 96.81 364 ILE A CA 1
ATOM 2855 C C . ILE A 1 364 ? -30.703 13.82 23.219 1 96.81 364 ILE A C 1
ATOM 2857 O O . ILE A 1 364 ? -31.25 12.852 22.672 1 96.81 364 ILE A O 1
ATOM 2861 N N . LEU A 1 365 ? -31.281 14.93 23.516 1 96.94 365 LEU A N 1
ATOM 2862 C CA . LEU A 1 365 ? -32.656 15.172 23.047 1 96.94 365 LEU A CA 1
ATOM 2863 C C . LEU A 1 365 ? -32.656 16.188 21.906 1 96.94 365 LEU A C 1
ATOM 2865 O O . LEU A 1 365 ? -32 17.203 21.984 1 96.94 365 LEU A O 1
ATOM 2869 N N . ILE A 1 366 ? -33.438 15.812 20.922 1 96.5 366 ILE A N 1
ATOM 2870 C CA . ILE A 1 366 ? -33.688 16.719 19.797 1 96.5 366 ILE A CA 1
ATOM 2871 C C . ILE A 1 366 ? -35.156 17.094 19.75 1 96.5 366 ILE A C 1
ATOM 2873 O O . ILE A 1 366 ? -36 16.234 19.5 1 96.5 366 ILE A O 1
ATOM 2877 N N . ASP A 1 367 ? -35.406 18.328 19.891 1 95.81 367 ASP A N 1
ATOM 2878 C CA . ASP A 1 367 ? -36.781 18.812 19.938 1 95.81 367 ASP A CA 1
ATOM 2879 C C . ASP A 1 367 ? -37.625 17.984 20.906 1 95.81 367 ASP A C 1
ATOM 2881 O O . ASP A 1 367 ? -38.75 17.609 20.594 1 95.81 367 ASP A O 1
ATOM 2885 N N . GLY A 1 368 ? -36.969 17.5 21.953 1 93.88 368 GLY A N 1
ATOM 2886 C CA . GLY A 1 368 ? -37.688 16.797 23.031 1 93.88 368 GLY A CA 1
ATOM 2887 C C . GLY A 1 368 ? -37.656 15.289 22.859 1 93.88 368 GLY A C 1
ATOM 2888 O O . GLY A 1 368 ? -38.062 14.562 23.766 1 93.88 368 GLY A O 1
ATOM 2889 N N . PHE A 1 369 ? -37.188 14.758 21.812 1 95.38 369 PHE A N 1
ATOM 2890 C CA . PHE A 1 369 ? -37.156 13.32 21.562 1 95.38 369 PHE A CA 1
ATOM 2891 C C . PHE A 1 369 ? -35.719 12.797 21.688 1 95.38 369 PHE A C 1
ATOM 2893 O O . PHE A 1 369 ? -34.781 13.445 21.234 1 95.38 369 PHE A O 1
ATOM 2900 N N . PRO A 1 370 ? -35.656 11.625 22.234 1 94.56 370 PRO A N 1
ATOM 2901 C CA . PRO A 1 370 ? -34.312 11.047 22.328 1 94.56 370 PRO A CA 1
ATOM 2902 C C . PRO A 1 370 ? -33.719 10.711 20.953 1 94.56 370 PRO A C 1
ATOM 2904 O O . PRO A 1 370 ? -34.438 10.172 20.094 1 94.56 370 PRO A O 1
ATOM 2907 N N . LEU A 1 371 ? -32.469 11.062 20.781 1 93.75 371 LEU A N 1
ATOM 2908 C CA . LEU A 1 371 ? -31.766 10.852 19.531 1 93.75 371 LEU A CA 1
ATOM 2909 C C . LEU A 1 371 ? -31.75 9.375 19.156 1 93.75 371 LEU A C 1
ATOM 2911 O O . LEU A 1 371 ? -31.781 9.031 17.984 1 93.75 371 LEU A O 1
ATOM 2915 N N . SER A 1 372 ? -31.75 8.477 20.125 1 90.56 372 SER A N 1
ATOM 2916 C CA . SER A 1 372 ? -31.672 7.031 19.906 1 90.56 372 SER A CA 1
ATOM 2917 C C . SER A 1 372 ? -32.969 6.504 19.281 1 90.56 372 SER A C 1
ATOM 2919 O O . SER A 1 372 ? -32.969 5.438 18.656 1 90.56 372 SER A O 1
ATOM 2921 N N . GLU A 1 373 ? -34.031 7.25 19.344 1 91.25 373 GLU A N 1
ATOM 2922 C CA . GLU A 1 373 ? -35.312 6.809 18.859 1 91.25 373 GLU A CA 1
ATOM 2923 C C . GLU A 1 373 ? -35.625 7.406 17.484 1 91.25 373 GLU A C 1
ATOM 2925 O O . GLU A 1 373 ? -36.562 6.988 16.812 1 91.25 373 GLU A O 1
ATOM 2930 N N . LEU A 1 374 ? -34.844 8.25 17.078 1 91.62 374 LEU A N 1
ATOM 2931 C CA . LEU A 1 374 ? -35.062 8.914 15.797 1 91.62 374 LEU A CA 1
ATOM 2932 C C . LEU A 1 374 ? -34.438 8.117 14.648 1 91.62 374 LEU A C 1
ATOM 2934 O O . LEU A 1 374 ? -33.5 7.352 14.859 1 91.62 374 LEU A O 1
ATOM 293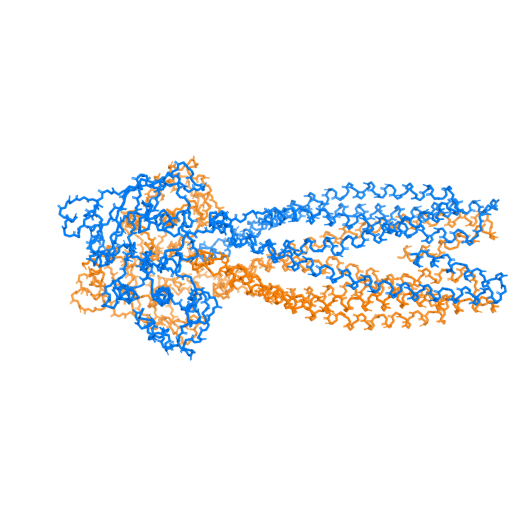8 N N . ASP A 1 375 ? -35.125 8.281 13.508 1 90.94 375 ASP A N 1
ATOM 2939 C CA . ASP A 1 375 ? -34.5 7.734 12.297 1 90.94 375 ASP A CA 1
ATOM 2940 C C . ASP A 1 375 ? -33.219 8.469 11.953 1 90.94 375 ASP A C 1
ATOM 2942 O O . ASP A 1 375 ? -33.219 9.672 11.672 1 90.94 375 ASP A O 1
ATOM 2946 N N . ILE A 1 376 ? -32.188 7.75 11.922 1 89 376 ILE A N 1
ATOM 2947 C CA . ILE A 1 376 ? -30.875 8.367 11.852 1 89 376 ILE A CA 1
ATOM 2948 C C . ILE A 1 376 ? -30.672 8.969 10.461 1 89 376 ILE A C 1
ATOM 2950 O O . ILE A 1 376 ? -30.047 10.023 10.32 1 89 376 ILE A O 1
ATOM 2954 N N . LYS A 1 377 ? -31.094 8.305 9.445 1 86.12 377 LYS A N 1
ATOM 2955 C CA . LYS A 1 377 ? -30.938 8.82 8.094 1 86.12 377 LYS A CA 1
ATOM 2956 C C . LYS A 1 377 ? -31.703 10.133 7.91 1 86.12 377 LYS A C 1
ATOM 2958 O O . LYS A 1 377 ? -31.156 11.102 7.359 1 86.12 377 LYS A O 1
ATOM 2963 N N . TRP A 1 378 ? -32.875 10.094 8.414 1 88.81 378 TRP A N 1
ATOM 2964 C CA . TRP A 1 378 ? -33.688 11.289 8.336 1 88.81 378 TRP A CA 1
ATOM 2965 C C . TRP A 1 378 ? -33.094 12.43 9.148 1 88.81 378 TRP A C 1
ATOM 2967 O O . TRP A 1 378 ? -33.062 13.57 8.688 1 88.81 378 TRP A O 1
ATOM 2977 N N . PHE A 1 379 ? -32.656 12.094 10.312 1 91.19 379 PHE A N 1
ATOM 2978 C CA . PHE A 1 379 ? -32.094 13.109 11.195 1 91.19 379 PHE A CA 1
ATOM 2979 C C . PHE A 1 379 ? -30.875 13.742 10.562 1 91.19 379 PHE A C 1
ATOM 2981 O O . PHE A 1 379 ? -30.719 14.969 10.57 1 91.19 379 PHE A O 1
ATOM 2988 N N . ARG A 1 380 ? -30.016 12.977 9.953 1 89.56 380 ARG A N 1
ATOM 2989 C CA . ARG A 1 380 ? -28.766 13.461 9.367 1 89.56 380 ARG A CA 1
ATOM 2990 C C . ARG A 1 380 ? -29.031 14.297 8.125 1 89.56 380 ARG A C 1
ATOM 2992 O O . ARG A 1 380 ? -28.219 15.156 7.762 1 89.56 380 ARG A O 1
ATOM 2999 N N . GLU A 1 381 ? -30.156 14.109 7.555 1 88.31 381 GLU A N 1
ATOM 3000 C CA . GLU A 1 381 ? -30.531 14.93 6.41 1 88.31 381 GLU A CA 1
ATOM 3001 C C . GLU A 1 381 ? -30.828 16.359 6.832 1 88.31 381 GLU A C 1
ATOM 3003 O O . GLU A 1 381 ? -30.766 17.281 6.02 1 88.31 381 GLU A O 1
ATOM 3008 N N . ASN A 1 382 ? -31.094 16.5 8.086 1 90.75 382 ASN A N 1
ATOM 3009 C CA . ASN A 1 382 ? -31.438 17.812 8.609 1 90.75 382 ASN A CA 1
ATOM 3010 C C . ASN A 1 382 ? -30.234 18.5 9.234 1 90.75 382 ASN A C 1
ATOM 3012 O O . ASN A 1 382 ? -30.359 19.609 9.773 1 90.75 382 ASN A O 1
ATOM 3016 N N . ILE A 1 383 ? -29.125 17.844 9.078 1 92 383 ILE A N 1
ATOM 3017 C CA . ILE A 1 383 ? -27.938 18.406 9.688 1 92 383 ILE A CA 1
ATOM 3018 C C . ILE A 1 383 ? -26.906 18.719 8.609 1 92 383 ILE A C 1
ATOM 3020 O O . ILE A 1 383 ? -26.734 17.953 7.656 1 92 383 ILE A O 1
ATOM 3024 N N . GLY A 1 384 ? -26.344 19.891 8.641 1 90.06 384 GLY A N 1
ATOM 3025 C CA . GLY A 1 384 ? -25.156 20.234 7.879 1 90.06 384 GLY A CA 1
ATOM 3026 C C . GLY A 1 384 ? -23.875 20.172 8.695 1 90.06 384 GLY A C 1
ATOM 3027 O O . GLY A 1 384 ? -23.812 20.719 9.805 1 90.06 384 GLY A O 1
ATOM 3028 N N . PHE A 1 385 ? -22.922 19.438 8.203 1 90.38 385 PHE A N 1
ATOM 3029 C CA . PHE A 1 385 ? -21.703 19.234 8.984 1 90.38 385 PHE A CA 1
ATOM 3030 C C . PHE A 1 385 ? -20.469 19.594 8.164 1 90.38 385 PHE A C 1
ATOM 3032 O O . PHE A 1 385 ? -20.359 19.188 7.004 1 90.38 385 PHE A O 1
ATOM 3039 N N . VAL A 1 386 ? -19.625 20.406 8.797 1 87.56 386 VAL A N 1
ATOM 3040 C CA . VAL A 1 386 ? -18.297 20.719 8.258 1 87.56 386 VAL A CA 1
ATOM 3041 C C . VAL A 1 386 ? -17.234 20.312 9.273 1 87.56 386 VAL A C 1
ATOM 3043 O O . VAL A 1 386 ? -17.188 20.844 10.391 1 87.56 386 VAL A O 1
ATOM 3046 N N . GLY A 1 387 ? -16.391 19.406 8.891 1 83.38 387 GLY A N 1
ATOM 3047 C CA . GLY A 1 387 ? -15.383 18.891 9.797 1 83.38 387 GLY A CA 1
ATOM 3048 C C . GLY A 1 387 ? -14.094 19.672 9.781 1 83.38 387 GLY A C 1
ATOM 3049 O O . GLY A 1 387 ? -13.961 20.656 9.031 1 83.38 387 GLY A O 1
ATOM 3050 N N . GLN A 1 388 ? -13.156 19.172 10.648 1 73.62 388 GLN A N 1
ATOM 3051 C CA . GLN A 1 388 ? -11.859 19.828 10.812 1 73.62 388 GLN A CA 1
ATOM 3052 C C . GLN A 1 388 ? -11.008 19.703 9.555 1 73.62 388 GLN A C 1
ATOM 3054 O O . GLN A 1 388 ? -10.391 20.672 9.117 1 73.62 388 GLN A O 1
ATOM 3059 N N . GLU A 1 389 ? -10.984 18.5 9.031 1 74.12 389 GLU A N 1
ATOM 3060 C CA . GLU A 1 389 ? -10.242 18.281 7.793 1 74.12 389 GLU A CA 1
ATOM 3061 C C . GLU A 1 389 ? -11.188 18.156 6.602 1 74.12 389 GLU A C 1
ATOM 3063 O O . GLU A 1 389 ? -12.055 17.281 6.574 1 74.12 389 GLU A O 1
ATOM 3068 N N . PRO A 1 390 ? -10.867 19.188 5.719 1 74.62 390 PRO A N 1
ATOM 3069 C CA . PRO A 1 390 ? -11.789 19.141 4.578 1 74.62 390 PRO A CA 1
ATOM 3070 C C . PRO A 1 390 ? -11.391 18.094 3.545 1 74.62 390 PRO A C 1
ATOM 3072 O O . PRO A 1 390 ? -10.562 18.359 2.672 1 74.62 390 PRO A O 1
ATOM 3075 N N . ARG A 1 391 ? -11.984 17 3.518 1 80.88 391 ARG A N 1
ATOM 3076 C CA . ARG A 1 391 ? -11.727 15.984 2.496 1 80.88 391 ARG A CA 1
ATOM 3077 C C . ARG A 1 391 ? -12.844 15.953 1.457 1 80.88 391 ARG A C 1
ATOM 3079 O O . ARG A 1 391 ? -14.016 16.109 1.797 1 80.88 391 ARG A O 1
ATOM 3086 N N . LEU A 1 392 ? -12.453 15.953 0.243 1 86.69 392 LEU A N 1
ATOM 3087 C CA . LEU A 1 392 ? -13.406 15.938 -0.862 1 86.69 392 LEU A CA 1
ATOM 3088 C C . LEU A 1 392 ? -13.352 14.609 -1.608 1 86.69 392 LEU A C 1
ATOM 3090 O O . LEU A 1 392 ? -12.352 13.883 -1.524 1 86.69 392 LEU A O 1
ATOM 3094 N N . PHE A 1 393 ? -14.445 14.289 -2.225 1 88.25 393 PHE A N 1
ATOM 3095 C CA . PHE A 1 393 ? -14.523 13.102 -3.07 1 88.25 393 PHE A CA 1
ATOM 3096 C C . PHE A 1 393 ? -13.859 13.359 -4.418 1 88.25 393 PHE A C 1
ATOM 3098 O O . PHE A 1 393 ? -13.758 14.508 -4.859 1 88.25 393 PHE A O 1
ATOM 3105 N N . ARG A 1 394 ? -13.406 12.281 -5.051 1 85.56 394 ARG A N 1
ATOM 3106 C CA . ARG A 1 394 ? -12.805 12.391 -6.379 1 85.56 394 ARG A CA 1
ATOM 3107 C C . ARG A 1 394 ? -13.883 12.523 -7.453 1 85.56 394 ARG A C 1
ATOM 3109 O O . ARG A 1 394 ? -14.07 11.609 -8.258 1 85.56 394 ARG A O 1
ATOM 3116 N N . MET A 1 395 ? -14.508 13.617 -7.367 1 88.88 395 MET A N 1
ATOM 3117 C CA . MET A 1 395 ? -15.547 13.953 -8.336 1 88.88 395 MET A CA 1
ATOM 3118 C C . MET A 1 395 ? -15.492 15.43 -8.695 1 88.88 395 MET A C 1
ATOM 3120 O O . MET A 1 395 ? -14.578 16.141 -8.289 1 88.88 395 MET A O 1
ATOM 3124 N N . ASP A 1 396 ? -16.391 15.812 -9.555 1 92.56 396 ASP A N 1
ATOM 3125 C CA . ASP A 1 396 ? -16.422 17.219 -9.953 1 92.56 396 ASP A CA 1
ATOM 3126 C C . ASP A 1 396 ? -16.906 18.094 -8.797 1 92.56 396 ASP A C 1
ATOM 3128 O O . ASP A 1 396 ? -17.547 17.609 -7.863 1 92.56 396 ASP A O 1
ATOM 3132 N N . ILE A 1 397 ? -16.594 19.344 -8.875 1 93.5 397 ILE A N 1
ATOM 3133 C CA . ILE A 1 397 ? -16.906 20.281 -7.805 1 93.5 397 ILE A CA 1
ATOM 3134 C C . ILE A 1 397 ? -18.422 20.344 -7.609 1 93.5 397 ILE A C 1
ATOM 3136 O O . ILE A 1 397 ? -18.906 20.375 -6.477 1 93.5 397 ILE A O 1
ATOM 3140 N N . SER A 1 398 ? -19.125 20.312 -8.68 1 94.44 398 SER A N 1
ATOM 3141 C CA . SER A 1 398 ? -20.578 20.359 -8.594 1 94.44 398 SER A CA 1
ATOM 3142 C C . SER A 1 398 ? -21.125 19.141 -7.84 1 94.44 398 SER A C 1
ATOM 3144 O O . SER A 1 398 ? -21.984 19.281 -6.973 1 94.44 398 SER A O 1
ATOM 3146 N N . SER A 1 399 ? -20.625 18.016 -8.148 1 92 399 SER A N 1
ATOM 3147 C CA . SER A 1 399 ? -21.062 16.797 -7.496 1 92 399 SER A CA 1
ATOM 3148 C C . SER A 1 399 ? -20.656 16.781 -6.023 1 92 399 SER A C 1
ATOM 3150 O O . SER A 1 399 ? -21.375 16.219 -5.184 1 92 399 SER A O 1
ATOM 3152 N N . ASN A 1 400 ? -19.531 17.328 -5.75 1 92.88 400 ASN A N 1
ATOM 3153 C CA . ASN A 1 400 ? -19.078 17.438 -4.359 1 92.88 400 ASN A CA 1
ATOM 3154 C C . ASN A 1 400 ? -20.016 18.297 -3.533 1 92.88 400 ASN A C 1
ATOM 3156 O O . ASN A 1 400 ? -20.344 17.969 -2.393 1 92.88 400 ASN A O 1
ATOM 3160 N N . ILE A 1 401 ? -20.391 19.359 -4.164 1 93.62 401 ILE A N 1
ATOM 3161 C CA . ILE A 1 401 ? -21.281 20.281 -3.473 1 93.62 401 ILE A CA 1
ATOM 3162 C C . ILE A 1 401 ? -22.672 19.656 -3.326 1 93.62 401 ILE A C 1
ATOM 3164 O O . ILE A 1 401 ? -23.328 19.812 -2.293 1 93.62 401 ILE A O 1
ATOM 3168 N N . ARG A 1 402 ? -23.062 18.891 -4.289 1 92.75 402 ARG A N 1
ATOM 3169 C CA . ARG A 1 402 ? -24.391 18.266 -4.293 1 92.75 402 ARG A CA 1
ATOM 3170 C C . ARG A 1 402 ? -24.406 16.984 -3.471 1 92.75 402 ARG A C 1
ATOM 3172 O O . ARG A 1 402 ? -25.469 16.453 -3.168 1 92.75 402 ARG A O 1
ATOM 3179 N N . TYR A 1 403 ? -23.359 16.625 -3.057 1 90.69 403 TYR A N 1
ATOM 3180 C CA . TYR A 1 403 ? -23.219 15.312 -2.424 1 90.69 403 TYR A CA 1
ATOM 3181 C C . TYR A 1 403 ? -24.109 15.211 -1.188 1 90.69 403 TYR A C 1
ATOM 3183 O O . TYR A 1 403 ? -24.047 16.062 -0.303 1 90.69 403 TYR A O 1
ATOM 3191 N N . GLY A 1 404 ? -24.922 14.195 -1.121 1 85.88 404 GLY A N 1
ATOM 3192 C CA . GLY A 1 404 ? -25.75 13.922 0.038 1 85.88 404 GLY A CA 1
ATOM 3193 C C . GLY A 1 404 ? -27.078 14.664 0.016 1 85.88 404 GLY A C 1
ATOM 3194 O O . GLY A 1 404 ? -27.859 14.57 0.96 1 85.88 404 GLY A O 1
ATOM 3195 N N . CYS A 1 405 ? -27.281 15.484 -0.947 1 88.06 405 CYS A N 1
ATOM 3196 C CA . CYS A 1 405 ? -28.531 16.219 -1.04 1 88.06 405 CYS A CA 1
ATOM 3197 C C . CYS A 1 405 ? -29.625 15.352 -1.672 1 88.06 405 CYS A C 1
ATOM 3199 O O . CYS A 1 405 ? -29.438 14.836 -2.775 1 88.06 405 CYS A O 1
ATOM 3201 N N . THR A 1 406 ? -30.641 15.086 -1.026 1 82.25 406 THR A N 1
ATOM 3202 C CA . THR A 1 406 ? -31.719 14.211 -1.487 1 82.25 406 THR A CA 1
ATOM 3203 C C . THR A 1 406 ? -32.719 14.984 -2.35 1 82.25 406 THR A C 1
ATOM 3205 O O . THR A 1 406 ? -33.438 14.398 -3.156 1 82.25 406 THR A O 1
ATOM 3208 N N . ARG A 1 407 ? -32.688 16.281 -2.18 1 83.88 407 ARG A N 1
ATOM 3209 C CA . ARG A 1 407 ? -33.625 17.094 -2.957 1 83.88 407 ARG A CA 1
ATOM 3210 C C . ARG A 1 407 ? -33.062 17.375 -4.348 1 83.88 407 ARG A C 1
ATOM 3212 O O . ARG A 1 407 ? -31.859 17.266 -4.574 1 83.88 407 ARG A O 1
ATOM 3219 N N . GLU A 1 408 ? -33.844 17.594 -5.227 1 87.62 408 GLU A N 1
ATOM 3220 C CA . GLU A 1 408 ? -33.406 17.984 -6.562 1 87.62 408 GLU A CA 1
ATOM 3221 C C . GLU A 1 408 ? -32.812 19.375 -6.559 1 87.62 408 GLU A C 1
ATOM 3223 O O . GLU A 1 408 ? -33.438 20.344 -6.133 1 87.62 408 GLU A O 1
ATOM 3228 N N . VAL A 1 409 ? -31.578 19.344 -6.781 1 89.31 409 VAL A N 1
ATOM 3229 C CA . VAL A 1 409 ? -30.859 20.609 -6.75 1 89.31 409 VAL A CA 1
ATOM 3230 C C . VAL A 1 409 ? -30.5 21.031 -8.172 1 89.31 409 VAL A C 1
ATOM 3232 O O . VAL A 1 409 ? -30.062 20.203 -8.977 1 89.31 409 VAL A O 1
ATOM 3235 N N . SER A 1 410 ? -30.812 22.25 -8.531 1 91.81 410 SER A N 1
ATOM 3236 C CA . SER A 1 410 ? -30.453 22.812 -9.828 1 91.81 410 SER A CA 1
ATOM 3237 C C . SER A 1 410 ? -29.047 23.391 -9.812 1 91.81 410 SER A C 1
ATOM 3239 O O . SER A 1 410 ? -28.422 23.484 -8.75 1 91.81 410 SER A O 1
ATOM 3241 N N . HIS A 1 411 ? -28.609 23.703 -10.93 1 92.31 411 HIS A N 1
ATOM 3242 C CA . HIS A 1 411 ? -27.297 24.312 -11.062 1 92.31 411 HIS A CA 1
ATOM 3243 C C . HIS A 1 411 ? -27.25 25.688 -10.398 1 92.31 411 HIS A C 1
ATOM 3245 O O . HIS A 1 411 ? -26.234 26.094 -9.844 1 92.31 411 HIS A O 1
ATOM 3251 N N . GLU A 1 412 ? -28.328 26.297 -10.438 1 92.69 412 GLU A N 1
ATOM 3252 C CA . GLU A 1 412 ? -28.422 27.609 -9.812 1 92.69 412 GLU A CA 1
ATOM 3253 C C . GLU A 1 412 ? -28.297 27.516 -8.297 1 92.69 412 GLU A C 1
ATOM 3255 O O . GLU A 1 412 ? -27.703 28.375 -7.652 1 92.69 412 GLU A O 1
ATOM 3260 N N . ASP A 1 413 ? -28.859 26.469 -7.785 1 93.25 413 ASP A N 1
ATOM 3261 C CA . ASP A 1 413 ? -28.766 26.25 -6.344 1 93.25 413 ASP A CA 1
ATOM 3262 C C . ASP A 1 413 ? -27.312 26.016 -5.926 1 93.25 413 ASP A C 1
ATOM 3264 O O . ASP A 1 413 ? -26.875 26.5 -4.883 1 93.25 413 ASP A O 1
ATOM 3268 N N . VAL A 1 414 ? -26.625 25.312 -6.719 1 94.75 414 VAL A N 1
ATOM 3269 C CA . VAL A 1 414 ? -25.219 25.016 -6.441 1 94.75 414 VAL A CA 1
ATOM 3270 C C . VAL A 1 414 ? -24.391 26.281 -6.504 1 94.75 414 VAL A C 1
ATOM 3272 O O . VAL A 1 414 ? -23.531 26.516 -5.652 1 94.75 414 VAL A O 1
ATOM 3275 N N . GLU A 1 415 ? -24.703 27.078 -7.453 1 94.69 415 GLU A N 1
ATOM 3276 C CA . GLU A 1 415 ? -23.984 28.328 -7.598 1 94.69 415 GLU A CA 1
ATOM 3277 C C . GLU A 1 415 ? -24.25 29.266 -6.422 1 94.69 415 GLU A C 1
ATOM 3279 O O . GLU A 1 415 ? -23.359 29.969 -5.953 1 94.69 415 GLU A O 1
ATOM 3284 N N . ARG A 1 416 ? -25.438 29.297 -6.02 1 90.88 416 ARG A N 1
ATOM 3285 C CA . ARG A 1 416 ? -25.812 30.125 -4.883 1 90.88 416 ARG A CA 1
ATOM 3286 C C . ARG A 1 416 ? -25.078 29.688 -3.621 1 90.88 416 ARG A C 1
ATOM 3288 O O . ARG A 1 416 ? -24.562 30.531 -2.873 1 90.88 416 ARG A O 1
ATOM 3295 N N . ALA A 1 417 ? -25.094 28.406 -3.391 1 91.38 417 ALA A N 1
ATOM 3296 C CA . ALA A 1 417 ? -24.375 27.891 -2.225 1 91.38 417 ALA A CA 1
ATOM 3297 C C . ALA A 1 417 ? -22.891 28.203 -2.309 1 91.38 417 ALA A C 1
ATOM 3299 O O . ALA A 1 417 ? -22.266 28.547 -1.303 1 91.38 417 ALA A O 1
ATOM 3300 N N . ALA A 1 418 ? -22.344 28.094 -3.479 1 93.38 418 ALA A N 1
ATOM 3301 C CA . ALA A 1 418 ? -20.922 28.391 -3.689 1 93.38 418 ALA A CA 1
ATOM 3302 C C . ALA A 1 418 ? -20.625 29.875 -3.443 1 93.38 418 ALA A C 1
ATOM 3304 O O . ALA A 1 418 ? -19.578 30.219 -2.9 1 93.38 418 ALA A O 1
ATOM 3305 N N . LYS A 1 419 ? -21.5 30.719 -3.852 1 90.75 419 LYS A N 1
ATOM 3306 C CA . LYS A 1 419 ? -21.344 32.156 -3.625 1 90.75 419 LYS A CA 1
ATOM 3307 C C . LYS A 1 419 ? -21.391 32.469 -2.137 1 90.75 419 LYS A C 1
ATOM 3309 O O . LYS A 1 419 ? -20.594 33.281 -1.645 1 90.75 419 LYS A O 1
ATOM 3314 N N . GLN A 1 420 ? -22.281 31.797 -1.503 1 85.62 420 GLN A N 1
ATOM 3315 C CA . GLN A 1 420 ? -22.406 32 -0.067 1 85.62 420 GLN A CA 1
ATOM 3316 C C . GLN A 1 420 ? -21.172 31.547 0.68 1 85.62 420 GLN A C 1
ATOM 3318 O O . GLN A 1 420 ? -20.812 32.125 1.715 1 85.62 420 GLN A O 1
ATOM 3323 N N . ALA A 1 421 ? -20.578 30.562 0.149 1 88.06 421 ALA A N 1
ATOM 3324 C CA . ALA A 1 421 ? -19.375 30.016 0.784 1 88.06 421 ALA A CA 1
ATOM 3325 C C . ALA A 1 421 ? -18.109 30.656 0.222 1 88.06 421 ALA A C 1
ATOM 3327 O O . ALA A 1 421 ? -17 30.172 0.452 1 88.06 421 ALA A O 1
ATOM 3328 N N . TYR A 1 422 ? -18.234 31.656 -0.605 1 85.94 422 TYR A N 1
ATOM 3329 C CA . TYR A 1 422 ? -17.125 32.375 -1.218 1 85.94 422 TYR A CA 1
ATOM 3330 C C . TYR A 1 422 ? -16.281 31.438 -2.074 1 85.94 422 TYR A C 1
ATOM 3332 O O . TYR A 1 422 ? -15.055 31.562 -2.107 1 85.94 422 TYR A O 1
ATOM 3340 N N . ALA A 1 423 ? -16.875 30.469 -2.619 1 88.62 423 ALA A N 1
ATOM 3341 C CA . ALA A 1 423 ? -16.141 29.5 -3.424 1 88.62 423 ALA A CA 1
ATOM 3342 C C . ALA A 1 423 ? -16.359 29.734 -4.914 1 88.62 423 ALA A C 1
ATOM 3344 O O . ALA A 1 423 ? -15.594 29.25 -5.75 1 88.62 423 ALA A O 1
ATOM 3345 N N . HIS A 1 424 ? -17.328 30.531 -5.242 1 90.81 424 HIS A N 1
ATOM 3346 C CA . HIS A 1 424 ? -17.734 30.703 -6.629 1 90.81 424 HIS A CA 1
ATOM 3347 C C . HIS A 1 424 ? -16.609 31.312 -7.461 1 90.81 424 HIS A C 1
ATOM 3349 O O . HIS A 1 424 ? -16.359 30.859 -8.586 1 90.81 424 HIS A O 1
ATOM 3355 N N . HIS A 1 425 ? -15.992 32.281 -6.895 1 85.69 425 HIS A N 1
ATOM 3356 C CA . HIS A 1 425 ? -14.984 33 -7.656 1 85.69 425 HIS A CA 1
ATOM 3357 C C . HIS A 1 425 ? -13.82 32.094 -8.039 1 85.69 425 HIS A C 1
ATOM 3359 O O . HIS A 1 425 ? -13.398 32.094 -9.195 1 85.69 425 HIS A O 1
ATOM 3365 N N . PHE A 1 426 ? -13.289 31.328 -7.066 1 84.06 426 PHE A N 1
ATOM 3366 C CA . PHE A 1 426 ? -12.141 30.5 -7.41 1 84.06 426 PHE A CA 1
ATOM 3367 C C . PHE A 1 426 ? -12.562 29.328 -8.289 1 84.06 426 PHE A C 1
ATOM 3369 O O . PHE A 1 426 ? -11.781 28.859 -9.125 1 84.06 426 PHE A O 1
ATOM 3376 N N . ILE A 1 427 ? -13.805 28.875 -8.133 1 91.31 427 ILE A N 1
ATOM 3377 C CA . ILE A 1 427 ? -14.305 27.781 -8.961 1 91.31 427 ILE A CA 1
ATOM 3378 C C . ILE A 1 427 ? -14.406 28.234 -10.414 1 91.31 427 ILE A C 1
ATOM 3380 O O . ILE A 1 427 ? -14.023 27.5 -11.328 1 91.31 427 ILE A O 1
ATOM 3384 N N . SER A 1 428 ? -14.891 29.438 -10.547 1 90.06 428 SER A N 1
ATOM 3385 C CA . SER A 1 428 ? -15.078 30 -11.883 1 90.06 428 SER A CA 1
ATOM 3386 C C . SER A 1 428 ? -13.734 30.281 -12.555 1 90.06 428 SER A C 1
ATOM 3388 O O . SER A 1 428 ? -13.648 30.344 -13.781 1 90.06 428 SER A O 1
ATOM 3390 N N . SER A 1 429 ? -12.75 30.453 -11.781 1 83.88 429 SER A N 1
ATOM 3391 C CA . SER A 1 429 ? -11.422 30.734 -12.312 1 83.88 429 SER A CA 1
ATOM 3392 C C . SER A 1 429 ? -10.734 29.453 -12.789 1 83.88 429 SER A C 1
ATOM 3394 O O . SER A 1 429 ? -9.758 29.516 -13.547 1 83.88 429 SER A O 1
ATOM 3396 N N . LEU A 1 430 ? -11.266 28.375 -12.414 1 86.31 430 LEU A N 1
ATOM 3397 C CA . LEU A 1 430 ? -10.719 27.109 -12.875 1 86.31 430 LEU A CA 1
ATOM 3398 C C . LEU A 1 430 ? -11.102 26.844 -14.32 1 86.31 430 LEU A C 1
ATOM 3400 O O . LEU A 1 430 ? -12.18 27.234 -14.773 1 86.31 430 LEU A O 1
ATOM 3404 N N . PRO A 1 431 ? -10.305 26.188 -15.086 1 84.81 431 PRO A N 1
ATOM 3405 C CA . PRO A 1 431 ? -10.555 25.953 -16.5 1 84.81 431 PRO A CA 1
ATOM 3406 C C . PRO A 1 431 ? -11.883 25.25 -16.766 1 84.81 431 PRO A C 1
ATOM 3408 O O . PRO A 1 431 ? -12.586 25.578 -17.719 1 84.81 431 PRO A O 1
ATOM 3411 N N . ASN A 1 432 ? -12.305 24.375 -15.961 1 91.12 432 ASN A N 1
ATOM 3412 C CA . ASN A 1 432 ? -13.547 23.625 -16.172 1 91.12 432 ASN A CA 1
ATOM 3413 C C . ASN A 1 432 ? -14.625 24.062 -15.18 1 91.12 432 ASN A C 1
ATOM 3415 O O . ASN A 1 432 ? -15.648 23.391 -15.039 1 91.12 432 ASN A O 1
ATOM 3419 N N . GLY A 1 433 ? -14.273 25.062 -14.492 1 91.5 433 GLY A N 1
ATOM 3420 C CA . GLY A 1 433 ? -15.258 25.578 -13.555 1 91.5 433 GLY A CA 1
ATOM 3421 C C . GLY A 1 433 ? -15.766 24.547 -12.578 1 91.5 433 GLY A C 1
ATOM 3422 O O . GLY A 1 433 ? -14.977 23.859 -11.922 1 91.5 433 GLY A O 1
ATOM 3423 N N . TYR A 1 434 ? -17.125 24.375 -12.633 1 93.31 434 TYR A N 1
ATOM 3424 C CA . TYR A 1 434 ? -17.781 23.469 -11.695 1 93.31 434 TYR A CA 1
ATOM 3425 C C . TYR A 1 434 ? -17.578 22.016 -12.109 1 93.31 434 TYR A C 1
ATOM 3427 O O . TYR A 1 434 ? -17.797 21.094 -11.312 1 93.31 434 TYR A O 1
ATOM 3435 N N . GLU A 1 435 ? -17.156 21.812 -13.234 1 91.88 435 GLU A N 1
ATOM 3436 C CA . GLU A 1 435 ? -16.969 20.453 -13.742 1 91.88 435 GLU A CA 1
ATOM 3437 C C . GLU A 1 435 ? -15.523 20 -13.523 1 91.88 435 GLU A C 1
ATOM 3439 O O . GLU A 1 435 ? -15.148 18.891 -13.945 1 91.88 435 GLU A O 1
ATOM 3444 N N . THR A 1 436 ? -14.867 20.781 -12.844 1 89.88 436 THR A N 1
ATOM 3445 C CA . THR A 1 436 ? -13.477 20.422 -12.57 1 89.88 436 THR A CA 1
ATOM 3446 C C . THR A 1 436 ? -13.398 19.219 -11.641 1 89.88 436 THR A C 1
ATOM 3448 O O . THR A 1 436 ? -14.055 19.188 -10.602 1 89.88 436 THR A O 1
ATOM 3451 N N . LEU A 1 437 ? -12.648 18.281 -12.023 1 87.69 437 LEU A N 1
ATOM 3452 C CA . LEU A 1 437 ? -12.445 17.094 -11.195 1 87.69 437 LEU A CA 1
ATOM 3453 C C . LEU A 1 437 ? -11.445 17.391 -10.078 1 87.69 437 LEU A C 1
ATOM 3455 O O . LEU A 1 437 ? -10.344 17.875 -10.328 1 87.69 437 LEU A O 1
ATOM 3459 N N . VAL A 1 438 ? -11.922 17.141 -8.867 1 81.19 438 VAL A N 1
ATOM 3460 C CA . VAL A 1 438 ? -11.109 17.453 -7.695 1 81.19 438 VAL A CA 1
ATOM 3461 C C . VAL A 1 438 ? -10.242 16.234 -7.332 1 81.19 438 VAL A C 1
ATOM 3463 O O . VAL A 1 438 ? -10.734 15.109 -7.277 1 81.19 438 VAL A O 1
ATOM 3466 N N . ASP A 1 439 ? -8.93 16.484 -7.367 1 68.31 439 ASP A N 1
ATOM 3467 C CA . ASP A 1 439 ? -7.992 15.516 -6.824 1 68.31 439 ASP A CA 1
ATOM 3468 C C . ASP A 1 439 ? -7.336 16.031 -5.547 1 68.31 439 ASP A C 1
ATOM 3470 O O . ASP A 1 439 ? -7.387 17.234 -5.258 1 68.31 439 ASP A O 1
ATOM 3474 N N . ASP A 1 440 ? -6.973 15.367 -4.5 1 59.56 440 ASP A N 1
ATOM 3475 C CA . ASP A 1 440 ? -6.449 15.75 -3.195 1 59.56 440 ASP A CA 1
ATOM 3476 C C . ASP A 1 440 ? -5.387 16.844 -3.33 1 59.56 440 ASP A C 1
ATOM 3478 O O . ASP A 1 440 ? -5.234 17.688 -2.439 1 59.56 440 ASP A O 1
ATOM 3482 N N . GLY A 1 441 ? -4.828 17.031 -4.504 1 59.5 441 GLY A N 1
ATOM 3483 C CA . GLY A 1 441 ? -3.701 17.953 -4.547 1 59.5 441 GLY A CA 1
ATOM 3484 C C . GLY A 1 441 ? -3.975 19.188 -5.363 1 59.5 441 GLY A C 1
ATOM 3485 O O . GLY A 1 441 ? -3.191 20.141 -5.34 1 59.5 441 GLY A O 1
ATOM 3486 N N . LEU A 1 442 ? -5.191 19.281 -5.879 1 63.94 442 LEU A N 1
ATOM 3487 C CA . LEU A 1 442 ? -5.426 20.375 -6.82 1 63.94 442 LEU A CA 1
ATOM 3488 C C . LEU A 1 442 ? -5.836 21.641 -6.082 1 63.94 442 LEU A C 1
ATOM 3490 O O . LEU A 1 442 ? -5.434 22.75 -6.465 1 63.94 442 LEU A O 1
ATOM 3494 N N . LEU A 1 443 ? -6.625 21.438 -4.988 1 75.44 443 LEU A N 1
ATOM 3495 C CA . LEU A 1 443 ? -7.199 22.578 -4.27 1 75.44 443 LEU A CA 1
ATOM 3496 C C . LEU A 1 443 ? -6.457 22.812 -2.955 1 75.44 443 LEU A C 1
ATOM 3498 O O . LEU A 1 443 ? -5.938 21.875 -2.352 1 75.44 443 LEU A O 1
ATOM 3502 N N . SER A 1 444 ? -6.379 24.047 -2.648 1 70.75 444 SER A N 1
ATOM 3503 C CA . SER A 1 444 ? -5.785 24.391 -1.362 1 70.75 444 SER A CA 1
ATOM 3504 C C . SER A 1 444 ? -6.699 24 -0.207 1 70.75 444 SER A C 1
ATOM 3506 O O . SER A 1 444 ? -7.875 23.688 -0.416 1 70.75 444 SER A O 1
ATOM 3508 N N . GLY A 1 445 ? -6.145 23.906 0.964 1 75.12 445 GLY A N 1
ATOM 3509 C CA . GLY A 1 445 ? -6.938 23.609 2.145 1 75.12 445 GLY A CA 1
ATOM 3510 C C . GLY A 1 445 ? -8.117 24.531 2.326 1 75.12 445 GLY A C 1
ATOM 3511 O O . GLY A 1 445 ? -9.219 24.094 2.652 1 75.12 445 GLY A O 1
ATOM 3512 N N . GLY A 1 446 ? -7.855 25.812 2.08 1 77.44 446 GLY A N 1
ATOM 3513 C CA . GLY A 1 446 ? -8.922 26.797 2.199 1 77.44 446 GLY A CA 1
ATOM 3514 C C . GLY A 1 446 ? -10.016 26.609 1.168 1 77.44 446 GLY A C 1
ATOM 3515 O O . GLY A 1 446 ? -11.203 26.797 1.47 1 77.44 446 GLY A O 1
ATOM 3516 N N . GLN A 1 447 ? -9.602 26.281 -0.057 1 80.5 447 GLN A N 1
ATOM 3517 C CA . GLN A 1 447 ? -10.57 26.031 -1.12 1 80.5 447 GLN A CA 1
ATOM 3518 C C . GLN A 1 447 ? -11.422 24.812 -0.815 1 80.5 447 GLN A C 1
ATOM 3520 O O . GLN A 1 447 ? -12.641 24.828 -1.012 1 80.5 447 GLN A O 1
ATOM 3525 N N . LYS A 1 448 ? -10.844 23.828 -0.311 1 86.69 448 LYS A N 1
ATOM 3526 C CA . LYS A 1 448 ? -11.578 22.625 0.046 1 86.69 448 LYS A CA 1
ATOM 3527 C C . LYS A 1 448 ? -12.594 22.891 1.149 1 86.69 448 LYS A C 1
ATOM 3529 O O . LYS A 1 448 ? -13.703 22.375 1.122 1 86.69 448 LYS A O 1
ATOM 3534 N N . GLN A 1 449 ? -12.164 23.703 2.053 1 85.69 449 GLN A N 1
ATOM 3535 C CA . GLN A 1 449 ? -13.055 24.047 3.156 1 85.69 449 GLN A CA 1
ATOM 3536 C C . GLN A 1 449 ? -14.273 24.812 2.66 1 85.69 449 GLN A C 1
ATOM 3538 O O . GLN A 1 449 ? -15.391 24.594 3.135 1 85.69 449 GLN A O 1
ATOM 3543 N N . ARG A 1 450 ? -14.07 25.719 1.743 1 86.88 450 ARG A N 1
ATOM 3544 C CA . ARG A 1 450 ? -15.172 26.5 1.198 1 86.88 450 ARG A CA 1
ATOM 3545 C C . ARG A 1 450 ? -16.156 25.625 0.431 1 86.88 450 ARG A C 1
ATOM 3547 O O . ARG A 1 450 ? -17.359 25.844 0.462 1 86.88 450 ARG A O 1
ATOM 3554 N N . ILE A 1 451 ? -15.641 24.641 -0.207 1 89.75 451 ILE A N 1
ATOM 3555 C CA . ILE A 1 451 ? -16.5 23.688 -0.907 1 89.75 451 ILE A CA 1
ATOM 3556 C C . ILE A 1 451 ? -17.281 22.875 0.106 1 89.75 451 ILE A C 1
ATOM 3558 O O . ILE A 1 451 ? -18.469 22.594 -0.094 1 89.75 451 ILE A O 1
ATOM 3562 N N . ALA A 1 452 ? -16.609 22.469 1.158 1 89.69 452 ALA A N 1
ATOM 3563 C CA . ALA A 1 452 ? -17.281 21.703 2.211 1 89.69 452 ALA A CA 1
ATOM 3564 C C . ALA A 1 452 ? -18.406 22.531 2.848 1 89.69 452 ALA A C 1
ATOM 3566 O O . ALA A 1 452 ? -19.469 22 3.18 1 89.69 452 ALA A O 1
ATOM 3567 N N . ILE A 1 453 ? -18.125 23.797 3.023 1 89 453 ILE A N 1
ATOM 3568 C CA . ILE A 1 453 ? -19.141 24.688 3.584 1 89 453 ILE A CA 1
ATOM 3569 C C . ILE A 1 453 ? -20.312 24.797 2.615 1 89 453 ILE A C 1
ATOM 3571 O O . ILE A 1 453 ? -21.484 24.75 3.027 1 89 453 ILE A O 1
ATOM 3575 N N . ALA A 1 454 ? -20.016 24.938 1.342 1 90.94 454 ALA A N 1
ATOM 3576 C CA . ALA A 1 454 ? -21.062 25.016 0.327 1 90.94 454 ALA A CA 1
ATOM 3577 C C . ALA A 1 454 ? -21.938 23.766 0.353 1 90.94 454 ALA A C 1
ATOM 3579 O O . ALA A 1 454 ? -23.156 23.844 0.211 1 90.94 454 ALA A O 1
ATOM 3580 N N . ARG A 1 455 ? -21.344 22.672 0.486 1 91.5 455 ARG A N 1
ATOM 3581 C CA . ARG A 1 455 ? -22.047 21.391 0.569 1 91.5 455 ARG A CA 1
ATOM 3582 C C . ARG A 1 455 ? -23.016 21.391 1.756 1 91.5 455 ARG A C 1
ATOM 3584 O O . ARG A 1 455 ? -24.156 20.938 1.632 1 91.5 455 ARG A O 1
ATOM 3591 N N . ALA A 1 456 ? -22.547 21.844 2.857 1 90 456 ALA A N 1
ATOM 3592 C CA . ALA A 1 456 ? -23.344 21.844 4.074 1 90 456 ALA A CA 1
ATOM 3593 C C . ALA A 1 456 ? -24.516 22.812 3.949 1 90 456 ALA A C 1
ATOM 3595 O O . ALA A 1 456 ? -25.625 22.516 4.398 1 90 456 ALA A O 1
ATOM 3596 N N . ILE A 1 457 ? -24.312 23.938 3.312 1 88.06 457 ILE A N 1
ATOM 3597 C CA . ILE A 1 457 ? -25.328 25 3.213 1 88.06 457 ILE A CA 1
ATOM 3598 C C . ILE A 1 457 ? -26.375 24.594 2.184 1 88.06 457 ILE A C 1
ATOM 3600 O O . ILE A 1 457 ? -27.562 24.891 2.354 1 88.06 457 ILE A O 1
ATOM 3604 N N . LEU A 1 458 ? -25.938 23.969 1.154 1 91 458 LEU A N 1
ATOM 3605 C CA . LEU A 1 458 ? -26.828 23.594 0.07 1 91 458 LEU A CA 1
ATOM 3606 C C . LEU A 1 458 ? -27.984 22.75 0.592 1 91 458 LEU A C 1
ATOM 3608 O O . LEU A 1 458 ? -29.109 22.844 0.089 1 91 458 LEU A O 1
ATOM 3612 N N . ARG A 1 459 ? -27.781 22.031 1.556 1 88.94 459 ARG A N 1
ATOM 3613 C CA . ARG A 1 459 ? -28.781 21.141 2.115 1 88.94 459 ARG A CA 1
ATOM 3614 C C . ARG A 1 459 ? -29.859 21.906 2.865 1 88.94 459 ARG A C 1
ATOM 3616 O O . ARG A 1 459 ? -30.922 21.375 3.156 1 88.94 459 ARG A O 1
ATOM 3623 N N . ASN A 1 460 ? -29.594 23.141 3.143 1 85.88 460 ASN A N 1
ATOM 3624 C CA . ASN A 1 460 ? -30.5 23.953 3.947 1 85.88 460 ASN A CA 1
ATOM 3625 C C . ASN A 1 460 ? -30.891 23.25 5.238 1 85.88 460 ASN A C 1
ATOM 3627 O O . ASN A 1 460 ? -32.094 23.047 5.512 1 85.88 460 ASN A O 1
ATOM 3631 N N . PRO A 1 461 ? -29.906 22.953 6.105 1 91.12 461 PRO A N 1
ATOM 3632 C CA . PRO A 1 461 ? -30.141 22.172 7.324 1 91.12 461 PRO A CA 1
ATOM 3633 C C . PRO A 1 461 ? -30.797 23 8.43 1 91.12 461 PRO A C 1
ATOM 3635 O O . PRO A 1 461 ? -30.656 24.219 8.453 1 91.12 461 PRO A O 1
ATOM 3638 N N . ALA A 1 462 ? -31.469 22.312 9.312 1 91.94 462 ALA A N 1
ATOM 3639 C CA . ALA A 1 462 ? -32.031 22.953 10.5 1 91.94 462 ALA A CA 1
ATOM 3640 C C . ALA A 1 462 ? -30.953 23.188 11.555 1 91.94 462 ALA A C 1
ATOM 3642 O O . ALA A 1 462 ? -31.047 24.125 12.352 1 91.94 462 ALA A O 1
ATOM 3643 N N . ILE A 1 463 ? -30.016 22.328 11.492 1 93.44 463 ILE A N 1
ATOM 3644 C CA . ILE A 1 463 ? -28.891 22.422 12.414 1 93.44 463 ILE A CA 1
ATOM 3645 C C . ILE A 1 463 ? -27.578 22.422 11.633 1 93.44 463 ILE A C 1
ATOM 3647 O O . ILE A 1 463 ? -27.344 21.562 10.781 1 93.44 463 ILE A O 1
ATOM 3651 N N . LEU A 1 464 ? -26.75 23.375 11.836 1 92.38 464 LEU A N 1
ATOM 3652 C CA . LEU A 1 464 ? -25.453 23.484 11.18 1 92.38 464 LEU A CA 1
ATOM 3653 C C . LEU A 1 464 ? -24.328 23.328 12.188 1 92.38 464 LEU A C 1
ATOM 3655 O O . LEU A 1 464 ? -24.297 24.031 13.203 1 92.38 464 LEU A O 1
ATOM 3659 N N . ILE A 1 465 ? -23.484 22.391 11.961 1 92.62 465 ILE A N 1
ATOM 3660 C CA . ILE A 1 465 ? -22.344 22.141 12.844 1 92.62 465 ILE A CA 1
ATOM 3661 C C . ILE A 1 465 ? -21.047 22.453 12.117 1 92.62 465 ILE A C 1
ATOM 3663 O O . ILE A 1 465 ? -20.766 21.891 11.055 1 92.62 465 ILE A O 1
ATOM 3667 N N . LEU A 1 466 ? -20.219 23.312 12.688 1 89.19 466 LEU A N 1
ATOM 3668 C CA . LEU A 1 466 ? -18.938 23.703 12.133 1 89.19 466 LEU A CA 1
ATOM 3669 C C . LEU A 1 466 ? -17.797 23.359 13.086 1 89.19 466 LEU A C 1
ATOM 3671 O O . LEU A 1 466 ? -17.625 24.016 14.125 1 89.19 466 LEU A O 1
ATOM 3675 N N . ASP A 1 467 ? -16.938 22.359 12.727 1 87.25 467 ASP A N 1
ATOM 3676 C CA . ASP A 1 467 ? -15.859 21.906 13.594 1 87.25 467 ASP A CA 1
ATOM 3677 C C . ASP A 1 467 ? -14.508 22.438 13.102 1 87.25 467 ASP A C 1
ATOM 3679 O O . ASP A 1 467 ? -13.844 21.797 12.289 1 87.25 467 ASP A O 1
ATOM 3683 N N . GLU A 1 468 ? -13.891 23.422 13.812 1 74.5 468 GLU A N 1
ATOM 3684 C CA . GLU A 1 468 ? -12.594 24.062 13.57 1 74.5 468 GLU A CA 1
ATOM 3685 C C . GLU A 1 468 ? -12.367 24.281 12.086 1 74.5 468 GLU A C 1
ATOM 3687 O O . GLU A 1 468 ? -11.305 23.938 11.555 1 74.5 468 GLU A O 1
ATOM 3692 N N . ALA A 1 469 ? -13.18 24.953 11.445 1 62.34 469 ALA A N 1
ATOM 3693 C CA . ALA A 1 469 ? -13.195 25.062 9.984 1 62.34 469 ALA A CA 1
ATOM 3694 C C . ALA A 1 469 ? -12.117 26.031 9.5 1 62.34 469 ALA A C 1
ATOM 3696 O O . ALA A 1 469 ? -11.859 26.109 8.297 1 62.34 469 ALA A O 1
ATOM 3697 N N . THR A 1 470 ? -11.422 26.641 10.375 1 61.62 470 THR A N 1
ATOM 3698 C CA . THR A 1 470 ? -10.453 27.641 9.93 1 61.62 470 THR A CA 1
ATOM 3699 C C . THR A 1 470 ? -9.039 27.25 10.352 1 61.62 470 THR A C 1
ATOM 3701 O O . THR A 1 470 ? -8.102 28.031 10.195 1 61.62 470 THR A O 1
ATOM 3704 N N . SER A 1 471 ? -8.945 25.953 10.781 1 57.88 471 SER A N 1
ATOM 3705 C CA . SER A 1 471 ? -7.617 25.578 11.258 1 57.88 471 SER A CA 1
ATOM 3706 C C . SER A 1 471 ? -6.664 25.344 10.094 1 57.88 471 SER A C 1
ATOM 3708 O O . SER A 1 471 ? -7.086 24.938 9.008 1 57.88 471 SER A O 1
ATOM 3710 N N . ALA A 1 472 ? -5.441 25.844 10.18 1 55 472 ALA A N 1
ATOM 3711 C CA . ALA A 1 472 ? -4.32 25.562 9.281 1 55 472 ALA A CA 1
ATOM 3712 C C . ALA A 1 472 ? -4.453 26.359 7.98 1 55 472 ALA A C 1
ATOM 3714 O O . ALA A 1 472 ? -3.969 25.922 6.934 1 55 472 ALA A O 1
ATOM 3715 N N . LEU A 1 473 ? -5.363 27.422 8.031 1 60.84 473 LEU A N 1
ATOM 3716 C CA . LEU A 1 473 ? -5.535 28.219 6.82 1 60.84 473 LEU A CA 1
ATOM 3717 C C . LEU A 1 473 ? -4.664 29.469 6.871 1 60.84 473 LEU A C 1
ATOM 3719 O O . LEU A 1 473 ? -4.367 29.984 7.953 1 60.84 473 LEU A O 1
ATOM 3723 N N . ASP A 1 474 ? -4.188 29.812 5.727 1 57.97 474 ASP A N 1
ATOM 3724 C CA . ASP A 1 474 ? -3.518 31.109 5.617 1 57.97 474 ASP A CA 1
ATOM 3725 C C . ASP A 1 474 ? -4.492 32.25 5.879 1 57.97 474 ASP A C 1
ATOM 3727 O O . ASP A 1 474 ? -5.707 32.062 5.848 1 57.97 474 ASP A O 1
ATOM 3731 N N . ALA A 1 475 ? -3.92 33.406 6.207 1 57.06 475 ALA A N 1
ATOM 3732 C CA . ALA A 1 475 ? -4.703 34.562 6.625 1 57.06 475 ALA A CA 1
ATOM 3733 C C . ALA A 1 475 ? -5.762 34.906 5.586 1 57.06 475 ALA A C 1
ATOM 3735 O O . ALA A 1 475 ? -6.898 35.25 5.934 1 57.06 475 ALA A O 1
ATOM 3736 N N . GLU A 1 476 ? -5.426 34.812 4.348 1 59.88 476 GLU A N 1
ATOM 3737 C CA . GLU A 1 476 ? -6.383 35.125 3.303 1 59.88 476 GLU A CA 1
ATOM 3738 C C . GLU A 1 476 ? -7.52 34.125 3.242 1 59.88 476 GLU A C 1
ATOM 3740 O O . GLU A 1 476 ? -8.695 34.5 3.178 1 59.88 476 GLU A O 1
ATOM 3745 N N . SER A 1 477 ? -7.129 32.969 3.195 1 64.5 477 SER A N 1
ATOM 3746 C CA . SER A 1 477 ? -8.125 31.891 3.178 1 64.5 477 SER A CA 1
ATOM 3747 C C . SER A 1 477 ? -9.008 31.953 4.418 1 64.5 477 SER A C 1
ATOM 3749 O O . SER A 1 477 ? -10.219 31.703 4.34 1 64.5 477 SER A O 1
ATOM 3751 N N . GLU A 1 478 ? -8.266 32.344 5.402 1 69.5 478 GLU A N 1
ATOM 3752 C CA . GLU A 1 478 ? -9 32.438 6.66 1 69.5 478 GLU A CA 1
ATOM 3753 C C . GLU A 1 478 ? -10.102 33.5 6.574 1 69.5 478 GLU A C 1
ATOM 3755 O O . GLU A 1 478 ? -11.203 33.281 7.082 1 69.5 478 GLU A O 1
ATOM 3760 N N . HIS A 1 479 ? -9.789 34.562 5.945 1 65.12 479 HIS A N 1
ATOM 3761 C CA . HIS A 1 479 ? -10.766 35.625 5.816 1 65.12 479 HIS A CA 1
ATOM 3762 C C . HIS A 1 479 ? -11.984 35.188 5.023 1 65.12 479 HIS A C 1
ATOM 3764 O O . HIS A 1 479 ? -13.125 35.438 5.43 1 65.12 479 HIS A O 1
ATOM 3770 N N . HIS A 1 480 ? -11.773 34.5 3.982 1 70 480 HIS A N 1
ATOM 3771 C CA . HIS A 1 480 ? -12.875 34.031 3.141 1 70 480 HIS A CA 1
ATOM 3772 C C . HIS A 1 480 ? -13.703 32.969 3.861 1 70 480 HIS A C 1
ATOM 3774 O O . HIS A 1 480 ? -14.938 32.969 3.768 1 70 480 HIS A O 1
ATOM 3780 N N . VAL A 1 481 ? -13.07 32.188 4.539 1 74.69 481 VAL A N 1
ATOM 3781 C CA . VAL A 1 481 ? -13.773 31.109 5.254 1 74.69 481 VAL A CA 1
ATOM 3782 C C . VAL A 1 481 ? -14.586 31.703 6.402 1 74.69 481 VAL A C 1
ATOM 3784 O O . VAL A 1 481 ? -15.711 31.281 6.664 1 74.69 481 VAL A O 1
ATOM 3787 N N . GLN A 1 482 ? -13.945 32.719 6.988 1 74.5 482 GLN A N 1
ATOM 3788 C CA . GLN A 1 482 ? -14.672 33.406 8.062 1 74.5 482 GLN A CA 1
ATOM 3789 C C . GLN A 1 482 ? -15.93 34.094 7.527 1 74.5 482 GLN A C 1
ATOM 3791 O O . GLN A 1 482 ? -16.984 34.062 8.172 1 74.5 482 GLN A O 1
ATOM 3796 N N . GLY A 1 483 ? -15.773 34.688 6.406 1 71.75 483 GLY A N 1
ATOM 3797 C CA . GLY A 1 483 ? -16.938 35.281 5.777 1 71.75 483 GLY A CA 1
ATOM 3798 C C . GLY A 1 483 ? -18.031 34.281 5.457 1 71.75 483 GLY A C 1
ATOM 3799 O O . GLY A 1 483 ? -19.203 34.531 5.703 1 71.75 483 GLY A O 1
ATOM 3800 N N . ALA A 1 484 ? -17.656 33.25 4.977 1 74.81 484 ALA A N 1
ATOM 3801 C CA . ALA A 1 484 ? -18.609 32.188 4.637 1 74.81 484 ALA A CA 1
ATOM 3802 C C . ALA A 1 484 ? -19.297 31.641 5.887 1 74.81 484 ALA A C 1
ATOM 3804 O O . ALA A 1 484 ? -20.5 31.375 5.867 1 74.81 484 ALA A O 1
ATOM 3805 N N . LEU A 1 485 ? -18.516 31.5 6.867 1 75.88 485 LEU A N 1
ATOM 3806 C CA . LEU A 1 485 ? -19.062 31.016 8.125 1 75.88 485 LEU A CA 1
ATOM 3807 C C . LEU A 1 485 ? -20.062 32 8.711 1 75.88 485 LEU A C 1
ATOM 3809 O O . LEU A 1 485 ? -21.125 31.609 9.188 1 75.88 485 LEU A O 1
ATOM 3813 N N . TYR A 1 486 ? -19.656 33.219 8.594 1 75.88 486 TYR A N 1
ATOM 3814 C CA . TYR A 1 486 ? -20.547 34.281 9.102 1 75.88 486 TYR A CA 1
ATOM 3815 C C . TYR A 1 486 ? -21.859 34.281 8.336 1 75.88 486 TYR A C 1
ATOM 3817 O O . TYR A 1 486 ? -22.938 34.438 8.93 1 75.88 486 TYR A O 1
ATOM 3825 N N . ALA A 1 487 ? -21.719 34.156 7.098 1 75.44 487 ALA A N 1
ATOM 3826 C CA . ALA A 1 487 ? -22.906 34.125 6.258 1 75.44 487 ALA A CA 1
ATOM 3827 C C . ALA A 1 487 ? -23.797 32.938 6.586 1 75.44 487 ALA A C 1
ATOM 3829 O O . ALA A 1 487 ? -25.016 33.031 6.578 1 75.44 487 ALA A O 1
ATOM 3830 N N . ALA A 1 488 ? -23.172 31.875 6.863 1 74.06 488 ALA A N 1
ATOM 3831 C CA . ALA A 1 488 ? -23.906 30.656 7.188 1 74.06 488 ALA A CA 1
ATOM 3832 C C . ALA A 1 488 ? -24.562 30.766 8.562 1 74.06 488 ALA A C 1
ATOM 3834 O O . ALA A 1 488 ? -25.641 30.188 8.789 1 74.06 488 ALA A O 1
ATOM 3835 N N . MET A 1 489 ? -23.891 31.438 9.406 1 74.69 489 MET A N 1
ATOM 3836 C CA . MET A 1 489 ? -24.359 31.578 10.773 1 74.69 489 MET A CA 1
ATOM 3837 C C . MET A 1 489 ? -25.469 32.625 10.867 1 74.69 489 MET A C 1
ATOM 3839 O O . MET A 1 489 ? -26.484 32.375 11.531 1 74.69 489 MET A O 1
ATOM 3843 N N . LYS A 1 490 ? -25.234 33.812 10.336 1 69.56 490 LYS A N 1
ATOM 3844 C CA . LYS A 1 490 ? -26.125 34.938 10.578 1 69.56 490 LYS A CA 1
ATOM 3845 C C . LYS A 1 490 ? -26.828 35.375 9.289 1 69.56 490 LYS A C 1
ATOM 3847 O O . LYS A 1 490 ? -27.469 36.406 9.258 1 69.56 490 LYS A O 1
ATOM 3852 N N . GLY A 1 491 ? -26.672 34.688 8.312 1 63.72 491 GLY A N 1
ATOM 3853 C CA . GLY A 1 491 ? -27.297 35.156 7.086 1 63.72 491 GLY A CA 1
ATOM 3854 C C . GLY A 1 491 ? -28.812 35.312 7.211 1 63.72 491 GLY A C 1
ATOM 3855 O O . GLY A 1 491 ? -29.438 34.688 8.055 1 63.72 491 GLY A O 1
ATOM 3856 N N . PRO A 1 492 ? -29.391 36.469 6.625 1 57.25 492 PRO A N 1
ATOM 3857 C CA . PRO A 1 492 ? -30.812 36.875 6.742 1 57.25 492 PRO A CA 1
ATOM 3858 C C . PRO A 1 492 ? -31.766 35.719 6.48 1 57.25 492 PRO A C 1
ATOM 3860 O O . PRO A 1 492 ? -32.844 35.656 7.062 1 57.25 492 PRO A O 1
ATOM 3863 N N . GLU A 1 493 ? -31.484 34.906 5.609 1 56.44 493 GLU A N 1
ATOM 3864 C CA . GLU A 1 493 ? -32.469 33.938 5.133 1 56.44 493 GLU A CA 1
ATOM 3865 C C . GLU A 1 493 ? -32.469 32.688 6.023 1 56.44 493 GLU A C 1
ATOM 3867 O O . GLU A 1 493 ? -33.375 31.859 5.918 1 56.44 493 GLU A O 1
ATOM 3872 N N . THR A 1 494 ? -31.5 32.438 6.871 1 60.28 494 THR A N 1
ATOM 3873 C CA . THR A 1 494 ? -31.5 31.047 7.344 1 60.28 494 THR A CA 1
ATOM 3874 C C . THR A 1 494 ? -31.438 31 8.867 1 60.28 494 THR A C 1
ATOM 3876 O O . THR A 1 494 ? -30.484 31.5 9.469 1 60.28 494 THR A O 1
ATOM 3879 N N . LYS A 1 495 ? -32.625 31.094 9.531 1 75.81 495 LYS A N 1
ATOM 3880 C CA . LYS A 1 495 ? -32.75 30.922 10.977 1 75.81 495 LYS A CA 1
ATOM 3881 C C . LYS A 1 495 ? -32.469 29.484 11.383 1 75.81 495 LYS A C 1
ATOM 3883 O O . LYS A 1 495 ? -33.375 28.703 11.641 1 75.81 495 LYS A O 1
ATOM 3888 N N . ARG A 1 496 ? -31.266 29.031 11.305 1 88.62 496 ARG A N 1
ATOM 3889 C CA . ARG A 1 496 ? -30.891 27.688 11.719 1 88.62 496 ARG A CA 1
ATOM 3890 C C . ARG A 1 496 ? -30.094 27.703 13.008 1 88.62 496 ARG A C 1
ATOM 3892 O O . ARG A 1 496 ? -29.562 28.75 13.398 1 88.62 496 ARG A O 1
ATOM 3899 N N . THR A 1 497 ? -30.172 26.625 13.75 1 92.75 497 THR A N 1
ATOM 3900 C CA . THR A 1 497 ? -29.312 26.438 14.922 1 92.75 497 THR A CA 1
ATOM 3901 C C . THR A 1 497 ? -27.875 26.125 14.508 1 92.75 497 THR A C 1
ATOM 3903 O O . THR A 1 497 ? -27.656 25.281 13.641 1 92.75 497 THR A O 1
ATOM 3906 N N . VAL A 1 498 ? -26.969 26.922 15.031 1 92.5 498 VAL A N 1
ATOM 3907 C CA . VAL A 1 498 ? -25.578 26.766 14.594 1 92.5 498 VAL A CA 1
ATOM 3908 C C . VAL A 1 498 ? -24.703 26.438 15.797 1 92.5 498 VAL A C 1
ATOM 3910 O O . VAL A 1 498 ? -24.781 27.094 16.828 1 92.5 498 VAL A O 1
ATOM 3913 N N . ILE A 1 499 ? -23.938 25.359 15.688 1 93.06 499 ILE A N 1
ATOM 3914 C CA . ILE A 1 499 ? -22.906 25 16.656 1 93.06 499 ILE A CA 1
ATOM 3915 C C . ILE A 1 499 ? -21.516 25.141 16 1 93.06 499 ILE A C 1
ATOM 3917 O O . ILE A 1 499 ? -21.234 24.484 14.992 1 93.06 499 ILE A O 1
ATOM 3921 N N . VAL A 1 500 ? -20.672 25.969 16.562 1 90.31 500 VAL A N 1
ATOM 3922 C CA . VAL A 1 500 ? -19.375 26.219 15.969 1 90.31 500 VAL A CA 1
ATOM 3923 C C . VAL A 1 500 ? -18.281 25.984 17 1 90.31 500 VAL A C 1
ATOM 3925 O O . VAL A 1 500 ? -18.328 26.5 18.109 1 90.31 500 VAL A O 1
ATOM 3928 N N . ILE A 1 501 ? -17.422 25.047 16.688 1 88.88 501 ILE A N 1
ATOM 3929 C CA . ILE A 1 501 ? -16.188 24.891 17.469 1 88.88 501 ILE A CA 1
ATOM 3930 C C . ILE A 1 501 ? -15.094 25.781 16.875 1 88.88 501 ILE A C 1
ATOM 3932 O O . ILE A 1 501 ? -14.664 25.578 15.734 1 88.88 501 ILE A O 1
ATOM 3936 N N . ALA A 1 502 ? -14.695 26.812 17.562 1 77.12 502 ALA A N 1
ATOM 3937 C CA . ALA A 1 502 ? -13.773 27.797 16.984 1 77.12 502 ALA A CA 1
ATOM 3938 C C . ALA A 1 502 ? -12.602 28.047 17.938 1 77.12 502 ALA A C 1
ATOM 3940 O O . ALA A 1 502 ? -12.727 27.906 19.156 1 77.12 502 ALA A O 1
ATOM 3941 N N . HIS A 1 503 ? -11.594 28.406 17.328 1 68.5 503 HIS A N 1
ATOM 3942 C CA . HIS A 1 503 ? -10.414 28.844 18.062 1 68.5 503 HIS A CA 1
ATOM 3943 C C . HIS A 1 503 ? -10.148 30.328 17.844 1 68.5 503 HIS A C 1
ATOM 3945 O O . HIS A 1 503 ? -9.445 30.953 18.625 1 68.5 503 HIS A O 1
ATOM 3951 N N . ARG A 1 504 ? -10.805 30.781 16.875 1 69.62 504 ARG A N 1
ATOM 3952 C CA . ARG A 1 504 ? -10.547 32.188 16.547 1 69.62 504 ARG A CA 1
ATOM 3953 C C . ARG A 1 504 ? -11.523 33.094 17.266 1 69.62 504 ARG A C 1
ATOM 3955 O O . ARG A 1 504 ? -12.734 32.844 17.281 1 69.62 504 ARG A O 1
ATOM 3962 N N . LEU A 1 505 ? -10.984 34.188 17.703 1 73.06 505 LEU A N 1
ATOM 3963 C CA . LEU A 1 505 ? -11.75 35.125 18.531 1 73.06 505 LEU A CA 1
ATOM 3964 C C . LEU A 1 505 ? -12.859 35.781 17.719 1 73.06 505 LEU A C 1
ATOM 3966 O O . LEU A 1 505 ? -13.945 36.031 18.234 1 73.06 505 LEU A O 1
ATOM 3970 N N . SER A 1 506 ? -12.641 36.062 16.469 1 71.81 506 SER A N 1
ATOM 3971 C CA . SER A 1 506 ? -13.641 36.719 15.648 1 71.81 506 SER A CA 1
ATOM 3972 C C . SER A 1 506 ? -14.898 35.875 15.508 1 71.81 506 SER A C 1
ATOM 3974 O O . SER A 1 506 ? -16.016 36.406 15.555 1 71.81 506 SER A O 1
ATOM 3976 N N . THR A 1 507 ? -14.742 34.625 15.359 1 76.88 507 THR A N 1
ATOM 3977 C CA . THR A 1 507 ? -15.859 33.688 15.234 1 76.88 507 THR A CA 1
ATOM 3978 C C . THR A 1 507 ? -16.562 33.531 16.578 1 76.88 507 THR A C 1
ATOM 3980 O O . THR A 1 507 ? -17.797 33.438 16.625 1 76.88 507 THR A O 1
ATOM 3983 N N . ILE A 1 508 ? -15.789 33.531 17.547 1 82.44 508 ILE A N 1
ATOM 3984 C CA . ILE A 1 508 ? -16.328 33.312 18.891 1 82.44 508 ILE A CA 1
ATOM 3985 C C . ILE A 1 508 ? -17.172 34.531 19.297 1 82.44 508 ILE A C 1
ATOM 3987 O O . ILE A 1 508 ? -18.234 34.375 19.891 1 82.44 508 ILE A O 1
ATOM 3991 N N . ARG A 1 509 ? -16.703 35.719 18.906 1 82.25 509 ARG A N 1
ATOM 3992 C CA . ARG A 1 509 ? -17.375 36.938 19.281 1 82.25 509 ARG A CA 1
ATOM 3993 C C . ARG A 1 509 ? -18.734 37.062 18.594 1 82.25 509 ARG A C 1
ATOM 3995 O O . ARG A 1 509 ? -19.656 37.688 19.109 1 82.25 509 ARG A O 1
ATOM 4002 N N . ALA A 1 510 ? -18.891 36.406 17.484 1 80.94 510 ALA A N 1
ATOM 4003 C CA . ALA A 1 510 ? -20.125 36.469 16.703 1 80.94 510 ALA A CA 1
ATOM 4004 C C . ALA A 1 510 ? -21.188 35.562 17.25 1 80.94 510 ALA A C 1
ATOM 4006 O O . ALA A 1 510 ? -22.375 35.688 16.891 1 80.94 510 ALA A O 1
ATOM 4007 N N . ALA A 1 511 ? -20.859 34.75 18.125 1 89.38 511 ALA A N 1
ATOM 4008 C CA . ALA A 1 511 ? -21.812 33.781 18.672 1 89.38 511 ALA A CA 1
ATOM 4009 C C . ALA A 1 511 ? -22.703 34.406 19.734 1 89.38 511 ALA A C 1
ATOM 4011 O O . ALA A 1 511 ? -22.312 35.406 20.359 1 89.38 511 ALA A O 1
ATOM 4012 N N . ASP A 1 512 ? -23.922 33.875 19.844 1 90.06 512 ASP A N 1
ATOM 4013 C CA . ASP A 1 512 ? -24.859 34.344 20.859 1 90.06 512 ASP A CA 1
ATOM 4014 C C . ASP A 1 512 ? -24.422 33.906 22.25 1 90.06 512 ASP A C 1
ATOM 4016 O O . ASP A 1 512 ? -24.578 34.656 23.234 1 90.06 512 ASP A O 1
ATOM 4020 N N . ARG A 1 513 ? -23.984 32.75 22.297 1 93.88 513 ARG A N 1
ATOM 4021 C CA . ARG A 1 513 ? -23.531 32.156 23.562 1 93.88 513 ARG A CA 1
ATOM 4022 C C . ARG A 1 513 ? -22.25 31.359 23.359 1 93.88 513 ARG A C 1
ATOM 4024 O O . ARG A 1 513 ? -22.062 30.703 22.328 1 93.88 513 ARG A O 1
ATOM 4031 N N . ILE A 1 514 ? -21.422 31.469 24.359 1 94.62 514 ILE A N 1
ATOM 4032 C CA . ILE A 1 514 ? -20.125 30.797 24.312 1 94.62 514 ILE A CA 1
ATOM 4033 C C . ILE A 1 514 ? -20.047 29.75 25.422 1 94.62 514 ILE A C 1
ATOM 4035 O O . ILE A 1 514 ? -20.375 30.047 26.578 1 94.62 514 ILE A O 1
ATOM 4039 N N . ILE A 1 515 ? -19.672 28.578 25.016 1 94.94 515 ILE A N 1
ATOM 4040 C CA . ILE A 1 515 ? -19.484 27.484 25.953 1 94.94 515 ILE A CA 1
ATOM 4041 C C . ILE A 1 515 ? -18 27.156 26.062 1 94.94 515 ILE A C 1
ATOM 4043 O O . ILE A 1 515 ? -17.344 26.844 25.062 1 94.94 515 ILE A O 1
ATOM 4047 N N . VAL A 1 516 ? -17.469 27.219 27.281 1 94.12 516 VAL A N 1
ATOM 4048 C CA . VAL A 1 516 ? -16.062 26.922 27.516 1 94.12 516 VAL A CA 1
ATOM 4049 C C . VAL A 1 516 ? -15.938 25.531 28.141 1 94.12 516 VAL A C 1
ATOM 4051 O O . VAL A 1 516 ? -16.531 25.25 29.188 1 94.12 516 VAL A O 1
ATOM 4054 N N . MET A 1 517 ? -15.203 24.734 27.391 1 92.38 517 MET A N 1
ATOM 4055 C CA . MET A 1 517 ? -15.008 23.359 27.859 1 92.38 517 MET A CA 1
ATOM 4056 C C . MET A 1 517 ? -13.57 23.141 28.328 1 92.38 517 MET A C 1
ATOM 4058 O O . MET A 1 517 ? -12.633 23.672 27.734 1 92.38 517 MET A O 1
ATOM 4062 N N . ASP A 1 518 ? -13.461 22.344 29.391 1 89.75 518 ASP A N 1
ATOM 4063 C CA . ASP A 1 518 ? -12.156 21.969 29.938 1 89.75 518 ASP A CA 1
ATOM 4064 C C . ASP A 1 518 ? -12.211 20.578 30.547 1 89.75 518 ASP A C 1
ATOM 4066 O O . ASP A 1 518 ? -13.062 20.297 31.406 1 89.75 518 ASP A O 1
ATOM 4070 N N . GLY A 1 519 ? -11.336 19.719 30.125 1 85.44 519 GLY A N 1
ATOM 4071 C CA . GLY A 1 519 ? -11.227 18.391 30.688 1 85.44 519 GLY A CA 1
ATOM 4072 C C . GLY A 1 519 ? -12.508 17.578 30.578 1 85.44 519 GLY A C 1
ATOM 4073 O O . GLY A 1 519 ? -12.867 16.844 31.5 1 85.44 519 GLY A O 1
ATOM 4074 N N . GLY A 1 520 ? -13.297 17.859 29.688 1 91.25 520 GLY A N 1
ATOM 4075 C CA . GLY A 1 520 ? -14.508 17.078 29.453 1 91.25 520 GLY A CA 1
ATOM 4076 C C . GLY A 1 520 ? -15.727 17.656 30.141 1 91.25 520 GLY A C 1
ATOM 4077 O O . GLY A 1 520 ? -16.812 17.078 30.094 1 91.25 520 GLY A O 1
ATOM 4078 N N . HIS A 1 521 ? -15.516 18.828 30.828 1 93.5 521 HIS A N 1
ATOM 4079 C CA . HIS A 1 521 ? -16.609 19.5 31.516 1 93.5 521 HIS A CA 1
ATOM 4080 C C . HIS A 1 521 ? -16.859 20.891 30.938 1 93.5 521 HIS A C 1
ATOM 4082 O O . HIS A 1 521 ? -15.945 21.5 30.375 1 93.5 521 HIS A O 1
ATOM 4088 N N . ILE A 1 522 ? -18.078 21.266 31.062 1 94.44 522 ILE A N 1
ATOM 4089 C CA . ILE A 1 522 ? -18.375 22.672 30.781 1 94.44 522 ILE A CA 1
ATOM 4090 C C . ILE A 1 522 ? -18.062 23.516 32 1 94.44 522 ILE A C 1
ATOM 4092 O O . ILE A 1 522 ? -18.656 23.328 33.062 1 94.44 522 ILE A O 1
ATOM 4096 N N . VAL A 1 523 ? -17.219 24.484 31.844 1 94 523 VAL A N 1
ATOM 4097 C CA . VAL A 1 523 ? -16.719 25.234 33 1 94 523 VAL A CA 1
ATOM 4098 C C . VAL A 1 523 ? -17.344 26.625 33.031 1 94 523 VAL A C 1
ATOM 4100 O O . VAL A 1 523 ? -17.422 27.25 34.094 1 94 523 VAL A O 1
ATOM 4103 N N . GLU A 1 524 ? -17.438 27.219 31.859 1 94.31 524 GLU A N 1
ATOM 4104 C CA . GLU A 1 524 ? -18 28.562 31.75 1 94.31 524 GLU A CA 1
ATOM 4105 C C . GLU A 1 524 ? -19 28.641 30.609 1 94.31 524 GLU A C 1
ATOM 4107 O O . GLU A 1 524 ? -18.875 27.922 29.609 1 94.31 524 GLU A O 1
ATOM 4112 N N . MET A 1 525 ? -20.062 29.422 30.828 1 94.5 525 MET A N 1
ATOM 4113 C CA . MET A 1 525 ? -21.047 29.688 29.781 1 94.5 525 MET A CA 1
ATOM 4114 C C . MET A 1 525 ? -21.547 31.141 29.859 1 94.5 525 MET A C 1
ATOM 4116 O O . MET A 1 525 ? -21.766 31.672 30.938 1 94.5 525 MET A O 1
ATOM 4120 N N . GLY A 1 526 ? -21.594 31.766 28.688 1 93.38 526 GLY A N 1
ATOM 4121 C CA . GLY A 1 526 ? -22.094 33.125 28.672 1 93.38 526 GLY A CA 1
ATOM 4122 C C . GLY A 1 526 ? -21.75 33.875 27.391 1 93.38 526 GLY A C 1
ATOM 4123 O O . GLY A 1 526 ? -21.359 33.25 26.391 1 93.38 526 GLY A O 1
ATOM 4124 N N . GLU A 1 527 ? -22.016 35.125 27.375 1 93.12 527 GLU A N 1
ATOM 4125 C CA . GLU A 1 527 ? -21.656 35.969 26.25 1 93.12 527 GLU A CA 1
ATOM 4126 C C . GLU A 1 527 ? -20.188 36.406 26.344 1 93.12 527 GLU A C 1
ATOM 4128 O O . GLU A 1 527 ? -19.562 36.281 27.391 1 93.12 527 GLU A O 1
ATOM 4133 N N . HIS A 1 528 ? -19.719 36.875 25.281 1 90.31 528 HIS A N 1
ATOM 4134 C CA . HIS A 1 528 ? -18.312 37.25 25.172 1 90.31 528 HIS A CA 1
ATOM 4135 C C . HIS A 1 528 ? -17.922 38.25 26.25 1 90.31 528 HIS A C 1
ATOM 4137 O O . HIS A 1 528 ? -16.969 38 27 1 90.31 528 HIS A O 1
ATOM 4143 N N . SER A 1 529 ? -18.688 39.281 26.359 1 88.75 529 SER A N 1
ATOM 4144 C CA . SER A 1 529 ? -18.375 40.375 27.297 1 88.75 529 SER A CA 1
ATOM 4145 C C . SER A 1 529 ? -18.484 39.875 28.75 1 88.75 529 SER A C 1
ATOM 4147 O O . SER A 1 529 ? -17.672 40.25 29.594 1 88.75 529 SER A O 1
ATOM 4149 N N . GLU A 1 530 ? -19.406 39 28.938 1 92 530 GLU A N 1
ATOM 4150 C CA . GLU A 1 530 ? -19.625 38.469 30.281 1 92 530 GLU A CA 1
ATOM 4151 C C . GLU A 1 530 ? -18.484 37.562 30.703 1 92 530 GLU A C 1
ATOM 4153 O O . GLU A 1 530 ? -18.031 37.625 31.844 1 92 530 GLU A O 1
ATOM 4158 N N . LEU A 1 531 ? -18.078 36.781 29.797 1 91.81 531 LEU A N 1
ATOM 4159 C CA . LEU A 1 531 ? -17.062 35.812 30.125 1 91.81 531 LEU A CA 1
ATOM 4160 C C . LEU A 1 531 ? -15.695 36.469 30.281 1 91.81 531 LEU A C 1
ATOM 4162 O O . LEU A 1 531 ? -14.859 36 31.062 1 91.81 531 LEU A O 1
ATOM 4166 N N . LEU A 1 532 ? -15.461 37.469 29.562 1 89.25 532 LEU A N 1
ATOM 4167 C CA . LEU A 1 532 ? -14.211 38.219 29.719 1 89.25 532 LEU A CA 1
ATOM 4168 C C . LEU A 1 532 ? -14.125 38.844 31.109 1 89.25 532 LEU A C 1
ATOM 4170 O O . LEU A 1 532 ? -13.047 38.938 31.688 1 89.25 532 LEU A O 1
ATOM 4174 N N . GLY A 1 533 ? -15.234 39.281 31.562 1 87.19 533 GLY A N 1
ATOM 4175 C CA . GLY A 1 533 ? -15.305 39.938 32.844 1 87.19 533 GLY A CA 1
ATOM 4176 C C . GLY A 1 533 ? -15.133 38.969 34 1 87.19 533 GLY A C 1
ATOM 4177 O O . GLY A 1 533 ? -14.664 39.375 35.094 1 87.19 533 GLY A O 1
ATOM 4178 N N . MET A 1 534 ? -15.422 37.75 33.75 1 90.12 534 MET A N 1
ATOM 4179 C CA . MET A 1 534 ? -15.352 36.75 34.812 1 90.12 534 MET A CA 1
ATOM 4180 C C . MET A 1 534 ? -13.914 36.312 35.062 1 90.12 534 MET A C 1
ATOM 4182 O O . MET A 1 534 ? -13.617 35.656 36.062 1 90.12 534 MET A O 1
ATOM 4186 N N . ASN A 1 535 ? -12.922 36.688 34.312 1 84.5 535 ASN A N 1
ATOM 4187 C CA . ASN A 1 535 ? -11.5 36.406 34.406 1 84.5 535 ASN A CA 1
ATOM 4188 C C . ASN A 1 535 ? -11.242 34.906 34.625 1 84.5 535 ASN A C 1
ATOM 4190 O O . ASN A 1 535 ? -10.422 34.531 35.438 1 84.5 535 ASN A O 1
ATOM 4194 N N . GLY A 1 536 ? -12.008 34.125 34 1 89.06 536 GLY A N 1
ATOM 4195 C CA . GLY A 1 536 ? -11.828 32.688 34.094 1 89.06 536 GLY A CA 1
ATOM 4196 C C . GLY A 1 536 ? -10.969 32.125 32.969 1 89.06 536 GLY A C 1
ATOM 4197 O O . GLY A 1 536 ? -10.008 32.75 32.562 1 89.06 536 GLY A O 1
ATOM 4198 N N . ILE A 1 537 ? -11.281 30.875 32.625 1 86.88 537 ILE A N 1
ATOM 4199 C CA . ILE A 1 537 ? -10.508 30.172 31.609 1 86.88 537 ILE A CA 1
ATOM 4200 C C . ILE A 1 537 ? -10.648 30.859 30.25 1 86.88 537 ILE A C 1
ATOM 4202 O O . ILE A 1 537 ? -9.68 30.969 29.5 1 86.88 537 ILE A O 1
ATOM 4206 N N . TYR A 1 538 ? -11.773 31.312 30.031 1 88.56 538 TYR A N 1
ATOM 4207 C CA . TYR A 1 538 ? -12.023 32 28.766 1 88.56 538 TYR A CA 1
ATOM 4208 C C . TYR A 1 538 ? -11.133 33.25 28.641 1 88.56 538 TYR A C 1
ATOM 4210 O O . TYR A 1 538 ? -10.555 33.469 27.578 1 88.56 538 TYR A O 1
ATOM 4218 N N . ALA A 1 539 ? -11.102 34 29.656 1 86.62 539 ALA A N 1
ATOM 4219 C CA . ALA A 1 539 ? -10.281 35.188 29.656 1 86.62 539 ALA A CA 1
ATOM 4220 C C . ALA A 1 539 ? -8.805 34.844 29.453 1 86.62 539 ALA A C 1
ATOM 4222 O O . ALA A 1 539 ? -8.086 35.562 28.75 1 86.62 539 ALA A O 1
ATOM 4223 N N . ARG A 1 540 ? -8.453 33.812 30.047 1 81.81 540 ARG A N 1
ATOM 4224 C CA . ARG A 1 540 ? -7.062 33.375 29.922 1 81.81 540 ARG A CA 1
ATOM 4225 C C . ARG A 1 540 ? -6.746 32.969 28.484 1 81.81 540 ARG A C 1
ATOM 4227 O O . ARG A 1 540 ? -5.664 33.281 27.969 1 81.81 540 ARG A O 1
ATOM 4234 N N . LEU A 1 541 ? -7.664 32.25 27.984 1 77.62 541 LEU A N 1
ATOM 4235 C CA . LEU A 1 541 ? -7.473 31.797 26.594 1 77.62 541 LEU A CA 1
ATOM 4236 C C . LEU A 1 541 ? -7.422 33 25.656 1 77.62 541 LEU A C 1
ATOM 4238 O O . LEU A 1 541 ? -6.617 33 24.719 1 77.62 541 LEU A O 1
ATOM 4242 N N . THR A 1 542 ? -8.242 33.906 25.875 1 77.5 542 THR A N 1
ATOM 4243 C CA . THR A 1 542 ? -8.312 35.125 25.047 1 77.5 542 THR A CA 1
ATOM 4244 C C . THR A 1 542 ? -7.051 35.969 25.203 1 77.5 542 THR A C 1
ATOM 4246 O O . THR A 1 542 ? -6.539 36.5 24.219 1 77.5 542 THR A O 1
ATOM 4249 N N . ARG A 1 543 ? -6.566 36 26.344 1 73.94 543 ARG A N 1
ATOM 4250 C CA . ARG A 1 543 ? -5.355 36.781 26.609 1 73.94 543 ARG A CA 1
ATOM 4251 C C . ARG A 1 543 ? -4.145 36.156 25.938 1 73.94 543 ARG A C 1
ATOM 4253 O O . ARG A 1 543 ? -3.291 36.844 25.391 1 73.94 543 ARG A O 1
ATOM 4260 N N . ARG A 1 544 ? -4.125 34.906 26.062 1 66.56 544 ARG A N 1
ATOM 4261 C CA . ARG A 1 544 ? -3.008 34.188 25.453 1 66.56 544 ARG A CA 1
ATOM 4262 C C . ARG A 1 544 ? -2.99 34.375 23.938 1 66.56 544 ARG A C 1
ATOM 4264 O O . ARG A 1 544 ? -1.921 34.469 23.328 1 66.56 544 ARG A O 1
ATOM 4271 N N . GLN A 1 545 ? -4.086 34.344 23.422 1 64.56 545 GLN A N 1
ATOM 4272 C CA . GLN A 1 545 ? -4.188 34.562 21.984 1 64.56 545 GLN A CA 1
ATOM 4273 C C . GLN A 1 545 ? -3.775 35.969 21.609 1 64.56 545 GLN A C 1
ATOM 4275 O O . GLN A 1 545 ? -3.129 36.188 20.578 1 64.56 545 GLN A O 1
ATOM 4280 N N . VAL A 1 546 ? -4.133 36.844 22.531 1 60.34 546 VAL A N 1
ATOM 4281 C CA . VAL A 1 546 ? -3.799 38.25 22.281 1 60.34 546 VAL A CA 1
ATOM 4282 C C . VAL A 1 546 ? -2.307 38.469 22.516 1 60.34 546 VAL A C 1
ATOM 4284 O O . VAL A 1 546 ? -1.66 39.219 21.766 1 60.34 546 VAL A O 1
ATOM 4287 N N . ASP A 1 547 ? -1.75 37.719 23.5 1 54.38 547 ASP A N 1
ATOM 4288 C CA . ASP A 1 547 ? -0.334 37.875 23.812 1 54.38 547 ASP A CA 1
ATOM 4289 C C . ASP A 1 547 ? 0.543 37.312 22.703 1 54.38 547 ASP A C 1
ATOM 4291 O O . ASP A 1 547 ? 1.65 37.812 22.469 1 54.38 547 ASP A O 1
ATOM 4295 N N . ALA A 1 548 ? 0.235 36.219 22.219 1 53.62 548 ALA A N 1
ATOM 4296 C CA . ALA A 1 548 ? 0.989 35.625 21.125 1 53.62 548 ALA A CA 1
ATOM 4297 C C . ALA A 1 548 ? 1.052 36.594 19.922 1 53.62 548 ALA A C 1
ATOM 4299 O O . ALA A 1 548 ? 1.953 36.5 19.094 1 53.62 548 ALA A O 1
ATOM 4300 N N . LEU A 1 549 ? 0.187 37.438 20 1 49.09 549 LEU A N 1
ATOM 4301 C CA . LEU A 1 549 ? 0.109 38.406 18.906 1 49.09 549 LEU A CA 1
ATOM 4302 C C . LEU A 1 549 ? 0.901 39.656 19.234 1 49.09 549 LEU A C 1
ATOM 4304 O O . LEU A 1 549 ? 1.216 40.469 18.344 1 49.09 549 LEU A O 1
ATOM 4308 N N . VAL A 1 550 ? 1.307 39.938 20.672 1 47.72 550 VAL A N 1
ATOM 4309 C CA . VAL A 1 550 ? 2.062 41.125 21.094 1 47.72 550 VAL A CA 1
ATOM 4310 C C . VAL A 1 550 ? 3.516 40.719 21.359 1 47.72 550 VAL A C 1
ATOM 4312 O O . VAL A 1 550 ? 3.787 39.656 21.922 1 47.72 550 VAL A O 1
ATOM 4315 N N . ALA B 1 1 ? 20.062 -35.719 -19.75 1 63.56 1 ALA B N 1
ATOM 4316 C CA . ALA B 1 1 ? 20.422 -36.906 -20.516 1 63.56 1 ALA B CA 1
ATOM 4317 C C . ALA B 1 1 ? 19.859 -38.156 -19.859 1 63.56 1 ALA B C 1
ATOM 4319 O O . ALA B 1 1 ? 19.297 -39.031 -20.547 1 63.56 1 ALA B O 1
ATOM 4320 N N . SER B 1 2 ? 20 -38.125 -18.484 1 66.19 2 SER B N 1
ATOM 4321 C CA . SER B 1 2 ? 19.484 -39.312 -17.797 1 66.19 2 SER B CA 1
ATOM 4322 C C . SER B 1 2 ? 17.969 -39.375 -17.906 1 66.19 2 SER B C 1
ATOM 4324 O O . SER B 1 2 ? 17.406 -40.469 -18.094 1 66.19 2 SER B O 1
ATOM 4326 N N . GLU B 1 3 ? 17.391 -38.312 -17.906 1 69.44 3 GLU B N 1
ATOM 4327 C CA . GLU B 1 3 ? 15.93 -38.281 -17.953 1 69.44 3 GLU B CA 1
ATOM 4328 C C . GLU B 1 3 ? 15.43 -38.688 -19.344 1 69.44 3 GLU B C 1
ATOM 4330 O O . GLU B 1 3 ? 14.43 -39.406 -19.453 1 69.44 3 GLU B O 1
ATOM 4335 N N . ILE B 1 4 ? 16.172 -38.344 -20.297 1 70.69 4 ILE B N 1
ATOM 4336 C CA . ILE B 1 4 ? 15.766 -38.594 -21.672 1 70.69 4 ILE B CA 1
ATOM 4337 C C . ILE B 1 4 ? 15.898 -40.094 -22 1 70.69 4 ILE B C 1
ATOM 4339 O O . ILE B 1 4 ? 15.148 -40.625 -22.812 1 70.69 4 ILE B O 1
ATOM 4343 N N . SER B 1 5 ? 16.766 -40.75 -21.25 1 72.31 5 SER B N 1
ATOM 4344 C CA . SER B 1 5 ? 17.047 -42.156 -21.578 1 72.31 5 SER B CA 1
ATOM 4345 C C . SER B 1 5 ? 16.109 -43.094 -20.812 1 72.31 5 SER B C 1
ATOM 4347 O O . SER B 1 5 ? 15.992 -44.281 -21.156 1 72.31 5 SER B O 1
ATOM 4349 N N . ILE B 1 6 ? 15.359 -42.562 -19.938 1 73.44 6 ILE B N 1
ATOM 4350 C CA . ILE B 1 6 ? 14.586 -43.406 -19.016 1 73.44 6 ILE B CA 1
ATOM 4351 C C . ILE B 1 6 ? 13.477 -44.125 -19.781 1 73.44 6 ILE B C 1
ATOM 4353 O O . ILE B 1 6 ? 13.32 -45.344 -19.656 1 73.44 6 ILE B O 1
ATOM 4357 N N . PRO B 1 7 ? 12.789 -43.312 -20.688 1 68.62 7 PRO B N 1
ATOM 4358 C CA . PRO B 1 7 ? 11.719 -44.031 -21.391 1 68.62 7 PRO B CA 1
ATOM 4359 C C . PRO B 1 7 ? 12.25 -45.156 -22.281 1 68.62 7 PRO B C 1
ATOM 4361 O O . PRO B 1 7 ? 11.609 -46.188 -22.422 1 68.62 7 PRO B O 1
ATOM 4364 N N . ASN B 1 8 ? 13.445 -44.969 -22.828 1 72.12 8 ASN B N 1
ATOM 4365 C CA . ASN B 1 8 ? 14.039 -46 -23.688 1 72.12 8 ASN B CA 1
ATOM 4366 C C . ASN B 1 8 ? 14.359 -47.25 -22.906 1 72.12 8 ASN B C 1
ATOM 4368 O O . ASN B 1 8 ? 14.023 -48.375 -23.344 1 72.12 8 ASN B O 1
ATOM 4372 N N . PHE B 1 9 ? 14.883 -47.094 -21.781 1 74.56 9 PHE B N 1
ATOM 4373 C CA . PHE B 1 9 ? 15.297 -48.25 -21 1 74.56 9 PHE B CA 1
ATOM 4374 C C . PHE B 1 9 ? 14.094 -48.875 -20.297 1 74.56 9 PHE B C 1
ATOM 4376 O O . PHE B 1 9 ? 14.062 -50.094 -20.078 1 74.56 9 PHE B O 1
ATOM 4383 N N . LEU B 1 10 ? 13.133 -48.031 -20 1 74.31 10 LEU B N 1
ATOM 4384 C CA . LEU B 1 10 ? 11.906 -48.531 -19.391 1 74.31 10 LEU B CA 1
ATOM 4385 C C . LEU B 1 10 ? 11.195 -49.5 -20.344 1 74.31 10 LEU B C 1
ATOM 4387 O O . LEU B 1 10 ? 10.836 -50.594 -19.953 1 74.31 10 LEU B O 1
ATOM 4391 N N . THR B 1 11 ? 11.078 -49.094 -21.547 1 74.06 11 THR B N 1
ATOM 4392 C CA . THR B 1 11 ? 10.398 -49.906 -22.547 1 74.06 11 THR B CA 1
ATOM 4393 C C . THR B 1 11 ? 11.227 -51.156 -22.891 1 74.06 11 THR B C 1
ATOM 4395 O O . THR B 1 11 ? 10.688 -52.25 -23.016 1 74.06 11 THR B O 1
ATOM 4398 N N . ALA B 1 12 ? 12.523 -51 -22.969 1 74.06 12 ALA B N 1
ATOM 4399 C CA . ALA B 1 12 ? 13.406 -52.125 -23.297 1 74.06 12 ALA B CA 1
ATOM 4400 C C . ALA B 1 12 ? 13.336 -53.188 -22.219 1 74.06 12 ALA B C 1
ATOM 4402 O O . ALA B 1 12 ? 13.375 -54.375 -22.516 1 74.06 12 ALA B O 1
ATOM 4403 N N . THR B 1 13 ? 13.219 -52.719 -21.031 1 74.12 13 THR B N 1
ATOM 4404 C CA . THR B 1 13 ? 13.156 -53.656 -19.922 1 74.12 13 THR B CA 1
ATOM 4405 C C . THR B 1 13 ? 11.844 -54.406 -19.938 1 74.12 13 THR B C 1
ATOM 4407 O O . THR B 1 13 ? 11.82 -55.625 -19.688 1 74.12 13 THR B O 1
ATOM 4410 N N . ILE B 1 14 ? 10.758 -53.75 -20.328 1 74.81 14 ILE B N 1
ATOM 4411 C CA . ILE B 1 14 ? 9.445 -54.375 -20.375 1 74.81 14 ILE B CA 1
ATOM 4412 C C . ILE B 1 14 ? 9.43 -55.469 -21.438 1 74.81 14 ILE B C 1
ATOM 4414 O O . ILE B 1 14 ? 8.969 -56.594 -21.188 1 74.81 14 ILE B O 1
ATOM 4418 N N . PHE B 1 15 ? 10.008 -55.188 -22.562 1 77.06 15 PHE B N 1
ATOM 4419 C CA . PHE B 1 15 ? 9.922 -56.125 -23.672 1 77.06 15 PHE B CA 1
ATOM 4420 C C . PHE B 1 15 ? 10.992 -57.219 -23.547 1 77.06 15 PHE B C 1
ATOM 4422 O O . PHE B 1 15 ? 10.82 -58.312 -24.078 1 77.06 15 PHE B O 1
ATOM 4429 N N . SER B 1 16 ? 12.07 -56.875 -22.812 1 73 16 SER B N 1
ATOM 4430 C CA . SER B 1 16 ? 13.078 -57.906 -22.594 1 73 16 SER B CA 1
ATOM 4431 C C . SER B 1 16 ? 12.562 -58.969 -21.625 1 73 16 SER B C 1
ATOM 4433 O O . SER B 1 16 ? 13.039 -60.125 -21.641 1 73 16 SER B O 1
ATOM 4435 N N . ALA B 1 17 ? 11.609 -58.625 -20.875 1 70.44 17 ALA B N 1
ATOM 4436 C CA . ALA B 1 17 ? 11.016 -59.594 -19.953 1 70.44 17 ALA B CA 1
ATOM 4437 C C . ALA B 1 17 ? 10.219 -60.656 -20.703 1 70.44 17 ALA B C 1
ATOM 4439 O O . ALA B 1 17 ? 10.062 -61.781 -20.219 1 70.44 17 ALA B O 1
ATOM 4440 N N . GLN B 1 18 ? 9.672 -60.281 -21.828 1 69.75 18 GLN B N 1
ATOM 4441 C CA . GLN B 1 18 ? 8.867 -61.219 -22.625 1 69.75 18 GLN B CA 1
ATOM 4442 C C . GLN B 1 18 ? 9.758 -62.125 -23.453 1 69.75 18 GLN B C 1
ATOM 4444 O O . GLN B 1 18 ? 9.531 -63.344 -23.516 1 69.75 18 GLN B O 1
ATOM 4449 N N . ASN B 1 19 ? 10.758 -61.5 -24.281 1 66.31 19 ASN B N 1
ATOM 4450 C CA . ASN B 1 19 ? 11.43 -62.25 -25.312 1 66.31 19 ASN B CA 1
ATOM 4451 C C . ASN B 1 19 ? 12.859 -62.594 -24.922 1 66.31 19 ASN B C 1
ATOM 4453 O O . ASN B 1 19 ? 13.5 -63.438 -25.562 1 66.31 19 ASN B O 1
ATOM 4457 N N . GLY B 1 20 ? 13.445 -61.906 -23.844 1 64.81 20 GLY B N 1
ATOM 4458 C CA . GLY B 1 20 ? 14.898 -62.031 -23.781 1 64.81 20 GLY B CA 1
ATOM 4459 C C . GLY B 1 20 ? 15.375 -62.844 -22.578 1 64.81 20 GLY B C 1
ATOM 4460 O O . GLY B 1 20 ? 14.578 -63.25 -21.734 1 64.81 20 GLY B O 1
ATOM 4461 N N . PRO B 1 21 ? 16.672 -63.25 -22.688 1 73.38 21 PRO B N 1
ATOM 4462 C CA . PRO B 1 21 ? 17.328 -63.906 -21.562 1 73.38 21 PRO B CA 1
ATOM 4463 C C . PRO B 1 21 ? 17.312 -63.062 -20.297 1 73.38 21 PRO B C 1
ATOM 4465 O O . PRO B 1 21 ? 17.281 -61.812 -20.375 1 73.38 21 PRO B O 1
ATOM 4468 N N . THR B 1 22 ? 17.094 -63.719 -19.141 1 77.94 22 THR B N 1
ATOM 4469 C CA . THR B 1 22 ? 17.031 -63.125 -17.812 1 77.94 22 THR B CA 1
ATOM 4470 C C . THR B 1 22 ? 18.234 -62.219 -17.578 1 77.94 22 THR B C 1
ATOM 4472 O O . THR B 1 22 ? 18.125 -61.219 -16.844 1 77.94 22 THR B O 1
ATOM 4475 N N . SER B 1 23 ? 19.266 -62.5 -18.297 1 78.06 23 SER B N 1
ATOM 4476 C CA . SER B 1 23 ? 20.469 -61.688 -18.109 1 78.06 23 SER B CA 1
ATOM 4477 C C . SER B 1 23 ? 20.297 -60.281 -18.672 1 78.06 23 SER B C 1
ATOM 4479 O O . SER B 1 23 ? 20.719 -59.281 -18.062 1 78.06 23 SER B O 1
ATOM 4481 N N . ILE B 1 24 ? 19.625 -60.156 -19.781 1 79.75 24 ILE B N 1
ATOM 4482 C CA . ILE B 1 24 ? 19.406 -58.875 -20.406 1 79.75 24 ILE B CA 1
ATOM 4483 C C . ILE B 1 24 ? 18.406 -58.062 -19.578 1 79.75 24 ILE B C 1
ATOM 4485 O O . ILE B 1 24 ? 18.562 -56.844 -19.422 1 79.75 24 ILE B O 1
ATOM 4489 N N . PHE B 1 25 ? 17.531 -58.812 -19 1 82.25 25 PHE B N 1
ATOM 4490 C CA . PHE B 1 25 ? 16.547 -58.188 -18.125 1 82.25 25 PHE B CA 1
ATOM 4491 C C . PHE B 1 25 ? 17.219 -57.562 -16.906 1 82.25 25 PHE B C 1
ATOM 4493 O O . PHE B 1 25 ? 16.953 -56.406 -16.562 1 82.25 25 PHE B O 1
ATOM 4500 N N . GLN B 1 26 ? 18.125 -58.344 -16.266 1 81.62 26 GLN B N 1
ATOM 4501 C CA . GLN B 1 26 ? 18.781 -57.844 -15.062 1 81.62 26 GLN B CA 1
ATOM 4502 C C . GLN B 1 26 ? 19.703 -56.688 -15.375 1 81.62 26 GLN B C 1
ATOM 4504 O O . GLN B 1 26 ? 19.781 -55.719 -14.594 1 81.62 26 GLN B O 1
ATOM 4509 N N . LYS B 1 27 ? 20.328 -56.656 -16.516 1 83.12 27 LYS B N 1
ATOM 4510 C CA . LYS B 1 27 ? 21.219 -55.562 -16.906 1 83.12 27 LYS B CA 1
ATOM 4511 C C . LYS B 1 27 ? 20.422 -54.281 -17.172 1 83.12 27 LYS B C 1
ATOM 4513 O O . LYS B 1 27 ? 20.828 -53.219 -16.766 1 83.12 27 LYS B O 1
ATOM 4518 N N . ASN B 1 28 ? 19.312 -54.406 -17.812 1 82.81 28 ASN B N 1
ATOM 4519 C CA . ASN B 1 28 ? 18.484 -53.25 -18.094 1 82.81 28 ASN B CA 1
ATOM 4520 C C . ASN B 1 28 ? 17.906 -52.625 -16.828 1 82.81 28 ASN B C 1
ATOM 4522 O O . ASN B 1 28 ? 17.797 -51.406 -16.703 1 82.81 28 ASN B O 1
ATOM 4526 N N . VAL B 1 29 ? 17.641 -53.5 -15.898 1 81.81 29 VAL B N 1
ATOM 4527 C CA . VAL B 1 29 ? 17.078 -53.031 -14.641 1 81.81 29 VAL B CA 1
ATOM 4528 C C . VAL B 1 29 ? 18.156 -52.25 -13.859 1 81.81 29 VAL B C 1
ATOM 4530 O O . VAL B 1 29 ? 17.875 -51.219 -13.273 1 81.81 29 VAL B O 1
ATOM 4533 N N . GLN B 1 30 ? 19.312 -52.781 -13.875 1 83.81 30 GLN B N 1
ATOM 4534 C CA . GLN B 1 30 ? 20.406 -52.125 -13.172 1 83.81 30 GLN B CA 1
ATOM 4535 C C . GLN B 1 30 ? 20.719 -50.75 -13.797 1 83.81 30 GLN B C 1
ATOM 4537 O O . GLN B 1 30 ? 20.953 -49.781 -13.086 1 83.81 30 GLN B O 1
ATOM 4542 N N . LEU B 1 31 ? 20.688 -50.688 -15.102 1 83.44 31 LEU B N 1
ATOM 4543 C CA . LEU B 1 31 ? 20.938 -49.406 -15.797 1 83.44 31 LEU B CA 1
ATOM 4544 C C . LEU B 1 31 ? 19.828 -48.406 -15.508 1 83.44 31 LEU B C 1
ATOM 4546 O O . LEU B 1 31 ? 20.078 -47.219 -15.383 1 83.44 31 LEU B O 1
ATOM 4550 N N . LEU B 1 32 ? 18.641 -48.938 -15.422 1 82.5 32 LEU B N 1
ATOM 4551 C CA . LEU B 1 32 ? 17.484 -48.062 -15.141 1 82.5 32 LEU B CA 1
ATOM 4552 C C . LEU B 1 32 ? 17.594 -47.469 -13.734 1 82.5 32 LEU B C 1
ATOM 4554 O O . LEU B 1 32 ? 17.328 -46.281 -13.523 1 82.5 32 LEU B O 1
ATOM 4558 N N . ILE B 1 33 ? 18.016 -48.281 -12.789 1 83.19 33 ILE B N 1
ATOM 4559 C CA . ILE B 1 33 ? 18.172 -47.812 -11.414 1 83.19 33 ILE B CA 1
ATOM 4560 C C . ILE B 1 33 ? 19.266 -46.781 -11.336 1 83.19 33 ILE B C 1
ATOM 4562 O O . ILE B 1 33 ? 19.094 -45.75 -10.68 1 83.19 33 ILE B O 1
ATOM 4566 N N . LEU B 1 34 ? 20.312 -47 -12.086 1 82.94 34 LEU B N 1
ATOM 4567 C CA . LEU B 1 34 ? 21.422 -46.062 -12.102 1 82.94 34 LEU B CA 1
ATOM 4568 C C . LEU B 1 34 ? 21 -44.75 -12.703 1 82.94 34 LEU B C 1
ATOM 4570 O O . LEU B 1 34 ? 21.359 -43.688 -12.195 1 82.94 34 LEU B O 1
ATOM 4574 N N . MET B 1 35 ? 20.219 -44.719 -13.695 1 83 35 MET B N 1
ATOM 4575 C CA . MET B 1 35 ? 19.766 -43.5 -14.359 1 83 35 MET B CA 1
ATOM 4576 C C . MET B 1 35 ? 18.781 -42.75 -13.477 1 83 35 MET B C 1
ATOM 4578 O O . MET B 1 35 ? 18.812 -41.5 -13.422 1 83 35 MET B O 1
ATOM 4582 N N . CYS B 1 36 ? 17.938 -43.469 -12.82 1 80.62 36 CYS B N 1
ATOM 4583 C CA . CYS B 1 36 ? 16.953 -42.875 -11.938 1 80.62 36 CYS B CA 1
ATOM 4584 C C . CYS B 1 36 ? 17.625 -42.188 -10.758 1 80.62 36 CYS B C 1
ATOM 4586 O O . CYS B 1 36 ? 17.281 -41.062 -10.391 1 80.62 36 CYS B O 1
ATOM 4588 N N . CYS B 1 37 ? 18.625 -42.812 -10.195 1 81.31 37 CYS B N 1
ATOM 4589 C CA . CYS B 1 37 ? 19.359 -42.25 -9.07 1 81.31 37 CYS B CA 1
ATOM 4590 C C . CYS B 1 37 ? 20.156 -41.031 -9.5 1 81.31 37 CYS B C 1
ATOM 4592 O O . CYS B 1 37 ? 20.172 -40 -8.797 1 81.31 37 CYS B O 1
ATOM 4594 N N . THR B 1 38 ? 20.797 -41.125 -10.672 1 83.56 38 THR B N 1
ATOM 4595 C CA . THR B 1 38 ? 21.578 -39.969 -11.172 1 83.56 38 THR B CA 1
ATOM 4596 C C . THR B 1 38 ? 20.672 -38.812 -11.484 1 83.56 38 THR B C 1
ATOM 4598 O O . THR B 1 38 ? 21.016 -37.656 -11.195 1 83.56 38 THR B O 1
ATOM 4601 N N . PHE B 1 39 ? 19.5 -39.062 -11.977 1 83.19 39 PHE B N 1
ATOM 4602 C CA . PHE B 1 39 ? 18.547 -38 -12.281 1 83.19 39 PHE B CA 1
ATOM 4603 C C . PHE B 1 39 ? 18.047 -37.344 -11.008 1 83.19 39 PHE B C 1
ATOM 4605 O O . PHE B 1 39 ? 17.953 -36.094 -10.945 1 83.19 39 PHE B O 1
ATOM 4612 N N . GLY B 1 40 ? 17.781 -38.156 -10.023 1 81.62 40 GLY B N 1
ATOM 4613 C CA . GLY B 1 40 ? 17.328 -37.625 -8.75 1 81.62 40 GLY B CA 1
ATOM 4614 C C . GLY B 1 40 ? 18.344 -36.688 -8.094 1 81.62 40 GLY B C 1
ATOM 4615 O O . GLY B 1 40 ? 18.016 -35.594 -7.684 1 81.62 40 GLY B O 1
ATOM 4616 N N . ILE B 1 41 ? 19.516 -37.062 -8.148 1 84.5 41 ILE B N 1
ATOM 4617 C CA . ILE B 1 41 ? 20.578 -36.312 -7.508 1 84.5 41 ILE B CA 1
ATOM 4618 C C . ILE B 1 41 ? 20.844 -35.031 -8.281 1 84.5 41 ILE B C 1
ATOM 4620 O O . ILE B 1 41 ? 20.922 -33.938 -7.695 1 84.5 41 ILE B O 1
ATOM 4624 N N . PHE B 1 42 ? 20.859 -35.125 -9.609 1 85.44 42 PHE B N 1
ATOM 4625 C CA . PHE B 1 42 ? 21.172 -33.938 -10.414 1 85.44 42 PHE B CA 1
ATOM 4626 C C . PHE B 1 42 ? 20 -32.969 -10.406 1 85.44 42 PHE B C 1
ATOM 4628 O O . PHE B 1 42 ? 20.203 -31.75 -10.477 1 85.44 42 PHE B O 1
ATOM 4635 N N . SER B 1 43 ? 18.859 -33.531 -10.297 1 82.19 43 SER B N 1
ATOM 4636 C CA . SER B 1 43 ? 17.688 -32.656 -10.227 1 82.19 43 SER B CA 1
ATOM 4637 C C . SER B 1 43 ? 17.656 -31.906 -8.914 1 82.19 43 SER B C 1
ATOM 4639 O O . SER B 1 43 ? 17.328 -30.719 -8.891 1 82.19 43 SER B O 1
ATOM 4641 N N . GLY B 1 44 ? 18.031 -32.531 -7.855 1 83.56 44 GLY B N 1
ATOM 4642 C CA . GLY B 1 44 ? 18.094 -31.859 -6.559 1 83.56 44 GLY B CA 1
ATOM 4643 C C . GLY B 1 44 ? 19.172 -30.797 -6.48 1 83.56 44 GLY B C 1
ATOM 4644 O O . GLY B 1 44 ? 18.922 -29.688 -6.004 1 83.56 44 GLY B O 1
ATOM 4645 N N . ILE B 1 45 ? 20.266 -31.094 -7.023 1 86 45 ILE B N 1
ATOM 4646 C CA . ILE B 1 45 ? 21.391 -30.156 -7.016 1 86 45 ILE B CA 1
ATOM 4647 C C . ILE B 1 45 ? 21.047 -28.953 -7.887 1 86 45 ILE B C 1
ATOM 4649 O O . ILE B 1 45 ? 21.312 -27.797 -7.504 1 86 45 ILE B O 1
ATOM 4653 N N . ARG B 1 46 ? 20.5 -29.234 -8.961 1 82.69 46 ARG B N 1
ATOM 4654 C CA . ARG B 1 46 ? 20.094 -28.156 -9.852 1 82.69 46 ARG B CA 1
ATOM 4655 C C . ARG B 1 46 ? 19.078 -27.234 -9.18 1 82.69 46 ARG B C 1
ATOM 4657 O O . ARG B 1 46 ? 19.188 -26.016 -9.242 1 82.69 46 ARG B O 1
ATOM 4664 N N . GLY B 1 47 ? 18.203 -27.875 -8.562 1 78.81 47 GLY B N 1
ATOM 4665 C CA . GLY B 1 47 ? 17.188 -27.094 -7.871 1 78.81 47 GLY B CA 1
ATOM 4666 C C . GLY B 1 47 ? 17.766 -26.203 -6.777 1 78.81 47 GLY B C 1
ATOM 4667 O O . GLY B 1 47 ? 17.422 -25.031 -6.672 1 78.81 47 GLY B O 1
ATOM 4668 N N . CYS B 1 48 ? 18.656 -26.719 -6.121 1 84.31 48 CYS B N 1
ATOM 4669 C CA . CYS B 1 48 ? 19.297 -25.969 -5.039 1 84.31 48 CYS B CA 1
ATOM 4670 C C . CYS B 1 48 ? 20.172 -24.859 -5.586 1 84.31 48 CYS B C 1
ATOM 4672 O O . CYS B 1 48 ? 20.125 -23.734 -5.098 1 84.31 48 CYS B O 1
ATOM 4674 N N . CYS B 1 49 ? 20.922 -25.172 -6.625 1 85.88 49 CYS B N 1
ATOM 4675 C CA . CYS B 1 49 ? 21.828 -24.203 -7.203 1 85.88 49 CYS B CA 1
ATOM 4676 C C . CYS B 1 49 ? 21.062 -23.031 -7.805 1 85.88 49 CYS B C 1
ATOM 4678 O O . CYS B 1 49 ? 21.469 -21.875 -7.645 1 85.88 49 CYS B O 1
ATOM 4680 N N . PHE B 1 50 ? 19.969 -23.312 -8.383 1 83.12 50 PHE B N 1
ATOM 4681 C CA . PHE B 1 50 ? 19.172 -22.25 -8.977 1 83.12 50 PHE B CA 1
ATOM 4682 C C . PHE B 1 50 ? 18.484 -21.406 -7.898 1 83.12 50 PHE B C 1
ATOM 4684 O O . PHE B 1 50 ? 18.328 -20.203 -8.047 1 83.12 50 PHE B O 1
ATOM 4691 N N . GLY B 1 51 ? 18.109 -22.078 -6.852 1 83.12 51 GLY B N 1
ATOM 4692 C CA . GLY B 1 51 ? 17.531 -21.359 -5.73 1 83.12 51 GLY B CA 1
ATOM 4693 C C . GLY B 1 51 ? 18.516 -20.391 -5.09 1 83.12 51 GLY B C 1
ATOM 4694 O O . GLY B 1 51 ? 18.156 -19.234 -4.812 1 83.12 51 GLY B O 1
ATOM 4695 N N . ILE B 1 52 ? 19.719 -20.828 -4.965 1 86.81 52 ILE B N 1
ATOM 4696 C CA . ILE B 1 52 ? 20.75 -20 -4.359 1 86.81 52 ILE B CA 1
ATOM 4697 C C . ILE B 1 52 ? 21.125 -18.859 -5.305 1 86.81 52 ILE B C 1
ATOM 4699 O O . ILE B 1 52 ? 21.281 -17.719 -4.871 1 86.81 52 ILE B O 1
ATOM 4703 N N . ALA B 1 53 ? 21.25 -19.219 -6.551 1 86 53 ALA B N 1
ATOM 4704 C CA . ALA B 1 53 ? 21.547 -18.188 -7.539 1 86 53 ALA B CA 1
ATOM 4705 C C . ALA B 1 53 ? 20.469 -17.109 -7.555 1 86 53 ALA B C 1
ATOM 4707 O O . ALA B 1 53 ? 20.766 -15.922 -7.691 1 86 53 ALA B O 1
ATOM 4708 N N . ASN B 1 54 ? 19.281 -17.531 -7.438 1 85.38 54 ASN B N 1
ATOM 4709 C CA . ASN B 1 54 ? 18.156 -16.609 -7.406 1 85.38 54 ASN B CA 1
ATOM 4710 C C . ASN B 1 54 ? 18.219 -15.695 -6.18 1 85.38 54 ASN B C 1
ATOM 4712 O O . ASN B 1 54 ? 17.969 -14.492 -6.277 1 85.38 54 ASN B O 1
ATOM 4716 N N . MET B 1 55 ? 18.594 -16.25 -5.105 1 86.81 55 MET B N 1
ATOM 4717 C CA . MET B 1 55 ? 18.688 -15.492 -3.863 1 86.81 55 MET B CA 1
ATOM 4718 C C . MET B 1 55 ? 19.797 -14.445 -3.949 1 86.81 55 MET B C 1
ATOM 4720 O O . MET B 1 55 ? 19.609 -13.297 -3.543 1 86.81 55 MET B O 1
ATOM 4724 N N . ILE B 1 56 ? 20.891 -14.797 -4.484 1 88.5 56 ILE B N 1
ATOM 4725 C CA . ILE B 1 56 ? 22.016 -13.891 -4.617 1 88.5 56 ILE B CA 1
ATOM 4726 C C . ILE B 1 56 ? 21.656 -12.75 -5.574 1 88.5 56 ILE B C 1
ATOM 4728 O O . ILE B 1 56 ? 21.969 -11.586 -5.312 1 88.5 56 ILE B O 1
ATOM 4732 N N . LEU B 1 57 ? 20.984 -13.109 -6.594 1 86.12 57 LEU B N 1
ATOM 4733 C CA . LEU B 1 57 ? 20.609 -12.117 -7.59 1 86.12 57 LEU B CA 1
ATOM 4734 C C . LEU B 1 57 ? 19.656 -11.094 -7 1 86.12 57 LEU B C 1
ATOM 4736 O O . LEU B 1 57 ? 19.812 -9.891 -7.203 1 86.12 57 LEU B O 1
ATOM 4740 N N . VAL B 1 58 ? 18.625 -11.547 -6.324 1 87.25 58 VAL B N 1
ATOM 4741 C CA . VAL B 1 58 ? 17.625 -10.656 -5.75 1 87.25 58 VAL B CA 1
ATOM 4742 C C . VAL B 1 58 ? 18.266 -9.742 -4.711 1 87.25 58 VAL B C 1
ATOM 4744 O O . VAL B 1 58 ? 17.984 -8.547 -4.656 1 87.25 58 VAL B O 1
ATOM 4747 N N . ARG B 1 59 ? 19.125 -10.336 -3.926 1 90.06 59 ARG B N 1
ATOM 4748 C CA . ARG B 1 59 ? 19.812 -9.555 -2.9 1 90.06 59 ARG B CA 1
ATOM 4749 C C . ARG B 1 59 ? 20.672 -8.461 -3.525 1 90.06 59 ARG B C 1
ATOM 4751 O O . ARG B 1 59 ? 20.609 -7.301 -3.111 1 90.06 59 ARG B O 1
ATOM 4758 N N . ARG B 1 60 ? 21.406 -8.789 -4.469 1 89.56 60 ARG B N 1
ATOM 4759 C CA . ARG B 1 60 ? 22.297 -7.84 -5.129 1 89.56 60 ARG B CA 1
ATOM 4760 C C . ARG B 1 60 ? 21.5 -6.77 -5.867 1 89.56 60 ARG B C 1
ATOM 4762 O O . ARG B 1 60 ? 21.891 -5.602 -5.895 1 89.56 60 ARG B O 1
ATOM 4769 N N . MET B 1 61 ? 20.438 -7.188 -6.41 1 89.75 61 MET B N 1
ATOM 4770 C CA . MET B 1 61 ? 19.578 -6.238 -7.125 1 89.75 61 MET B CA 1
ATOM 4771 C C . MET B 1 61 ? 18.984 -5.219 -6.164 1 89.75 61 MET B C 1
ATOM 4773 O O . MET B 1 61 ? 18.969 -4.02 -6.453 1 89.75 61 MET B O 1
ATOM 4777 N N . ARG B 1 62 ? 18.484 -5.723 -5.082 1 92 62 ARG B N 1
ATOM 4778 C CA . ARG B 1 62 ? 17.906 -4.832 -4.086 1 92 62 ARG B CA 1
ATOM 4779 C C . ARG B 1 62 ? 18.953 -3.879 -3.521 1 92 62 ARG B C 1
ATOM 4781 O O . ARG B 1 62 ? 18.688 -2.688 -3.348 1 92 62 ARG B O 1
ATOM 4788 N N . GLU B 1 63 ? 20.094 -4.422 -3.221 1 93.44 63 GLU B N 1
ATOM 4789 C CA . GLU B 1 63 ? 21.172 -3.604 -2.689 1 93.44 63 GLU B CA 1
ATOM 4790 C C . GLU B 1 63 ? 21.578 -2.514 -3.678 1 93.44 63 GLU B C 1
ATOM 4792 O O . GLU B 1 63 ? 21.734 -1.352 -3.297 1 93.44 63 GLU B O 1
ATOM 4797 N N . LYS B 1 64 ? 21.734 -2.887 -4.863 1 92.56 64 LYS B N 1
ATOM 4798 C CA . LYS B 1 64 ? 22.156 -1.94 -5.895 1 92.56 64 LYS B CA 1
ATOM 4799 C C . LYS B 1 64 ? 21.078 -0.892 -6.152 1 92.56 64 LYS B C 1
ATOM 4801 O O . LYS B 1 64 ? 21.391 0.293 -6.305 1 92.56 64 LYS B O 1
ATOM 4806 N N . LEU B 1 65 ? 19.875 -1.361 -6.277 1 93.25 65 LEU B N 1
ATOM 4807 C CA . LEU B 1 65 ? 18.766 -0.431 -6.512 1 93.25 65 LEU B CA 1
ATOM 4808 C C . LEU B 1 65 ? 18.625 0.544 -5.348 1 93.25 65 LEU B C 1
ATOM 4810 O O . LEU B 1 65 ? 18.453 1.747 -5.559 1 93.25 65 LEU B O 1
ATOM 4814 N N . TYR B 1 66 ? 18.688 0.07 -4.16 1 94.62 66 TYR B N 1
ATOM 4815 C CA . TYR B 1 66 ? 18.578 0.901 -2.967 1 94.62 66 TYR B CA 1
ATOM 4816 C C . TYR B 1 66 ? 19.703 1.938 -2.918 1 94.62 66 TYR B C 1
ATOM 4818 O O . TYR B 1 66 ? 19.453 3.111 -2.633 1 94.62 66 TYR B O 1
ATOM 4826 N N . SER B 1 67 ? 20.844 1.512 -3.174 1 93 67 SER B N 1
ATOM 4827 C CA . SER B 1 67 ? 21.984 2.414 -3.176 1 93 67 SER B CA 1
ATOM 4828 C C . SER B 1 67 ? 21.859 3.465 -4.273 1 93 67 SER B C 1
ATOM 4830 O O . SER B 1 67 ? 22.156 4.641 -4.051 1 93 67 SER B O 1
ATOM 4832 N N . ALA B 1 68 ? 21.406 3.053 -5.387 1 92.75 68 ALA B N 1
ATOM 4833 C CA . ALA B 1 68 ? 21.234 3.977 -6.5 1 92.75 68 ALA B CA 1
ATOM 4834 C C . ALA B 1 68 ? 20.188 5.035 -6.18 1 92.75 68 ALA B C 1
ATOM 4836 O O . ALA B 1 68 ? 20.328 6.203 -6.543 1 92.75 68 ALA B O 1
ATOM 4837 N N . LEU B 1 69 ? 19.188 4.629 -5.539 1 92.94 69 LEU B N 1
ATOM 4838 C CA . LEU B 1 69 ? 18.109 5.551 -5.207 1 92.94 69 LEU B CA 1
ATOM 4839 C C . LEU B 1 69 ? 18.547 6.547 -4.141 1 92.94 69 LEU B C 1
ATOM 4841 O O . LEU B 1 69 ? 18.219 7.734 -4.215 1 92.94 69 LEU B O 1
ATOM 4845 N N . LEU B 1 70 ? 19.297 6.066 -3.16 1 92.25 70 LEU B N 1
ATOM 4846 C CA . LEU B 1 70 ? 19.703 6.918 -2.051 1 92.25 70 LEU B CA 1
ATOM 4847 C C . LEU B 1 70 ? 20.641 8.023 -2.533 1 92.25 70 LEU B C 1
ATOM 4849 O O . LEU B 1 70 ? 20.719 9.086 -1.911 1 92.25 70 LEU B O 1
ATOM 4853 N N . PHE B 1 71 ? 21.266 7.852 -3.592 1 90.75 71 PHE B N 1
ATOM 4854 C CA . PHE B 1 71 ? 22.25 8.828 -4.043 1 90.75 71 PHE B CA 1
ATOM 4855 C C . PHE B 1 71 ? 21.688 9.672 -5.18 1 90.75 71 PHE B C 1
ATOM 4857 O O . PHE B 1 71 ? 22.438 10.336 -5.898 1 90.75 71 PHE B O 1
ATOM 4864 N N . GLN B 1 72 ? 20.359 9.68 -5.32 1 90.44 72 GLN B N 1
ATOM 4865 C CA . GLN B 1 72 ? 19.719 10.547 -6.297 1 90.44 72 GLN B CA 1
ATOM 4866 C C . GLN B 1 72 ? 19.422 11.922 -5.707 1 90.44 72 GLN B C 1
ATOM 4868 O O . GLN B 1 72 ? 19.5 12.109 -4.492 1 90.44 72 GLN B O 1
ATOM 4873 N N . ASP B 1 73 ? 19.078 12.852 -6.551 1 89.06 73 ASP B N 1
ATOM 4874 C CA . ASP B 1 73 ? 18.75 14.203 -6.109 1 89.06 73 ASP B CA 1
ATOM 4875 C C . ASP B 1 73 ? 17.391 14.234 -5.41 1 89.06 73 ASP B C 1
ATOM 4877 O O . ASP B 1 73 ? 16.531 13.398 -5.672 1 89.06 73 ASP B O 1
ATOM 4881 N N . ILE B 1 74 ? 17.25 15.164 -4.562 1 88.12 74 ILE B N 1
ATOM 4882 C CA . ILE B 1 74 ? 16 15.328 -3.82 1 88.12 74 ILE B CA 1
ATOM 4883 C C . ILE B 1 74 ? 14.859 15.602 -4.789 1 88.12 74 ILE B C 1
ATOM 4885 O O . ILE B 1 74 ? 13.711 15.242 -4.523 1 88.12 74 ILE B O 1
ATOM 4889 N N . SER B 1 75 ? 15.211 16.25 -5.91 1 86.06 75 SER B N 1
ATOM 4890 C CA . SER B 1 75 ? 14.203 16.547 -6.922 1 86.06 75 SER B CA 1
ATOM 4891 C C . SER B 1 75 ? 13.555 15.266 -7.445 1 86.06 75 SER B C 1
ATOM 4893 O O . SER B 1 75 ? 12.383 15.258 -7.812 1 86.06 75 SER B O 1
ATOM 4895 N N . PHE B 1 76 ? 14.398 14.258 -7.457 1 86.75 76 PHE B N 1
ATOM 4896 C CA . PHE B 1 76 ? 13.898 12.953 -7.871 1 86.75 76 PHE B CA 1
ATOM 4897 C C . PHE B 1 76 ? 12.82 12.461 -6.914 1 86.75 76 PHE B C 1
ATOM 4899 O O . PHE B 1 76 ? 11.797 11.922 -7.344 1 86.75 76 PHE B O 1
ATOM 4906 N N . PHE B 1 77 ? 13 12.578 -5.641 1 86.69 77 PHE B N 1
ATOM 4907 C CA . PHE B 1 77 ? 12.094 12.078 -4.613 1 86.69 77 PHE B CA 1
ATOM 4908 C C . PHE B 1 77 ? 10.836 12.938 -4.543 1 86.69 77 PHE B C 1
ATOM 4910 O O . PHE B 1 77 ? 9.805 12.5 -4.027 1 86.69 77 PHE B O 1
ATOM 4917 N N . ASP B 1 78 ? 10.953 14.156 -5.004 1 80.69 78 ASP B N 1
ATOM 4918 C CA . ASP B 1 78 ? 9.781 15.023 -5.066 1 80.69 78 ASP B CA 1
ATOM 4919 C C . ASP B 1 78 ? 8.812 14.57 -6.156 1 80.69 78 ASP B C 1
ATOM 4921 O O . ASP B 1 78 ? 7.605 14.789 -6.059 1 80.69 78 ASP B O 1
ATOM 4925 N N . MET B 1 79 ? 9.406 13.945 -7.133 1 76.69 79 MET B N 1
ATOM 4926 C CA . MET B 1 79 ? 8.609 13.547 -8.289 1 76.69 79 MET B CA 1
ATOM 4927 C C . MET B 1 79 ? 8.055 12.133 -8.102 1 76.69 79 MET B C 1
ATOM 4929 O O . MET B 1 79 ? 7.062 11.766 -8.734 1 76.69 79 MET B O 1
ATOM 4933 N N . GLU B 1 80 ? 8.758 11.422 -7.297 1 80.5 80 GLU B N 1
ATOM 4934 C CA . GLU B 1 80 ? 8.336 10.039 -7.078 1 80.5 80 GLU B CA 1
ATOM 4935 C C . GLU B 1 80 ? 7.668 9.875 -5.719 1 80.5 80 GLU B C 1
ATOM 4937 O O . GLU B 1 80 ? 8.008 10.57 -4.762 1 80.5 80 GLU B O 1
ATOM 4942 N N . THR B 1 81 ? 6.742 9.031 -5.645 1 78.31 81 THR B N 1
ATOM 4943 C CA . THR B 1 81 ? 6.086 8.758 -4.371 1 78.31 81 THR B CA 1
ATOM 4944 C C . THR B 1 81 ? 6.84 7.684 -3.59 1 78.31 81 THR B C 1
ATOM 4946 O O . THR B 1 81 ? 7.457 6.797 -4.184 1 78.31 81 THR B O 1
ATOM 4949 N N . VAL B 1 82 ? 6.836 7.828 -2.305 1 83.38 82 VAL B N 1
ATOM 4950 C CA . VAL B 1 82 ? 7.508 6.883 -1.419 1 83.38 82 VAL B CA 1
ATOM 4951 C C . VAL B 1 82 ? 6.957 5.48 -1.646 1 83.38 82 VAL B C 1
ATOM 4953 O O . VAL B 1 82 ? 7.711 4.504 -1.66 1 83.38 82 VAL B O 1
ATOM 4956 N N . GLY B 1 83 ? 5.695 5.375 -1.882 1 73.38 83 GLY B N 1
ATOM 4957 C CA . GLY B 1 83 ? 5.07 4.086 -2.127 1 73.38 83 GLY B CA 1
ATOM 4958 C C . GLY B 1 83 ? 5.562 3.414 -3.395 1 73.38 83 GLY B C 1
ATOM 4959 O O . GLY B 1 83 ? 5.805 2.205 -3.406 1 73.38 83 GLY B O 1
ATOM 4960 N N . ASP B 1 84 ? 5.777 4.164 -4.391 1 78.69 84 ASP B N 1
ATOM 4961 C CA . ASP B 1 84 ? 6.246 3.623 -5.664 1 78.69 84 ASP B CA 1
ATOM 4962 C C . ASP B 1 84 ? 7.668 3.08 -5.543 1 78.69 84 ASP B C 1
ATOM 4964 O O . ASP B 1 84 ? 7.973 1.999 -6.051 1 78.69 84 ASP B O 1
ATOM 4968 N N . LEU B 1 85 ? 8.461 3.838 -4.906 1 88.12 85 LEU B N 1
ATOM 4969 C CA . LEU B 1 85 ? 9.852 3.424 -4.762 1 88.12 85 LEU B CA 1
ATOM 4970 C C . LEU B 1 85 ? 9.961 2.166 -3.908 1 88.12 85 LEU B C 1
ATOM 4972 O O . LEU B 1 85 ? 10.75 1.267 -4.219 1 88.12 85 LEU B O 1
ATOM 4976 N N . THR B 1 86 ? 9.156 2.121 -2.873 1 86.62 86 THR B N 1
ATOM 4977 C CA . THR B 1 86 ? 9.172 0.948 -2.008 1 86.62 86 THR B CA 1
ATOM 4978 C C . THR B 1 86 ? 8.641 -0.276 -2.748 1 86.62 86 THR B C 1
ATOM 4980 O O . THR B 1 86 ? 9.133 -1.39 -2.551 1 86.62 86 THR B O 1
ATOM 4983 N N . SER B 1 87 ? 7.672 -0.082 -3.59 1 78.94 87 SER B N 1
ATOM 4984 C CA . SER B 1 87 ? 7.125 -1.183 -4.375 1 78.94 87 SER B CA 1
ATOM 4985 C C . SER B 1 87 ? 8.156 -1.716 -5.371 1 78.94 87 SER B C 1
ATOM 4987 O O . SER B 1 87 ? 8.203 -2.92 -5.633 1 78.94 87 SER B O 1
ATOM 4989 N N . ARG B 1 88 ? 8.953 -0.857 -5.906 1 84.5 88 ARG B N 1
ATOM 4990 C CA . ARG B 1 88 ? 10.008 -1.271 -6.824 1 84.5 88 ARG B CA 1
ATOM 4991 C C . ARG B 1 88 ? 11.039 -2.139 -6.117 1 84.5 88 ARG B C 1
ATOM 4993 O O . ARG B 1 88 ? 11.492 -3.148 -6.664 1 84.5 88 ARG B O 1
ATOM 5000 N N . LEU B 1 89 ? 11.281 -1.746 -4.895 1 87.44 89 LEU B N 1
ATOM 5001 C CA . LEU B 1 89 ? 12.281 -2.473 -4.121 1 87.44 89 LEU B CA 1
ATOM 5002 C C . LEU B 1 89 ? 11.711 -3.789 -3.6 1 87.44 89 LEU B C 1
ATOM 5004 O O . LEU B 1 89 ? 12.438 -4.777 -3.475 1 87.44 89 LEU B O 1
ATOM 5008 N N . GLY B 1 90 ? 10.461 -3.779 -3.369 1 84.06 90 GLY B N 1
ATOM 5009 C CA . GLY B 1 90 ? 9.836 -4.957 -2.783 1 84.06 90 GLY B CA 1
ATOM 5010 C C . GLY B 1 90 ? 9.25 -5.902 -3.818 1 84.06 90 GLY B C 1
ATOM 5011 O O . GLY B 1 90 ? 9.898 -6.875 -4.215 1 84.06 90 GLY B O 1
ATOM 5012 N N . SER B 1 91 ? 8.141 -5.559 -4.414 1 75.19 91 SER B N 1
ATOM 5013 C CA . SER B 1 91 ? 7.359 -6.441 -5.273 1 75.19 91 SER B CA 1
ATOM 5014 C C . SER B 1 91 ? 8.023 -6.609 -6.637 1 75.19 91 SER B C 1
ATOM 5016 O O . SER B 1 91 ? 8.117 -7.723 -7.152 1 75.19 91 SER B O 1
ATOM 5018 N N . ASP B 1 92 ? 8.531 -5.586 -7.18 1 79.5 92 ASP B N 1
ATOM 5019 C CA . ASP B 1 92 ? 9.094 -5.66 -8.523 1 79.5 92 ASP B CA 1
ATOM 5020 C C . ASP B 1 92 ? 10.406 -6.449 -8.531 1 79.5 92 ASP B C 1
ATOM 5022 O O . ASP B 1 92 ? 10.641 -7.258 -9.43 1 79.5 92 ASP B O 1
ATOM 5026 N N . CYS B 1 93 ? 11.188 -6.211 -7.551 1 82.06 93 CYS B N 1
ATOM 5027 C CA . CYS B 1 93 ? 12.43 -6.973 -7.465 1 82.06 93 CYS B CA 1
ATOM 5028 C C . CYS B 1 93 ? 12.148 -8.453 -7.262 1 82.06 93 CYS B C 1
ATOM 5030 O O . CYS B 1 93 ? 12.844 -9.312 -7.82 1 82.06 93 CYS B O 1
ATOM 5032 N N . GLN B 1 94 ? 11.133 -8.695 -6.551 1 77.62 94 GLN B N 1
ATOM 5033 C CA . GLN B 1 94 ? 10.758 -10.086 -6.332 1 77.62 94 GLN B CA 1
ATOM 5034 C C . GLN B 1 94 ? 10.242 -10.727 -7.621 1 77.62 94 GLN B C 1
ATOM 5036 O O . GLN B 1 94 ? 10.523 -11.898 -7.895 1 77.62 94 GLN B O 1
ATOM 5041 N N . GLN B 1 95 ? 9.555 -9.992 -8.359 1 75.19 95 GLN B N 1
ATOM 5042 C CA . GLN B 1 95 ? 9.039 -10.492 -9.625 1 75.19 95 GLN B CA 1
ATOM 5043 C C . GLN B 1 95 ? 10.172 -10.789 -10.602 1 75.19 95 GLN B C 1
ATOM 5045 O O . GLN B 1 95 ? 10.125 -11.781 -11.336 1 75.19 95 GLN B O 1
ATOM 5050 N N . VAL B 1 96 ? 11.188 -9.969 -10.625 1 76.25 96 VAL B N 1
ATOM 5051 C CA . VAL B 1 96 ? 12.336 -10.164 -11.5 1 76.25 96 VAL B CA 1
ATOM 5052 C C . VAL B 1 96 ? 13.07 -11.453 -11.109 1 76.25 96 VAL B C 1
ATOM 5054 O O . VAL B 1 96 ? 13.531 -12.195 -11.969 1 76.25 96 VAL B O 1
ATOM 5057 N N . SER B 1 97 ? 13.031 -11.688 -9.836 1 74.12 97 SER B N 1
ATOM 5058 C CA . SER B 1 97 ? 13.695 -12.883 -9.344 1 74.12 97 SER B CA 1
ATOM 5059 C C . SER B 1 97 ? 12.969 -14.148 -9.797 1 74.12 97 SER B C 1
ATOM 5061 O O . SER B 1 97 ? 13.609 -15.148 -10.117 1 74.12 97 SER B O 1
ATOM 5063 N N . ARG B 1 98 ? 11.688 -14.125 -9.875 1 70.12 98 ARG B N 1
ATOM 5064 C CA . ARG B 1 98 ? 10.922 -15.273 -10.336 1 70.12 98 ARG B CA 1
ATOM 5065 C C . ARG B 1 98 ? 11.227 -15.594 -11.797 1 70.12 98 ARG B C 1
ATOM 5067 O O . ARG B 1 98 ? 11.305 -16.766 -12.18 1 70.12 98 ARG B O 1
ATOM 5074 N N . VAL B 1 99 ? 11.508 -14.57 -12.57 1 70.62 99 VAL B N 1
ATOM 5075 C CA . VAL B 1 99 ? 11.812 -14.719 -13.992 1 70.62 99 VAL B CA 1
ATOM 5076 C C . VAL B 1 99 ? 13.141 -15.461 -14.164 1 70.62 99 VAL B C 1
ATOM 5078 O O . VAL B 1 99 ? 13.211 -16.469 -14.867 1 70.62 99 VAL B O 1
ATOM 5081 N N . ILE B 1 100 ? 14 -15.023 -13.398 1 67.5 100 ILE B N 1
ATOM 5082 C CA . ILE B 1 100 ? 15.352 -15.531 -13.617 1 67.5 100 ILE B CA 1
ATOM 5083 C C . ILE B 1 100 ? 15.531 -16.844 -12.875 1 67.5 100 ILE B C 1
ATOM 5085 O O . ILE B 1 100 ? 16.156 -17.781 -13.391 1 67.5 100 ILE B O 1
ATOM 5089 N N . GLY B 1 101 ? 14.883 -16.891 -11.688 1 64.88 101 GLY B N 1
ATOM 5090 C CA . GLY B 1 101 ? 15.125 -18.078 -10.867 1 64.88 101 GLY B CA 1
ATOM 5091 C C . GLY B 1 101 ? 14.273 -19.266 -11.258 1 64.88 101 GLY B C 1
ATOM 5092 O O . GLY B 1 101 ? 14.766 -20.391 -11.32 1 64.88 101 GLY B O 1
ATOM 5093 N N . ASN B 1 102 ? 13.008 -18.953 -11.562 1 71.12 102 ASN B N 1
ATOM 5094 C CA . ASN B 1 102 ? 12.102 -20.062 -11.766 1 71.12 102 ASN B CA 1
ATOM 5095 C C . ASN B 1 102 ? 11.742 -20.25 -13.234 1 71.12 102 ASN B C 1
ATOM 5097 O O . ASN B 1 102 ? 11.93 -21.328 -13.797 1 71.12 102 ASN B O 1
ATOM 5101 N N . ASP B 1 103 ? 11.516 -19.219 -13.914 1 75.12 103 ASP B N 1
ATOM 5102 C CA . ASP B 1 103 ? 10.992 -19.328 -15.266 1 75.12 103 ASP B CA 1
ATOM 5103 C C . ASP B 1 103 ? 12.094 -19.719 -16.25 1 75.12 103 ASP B C 1
ATOM 5105 O O . ASP B 1 103 ? 11.914 -20.625 -17.062 1 75.12 103 ASP B O 1
ATOM 5109 N N . LEU B 1 104 ? 13.227 -19.172 -16.047 1 75.5 104 LEU B N 1
ATOM 5110 C CA . LEU B 1 104 ? 14.32 -19.469 -16.969 1 75.5 104 LEU B CA 1
ATOM 5111 C C . LEU B 1 104 ? 14.844 -20.891 -16.75 1 75.5 104 LEU B C 1
ATOM 5113 O O . LEU B 1 104 ? 15.211 -21.578 -17.719 1 75.5 104 LEU B O 1
ATOM 5117 N N . ASN B 1 105 ? 14.859 -21.234 -15.477 1 75.94 105 ASN B N 1
ATOM 5118 C CA . ASN B 1 105 ? 15.258 -22.609 -15.164 1 75.94 105 ASN B CA 1
ATOM 5119 C C . ASN B 1 105 ? 14.312 -23.625 -15.797 1 75.94 105 ASN B C 1
ATOM 5121 O O . ASN B 1 105 ? 14.758 -24.578 -16.438 1 75.94 105 ASN B O 1
ATOM 5125 N N . LEU B 1 106 ? 13.016 -23.344 -15.656 1 77.12 106 LEU B N 1
ATOM 5126 C CA . LEU B 1 106 ? 12.023 -24.266 -16.172 1 77.12 106 LEU B CA 1
ATOM 5127 C C . LEU B 1 106 ? 12.008 -24.266 -17.703 1 77.12 106 LEU B C 1
ATOM 5129 O O . LEU B 1 106 ? 11.906 -25.312 -18.328 1 77.12 106 LEU B O 1
ATOM 5133 N N . ILE B 1 107 ? 12.258 -23.156 -18.312 1 82.06 107 ILE B N 1
ATOM 5134 C CA . ILE B 1 107 ? 12.266 -23.031 -19.766 1 82.06 107 ILE B CA 1
ATOM 5135 C C . ILE B 1 107 ? 13.492 -23.75 -20.328 1 82.06 107 ILE B C 1
ATOM 5137 O O . ILE B 1 107 ? 13.375 -24.531 -21.281 1 82.06 107 ILE B O 1
ATOM 5141 N N . SER B 1 108 ? 14.633 -23.531 -19.688 1 81.69 108 SER B N 1
ATOM 5142 C CA . SER B 1 108 ? 15.867 -24.156 -20.156 1 81.69 108 SER B CA 1
ATOM 5143 C C . SER B 1 108 ? 15.781 -25.672 -20.047 1 81.69 108 SER B C 1
ATOM 5145 O O . SER B 1 108 ? 16.188 -26.391 -20.969 1 81.69 108 SER B O 1
ATOM 5147 N N . ARG B 1 109 ? 15.203 -26.109 -18.969 1 79.44 109 ARG B N 1
ATOM 5148 C CA . ARG B 1 109 ? 15.055 -27.547 -18.766 1 79.44 109 ARG B CA 1
ATOM 5149 C C . ARG B 1 109 ? 14.117 -28.156 -19.797 1 79.44 109 ARG B C 1
ATOM 5151 O O . ARG B 1 109 ? 14.422 -29.188 -20.391 1 79.44 109 ARG B O 1
ATOM 5158 N N . ASN B 1 110 ? 13.031 -27.5 -20.016 1 83.69 110 ASN B N 1
ATOM 5159 C CA . ASN B 1 110 ? 12.023 -28.047 -20.922 1 83.69 110 ASN B CA 1
ATOM 5160 C C . ASN B 1 110 ? 12.453 -27.938 -22.375 1 83.69 110 ASN B C 1
ATOM 5162 O O . ASN B 1 110 ? 12.117 -28.797 -23.203 1 83.69 110 ASN B O 1
ATOM 5166 N N . VAL B 1 111 ? 13.242 -26.953 -22.656 1 85.31 111 VAL B N 1
ATOM 5167 C CA . VAL B 1 111 ? 13.773 -26.828 -24.016 1 85.31 111 VAL B CA 1
ATOM 5168 C C . VAL B 1 111 ? 14.758 -27.953 -24.297 1 85.31 111 VAL B C 1
ATOM 5170 O O . VAL B 1 111 ? 14.734 -28.562 -25.375 1 85.31 111 VAL B O 1
ATOM 5173 N N . LEU B 1 112 ? 15.578 -28.234 -23.297 1 84.31 112 LEU B N 1
ATOM 5174 C CA . LEU B 1 112 ? 16.547 -29.328 -23.438 1 84.31 112 LEU B CA 1
ATOM 5175 C C . LEU B 1 112 ? 15.828 -30.672 -23.547 1 84.31 112 LEU B C 1
ATOM 5177 O O . LEU B 1 112 ? 16.188 -31.5 -24.375 1 84.31 112 LEU B O 1
ATOM 5181 N N . GLN B 1 113 ? 14.82 -30.797 -22.688 1 82.69 113 GLN B N 1
ATOM 5182 C CA . GLN B 1 113 ? 14.055 -32.031 -22.703 1 82.69 113 GLN B CA 1
ATOM 5183 C C . GLN B 1 113 ? 13.266 -32.188 -24.016 1 82.69 113 GLN B C 1
ATOM 5185 O O . GLN B 1 113 ? 13.219 -33.281 -24.594 1 82.69 113 GLN B O 1
ATOM 5190 N N . GLY B 1 114 ? 12.664 -31.109 -24.438 1 83.56 114 GLY B N 1
ATOM 5191 C CA . GLY B 1 114 ? 11.906 -31.125 -25.672 1 83.56 114 GLY B CA 1
ATOM 5192 C C . GLY B 1 114 ? 12.773 -31.391 -26.891 1 83.56 114 GLY B C 1
ATOM 5193 O O . GLY B 1 114 ? 12.414 -32.219 -27.734 1 83.56 114 GLY B O 1
ATOM 5194 N N . THR B 1 115 ? 13.93 -30.797 -26.953 1 85.81 115 THR B N 1
ATOM 5195 C CA . THR B 1 115 ? 14.844 -31 -28.078 1 85.81 115 THR B CA 1
ATOM 5196 C C . THR B 1 115 ? 15.406 -32.406 -28.078 1 85.81 115 THR B C 1
ATOM 5198 O O . THR B 1 115 ? 15.539 -33.031 -29.141 1 85.81 115 THR B O 1
ATOM 5201 N N . GLY B 1 116 ? 15.781 -32.875 -26.859 1 83.38 116 GLY B N 1
ATOM 5202 C CA . GLY B 1 116 ? 16.25 -34.25 -26.766 1 83.38 116 GLY B CA 1
ATOM 5203 C C . GLY B 1 116 ? 15.219 -35.281 -27.188 1 83.38 116 GLY B C 1
ATOM 5204 O O . GLY B 1 116 ? 15.539 -36.219 -27.906 1 83.38 116 GLY B O 1
ATOM 5205 N N . ALA B 1 117 ? 13.977 -35.031 -26.734 1 84.88 117 ALA B N 1
ATOM 5206 C CA . ALA B 1 117 ? 12.891 -35.938 -27.125 1 84.88 117 ALA B CA 1
ATOM 5207 C C . ALA B 1 117 ? 12.648 -35.906 -28.625 1 84.88 117 ALA B C 1
ATOM 5209 O O . ALA B 1 117 ? 12.406 -36.938 -29.266 1 84.88 117 ALA B O 1
ATOM 5210 N N . PHE B 1 118 ? 12.766 -34.812 -29.203 1 86.12 118 PHE B N 1
ATOM 5211 C CA . PHE B 1 118 ? 12.539 -34.656 -30.625 1 86.12 118 PHE B CA 1
ATOM 5212 C C . PHE B 1 118 ? 13.617 -35.375 -31.438 1 86.12 118 PHE B C 1
ATOM 5214 O O . PHE B 1 118 ? 13.32 -36.031 -32.438 1 86.12 118 PHE B O 1
ATOM 5221 N N . ILE B 1 119 ? 14.859 -35.25 -31.047 1 86 119 ILE B N 1
ATOM 5222 C CA . ILE B 1 119 ? 15.969 -35.938 -31.719 1 86 119 ILE B CA 1
ATOM 5223 C C . ILE B 1 119 ? 15.766 -37.438 -31.688 1 86 119 ILE B C 1
ATOM 5225 O O . ILE B 1 119 ? 15.938 -38.125 -32.688 1 86 119 ILE B O 1
ATOM 5229 N N . TYR B 1 120 ? 15.312 -37.875 -30.547 1 84.56 120 TYR B N 1
ATOM 5230 C CA . TYR B 1 120 ? 15.07 -39.312 -30.406 1 84.56 120 TYR B CA 1
ATOM 5231 C C . TYR B 1 120 ? 13.914 -39.781 -31.297 1 84.56 120 TYR B C 1
ATOM 5233 O O . TYR B 1 120 ? 13.961 -40.844 -31.875 1 84.56 120 TYR B O 1
ATOM 5241 N N . LEU B 1 121 ? 12.914 -38.969 -31.391 1 85.44 121 LEU B N 1
ATOM 5242 C CA . LEU B 1 121 ? 11.75 -39.312 -32.188 1 85.44 121 LEU B CA 1
ATOM 5243 C C . LEU B 1 121 ? 12.125 -39.406 -33.688 1 85.44 121 LEU B C 1
ATOM 5245 O O . LEU B 1 121 ? 11.664 -40.281 -34.375 1 85.44 121 LEU B O 1
ATOM 5249 N N . VAL B 1 122 ? 13 -38.562 -34.125 1 86.75 122 VAL B N 1
ATOM 5250 C CA . VAL B 1 122 ? 13.422 -38.531 -35.5 1 86.75 122 VAL B CA 1
ATOM 5251 C C . VAL B 1 122 ? 14.258 -39.781 -35.812 1 86.75 122 VAL B C 1
ATOM 5253 O O . VAL B 1 122 ? 14.164 -40.344 -36.906 1 86.75 122 VAL B O 1
ATOM 5256 N N . THR B 1 123 ? 15.008 -40.219 -34.844 1 84.19 123 THR B N 1
ATOM 5257 C CA . THR B 1 123 ? 15.859 -41.375 -35.062 1 84.19 123 THR B CA 1
ATOM 5258 C C . THR B 1 123 ? 15.023 -42.656 -35.125 1 84.19 123 THR B C 1
ATOM 5260 O O . THR B 1 123 ? 15.406 -43.625 -35.75 1 84.19 123 THR B O 1
ATOM 5263 N N . LEU B 1 124 ? 13.922 -42.625 -34.438 1 81.31 124 LEU B N 1
ATOM 5264 C CA . LEU B 1 124 ? 13.062 -43.781 -34.438 1 81.31 124 LEU B CA 1
ATOM 5265 C C . LEU B 1 124 ? 12.25 -43.875 -35.719 1 81.31 124 LEU B C 1
ATOM 5267 O O . LEU B 1 124 ? 12.289 -44.906 -36.406 1 81.31 124 LEU B O 1
ATOM 5271 N N . SER B 1 125 ? 11.422 -42.812 -36.031 1 84.31 125 SER B N 1
ATOM 5272 C CA . SER B 1 125 ? 10.641 -42.75 -37.281 1 84.31 125 SER B CA 1
ATOM 5273 C C . SER B 1 125 ? 10.406 -41.312 -37.719 1 84.31 125 SER B C 1
ATOM 5275 O O . SER B 1 125 ? 9.781 -40.531 -37 1 84.31 125 SER B O 1
ATOM 5277 N N . TRP B 1 126 ? 10.797 -41.031 -38.875 1 84 126 TRP B N 1
ATOM 5278 C CA . TRP B 1 126 ? 10.719 -39.656 -39.406 1 84 126 TRP B CA 1
ATOM 5279 C C . TRP B 1 126 ? 9.281 -39.281 -39.688 1 84 126 TRP B C 1
ATOM 5281 O O . TRP B 1 126 ? 8.867 -38.156 -39.406 1 84 126 TRP B O 1
ATOM 5291 N N . PRO B 1 127 ? 8.461 -40.25 -40.219 1 82.19 127 PRO B N 1
ATOM 5292 C CA . PRO B 1 127 ? 7.078 -39.812 -40.469 1 82.19 127 PRO B CA 1
ATOM 5293 C C . PRO B 1 127 ? 6.309 -39.5 -39.188 1 82.19 127 PRO B C 1
ATOM 5295 O O . PRO B 1 127 ? 5.527 -38.562 -39.156 1 82.19 127 PRO B O 1
ATOM 5298 N N . LEU B 1 128 ? 6.57 -40.281 -38.188 1 85 128 LEU B N 1
ATOM 5299 C CA . LEU B 1 128 ? 5.898 -40.062 -36.906 1 85 128 LEU B CA 1
ATOM 5300 C C . LEU B 1 128 ? 6.398 -38.781 -36.25 1 85 128 LEU B C 1
ATOM 5302 O O . LEU B 1 128 ? 5.621 -38.031 -35.656 1 85 128 LEU B O 1
ATOM 5306 N N . ALA B 1 129 ? 7.637 -38.531 -36.438 1 88.19 129 ALA B N 1
ATOM 5307 C CA . ALA B 1 129 ? 8.227 -37.312 -35.875 1 88.19 129 ALA B CA 1
ATOM 5308 C C . ALA B 1 129 ? 7.645 -36.062 -36.531 1 88.19 129 ALA B C 1
ATOM 5310 O O . ALA B 1 129 ? 7.387 -35.062 -35.844 1 88.19 129 ALA B O 1
ATOM 5311 N N . LEU B 1 130 ? 7.383 -36.125 -37.781 1 87.88 130 LEU B N 1
ATOM 5312 C CA . LEU B 1 130 ? 6.84 -35 -38.5 1 87.88 130 LEU B CA 1
ATOM 5313 C C . LEU B 1 130 ? 5.398 -34.719 -38.062 1 87.88 130 LEU B C 1
ATOM 5315 O O . LEU B 1 130 ? 4.984 -33.562 -38 1 87.88 130 LEU B O 1
ATOM 5319 N N . SER B 1 131 ? 4.645 -35.75 -37.812 1 86.06 131 SER B N 1
ATOM 5320 C CA . SER B 1 131 ? 3.266 -35.594 -37.375 1 86.06 131 SER B CA 1
ATOM 5321 C C . SER B 1 131 ? 3.213 -34.938 -36 1 86.06 131 SER B C 1
ATOM 5323 O O . SER B 1 131 ? 2.369 -34.062 -35.75 1 86.06 131 SER B O 1
ATOM 5325 N N . THR B 1 132 ? 4.141 -35.344 -35.156 1 86.44 132 THR B N 1
ATOM 5326 C CA . THR B 1 132 ? 4.191 -34.75 -33.812 1 86.44 132 THR B CA 1
ATOM 5327 C C . THR B 1 132 ? 4.625 -33.312 -33.875 1 86.44 132 THR B C 1
ATOM 5329 O O . THR B 1 132 ? 4.109 -32.469 -33.125 1 86.44 132 THR B O 1
ATOM 5332 N N . LEU B 1 133 ? 5.496 -33.031 -34.75 1 87.94 133 LEU B N 1
ATOM 5333 C CA . LEU B 1 133 ? 5.973 -31.656 -34.906 1 87.94 133 LEU B CA 1
ATOM 5334 C C . LEU B 1 133 ? 4.852 -30.75 -35.406 1 87.94 133 LEU B C 1
ATOM 5336 O O . LEU B 1 133 ? 4.766 -29.594 -35 1 87.94 133 LEU B O 1
ATOM 5340 N N . MET B 1 134 ? 4.059 -31.297 -36.25 1 88.94 134 MET B N 1
ATOM 5341 C CA . MET B 1 134 ? 2.93 -30.531 -36.75 1 88.94 134 MET B CA 1
ATOM 5342 C C . MET B 1 134 ? 1.941 -30.203 -35.625 1 88.94 134 MET B C 1
ATOM 5344 O O . MET B 1 134 ? 1.474 -29.078 -35.531 1 88.94 134 MET B O 1
ATOM 5348 N N . ILE B 1 135 ? 1.66 -31.109 -34.812 1 88 135 ILE B N 1
ATOM 5349 C CA . ILE B 1 135 ? 0.73 -30.906 -33.688 1 88 135 ILE B CA 1
ATOM 5350 C C . ILE B 1 135 ? 1.318 -29.891 -32.719 1 88 135 ILE B C 1
ATOM 5352 O O . ILE B 1 135 ? 0.617 -29 -32.25 1 88 135 ILE B O 1
ATOM 5356 N N . CYS B 1 136 ? 2.604 -30.031 -32.438 1 87.56 136 CYS B N 1
ATOM 5357 C CA . CYS B 1 136 ? 3.275 -29.109 -31.547 1 87.56 136 CYS B CA 1
ATOM 5358 C C . CYS B 1 136 ? 3.246 -27.688 -32.094 1 87.56 136 CYS B C 1
ATOM 5360 O O . CYS B 1 136 ? 3.055 -26.734 -31.344 1 87.56 136 CYS B O 1
ATOM 5362 N N . SER B 1 137 ? 3.395 -27.578 -33.406 1 88.75 137 SER B N 1
ATOM 5363 C CA . SER B 1 137 ? 3.357 -26.266 -34.031 1 88.75 137 SER B CA 1
ATOM 5364 C C . SER B 1 137 ? 1.977 -25.625 -33.906 1 88.75 137 SER B C 1
ATOM 5366 O O . SER B 1 137 ? 1.861 -24.422 -33.656 1 88.75 137 SER B O 1
ATOM 5368 N N . VAL B 1 138 ? 0.938 -26.438 -34 1 90 138 VAL B N 1
ATOM 5369 C CA . VAL B 1 138 ? -0.427 -25.953 -33.875 1 90 138 VAL B CA 1
ATOM 5370 C C . VAL B 1 138 ? -0.68 -25.516 -32.438 1 90 138 VAL B C 1
ATOM 5372 O O . VAL B 1 138 ? -1.265 -24.453 -32.188 1 90 138 VAL B O 1
ATOM 5375 N N . ILE B 1 139 ? -0.179 -26.281 -31.531 1 88.06 139 ILE B N 1
ATOM 5376 C CA . ILE B 1 139 ? -0.336 -25.969 -30.109 1 88.06 139 ILE B CA 1
ATOM 5377 C C . ILE B 1 139 ? 0.372 -24.656 -29.797 1 88.06 139 ILE B C 1
ATOM 5379 O O . ILE B 1 139 ? -0.194 -23.781 -29.141 1 88.06 139 ILE B O 1
ATOM 5383 N N . LEU B 1 140 ? 1.518 -24.469 -30.344 1 87.12 140 LEU B N 1
ATOM 5384 C CA . LEU B 1 140 ? 2.307 -23.266 -30.094 1 87.12 140 LEU B CA 1
ATOM 5385 C C . LEU B 1 140 ? 1.619 -22.047 -30.672 1 87.12 140 LEU B C 1
ATOM 5387 O O . LEU B 1 140 ? 1.646 -20.969 -30.062 1 87.12 140 LEU B O 1
ATOM 5391 N N . THR B 1 141 ? 1.038 -22.25 -31.828 1 88.06 141 THR B N 1
ATOM 5392 C CA . THR B 1 141 ? 0.364 -21.125 -32.469 1 88.06 141 THR B CA 1
ATOM 5393 C C . THR B 1 141 ? -0.87 -20.703 -31.688 1 88.06 141 THR B C 1
ATOM 5395 O O . THR B 1 141 ? -1.087 -19.516 -31.453 1 88.06 141 THR B O 1
ATOM 5398 N N . ILE B 1 142 ? -1.623 -21.625 -31.188 1 88.62 142 ILE B N 1
ATOM 5399 C CA . ILE B 1 142 ? -2.814 -21.328 -30.406 1 88.62 142 ILE B CA 1
ATOM 5400 C C . ILE B 1 142 ? -2.41 -20.719 -29.062 1 88.62 142 ILE B C 1
ATOM 5402 O O . ILE B 1 142 ? -3.037 -19.75 -28.609 1 88.62 142 ILE B O 1
ATOM 5406 N N . MET B 1 143 ? -1.376 -21.25 -28.562 1 86.12 143 MET B N 1
ATOM 5407 C CA . MET B 1 143 ? -0.873 -20.75 -27.297 1 86.12 143 MET B CA 1
ATOM 5408 C C . MET B 1 143 ? -0.418 -19.297 -27.438 1 86.12 143 MET B C 1
ATOM 5410 O O . MET B 1 143 ? -0.646 -18.484 -26.531 1 86.12 143 MET B O 1
ATOM 5414 N N . PHE B 1 144 ? 0.147 -19.047 -28.594 1 84.75 144 PHE B N 1
ATOM 5415 C CA . PHE B 1 144 ? 0.652 -17.703 -28.828 1 84.75 144 PHE B CA 1
ATOM 5416 C C . PHE B 1 144 ? -0.493 -16.703 -28.875 1 84.75 144 PHE B C 1
ATOM 5418 O O . PHE B 1 144 ? -0.425 -15.633 -28.25 1 84.75 144 PHE B O 1
ATOM 5425 N N . PHE B 1 145 ? -1.545 -17.031 -29.531 1 87.44 145 PHE B N 1
ATOM 5426 C CA . PHE B 1 145 ? -2.688 -16.125 -29.656 1 87.44 145 PHE B CA 1
ATOM 5427 C C . PHE B 1 145 ? -3.436 -16.031 -28.328 1 87.44 145 PHE B C 1
ATOM 5429 O O . PHE B 1 145 ? -3.891 -14.953 -27.938 1 87.44 145 PHE B O 1
ATOM 5436 N N . TYR B 1 146 ? -3.506 -17.047 -27.609 1 86.94 146 TYR B N 1
ATOM 5437 C CA . TYR B 1 146 ? -4.16 -17.047 -26.297 1 86.94 146 TYR B CA 1
ATOM 5438 C C . TYR B 1 146 ? -3.377 -16.219 -25.297 1 86.94 146 TYR B C 1
ATOM 5440 O O . TYR B 1 146 ? -3.963 -15.477 -24.5 1 86.94 146 TYR B O 1
ATOM 5448 N N . SER B 1 147 ? -2.131 -16.406 -25.391 1 82.69 147 SER B N 1
ATOM 5449 C CA . SER B 1 147 ? -1.279 -15.695 -24.453 1 82.69 147 SER B CA 1
ATOM 5450 C C . SER B 1 147 ? -1.367 -14.188 -24.672 1 82.69 147 SER B C 1
ATOM 5452 O O . SER B 1 147 ? -1.388 -13.414 -23.703 1 82.69 147 SER B O 1
ATOM 5454 N N . LYS B 1 148 ? -1.436 -13.789 -25.875 1 84.06 148 LYS B N 1
ATOM 5455 C CA . LYS B 1 148 ? -1.567 -12.367 -26.188 1 84.06 148 LYS B CA 1
ATOM 5456 C C . LYS B 1 148 ? -2.91 -11.82 -25.719 1 84.06 148 LYS B C 1
ATOM 5458 O O . LYS B 1 148 ? -2.973 -10.727 -25.141 1 84.06 148 LYS B O 1
ATOM 5463 N N . TYR B 1 149 ? -3.877 -12.578 -25.891 1 86.69 149 TYR B N 1
ATOM 5464 C CA . TYR B 1 149 ? -5.199 -12.18 -25.422 1 86.69 149 TYR B CA 1
ATOM 5465 C C . TYR B 1 149 ? -5.234 -12.102 -23.906 1 86.69 149 TYR B C 1
ATOM 5467 O O . TYR B 1 149 ? -5.762 -11.133 -23.344 1 86.69 149 TYR B O 1
ATOM 5475 N N . GLN B 1 150 ? -4.711 -13.078 -23.297 1 83.5 150 GLN B N 1
ATOM 5476 C CA . GLN B 1 150 ? -4.727 -13.148 -21.828 1 83.5 150 GLN B CA 1
ATOM 5477 C C . GLN B 1 150 ? -3.947 -11.984 -21.219 1 83.5 150 GLN B C 1
ATOM 5479 O O . GLN B 1 150 ? -4.34 -11.445 -20.188 1 83.5 150 GLN B O 1
ATOM 5484 N N . LYS B 1 151 ? -2.926 -11.625 -21.875 1 80.62 151 LYS B N 1
ATOM 5485 C CA . LYS B 1 151 ? -2.113 -10.516 -21.391 1 80.62 151 LYS B CA 1
ATOM 5486 C C . LYS B 1 151 ? -2.898 -9.203 -21.422 1 80.62 151 LYS B C 1
ATOM 5488 O O . LYS B 1 151 ? -2.904 -8.461 -20.438 1 80.62 151 LYS B O 1
ATOM 5493 N N . ASN B 1 152 ? -3.59 -8.984 -22.484 1 84.75 152 ASN B N 1
ATOM 5494 C CA . ASN B 1 152 ? -4.375 -7.762 -22.609 1 84.75 152 ASN B CA 1
ATOM 5495 C C . ASN B 1 152 ? -5.562 -7.758 -21.656 1 84.75 152 ASN B C 1
ATOM 5497 O O . ASN B 1 152 ? -5.879 -6.727 -21.062 1 84.75 152 ASN B O 1
ATOM 5501 N N . ALA B 1 153 ? -6.164 -8.898 -21.562 1 84.75 153 ALA B N 1
ATOM 5502 C CA . ALA B 1 153 ? -7.305 -9.016 -20.656 1 84.75 153 ALA B CA 1
ATOM 5503 C C . ALA B 1 153 ? -6.867 -8.859 -19.203 1 84.75 153 ALA B C 1
ATOM 5505 O O . ALA B 1 153 ? -7.582 -8.258 -18.391 1 84.75 153 ALA B O 1
ATOM 5506 N N . ALA B 1 154 ? -5.762 -9.344 -18.922 1 80 154 ALA B N 1
ATOM 5507 C CA . ALA B 1 154 ? -5.227 -9.234 -17.578 1 80 154 ALA B CA 1
ATOM 5508 C C . ALA B 1 154 ? -4.918 -7.785 -17.219 1 80 154 ALA B C 1
ATOM 5510 O O . ALA B 1 154 ? -5.176 -7.34 -16.094 1 80 154 ALA B O 1
ATOM 5511 N N . LYS B 1 155 ? -4.402 -7.082 -18.188 1 81.62 155 LYS B N 1
ATOM 5512 C CA . LYS B 1 155 ? -4.102 -5.668 -17.969 1 81.62 155 LYS B CA 1
ATOM 5513 C C . LYS B 1 155 ? -5.371 -4.871 -17.703 1 81.62 155 LYS B C 1
ATOM 5515 O O . LYS B 1 155 ? -5.414 -4.047 -16.797 1 81.62 155 LYS B O 1
ATOM 5520 N N . THR B 1 156 ? -6.383 -5.129 -18.516 1 85.12 156 THR B N 1
ATOM 5521 C CA . THR B 1 156 ? -7.66 -4.445 -18.344 1 85.12 156 THR B CA 1
ATOM 5522 C C . THR B 1 156 ? -8.289 -4.816 -17 1 85.12 156 THR B C 1
ATOM 5524 O O . THR B 1 156 ? -8.859 -3.965 -16.312 1 85.12 156 THR B O 1
ATOM 5527 N N . PHE B 1 157 ? -8.141 -6.066 -16.594 1 84.94 157 PHE B N 1
ATOM 5528 C CA . PHE B 1 157 ? -8.648 -6.535 -15.312 1 84.94 157 PHE B CA 1
ATOM 5529 C C . PHE B 1 157 ? -7.973 -5.801 -14.164 1 84.94 157 PHE B C 1
ATOM 5531 O O . PHE B 1 157 ? -8.633 -5.359 -13.227 1 84.94 157 PHE B O 1
ATOM 5538 N N . GLN B 1 158 ? -6.742 -5.574 -14.297 1 80.06 158 GLN B N 1
ATOM 5539 C CA . GLN B 1 158 ? -5.98 -4.898 -13.25 1 80.06 158 GLN B CA 1
ATOM 5540 C C . GLN B 1 158 ? -6.371 -3.426 -13.148 1 80.06 158 GLN B C 1
ATOM 5542 O O . GLN B 1 158 ? -6.406 -2.861 -12.055 1 80.06 158 GLN B O 1
ATOM 5547 N N . GLU B 1 159 ? -6.629 -2.84 -14.266 1 83.12 159 GLU B N 1
ATOM 5548 C CA . GLU B 1 159 ? -7.047 -1.441 -14.281 1 83.12 159 GLU B CA 1
ATOM 5549 C C . GLU B 1 159 ? -8.383 -1.257 -13.562 1 83.12 159 GLU B C 1
ATOM 5551 O O . GLU B 1 159 ? -8.547 -0.331 -12.766 1 83.12 159 GLU B O 1
ATOM 5556 N N . PHE B 1 160 ? -9.25 -2.156 -13.836 1 85.69 160 PHE B N 1
ATOM 5557 C CA . PHE B 1 160 ? -10.562 -2.045 -13.219 1 85.69 160 PHE B CA 1
ATOM 5558 C C . PHE B 1 160 ? -10.5 -2.441 -11.742 1 85.69 160 PHE B C 1
ATOM 5560 O O . PHE B 1 160 ? -11.242 -1.899 -10.922 1 85.69 160 PHE B O 1
ATOM 5567 N N . LEU B 1 161 ? -9.625 -3.326 -11.422 1 85.12 161 LEU B N 1
ATOM 5568 C CA . LEU B 1 161 ? -9.406 -3.668 -10.023 1 85.12 161 LEU B CA 1
ATOM 5569 C C . LEU B 1 161 ? -8.844 -2.479 -9.258 1 85.12 161 LEU B C 1
ATOM 5571 O O . LEU B 1 161 ? -9.25 -2.215 -8.125 1 85.12 161 LEU B O 1
ATOM 5575 N N . ALA B 1 162 ? -7.98 -1.821 -9.898 1 80.44 162 ALA B N 1
ATOM 5576 C CA . ALA B 1 162 ? -7.426 -0.608 -9.305 1 80.44 162 ALA B CA 1
ATOM 5577 C C . ALA B 1 162 ? -8.508 0.441 -9.086 1 80.44 162 ALA B C 1
ATOM 5579 O O . ALA B 1 162 ? -8.523 1.117 -8.055 1 80.44 162 ALA B O 1
ATOM 5580 N N . SER B 1 163 ? -9.328 0.515 -10.055 1 87.06 163 SER B N 1
ATOM 5581 C CA . SER B 1 163 ? -10.438 1.454 -9.93 1 87.06 163 SER B CA 1
ATOM 5582 C C . SER B 1 163 ? -11.352 1.075 -8.766 1 87.06 163 SER B C 1
ATOM 5584 O O . SER B 1 163 ? -11.805 1.942 -8.016 1 87.06 163 SER B O 1
ATOM 5586 N N . ALA B 1 164 ? -11.609 -0.192 -8.656 1 89.19 164 ALA B N 1
ATOM 5587 C CA . ALA B 1 164 ? -12.422 -0.659 -7.531 1 89.19 164 ALA B CA 1
ATOM 5588 C C . ALA B 1 164 ? -11.742 -0.349 -6.199 1 89.19 164 ALA B C 1
ATOM 5590 O O . ALA B 1 164 ? -12.406 0.044 -5.234 1 89.19 164 ALA B O 1
ATOM 5591 N N . ASN B 1 165 ? -10.523 -0.508 -6.176 1 85.75 165 ASN B N 1
ATOM 5592 C CA . ASN B 1 165 ? -9.75 -0.212 -4.973 1 85.75 165 ASN B CA 1
ATOM 5593 C C . ASN B 1 165 ? -9.766 1.28 -4.652 1 85.75 165 ASN B C 1
ATOM 5595 O O . ASN B 1 165 ? -9.812 1.669 -3.486 1 85.75 165 ASN B O 1
ATOM 5599 N N . GLU B 1 166 ? -9.711 1.996 -5.676 1 86 166 GLU B N 1
ATOM 5600 C CA . GLU B 1 166 ? -9.766 3.443 -5.488 1 86 166 GLU B CA 1
ATOM 5601 C C . GLU B 1 166 ? -11.102 3.871 -4.887 1 86 166 GLU B C 1
ATOM 5603 O O . GLU B 1 166 ? -11.141 4.734 -4.012 1 86 166 GLU B O 1
ATOM 5608 N N . VAL B 1 167 ? -12.125 3.312 -5.375 1 90.81 167 VAL B N 1
ATOM 5609 C CA . VAL B 1 167 ? -13.461 3.641 -4.883 1 90.81 167 VAL B CA 1
ATOM 5610 C C . VAL B 1 167 ? -13.578 3.24 -3.414 1 90.81 167 VAL B C 1
ATOM 5612 O O . VAL B 1 167 ? -14.078 4.012 -2.592 1 90.81 167 VAL B O 1
ATOM 5615 N N . SER B 1 168 ? -13.117 2.084 -3.123 1 92.31 168 SER B N 1
ATOM 5616 C CA . SER B 1 168 ? -13.203 1.617 -1.743 1 92.31 168 SER B CA 1
ATOM 5617 C C . SER B 1 168 ? -12.312 2.449 -0.822 1 92.31 168 SER B C 1
ATOM 5619 O O . SER B 1 168 ? -12.711 2.771 0.302 1 92.31 168 SER B O 1
ATOM 5621 N N . GLN B 1 169 ? -11.18 2.754 -1.252 1 88.12 169 GLN B N 1
ATOM 5622 C CA . GLN B 1 169 ? -10.273 3.574 -0.459 1 88.12 169 GLN B CA 1
ATOM 5623 C C . GLN B 1 169 ? -10.875 4.953 -0.187 1 88.12 169 GLN B C 1
ATOM 5625 O O . GLN B 1 169 ? -10.773 5.469 0.927 1 88.12 169 GLN B O 1
ATOM 5630 N N . GLU B 1 170 ? -11.398 5.531 -1.196 1 88.38 170 GLU B N 1
ATOM 5631 C CA . GLU B 1 170 ? -12.062 6.824 -1.05 1 88.38 170 GLU B CA 1
ATOM 5632 C C . GLU B 1 170 ? -13.211 6.742 -0.054 1 88.38 170 GLU B C 1
ATOM 5634 O O . GLU B 1 170 ? -13.352 7.602 0.818 1 88.38 170 GLU B O 1
ATOM 5639 N N . THR B 1 171 ? -13.977 5.754 -0.199 1 92.06 171 THR B N 1
ATOM 5640 C CA . THR B 1 171 ? -15.148 5.59 0.657 1 92.06 171 THR B CA 1
ATOM 5641 C C . THR B 1 171 ? -14.734 5.402 2.113 1 92.06 171 THR B C 1
ATOM 5643 O O . THR B 1 171 ? -15.289 6.039 3.01 1 92.06 171 THR B O 1
ATOM 5646 N N . PHE B 1 172 ? -13.742 4.66 2.352 1 91.19 172 PHE B N 1
ATOM 5647 C CA . PHE B 1 172 ? -13.32 4.383 3.719 1 91.19 172 PHE B CA 1
ATOM 5648 C C . PHE B 1 172 ? -12.617 5.594 4.324 1 91.19 172 PHE B C 1
ATOM 5650 O O . PHE B 1 172 ? -12.727 5.84 5.527 1 91.19 172 PHE B O 1
ATOM 5657 N N . SER B 1 173 ? -11.945 6.281 3.479 1 86.44 173 SER B N 1
ATOM 5658 C CA . SER B 1 173 ? -11.289 7.492 3.965 1 86.44 173 SER B CA 1
ATOM 5659 C C . SER B 1 173 ? -12.305 8.57 4.312 1 86.44 173 SER B C 1
ATOM 5661 O O . SER B 1 173 ? -12.047 9.422 5.168 1 86.44 173 SER B O 1
ATOM 5663 N N . LEU B 1 174 ? -13.43 8.547 3.625 1 89.56 174 LEU B N 1
ATOM 5664 C CA . LEU B 1 174 ? -14.461 9.555 3.828 1 89.56 174 LEU B CA 1
ATOM 5665 C C . LEU B 1 174 ? -15.672 8.969 4.543 1 89.56 174 LEU B C 1
ATOM 5667 O O . LEU B 1 174 ? -16.797 9.43 4.348 1 89.56 174 LEU B O 1
ATOM 5671 N N . MET B 1 175 ? -15.406 8.008 5.312 1 90.31 175 MET B N 1
ATOM 5672 C CA . MET B 1 175 ? -16.5 7.277 5.941 1 90.31 175 MET B CA 1
ATOM 5673 C C . MET B 1 175 ? -17.312 8.188 6.855 1 90.31 175 MET B C 1
ATOM 5675 O O . MET B 1 175 ? -18.531 8.062 6.938 1 90.31 175 MET B O 1
ATOM 5679 N N . ARG B 1 176 ? -16.641 9.109 7.551 1 86.94 176 ARG B N 1
ATOM 5680 C CA . ARG B 1 176 ? -17.344 10.023 8.461 1 86.94 176 ARG B CA 1
ATOM 5681 C C . ARG B 1 176 ? -18.297 10.938 7.695 1 86.94 176 ARG B C 1
ATOM 5683 O O . ARG B 1 176 ? -19.391 11.219 8.164 1 86.94 176 ARG B O 1
ATOM 5690 N N . ILE B 1 177 ? -17.906 11.352 6.566 1 87.12 177 ILE B N 1
ATOM 5691 C CA . ILE B 1 177 ? -18.75 12.195 5.734 1 87.12 177 ILE B CA 1
ATOM 5692 C C . ILE B 1 177 ? -19.906 11.375 5.184 1 87.12 177 ILE B C 1
ATOM 5694 O O . ILE B 1 177 ? -21.062 11.828 5.191 1 87.12 177 ILE B O 1
ATOM 5698 N N . ILE B 1 178 ? -19.641 10.219 4.754 1 90.81 178 ILE B N 1
ATOM 5699 C CA . ILE B 1 178 ? -20.656 9.336 4.188 1 90.81 178 ILE B CA 1
ATOM 5700 C C . ILE B 1 178 ? -21.719 9.031 5.246 1 90.81 178 ILE B C 1
ATOM 5702 O O . ILE B 1 178 ? -22.922 9.047 4.961 1 90.81 178 ILE B O 1
ATOM 5706 N N . ARG B 1 179 ? -21.203 8.836 6.414 1 89.69 179 ARG B N 1
ATOM 5707 C CA . ARG B 1 179 ? -22.125 8.539 7.512 1 89.69 179 ARG B CA 1
ATOM 5708 C C . ARG B 1 179 ? -22.953 9.766 7.887 1 89.69 179 ARG B C 1
ATOM 5710 O O . ARG B 1 179 ? -24.141 9.664 8.133 1 89.69 179 ARG B O 1
ATOM 5717 N N . SER B 1 180 ? -22.281 10.828 7.957 1 86.94 180 SER B N 1
ATOM 5718 C CA . SER B 1 180 ? -22.969 12.055 8.344 1 86.94 180 SER B CA 1
ATOM 5719 C C . SER B 1 180 ? -24.016 12.461 7.301 1 86.94 180 SER B C 1
ATOM 5721 O O . SER B 1 180 ? -25.031 13.07 7.637 1 86.94 180 SER B O 1
ATOM 5723 N N . TYR B 1 181 ? -23.812 11.984 6.078 1 87.44 181 TYR B N 1
ATOM 5724 C CA . TYR B 1 181 ? -24.719 12.383 5.012 1 87.44 181 TYR B CA 1
ATOM 5725 C C . TYR B 1 181 ? -25.641 11.234 4.625 1 87.44 181 TYR B C 1
ATOM 5727 O O . TYR B 1 181 ? -26.547 11.406 3.812 1 87.44 181 TYR B O 1
ATOM 5735 N N . GLY B 1 182 ? -25.469 10.086 5.102 1 85 182 GLY B N 1
ATOM 5736 C CA . GLY B 1 182 ? -26.344 8.938 4.891 1 85 182 GLY B CA 1
ATOM 5737 C C . GLY B 1 182 ? -26.359 8.453 3.453 1 85 182 GLY B C 1
ATOM 5738 O O . GLY B 1 182 ? -27.422 8.156 2.898 1 85 182 GLY B O 1
ATOM 5739 N N . THR B 1 183 ? -25.219 8.469 2.797 1 86.88 183 THR B N 1
ATOM 5740 C CA . THR B 1 183 ? -25.156 8.094 1.389 1 86.88 183 THR B CA 1
ATOM 5741 C C . THR B 1 183 ? -24.516 6.711 1.227 1 86.88 183 THR B C 1
ATOM 5743 O O . THR B 1 183 ? -23.859 6.438 0.22 1 86.88 183 THR B O 1
ATOM 5746 N N . GLU B 1 184 ? -24.703 5.836 2.148 1 90.31 184 GLU B N 1
ATOM 5747 C CA . GLU B 1 184 ? -24.109 4.508 2.104 1 90.31 184 GLU B CA 1
ATOM 5748 C C . GLU B 1 184 ? -24.609 3.717 0.896 1 90.31 184 GLU B C 1
ATOM 5750 O O . GLU B 1 184 ? -23.812 3.078 0.196 1 90.31 184 GLU B O 1
ATOM 5755 N N . LYS B 1 185 ? -25.891 3.779 0.58 1 88.94 185 LYS B N 1
ATOM 5756 C CA . LYS B 1 185 ? -26.469 3.014 -0.521 1 88.94 185 LYS B CA 1
ATOM 5757 C C . LYS B 1 185 ? -25.938 3.494 -1.865 1 88.94 185 LYS B C 1
ATOM 5759 O O . LYS B 1 185 ? -25.688 2.688 -2.764 1 88.94 185 LYS B O 1
ATOM 5764 N N . GLN B 1 186 ? -25.766 4.773 -1.898 1 90.06 186 GLN B N 1
ATOM 5765 C CA . GLN B 1 186 ? -25.203 5.336 -3.123 1 90.06 186 GLN B CA 1
ATOM 5766 C C . GLN B 1 186 ? -23.781 4.84 -3.355 1 90.06 186 GLN B C 1
ATOM 5768 O O . GLN B 1 186 ? -23.391 4.539 -4.488 1 90.06 186 GLN B O 1
ATOM 5773 N N . GLU B 1 187 ? -23.047 4.793 -2.348 1 92.88 187 GLU B N 1
ATOM 5774 C CA . GLU B 1 187 ? -21.656 4.355 -2.465 1 92.88 187 GLU B CA 1
ATOM 5775 C C . GLU B 1 187 ? -21.578 2.857 -2.75 1 92.88 187 GLU B C 1
ATOM 5777 O O . GLU B 1 187 ? -20.672 2.404 -3.455 1 92.88 187 GLU B O 1
ATOM 5782 N N . ILE B 1 188 ? -22.562 2.066 -2.293 1 94.44 188 ILE B N 1
ATOM 5783 C CA . ILE B 1 188 ? -22.609 0.642 -2.602 1 94.44 188 ILE B CA 1
ATOM 5784 C C . ILE B 1 188 ? -22.891 0.446 -4.09 1 94.44 188 ILE B C 1
ATOM 5786 O O . ILE B 1 188 ? -22.25 -0.376 -4.746 1 94.44 188 ILE B O 1
ATOM 5790 N N . GLU B 1 189 ? -23.766 1.21 -4.582 1 93.81 189 GLU B N 1
ATOM 5791 C CA . GLU B 1 189 ? -24.109 1.101 -5.996 1 93.81 189 GLU B CA 1
ATOM 5792 C C . GLU B 1 189 ? -22.922 1.491 -6.879 1 93.81 189 GLU B C 1
ATOM 5794 O O . GLU B 1 189 ? -22.703 0.887 -7.934 1 93.81 189 GLU B O 1
ATOM 5799 N N . ARG B 1 190 ? -22.234 2.455 -6.414 1 92.56 190 ARG B N 1
ATOM 5800 C CA . ARG B 1 190 ? -21.047 2.881 -7.145 1 92.56 190 ARG B CA 1
ATOM 5801 C C . ARG B 1 190 ? -20.016 1.764 -7.195 1 92.56 190 ARG B C 1
ATOM 5803 O O . ARG B 1 190 ? -19.453 1.479 -8.258 1 92.56 190 ARG B O 1
ATOM 5810 N N . TYR B 1 191 ? -19.828 1.102 -6.109 1 94.62 191 TYR B N 1
ATOM 5811 C CA . TYR B 1 191 ? -18.875 0.01 -6.031 1 94.62 191 TYR B CA 1
ATOM 5812 C C . TYR B 1 191 ? -19.344 -1.193 -6.84 1 94.62 191 TYR B C 1
ATOM 5814 O O . TYR B 1 191 ? -18.547 -1.821 -7.551 1 94.62 191 TYR B O 1
ATOM 5822 N N . VAL B 1 192 ? -20.625 -1.503 -6.754 1 94.69 192 VAL B N 1
ATOM 5823 C CA . VAL B 1 192 ? -21.188 -2.637 -7.473 1 94.69 192 VAL B CA 1
ATOM 5824 C C . VAL B 1 192 ? -21.094 -2.402 -8.977 1 94.69 192 VAL B C 1
ATOM 5826 O O . VAL B 1 192 ? -20.875 -3.346 -9.742 1 94.69 192 VAL B O 1
ATOM 5829 N N . GLY B 1 193 ? -21.188 -1.184 -9.336 1 93.62 193 GLY B N 1
ATOM 5830 C CA . GLY B 1 193 ? -21.031 -0.857 -10.742 1 93.62 193 GLY B CA 1
ATOM 5831 C C . GLY B 1 193 ? -19.656 -1.189 -11.297 1 93.62 193 GLY B C 1
ATOM 5832 O O . GLY B 1 193 ? -19.547 -1.725 -12.398 1 93.62 193 GLY B O 1
ATOM 5833 N N . VAL B 1 194 ? -18.672 -0.957 -10.547 1 92.44 194 VAL B N 1
ATOM 5834 C CA . VAL B 1 194 ? -17.312 -1.243 -10.961 1 92.44 194 VAL B CA 1
ATOM 5835 C C . VAL B 1 194 ? -17.062 -2.752 -10.938 1 92.44 194 VAL B C 1
ATOM 5837 O O . VAL B 1 194 ? -16.375 -3.287 -11.812 1 92.44 194 VAL B O 1
ATOM 5840 N N . LEU B 1 195 ? -17.703 -3.426 -9.992 1 93.25 195 LEU B N 1
ATOM 5841 C CA . LEU B 1 195 ? -17.562 -4.871 -9.883 1 93.25 195 LEU B CA 1
ATOM 5842 C C . LEU B 1 195 ? -18.203 -5.582 -11.07 1 93.25 195 LEU B C 1
ATOM 5844 O O . LEU B 1 195 ? -17.719 -6.625 -11.508 1 93.25 195 LEU B O 1
ATOM 5848 N N . LYS B 1 196 ? -19.266 -4.98 -11.578 1 93.62 196 LYS B N 1
ATOM 5849 C CA . LYS B 1 196 ? -19.938 -5.57 -12.742 1 93.62 196 LYS B CA 1
ATOM 5850 C C . LYS B 1 196 ? -19.031 -5.535 -13.969 1 93.62 196 LYS B C 1
ATOM 5852 O O . LYS B 1 196 ? -18.984 -6.492 -14.742 1 93.62 196 LYS B O 1
ATOM 5857 N N . LYS B 1 197 ? -18.328 -4.496 -14.109 1 92.81 197 LYS B N 1
ATOM 5858 C CA . LYS B 1 197 ? -17.391 -4.406 -15.219 1 92.81 197 LYS B CA 1
ATOM 5859 C C . LYS B 1 197 ? -16.25 -5.41 -15.062 1 92.81 197 LYS B C 1
ATOM 5861 O O . LYS B 1 197 ? -15.805 -6.016 -16.031 1 92.81 197 LYS B O 1
ATOM 5866 N N . LEU B 1 198 ? -15.828 -5.613 -13.859 1 89.62 198 LEU B N 1
ATOM 5867 C CA . LEU B 1 198 ? -14.797 -6.602 -13.555 1 89.62 198 LEU B CA 1
ATOM 5868 C C . LEU B 1 198 ? -15.297 -8.008 -13.859 1 89.62 198 LEU B C 1
ATOM 5870 O O . LEU B 1 198 ? -14.547 -8.836 -14.398 1 89.62 198 LEU B O 1
ATOM 5874 N N . ALA B 1 199 ? -16.516 -8.258 -13.57 1 91.44 199 ALA B N 1
ATOM 5875 C CA . ALA B 1 199 ? -17.109 -9.57 -13.812 1 91.44 199 ALA B CA 1
ATOM 5876 C C . ALA B 1 199 ? -17.219 -9.852 -15.305 1 91.44 199 ALA B C 1
ATOM 5878 O O . ALA B 1 199 ? -17.016 -10.992 -15.742 1 91.44 199 ALA B O 1
ATOM 5879 N N . ASP B 1 200 ? -17.438 -8.859 -16.047 1 92.62 200 ASP B N 1
ATOM 5880 C CA . ASP B 1 200 ? -17.547 -9.031 -17.484 1 92.62 200 ASP B CA 1
ATOM 5881 C C . ASP B 1 200 ? -16.203 -9.414 -18.109 1 92.62 200 ASP B C 1
ATOM 5883 O O . ASP B 1 200 ? -16.141 -10.289 -18.969 1 92.62 200 ASP B O 1
ATOM 5887 N N . ILE B 1 201 ? -15.242 -8.812 -17.672 1 90.38 201 ILE B N 1
ATOM 5888 C CA . ILE B 1 201 ? -13.906 -9.125 -18.188 1 90.38 201 ILE B CA 1
ATOM 5889 C C . ILE B 1 201 ? -13.5 -10.531 -17.75 1 90.38 201 ILE B C 1
ATOM 5891 O O . ILE B 1 201 ? -12.93 -11.289 -18.531 1 90.38 201 ILE B O 1
ATOM 5895 N N . SER B 1 202 ? -13.797 -10.844 -16.516 1 87.88 202 SER B N 1
ATOM 5896 C CA . SER B 1 202 ? -13.461 -12.164 -15.992 1 87.88 202 SER B CA 1
ATOM 5897 C C . SER B 1 202 ? -14.234 -13.258 -16.719 1 87.88 202 SER B C 1
ATOM 5899 O O . SER B 1 202 ? -13.711 -14.359 -16.938 1 87.88 202 SER B O 1
ATOM 5901 N N . LEU B 1 203 ? -15.461 -12.945 -17.125 1 90.38 203 LEU B N 1
ATOM 5902 C CA . LEU B 1 203 ? -16.266 -13.891 -17.891 1 90.38 203 LEU B CA 1
ATOM 5903 C C . LEU B 1 203 ? -15.633 -14.164 -19.25 1 90.38 203 LEU B C 1
ATOM 5905 O O . LEU B 1 203 ? -15.508 -15.32 -19.656 1 90.38 203 LEU B O 1
ATOM 5909 N N . ARG B 1 204 ? -15.211 -13.211 -19.938 1 90.06 204 ARG B N 1
ATOM 5910 C CA . ARG B 1 204 ? -14.562 -13.367 -21.234 1 90.06 204 ARG B CA 1
ATOM 5911 C C . ARG B 1 204 ? -13.258 -14.148 -21.109 1 90.06 204 ARG B C 1
ATOM 5913 O O . ARG B 1 204 ? -12.93 -14.977 -21.953 1 90.06 204 ARG B O 1
ATOM 5920 N N . GLN B 1 205 ? -12.562 -13.914 -19.969 1 87.31 205 GLN B N 1
ATOM 5921 C CA . GLN B 1 205 ? -11.312 -14.633 -19.719 1 87.31 205 GLN B CA 1
ATOM 5922 C C . GLN B 1 205 ? -11.578 -16.109 -19.453 1 87.31 205 GLN B C 1
ATOM 5924 O O . GLN B 1 205 ? -10.805 -16.969 -19.891 1 87.31 205 GLN B O 1
ATOM 5929 N N . SER B 1 206 ? -12.68 -16.344 -18.734 1 85.94 206 SER B N 1
ATOM 5930 C CA . SER B 1 206 ? -13.016 -17.734 -18.422 1 85.94 206 SER B CA 1
ATOM 5931 C C . SER B 1 206 ? -13.43 -18.5 -19.672 1 85.94 206 SER B C 1
ATOM 5933 O O . SER B 1 206 ? -13.062 -19.672 -19.844 1 85.94 206 SER B O 1
ATOM 5935 N N . ILE B 1 207 ? -14.086 -17.859 -20.578 1 89.25 207 ILE B N 1
ATOM 5936 C CA . ILE B 1 207 ? -14.492 -18.484 -21.844 1 89.25 207 ILE B CA 1
ATOM 5937 C C . ILE B 1 207 ? -13.258 -18.734 -22.703 1 89.25 207 ILE B C 1
ATOM 5939 O O . ILE B 1 207 ? -13.125 -19.797 -23.312 1 89.25 207 ILE B O 1
ATOM 5943 N N . ALA B 1 208 ? -12.406 -17.781 -22.703 1 87.88 208 ALA B N 1
ATOM 5944 C CA . ALA B 1 208 ? -11.172 -17.953 -23.453 1 87.88 208 ALA B CA 1
ATOM 5945 C C . ALA B 1 208 ? -10.344 -19.109 -22.906 1 87.88 208 ALA B C 1
ATOM 5947 O O . ALA B 1 208 ? -9.742 -19.875 -23.656 1 87.88 208 ALA B O 1
ATOM 5948 N N . TYR B 1 209 ? -10.258 -19.219 -21.641 1 83.75 209 TYR B N 1
ATOM 5949 C CA . TYR B 1 209 ? -9.531 -20.312 -21.016 1 83.75 209 TYR B CA 1
ATOM 5950 C C . TYR B 1 209 ? -10.164 -21.656 -21.359 1 83.75 209 TYR B C 1
ATOM 5952 O O . TYR B 1 209 ? -9.461 -22.641 -21.609 1 83.75 209 TYR B O 1
ATOM 5960 N N . GLY B 1 210 ? -11.492 -21.656 -21.328 1 83.38 210 GLY B N 1
ATOM 5961 C CA . GLY B 1 210 ? -12.188 -22.875 -21.703 1 83.38 210 GLY B CA 1
ATOM 5962 C C . GLY B 1 210 ? -11.883 -23.312 -23.125 1 83.38 210 GLY B C 1
ATOM 5963 O O . GLY B 1 210 ? -11.641 -24.5 -23.391 1 83.38 210 GLY B O 1
ATOM 5964 N N . LEU B 1 211 ? -11.789 -22.375 -23.984 1 86.75 211 LEU B N 1
ATOM 5965 C CA . LEU B 1 211 ? -11.477 -22.672 -25.375 1 86.75 211 LEU B CA 1
ATOM 5966 C C . LEU B 1 211 ? -10.039 -23.141 -25.531 1 86.75 211 LEU B C 1
ATOM 5968 O O . LEU B 1 211 ? -9.75 -24.047 -26.312 1 86.75 211 LEU B O 1
ATOM 5972 N N . TRP B 1 212 ? -9.211 -22.531 -24.75 1 85.75 212 TRP B N 1
ATOM 5973 C CA . TRP B 1 212 ? -7.812 -22.953 -24.766 1 85.75 212 TRP B CA 1
ATOM 5974 C C . TRP B 1 212 ? -7.664 -24.375 -24.219 1 85.75 212 TRP B C 1
ATOM 5976 O O . TRP B 1 212 ? -6.961 -25.203 -24.797 1 85.75 212 TRP B O 1
ATOM 5986 N N . SER B 1 213 ? -8.312 -24.578 -23.188 1 82.94 213 SER B N 1
ATOM 5987 C CA . SER B 1 213 ? -8.234 -25.906 -22.562 1 82.94 213 SER B CA 1
ATOM 5988 C C . SER B 1 213 ? -8.797 -26.984 -23.469 1 82.94 213 SER B C 1
ATOM 5990 O O . SER B 1 213 ? -8.211 -28.062 -23.594 1 82.94 213 SER B O 1
ATOM 5992 N N . LEU B 1 214 ? -9.828 -26.672 -24.172 1 85.19 214 LEU B N 1
ATOM 5993 C CA . LEU B 1 214 ? -10.422 -27.594 -25.125 1 85.19 214 LEU B CA 1
ATOM 5994 C C . LEU B 1 214 ? -9.453 -27.891 -26.266 1 85.19 214 LEU B C 1
ATOM 5996 O O . LEU B 1 214 ? -9.258 -29.047 -26.641 1 85.19 214 LEU B O 1
ATOM 6000 N N . SER B 1 215 ? -8.867 -26.844 -26.781 1 85.75 215 SER B N 1
ATOM 6001 C CA . SER B 1 215 ? -7.945 -27 -27.906 1 85.75 215 SER B CA 1
ATOM 6002 C C . SER B 1 215 ? -6.715 -27.797 -27.516 1 85.75 215 SER B C 1
ATOM 6004 O O . SER B 1 215 ? -6.305 -28.719 -28.234 1 85.75 215 SER B O 1
ATOM 6006 N N . PHE B 1 216 ? -6.184 -27.547 -26.328 1 84.5 216 PHE B N 1
ATOM 6007 C CA . PHE B 1 216 ? -4.973 -28.219 -25.891 1 84.5 216 PHE B CA 1
ATOM 6008 C C . PHE B 1 216 ? -5.238 -29.703 -25.656 1 84.5 216 PHE B C 1
ATOM 6010 O O . PHE B 1 216 ? -4.496 -30.562 -26.141 1 84.5 216 PHE B O 1
ATOM 6017 N N . ASN B 1 217 ? -6.297 -29.938 -24.891 1 81.69 217 ASN B N 1
ATOM 6018 C CA . ASN B 1 217 ? -6.598 -31.328 -24.562 1 81.69 217 ASN B CA 1
ATOM 6019 C C . ASN B 1 217 ? -6.926 -32.156 -25.812 1 81.69 217 ASN B C 1
ATOM 6021 O O . ASN B 1 217 ? -6.496 -33.281 -25.953 1 81.69 217 ASN B O 1
ATOM 6025 N N . SER B 1 218 ? -7.629 -31.484 -26.781 1 83.44 218 SER B N 1
ATOM 6026 C CA . SER B 1 218 ? -7.98 -32.156 -28.016 1 83.44 218 SER B CA 1
ATOM 6027 C C . SER B 1 218 ? -6.746 -32.438 -28.875 1 83.44 218 SER B C 1
ATOM 6029 O O . SER B 1 218 ? -6.586 -33.531 -29.406 1 83.44 218 SER B O 1
ATOM 6031 N N . LEU B 1 219 ? -5.867 -31.469 -28.922 1 84.5 219 LEU B N 1
ATOM 6032 C CA . LEU B 1 219 ? -4.672 -31.625 -29.75 1 84.5 219 LEU B CA 1
ATOM 6033 C C . LEU B 1 219 ? -3.697 -32.594 -29.109 1 84.5 219 LEU B C 1
ATOM 6035 O O . LEU B 1 219 ? -3.033 -33.375 -29.812 1 84.5 219 LEU B O 1
ATOM 6039 N N . TYR B 1 220 ? -3.584 -32.625 -27.781 1 83.69 220 TYR B N 1
ATOM 6040 C CA . TYR B 1 220 ? -2.744 -33.562 -27.062 1 83.69 220 TYR B CA 1
ATOM 6041 C C . TYR B 1 220 ? -3.166 -35 -27.359 1 83.69 220 TYR B C 1
ATOM 6043 O O . TYR B 1 220 ? -2.334 -35.844 -27.719 1 83.69 220 TYR B O 1
ATOM 6051 N N . HIS B 1 221 ? -4.426 -35.281 -27.297 1 80.75 221 HIS B N 1
ATOM 6052 C CA . HIS B 1 221 ? -4.914 -36.625 -27.547 1 80.75 221 HIS B CA 1
ATOM 6053 C C . HIS B 1 221 ? -4.898 -36.938 -29.031 1 80.75 221 HIS B C 1
ATOM 6055 O O . HIS B 1 221 ? -4.68 -38.094 -29.422 1 80.75 221 HIS B O 1
ATOM 6061 N N . ALA B 1 222 ? -5.105 -35.875 -29.828 1 81.75 222 ALA B N 1
ATOM 6062 C CA . ALA B 1 222 ? -5.004 -36.094 -31.266 1 81.75 222 ALA B CA 1
ATOM 6063 C C . ALA B 1 222 ? -3.607 -36.594 -31.656 1 81.75 222 ALA B C 1
ATOM 6065 O O . ALA B 1 222 ? -3.459 -37.438 -32.531 1 81.75 222 ALA B O 1
ATOM 6066 N N . ALA B 1 223 ? -2.627 -36.062 -30.938 1 82.81 223 ALA B N 1
ATOM 6067 C CA . ALA B 1 223 ? -1.255 -36.5 -31.203 1 82.81 223 ALA B CA 1
ATOM 6068 C C . ALA B 1 223 ? -1.073 -37.969 -30.891 1 82.81 223 ALA B C 1
ATOM 6070 O O . ALA B 1 223 ? -0.384 -38.688 -31.625 1 82.81 223 ALA B O 1
ATOM 6071 N N . GLN B 1 224 ? -1.665 -38.469 -29.859 1 79.62 224 GLN B N 1
ATOM 6072 C CA . GLN B 1 224 ? -1.583 -39.875 -29.469 1 79.62 224 GLN B CA 1
ATOM 6073 C C . GLN B 1 224 ? -2.291 -40.75 -30.5 1 79.62 224 GLN B C 1
ATOM 6075 O O . GLN B 1 224 ? -1.779 -41.812 -30.859 1 79.62 224 GLN B O 1
ATOM 6080 N N . VAL B 1 225 ? -3.451 -40.281 -30.969 1 81.19 225 VAL B N 1
ATOM 6081 C CA . VAL B 1 225 ? -4.238 -41.062 -31.938 1 81.19 225 VAL B CA 1
ATOM 6082 C C . VAL B 1 225 ? -3.479 -41.156 -33.25 1 81.19 225 VAL B C 1
ATOM 6084 O O . VAL B 1 225 ? -3.398 -42.25 -33.844 1 81.19 225 VAL B O 1
ATOM 6087 N N . VAL B 1 226 ? -2.936 -40.094 -33.625 1 82.69 226 VAL B N 1
ATOM 6088 C CA . VAL B 1 226 ? -2.199 -40.062 -34.906 1 82.69 226 VAL B CA 1
ATOM 6089 C C . VAL B 1 226 ? -0.978 -41 -34.781 1 82.69 226 VAL B C 1
ATOM 6091 O O . VAL B 1 226 ? -0.646 -41.719 -35.75 1 82.69 226 VAL B O 1
ATOM 6094 N N . ALA B 1 227 ? -0.296 -40.969 -33.656 1 81.38 227 ALA B N 1
ATOM 6095 C CA . ALA B 1 227 ? 0.872 -41.812 -33.438 1 81.38 227 ALA B CA 1
ATOM 6096 C C . ALA B 1 227 ? 0.499 -43.281 -33.531 1 81.38 227 ALA B C 1
ATOM 6098 O O . ALA B 1 227 ? 1.218 -44.062 -34.125 1 81.38 227 ALA B O 1
ATOM 6099 N N . VAL B 1 228 ? -0.638 -43.625 -33 1 81.19 228 VAL B N 1
ATOM 6100 C CA . VAL B 1 228 ? -1.053 -45.031 -32.969 1 81.19 228 VAL B CA 1
ATOM 6101 C C . VAL B 1 228 ? -1.528 -45.438 -34.344 1 81.19 228 VAL B C 1
ATOM 6103 O O . VAL B 1 228 ? -1.305 -46.562 -34.781 1 81.19 228 VAL B O 1
ATOM 6106 N N . LEU B 1 229 ? -2.16 -44.531 -35.062 1 81.44 229 LEU B N 1
ATOM 6107 C CA . LEU B 1 229 ? -2.65 -44.844 -36.406 1 81.44 229 LEU B CA 1
ATOM 6108 C C . LEU B 1 229 ? -1.489 -45.062 -37.375 1 81.44 229 LEU B C 1
ATOM 6110 O O . LEU B 1 229 ? -1.424 -46.094 -38.031 1 81.44 229 LEU B O 1
ATOM 6114 N N . ILE B 1 230 ? -0.656 -44.156 -37.344 1 82.06 230 ILE B N 1
ATOM 6115 C CA . ILE B 1 230 ? 0.484 -44.25 -38.25 1 82.06 230 ILE B CA 1
ATOM 6116 C C . ILE B 1 230 ? 1.427 -45.375 -37.781 1 82.06 230 ILE B C 1
ATOM 6118 O O . ILE B 1 230 ? 1.923 -46.156 -38.594 1 82.06 230 ILE B O 1
ATOM 6122 N N . GLY B 1 231 ? 1.669 -45.375 -36.469 1 81.31 231 GLY B N 1
ATOM 6123 C CA . GLY B 1 231 ? 2.52 -46.406 -35.906 1 81.31 231 GLY B CA 1
ATOM 6124 C C . GLY B 1 231 ? 1.944 -47.812 -36.062 1 81.31 231 GLY B C 1
ATOM 6125 O O . GLY B 1 231 ? 2.672 -48.75 -36.375 1 81.31 231 GLY B O 1
ATOM 6126 N N . GLY B 1 232 ? 0.656 -47.938 -35.844 1 79.75 232 GLY B N 1
ATOM 6127 C CA . GLY B 1 232 ? -0.004 -49.219 -36.031 1 79.75 232 GLY B CA 1
ATOM 6128 C C . GLY B 1 232 ? 0.068 -49.719 -37.469 1 79.75 232 GLY B C 1
ATOM 6129 O O . GLY B 1 232 ? 0.32 -50.906 -37.688 1 79.75 232 GLY B O 1
ATOM 6130 N N . ALA B 1 233 ? -0.156 -48.844 -38.375 1 80.25 233 ALA B N 1
ATOM 6131 C CA . ALA B 1 233 ? -0.046 -49.188 -39.812 1 80.25 233 ALA B CA 1
ATOM 6132 C C . ALA B 1 233 ? 1.379 -49.594 -40.156 1 80.25 233 ALA B C 1
ATOM 6134 O O . ALA B 1 233 ? 1.585 -50.531 -40.938 1 80.25 233 ALA B O 1
ATOM 6135 N N . SER B 1 234 ? 2.346 -49 -39.531 1 82.94 234 SER B N 1
ATOM 6136 C CA . SER B 1 234 ? 3.746 -49.312 -39.781 1 82.94 234 SER B CA 1
ATOM 6137 C C . SER B 1 234 ? 4.125 -50.656 -39.156 1 82.94 234 SER B C 1
ATOM 6139 O O . SER B 1 234 ? 5.012 -51.344 -39.656 1 82.94 234 SER B O 1
ATOM 6141 N N . ILE B 1 235 ? 3.479 -51 -38.094 1 82.25 235 ILE B N 1
ATOM 6142 C CA . ILE B 1 235 ? 3.703 -52.312 -37.469 1 82.25 235 ILE B CA 1
ATOM 6143 C C . ILE B 1 235 ? 3.156 -53.406 -38.375 1 82.25 235 ILE B C 1
ATOM 6145 O O . ILE B 1 235 ? 3.811 -54.438 -38.562 1 82.25 235 ILE B O 1
ATOM 6149 N N . MET B 1 236 ? 1.902 -53.156 -38.875 1 80.31 236 MET B N 1
ATOM 6150 C CA . MET B 1 236 ? 1.272 -54.156 -39.719 1 80.31 236 MET B CA 1
ATOM 6151 C C . MET B 1 236 ? 2.082 -54.344 -41 1 80.31 236 MET B C 1
ATOM 6153 O O . MET B 1 236 ? 2.133 -55.438 -41.562 1 80.31 236 MET B O 1
ATOM 6157 N N . ALA B 1 237 ? 2.775 -53.312 -41.406 1 80.38 237 ALA B N 1
ATOM 6158 C CA . ALA B 1 237 ? 3.617 -53.375 -42.594 1 80.38 237 ALA B CA 1
ATOM 6159 C C . ALA B 1 237 ? 5 -53.938 -42.25 1 80.38 237 ALA B C 1
ATOM 6161 O O . ALA B 1 237 ? 5.797 -54.219 -43.156 1 80.38 237 ALA B O 1
ATOM 6162 N N . GLY B 1 238 ? 5.352 -54.031 -40.938 1 78.12 238 GLY B N 1
ATOM 6163 C CA . GLY B 1 238 ? 6.59 -54.656 -40.5 1 78.12 238 GLY B CA 1
ATOM 6164 C C . GLY B 1 238 ? 7.742 -53.688 -40.375 1 78.12 238 GLY B C 1
ATOM 6165 O O . GLY B 1 238 ? 8.898 -54.094 -40.281 1 78.12 238 GLY B O 1
ATOM 6166 N N . HIS B 1 239 ? 7.496 -52.438 -40.406 1 79.38 239 HIS B N 1
ATOM 6167 C CA . HIS B 1 239 ? 8.57 -51.469 -40.406 1 79.38 239 HIS B CA 1
ATOM 6168 C C . HIS B 1 239 ? 9 -51.125 -39 1 79.38 239 HIS B C 1
ATOM 6170 O O . HIS B 1 239 ? 10.164 -50.781 -38.75 1 79.38 239 HIS B O 1
ATOM 6176 N N . ILE B 1 240 ? 8.047 -51.094 -38.031 1 81.88 240 ILE B N 1
ATOM 6177 C CA . ILE B 1 240 ? 8.344 -50.719 -36.656 1 81.88 240 ILE B CA 1
ATOM 6178 C C . ILE B 1 240 ? 7.805 -51.812 -35.719 1 81.88 240 ILE B C 1
ATOM 6180 O O . ILE B 1 240 ? 6.898 -52.562 -36.062 1 81.88 240 ILE B O 1
ATOM 6184 N N . THR B 1 241 ? 8.508 -51.938 -34.625 1 81.38 241 THR B N 1
ATOM 6185 C CA . THR B 1 241 ? 8.086 -52.938 -33.625 1 81.38 241 THR B CA 1
ATOM 6186 C C . THR B 1 241 ? 7.18 -52.281 -32.594 1 81.38 241 THR B C 1
ATOM 6188 O O . THR B 1 241 ? 7.055 -51.062 -32.531 1 81.38 241 THR B O 1
ATOM 6191 N N . VAL B 1 242 ? 6.453 -53.125 -31.844 1 80.75 242 VAL B N 1
ATOM 6192 C CA . VAL B 1 242 ? 5.586 -52.688 -30.766 1 80.75 242 VAL B CA 1
ATOM 6193 C C . VAL B 1 242 ? 6.41 -51.938 -29.719 1 80.75 242 VAL B C 1
ATOM 6195 O O . VAL B 1 242 ? 5.949 -50.938 -29.156 1 80.75 242 VAL B O 1
ATOM 6198 N N . GLU B 1 243 ? 7.617 -52.344 -29.531 1 78.56 243 GLU B N 1
ATOM 6199 C CA . GLU B 1 243 ? 8.516 -51.688 -28.594 1 78.56 243 GLU B CA 1
ATOM 6200 C C . GLU B 1 243 ? 8.852 -50.25 -29.047 1 78.56 243 GLU B C 1
ATOM 6202 O O . GLU B 1 243 ? 8.805 -49.312 -28.25 1 78.56 243 GLU B O 1
ATOM 6207 N N . GLN B 1 244 ? 9.102 -50.094 -30.312 1 80.38 244 GLN B N 1
ATOM 6208 C CA . GLN B 1 244 ? 9.461 -48.812 -30.859 1 80.38 244 GLN B CA 1
ATOM 6209 C C . GLN B 1 244 ? 8.281 -47.844 -30.828 1 80.38 244 GLN B C 1
ATOM 6211 O O . GLN B 1 244 ? 8.445 -46.656 -30.562 1 80.38 244 GLN B O 1
ATOM 6216 N N . LEU B 1 245 ? 7.113 -48.344 -31.016 1 81.38 245 LEU B N 1
ATOM 6217 C CA . LEU B 1 245 ? 5.93 -47.5 -30.984 1 81.38 245 LEU B CA 1
ATOM 6218 C C . LEU B 1 245 ? 5.625 -47.031 -29.562 1 81.38 245 LEU B C 1
ATOM 6220 O O . LEU B 1 245 ? 5.219 -45.906 -29.359 1 81.38 245 LEU B O 1
ATOM 6224 N N . THR B 1 246 ? 5.801 -47.906 -28.609 1 78.69 246 THR B N 1
ATOM 6225 C CA . THR B 1 246 ? 5.586 -47.562 -27.203 1 78.69 246 THR B CA 1
ATOM 6226 C C . THR B 1 246 ? 6.582 -46.469 -26.781 1 78.69 246 THR B C 1
ATOM 6228 O O . THR B 1 246 ? 6.219 -45.531 -26.078 1 78.69 246 THR B O 1
ATOM 6231 N N . LYS B 1 247 ? 7.793 -46.625 -27.203 1 78.56 247 LYS B N 1
ATOM 6232 C CA . LYS B 1 247 ? 8.789 -45.594 -26.922 1 78.56 247 LYS B CA 1
ATOM 6233 C C . LYS B 1 247 ? 8.391 -44.25 -27.547 1 78.56 247 LYS B C 1
ATOM 6235 O O . LYS B 1 247 ? 8.547 -43.188 -26.922 1 78.56 247 LYS B O 1
ATOM 6240 N N . PHE B 1 248 ? 7.891 -44.344 -28.734 1 81.44 248 PHE B N 1
ATOM 6241 C CA . PHE B 1 248 ? 7.504 -43.156 -29.453 1 81.44 248 PHE B CA 1
ATOM 6242 C C . PHE B 1 248 ? 6.406 -42.406 -28.703 1 81.44 248 PHE B C 1
ATOM 6244 O O . PHE B 1 248 ? 6.469 -41.156 -28.562 1 81.44 248 PHE B O 1
ATOM 6251 N N . ILE B 1 249 ? 5.477 -43.062 -28.172 1 80.75 249 ILE B N 1
ATOM 6252 C CA . ILE B 1 249 ? 4.352 -42.438 -27.484 1 80.75 249 ILE B CA 1
ATOM 6253 C C . ILE B 1 249 ? 4.84 -41.75 -26.203 1 80.75 249 ILE B C 1
ATOM 6255 O O . ILE B 1 249 ? 4.414 -40.625 -25.891 1 80.75 249 ILE B O 1
ATOM 6259 N N . LEU B 1 250 ? 5.719 -42.375 -25.516 1 79.12 250 LEU B N 1
ATOM 6260 C CA . LEU B 1 250 ? 6.246 -41.812 -24.281 1 79.12 250 LEU B CA 1
ATOM 6261 C C . LEU B 1 250 ? 7.043 -40.531 -24.562 1 79.12 250 LEU B C 1
ATOM 6263 O O . LEU B 1 250 ? 6.891 -39.531 -23.859 1 79.12 250 LEU B O 1
ATOM 6267 N N . TYR B 1 251 ? 7.816 -40.562 -25.609 1 80.81 251 TYR B N 1
ATOM 6268 C CA . TYR B 1 251 ? 8.617 -39.375 -25.953 1 80.81 251 TYR B CA 1
ATOM 6269 C C . TYR B 1 251 ? 7.738 -38.281 -26.516 1 80.81 251 TYR B C 1
ATOM 6271 O O . TYR B 1 251 ? 8.031 -37.094 -26.344 1 80.81 251 TYR B O 1
ATOM 6279 N N . ALA B 1 252 ? 6.727 -38.688 -27.281 1 81.75 252 ALA B N 1
ATOM 6280 C CA . ALA B 1 252 ? 5.789 -37.688 -27.781 1 81.75 252 ALA B CA 1
ATOM 6281 C C . ALA B 1 252 ? 5.102 -36.938 -26.641 1 81.75 252 ALA B C 1
ATOM 6283 O O . ALA B 1 252 ? 4.887 -35.719 -26.703 1 81.75 252 ALA B O 1
ATOM 6284 N N . ASP B 1 253 ? 4.82 -37.688 -25.609 1 81.19 253 ASP B N 1
ATOM 6285 C CA . ASP B 1 253 ? 4.227 -37.094 -24.422 1 81.19 253 ASP B CA 1
ATOM 6286 C C . ASP B 1 253 ? 5.168 -36.094 -23.781 1 81.19 253 ASP B C 1
ATOM 6288 O O . ASP B 1 253 ? 4.746 -35 -23.406 1 81.19 253 ASP B O 1
ATOM 6292 N N . TRP B 1 254 ? 6.371 -36.438 -23.75 1 80 254 TRP B N 1
ATOM 6293 C CA . TRP B 1 254 ? 7.379 -35.531 -23.172 1 80 254 TRP B CA 1
ATOM 6294 C C . TRP B 1 254 ? 7.516 -34.281 -24.016 1 80 254 TRP B C 1
ATOM 6296 O O . TRP B 1 254 ? 7.652 -33.188 -23.469 1 80 254 TRP B O 1
ATOM 6306 N N . LEU B 1 255 ? 7.477 -34.438 -25.266 1 83.81 255 LEU B N 1
ATOM 6307 C CA . LEU B 1 255 ? 7.641 -33.312 -26.156 1 83.81 255 LEU B CA 1
ATOM 6308 C C . LEU B 1 255 ? 6.465 -32.344 -26.031 1 83.81 255 LEU B C 1
ATOM 6310 O O . LEU B 1 255 ? 6.66 -31.141 -25.984 1 83.81 255 LEU B O 1
ATOM 6314 N N . ILE B 1 256 ? 5.332 -32.906 -25.984 1 84.69 256 ILE B N 1
ATOM 6315 C CA . ILE B 1 256 ? 4.137 -32.062 -25.891 1 84.69 256 ILE B CA 1
ATOM 6316 C C . ILE B 1 256 ? 4.113 -31.328 -24.547 1 84.69 256 ILE B C 1
ATOM 6318 O O . ILE B 1 256 ? 3.814 -30.141 -24.5 1 84.69 256 ILE B O 1
ATOM 6322 N N . TYR B 1 257 ? 4.5 -32 -23.516 1 80.44 257 TYR B N 1
ATOM 6323 C CA . TYR B 1 257 ? 4.539 -31.391 -22.188 1 80.44 257 TYR B CA 1
ATOM 6324 C C . TYR B 1 257 ? 5.605 -30.297 -22.125 1 80.44 257 TYR B C 1
ATOM 6326 O O . TYR B 1 257 ? 5.387 -29.25 -21.531 1 80.44 257 TYR B O 1
ATOM 6334 N N . SER B 1 258 ? 6.703 -30.641 -22.656 1 83.5 258 SER B N 1
ATOM 6335 C CA . SER B 1 258 ? 7.77 -29.641 -22.703 1 83.5 258 SER B CA 1
ATOM 6336 C C . SER B 1 258 ? 7.324 -28.391 -23.453 1 83.5 258 SER B C 1
ATOM 6338 O O . SER B 1 258 ? 7.613 -27.266 -23.016 1 83.5 258 SER B O 1
ATOM 6340 N N . THR B 1 259 ? 6.59 -28.609 -24.547 1 81.81 259 THR B N 1
ATOM 6341 C CA . THR B 1 259 ? 6.078 -27.484 -25.312 1 81.81 259 THR B CA 1
ATOM 6342 C C . THR B 1 259 ? 5.086 -26.672 -24.5 1 81.81 259 THR B C 1
ATOM 6344 O O . THR B 1 259 ? 5.105 -25.438 -24.531 1 81.81 259 THR B O 1
ATOM 6347 N N . TRP B 1 260 ? 4.367 -27.391 -23.719 1 79.75 260 TRP B N 1
ATOM 6348 C CA . TRP B 1 260 ? 3.381 -26.719 -22.859 1 79.75 260 TRP B CA 1
ATOM 6349 C C . TRP B 1 260 ? 4.062 -25.891 -21.781 1 79.75 260 TRP B C 1
ATOM 6351 O O . TRP B 1 260 ? 3.697 -24.734 -21.562 1 79.75 260 TRP B O 1
ATOM 6361 N N . TRP B 1 261 ? 5.008 -26.438 -21.203 1 78 261 TRP B N 1
ATOM 6362 C CA . TRP B 1 261 ? 5.699 -25.766 -20.109 1 78 261 TRP B CA 1
ATOM 6363 C C . TRP B 1 261 ? 6.48 -24.562 -20.609 1 78 261 TRP B C 1
ATOM 6365 O O . TRP B 1 261 ? 6.492 -23.5 -19.969 1 78 261 TRP B O 1
ATOM 6375 N N . VAL B 1 262 ? 7.023 -24.672 -21.734 1 78.38 262 VAL B N 1
ATOM 6376 C CA . VAL B 1 262 ? 7.766 -23.562 -22.328 1 78.38 262 VAL B CA 1
ATOM 6377 C C . VAL B 1 262 ? 6.812 -22.422 -22.641 1 78.38 262 VAL B C 1
ATOM 6379 O O . VAL B 1 262 ? 7.113 -21.25 -22.359 1 78.38 262 VAL B O 1
ATOM 6382 N N . GLY B 1 263 ? 5.691 -22.781 -23.172 1 73.31 263 GLY B N 1
ATOM 6383 C CA . GLY B 1 263 ? 4.707 -21.766 -23.5 1 73.31 263 GLY B CA 1
ATOM 6384 C C . GLY B 1 263 ? 4.164 -21.047 -22.266 1 73.31 263 GLY B C 1
ATOM 6385 O O . GLY B 1 263 ? 4.07 -19.812 -22.25 1 73.31 263 GLY B O 1
ATOM 6386 N N . ASP B 1 264 ? 3.869 -21.797 -21.25 1 74.19 264 ASP B N 1
ATOM 6387 C CA . ASP B 1 264 ? 3.291 -21.25 -20.031 1 74.19 264 ASP B CA 1
ATOM 6388 C C . ASP B 1 264 ? 4.297 -20.375 -19.281 1 74.19 264 ASP B C 1
ATOM 6390 O O . ASP B 1 264 ? 3.953 -19.281 -18.828 1 74.19 264 ASP B O 1
ATOM 6394 N N . ASN B 1 265 ? 5.516 -20.812 -19.234 1 76.75 265 ASN B N 1
ATOM 6395 C CA . ASN B 1 265 ? 6.543 -20.047 -18.531 1 76.75 265 ASN B CA 1
ATOM 6396 C C . ASN B 1 265 ? 6.988 -18.844 -19.344 1 76.75 265 ASN B C 1
ATOM 6398 O O . ASN B 1 265 ? 7.449 -17.844 -18.781 1 76.75 265 ASN B O 1
ATOM 6402 N N . TRP B 1 266 ? 6.797 -19.016 -20.625 1 71.19 266 TRP B N 1
ATOM 6403 C CA . TRP B 1 266 ? 7.105 -17.875 -21.484 1 71.19 266 TRP B CA 1
ATOM 6404 C C . TRP B 1 266 ? 6.141 -16.719 -21.234 1 71.19 266 TRP B C 1
ATOM 6406 O O . TRP B 1 266 ? 6.555 -15.562 -21.172 1 71.19 266 TRP B O 1
ATOM 6416 N N . SER B 1 267 ? 4.957 -17.062 -21.031 1 68.56 267 SER B N 1
ATOM 6417 C CA . SER B 1 267 ? 3.947 -16.047 -20.734 1 68.56 267 SER B CA 1
ATOM 6418 C C . SER B 1 267 ? 4.234 -15.359 -19.406 1 68.56 267 SER B C 1
ATOM 6420 O O . SER B 1 267 ? 4.141 -14.133 -19.312 1 68.56 267 SER B O 1
ATOM 6422 N N . ASN B 1 268 ? 4.648 -16.078 -18.453 1 70.5 268 ASN B N 1
ATOM 6423 C CA . ASN B 1 268 ? 5.016 -15.531 -17.156 1 70.5 268 ASN B CA 1
ATOM 6424 C C . ASN B 1 268 ? 6.242 -14.633 -17.25 1 70.5 268 ASN B C 1
ATOM 6426 O O . ASN B 1 268 ? 6.297 -13.57 -16.625 1 70.5 268 ASN B O 1
ATOM 6430 N N . LEU B 1 269 ? 7.168 -15.07 -18.078 1 71.88 269 LEU B N 1
ATOM 6431 C CA . LEU B 1 269 ? 8.391 -14.312 -18.297 1 71.88 269 LEU B CA 1
ATOM 6432 C C . LEU B 1 269 ? 8.086 -12.953 -18.922 1 71.88 269 LEU B C 1
ATOM 6434 O O . LEU B 1 269 ? 8.617 -11.93 -18.469 1 71.88 269 LEU B O 1
ATOM 6438 N N . MET B 1 270 ? 7.199 -13 -19.828 1 69.69 270 MET B N 1
ATOM 6439 C CA . MET B 1 270 ? 6.875 -11.766 -20.547 1 69.69 270 MET B CA 1
ATOM 6440 C C . MET B 1 270 ? 6.172 -10.781 -19.625 1 69.69 270 MET B C 1
ATOM 6442 O O . MET B 1 270 ? 6.371 -9.57 -19.734 1 69.69 270 MET B O 1
ATOM 6446 N N . GLN B 1 271 ? 5.402 -11.266 -18.688 1 66.62 271 GLN B N 1
ATOM 6447 C CA . GLN B 1 271 ? 4.727 -10.398 -17.719 1 66.62 271 GLN B CA 1
ATOM 6448 C C . GLN B 1 271 ? 5.73 -9.766 -16.766 1 66.62 271 GLN B C 1
ATOM 6450 O O . GLN B 1 271 ? 5.578 -8.602 -16.375 1 66.62 271 GLN B O 1
ATOM 6455 N N . SER B 1 272 ? 6.797 -10.438 -16.438 1 70.31 272 SER B N 1
ATOM 6456 C CA . SER B 1 272 ? 7.793 -9.969 -15.469 1 70.31 272 SER B CA 1
ATOM 6457 C C . SER B 1 272 ? 8.789 -9.023 -16.125 1 70.31 272 SER B C 1
ATOM 6459 O O . SER B 1 272 ? 9.445 -8.234 -15.445 1 70.31 272 SER B O 1
ATOM 6461 N N . VAL B 1 273 ? 8.891 -9.125 -17.469 1 71.81 273 VAL B N 1
ATOM 6462 C CA . VAL B 1 273 ? 9.836 -8.297 -18.203 1 71.81 273 VAL B CA 1
ATOM 6463 C C . VAL B 1 273 ? 9.445 -6.824 -18.078 1 71.81 273 VAL B C 1
ATOM 6465 O O . VAL B 1 273 ? 10.312 -5.953 -17.953 1 71.81 273 VAL B O 1
ATOM 6468 N N . GLY B 1 274 ? 8.219 -6.52 -18.062 1 64.88 274 GLY B N 1
ATOM 6469 C CA . GLY B 1 274 ? 7.766 -5.152 -17.875 1 64.88 274 GLY B CA 1
ATOM 6470 C C . GLY B 1 274 ? 8.188 -4.562 -16.531 1 64.88 274 GLY B C 1
ATOM 6471 O O . GLY B 1 274 ? 8.711 -3.447 -16.484 1 64.88 274 GLY B O 1
ATOM 6472 N N . ALA B 1 275 ? 7.973 -5.348 -15.5 1 69.31 275 ALA B N 1
ATOM 6473 C CA . ALA B 1 275 ? 8.375 -4.895 -14.164 1 69.31 275 ALA B CA 1
ATOM 6474 C C . ALA B 1 275 ? 9.891 -4.77 -14.062 1 69.31 275 ALA B C 1
ATOM 6476 O O . ALA B 1 275 ? 10.398 -3.85 -13.422 1 69.31 275 ALA B O 1
ATOM 6477 N N . SER B 1 276 ? 10.602 -5.586 -14.766 1 76.56 276 SER B N 1
ATOM 6478 C CA . SER B 1 276 ? 12.055 -5.605 -14.719 1 76.56 276 SER B CA 1
ATOM 6479 C C . SER B 1 276 ? 12.648 -4.375 -15.414 1 76.56 276 SER B C 1
ATOM 6481 O O . SER B 1 276 ? 13.68 -3.855 -14.984 1 76.56 276 SER B O 1
ATOM 6483 N N . GLU B 1 277 ? 11.961 -3.965 -16.391 1 80.12 277 GLU B N 1
ATOM 6484 C CA . GLU B 1 277 ? 12.461 -2.816 -17.141 1 80.12 277 GLU B CA 1
ATOM 6485 C C . GLU B 1 277 ? 12.516 -1.569 -16.266 1 80.12 277 GLU B C 1
ATOM 6487 O O . GLU B 1 277 ? 13.492 -0.821 -16.297 1 80.12 277 GLU B O 1
ATOM 6492 N N . LYS B 1 278 ? 11.578 -1.364 -15.492 1 80.88 278 LYS B N 1
ATOM 6493 C CA . LYS B 1 278 ? 11.539 -0.209 -14.602 1 80.88 278 LYS B CA 1
ATOM 6494 C C . LYS B 1 278 ? 12.633 -0.3 -13.539 1 80.88 278 LYS B C 1
ATOM 6496 O O . LYS B 1 278 ? 13.297 0.692 -13.242 1 80.88 278 LYS B O 1
ATOM 6501 N N . VAL B 1 279 ? 12.82 -1.427 -13.031 1 85.25 279 VAL B N 1
ATOM 6502 C CA . VAL B 1 279 ? 13.812 -1.635 -11.992 1 85.25 279 VAL B CA 1
ATOM 6503 C C . VAL B 1 279 ? 15.211 -1.399 -12.555 1 85.25 279 VAL B C 1
ATOM 6505 O O . VAL B 1 279 ? 16.031 -0.729 -11.93 1 85.25 279 VAL B O 1
ATOM 6508 N N . PHE B 1 280 ? 15.438 -1.858 -13.805 1 85.56 280 PHE B N 1
ATOM 6509 C CA . PHE B 1 280 ? 16.766 -1.715 -14.398 1 85.56 280 PHE B CA 1
ATOM 6510 C C . PHE B 1 280 ? 17.031 -0.266 -14.781 1 85.56 280 PHE B C 1
ATOM 6512 O O . PHE B 1 280 ? 18.156 0.213 -14.68 1 85.56 280 PHE B O 1
ATOM 6519 N N . ARG B 1 281 ? 16.047 0.412 -15.125 1 85.81 281 ARG B N 1
ATOM 6520 C CA . ARG B 1 281 ? 16.188 1.828 -15.445 1 85.81 281 ARG B CA 1
ATOM 6521 C C . ARG B 1 281 ? 16.594 2.629 -14.211 1 85.81 281 ARG B C 1
ATOM 6523 O O . ARG B 1 281 ? 17.438 3.514 -14.289 1 85.81 281 ARG B O 1
ATOM 6530 N N . LEU B 1 282 ? 15.992 2.248 -13.141 1 88.81 282 LEU B N 1
ATOM 6531 C CA . LEU B 1 282 ? 16.297 2.955 -11.906 1 88.81 282 LEU B CA 1
ATOM 6532 C C . LEU B 1 282 ? 17.688 2.582 -11.391 1 88.81 282 LEU B C 1
ATOM 6534 O O . LEU B 1 282 ? 18.375 3.412 -10.797 1 88.81 282 LEU B O 1
ATOM 6538 N N . MET B 1 283 ? 18.062 1.375 -11.625 1 88.88 283 MET B N 1
ATOM 6539 C CA . MET B 1 283 ? 19.359 0.894 -11.172 1 88.88 283 MET B CA 1
ATOM 6540 C C . MET B 1 283 ? 20.484 1.555 -11.961 1 88.88 283 MET B C 1
ATOM 6542 O O . MET B 1 283 ? 21.594 1.719 -11.453 1 88.88 283 MET B O 1
ATOM 6546 N N . ASP B 1 284 ? 20.109 1.979 -13.141 1 87.69 284 ASP B N 1
ATOM 6547 C CA . ASP B 1 284 ? 21.125 2.539 -14.023 1 87.69 284 ASP B CA 1
ATOM 6548 C C . ASP B 1 284 ? 21.203 4.055 -13.867 1 87.69 284 ASP B C 1
ATOM 6550 O O . ASP B 1 284 ? 21.984 4.711 -14.562 1 87.69 284 ASP B O 1
ATOM 6554 N N . LEU B 1 285 ? 20.484 4.535 -12.922 1 87.69 285 LEU B N 1
ATOM 6555 C CA . LEU B 1 285 ? 20.578 5.973 -12.68 1 87.69 285 LEU B CA 1
ATOM 6556 C C . LEU B 1 285 ? 21.953 6.344 -12.117 1 87.69 285 LEU B C 1
ATOM 6558 O O . LEU B 1 285 ? 22.5 5.613 -11.297 1 87.69 285 LEU B O 1
ATOM 6562 N N . LEU B 1 286 ? 22.469 7.371 -12.633 1 84.5 286 LEU B N 1
ATOM 6563 C CA . LEU B 1 286 ? 23.75 7.867 -12.141 1 84.5 286 LEU B CA 1
ATOM 6564 C C . LEU B 1 286 ? 23.562 8.688 -10.867 1 84.5 286 LEU B C 1
ATOM 6566 O O . LEU B 1 286 ? 22.562 9.391 -10.719 1 84.5 286 LEU B O 1
ATOM 6570 N N . PRO B 1 287 ? 24.438 8.477 -9.953 1 86.44 287 PRO B N 1
ATOM 6571 C CA . PRO B 1 287 ? 24.359 9.281 -8.734 1 86.44 287 PRO B CA 1
ATOM 6572 C C . PRO B 1 287 ? 24.438 10.781 -9.008 1 86.44 287 PRO B C 1
ATOM 6574 O O . PRO B 1 287 ? 24.922 11.195 -10.07 1 86.44 287 PRO B O 1
ATOM 6577 N N . SER B 1 288 ? 23.922 11.469 -8.094 1 85 288 SER B N 1
ATOM 6578 C CA . SER B 1 288 ? 23.969 12.922 -8.203 1 85 288 SER B CA 1
ATOM 6579 C C . SER B 1 288 ? 25.406 13.43 -8.242 1 85 288 SER B C 1
ATOM 6581 O O . SER B 1 288 ? 26.297 12.805 -7.664 1 85 288 SER B O 1
ATOM 6583 N N . GLU B 1 289 ? 25.594 14.477 -8.906 1 80.38 289 GLU B N 1
ATOM 6584 C CA . GLU B 1 289 ? 26.922 15.07 -9.094 1 80.38 289 GLU B CA 1
ATOM 6585 C C . GLU B 1 289 ? 27.531 15.508 -7.762 1 80.38 289 GLU B C 1
ATOM 6587 O O . GLU B 1 289 ? 28.75 15.547 -7.613 1 80.38 289 GLU B O 1
ATOM 6592 N N . GLN B 1 290 ? 26.672 15.734 -6.883 1 81.38 290 GLN B N 1
ATOM 6593 C CA . GLN B 1 290 ? 27.141 16.25 -5.605 1 81.38 290 GLN B CA 1
ATOM 6594 C C . GLN B 1 290 ? 27.984 15.195 -4.875 1 81.38 290 GLN B C 1
ATOM 6596 O O . GLN B 1 290 ? 28.859 15.539 -4.074 1 81.38 290 GLN B O 1
ATOM 6601 N N . PHE B 1 291 ? 27.734 13.969 -5.141 1 79.25 291 PHE B N 1
ATOM 6602 C CA . PHE B 1 291 ? 28.422 12.898 -4.418 1 79.25 291 PHE B CA 1
ATOM 6603 C C . PHE B 1 291 ? 29.688 12.469 -5.156 1 79.25 291 PHE B C 1
ATOM 6605 O O . PHE B 1 291 ? 30.531 11.773 -4.59 1 79.25 291 PHE B O 1
ATOM 6612 N N . LEU B 1 292 ? 29.75 12.867 -6.375 1 75.62 292 LEU B N 1
ATOM 6613 C CA . LEU B 1 292 ? 30.875 12.453 -7.199 1 75.62 292 LEU B CA 1
ATOM 6614 C C . LEU B 1 292 ? 32.031 13.43 -7.055 1 75.62 292 LEU B C 1
ATOM 6616 O O . LEU B 1 292 ? 33.188 13.047 -7.195 1 75.62 292 LEU B O 1
ATOM 6620 N N . LEU B 1 293 ? 31.625 14.648 -6.727 1 74.5 293 LEU B N 1
ATOM 6621 C CA . LEU B 1 293 ? 32.656 15.68 -6.691 1 74.5 293 LEU B CA 1
ATOM 6622 C C . LEU B 1 293 ? 33.344 15.711 -5.332 1 74.5 293 LEU B C 1
ATOM 6624 O O . LEU B 1 293 ? 32.688 15.625 -4.293 1 74.5 293 LEU B O 1
ATOM 6628 N N . ASN B 1 294 ? 34.594 15.406 -5.316 1 78.38 294 ASN B N 1
ATOM 6629 C CA . ASN B 1 294 ? 35.375 15.625 -4.109 1 78.38 294 ASN B CA 1
ATOM 6630 C C . ASN B 1 294 ? 35.594 17.109 -3.846 1 78.38 294 ASN B C 1
ATOM 6632 O O . ASN B 1 294 ? 36.344 17.766 -4.57 1 78.38 294 ASN B O 1
ATOM 6636 N N . GLY B 1 295 ? 34.781 17.672 -3.039 1 82.56 295 GLY B N 1
ATOM 6637 C CA . GLY B 1 295 ? 34.812 19.094 -2.809 1 82.56 295 GLY B CA 1
ATOM 6638 C C . GLY B 1 295 ? 35.844 19.516 -1.788 1 82.56 295 GLY B C 1
ATOM 6639 O O . GLY B 1 295 ? 36.562 18.672 -1.252 1 82.56 295 GLY B O 1
ATOM 6640 N N . LEU B 1 296 ? 35.906 20.828 -1.649 1 90.38 296 LEU B N 1
ATOM 6641 C CA . LEU B 1 296 ? 36.844 21.484 -0.742 1 90.38 296 LEU B CA 1
ATOM 6642 C C . LEU B 1 296 ? 36.312 21.469 0.69 1 90.38 296 LEU B C 1
ATOM 6644 O O . LEU B 1 296 ? 35.125 21.641 0.919 1 90.38 296 LEU B O 1
ATOM 6648 N N . LYS B 1 297 ? 37.219 21.031 1.641 1 92.38 297 LYS B N 1
ATOM 6649 C CA . LYS B 1 297 ? 36.906 21.141 3.064 1 92.38 297 LYS B CA 1
ATOM 6650 C C . LYS B 1 297 ? 37.594 22.328 3.697 1 92.38 297 LYS B C 1
ATOM 6652 O O . LYS B 1 297 ? 38.812 22.453 3.625 1 92.38 297 LYS B O 1
ATOM 6657 N N . LEU B 1 298 ? 36.844 23.188 4.242 1 90.81 298 LEU B N 1
ATOM 6658 C CA . LEU B 1 298 ? 37.406 24.328 4.93 1 90.81 298 LEU B CA 1
ATOM 6659 C C . LEU B 1 298 ? 37.844 23.969 6.348 1 90.81 298 LEU B C 1
ATOM 6661 O O . LEU B 1 298 ? 37.281 23.047 6.945 1 90.81 298 LEU B O 1
ATOM 6665 N N . PRO B 1 299 ? 38.875 24.562 6.816 1 87.75 299 PRO B N 1
ATOM 6666 C CA . PRO B 1 299 ? 39.281 24.234 8.18 1 87.75 299 PRO B CA 1
ATOM 6667 C C . PRO B 1 299 ? 38.219 24.578 9.227 1 87.75 299 PRO B C 1
ATOM 6669 O O . PRO B 1 299 ? 38.031 23.828 10.172 1 87.75 299 PRO B O 1
ATOM 6672 N N . GLN B 1 300 ? 37.656 25.734 9.047 1 88.31 300 GLN B N 1
ATOM 6673 C CA . GLN B 1 300 ? 36.594 26.141 9.969 1 88.31 300 GLN B CA 1
ATOM 6674 C C . GLN B 1 300 ? 35.5 26.922 9.242 1 88.31 300 GLN B C 1
ATOM 6676 O O . GLN B 1 300 ? 35.781 27.719 8.336 1 88.31 300 GLN B O 1
ATOM 6681 N N . VAL B 1 301 ? 34.281 26.656 9.695 1 90.88 301 VAL B N 1
ATOM 6682 C CA . VAL B 1 301 ? 33.156 27.406 9.133 1 90.88 301 VAL B CA 1
ATOM 6683 C C . VAL B 1 301 ? 32.781 28.562 10.062 1 90.88 301 VAL B C 1
ATOM 6685 O O . VAL B 1 301 ? 32.375 28.328 11.195 1 90.88 301 VAL B O 1
ATOM 6688 N N . VAL B 1 302 ? 32.938 29.797 9.617 1 90.75 302 VAL B N 1
ATOM 6689 C CA . VAL B 1 302 ? 32.625 30.984 10.406 1 90.75 302 VAL B CA 1
ATOM 6690 C C . VAL B 1 302 ? 31.125 31.281 10.344 1 90.75 302 VAL B C 1
ATOM 6692 O O . VAL B 1 302 ? 30.531 31.75 11.32 1 90.75 302 VAL B O 1
ATOM 6695 N N . GLY B 1 303 ? 30.516 30.906 9.258 1 93.31 303 GLY B N 1
ATOM 6696 C CA . GLY B 1 303 ? 29.062 31.047 9.156 1 93.31 303 GLY B CA 1
ATOM 6697 C C . GLY B 1 303 ? 28.656 32.281 8.352 1 93.31 303 GLY B C 1
ATOM 6698 O O . GLY B 1 303 ? 27.594 32.875 8.602 1 93.31 303 GLY B O 1
ATOM 6699 N N . HIS B 1 304 ? 29.547 32.812 7.516 1 95.56 304 HIS B N 1
ATOM 6700 C CA . HIS B 1 304 ? 29.188 33.875 6.578 1 95.56 304 HIS B CA 1
ATOM 6701 C C . HIS B 1 304 ? 28.516 33.344 5.336 1 95.56 304 HIS B C 1
ATOM 6703 O O . HIS B 1 304 ? 29.062 32.469 4.652 1 95.56 304 HIS B O 1
ATOM 6709 N N . ILE B 1 305 ? 27.281 33.75 5.078 1 97.25 305 ILE B N 1
ATOM 6710 C CA . ILE B 1 305 ? 26.5 33.25 3.949 1 97.25 305 ILE B CA 1
ATOM 6711 C C . ILE B 1 305 ? 26.141 34.406 3.01 1 97.25 305 ILE B C 1
ATOM 6713 O O . ILE B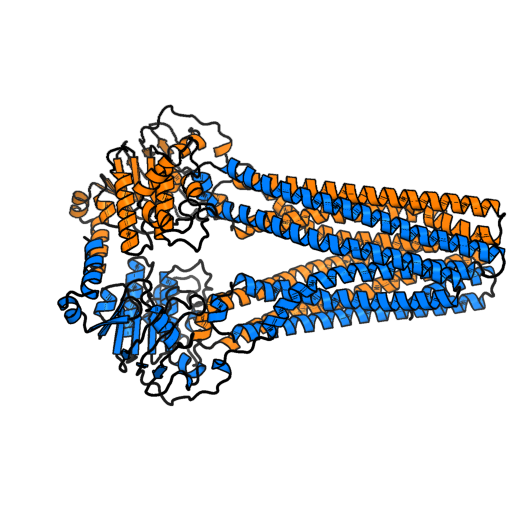 1 305 ? 25.656 35.438 3.453 1 97.25 305 ILE B O 1
ATOM 6717 N N . GLU B 1 306 ? 26.391 34.188 1.755 1 97.25 306 GLU B N 1
ATOM 6718 C CA . GLU B 1 306 ? 26.062 35.219 0.761 1 97.25 306 GLU B CA 1
ATOM 6719 C C . GLU B 1 306 ? 25.312 34.625 -0.421 1 97.25 306 GLU B C 1
ATOM 6721 O O . GLU B 1 306 ? 25.781 33.688 -1.06 1 97.25 306 GLU B O 1
ATOM 6726 N N . PHE B 1 307 ? 24.125 35.125 -0.584 1 97.25 307 PHE B N 1
ATOM 6727 C CA . PHE B 1 307 ? 23.359 34.812 -1.786 1 97.25 307 PHE B CA 1
ATOM 6728 C C . PHE B 1 307 ? 23.609 35.875 -2.867 1 97.25 307 PHE B C 1
ATOM 6730 O O . PHE B 1 307 ? 23.312 37.031 -2.674 1 97.25 307 PHE B O 1
ATOM 6737 N N . VAL B 1 308 ? 24.125 35.375 -3.996 1 97.06 308 VAL B N 1
ATOM 6738 C CA . VAL B 1 308 ? 24.484 36.281 -5.059 1 97.06 308 VAL B CA 1
ATOM 6739 C C . VAL B 1 308 ? 23.609 36.031 -6.285 1 97.06 308 VAL B C 1
ATOM 6741 O O . VAL B 1 308 ? 23.828 35.094 -7.023 1 97.06 308 VAL B O 1
ATOM 6744 N N . ASP B 1 309 ? 22.672 37 -6.559 1 95.88 309 ASP B N 1
ATOM 6745 C CA . ASP B 1 309 ? 21.812 36.969 -7.727 1 95.88 309 ASP B CA 1
ATOM 6746 C C . ASP B 1 309 ? 21.203 35.594 -7.938 1 95.88 309 ASP B C 1
ATOM 6748 O O . ASP B 1 309 ? 21.297 35.031 -9.031 1 95.88 309 ASP B O 1
ATOM 6752 N N . LEU B 1 310 ? 20.688 35.125 -6.898 1 95.62 310 LEU B N 1
ATOM 6753 C CA . LEU B 1 310 ? 20.219 33.719 -6.871 1 95.62 310 LEU B CA 1
ATOM 6754 C C . LEU B 1 310 ? 18.828 33.625 -7.5 1 95.62 310 LEU B C 1
ATOM 6756 O O . LEU B 1 310 ? 17.922 34.344 -7.129 1 95.62 310 LEU B O 1
ATOM 6760 N N . SER B 1 311 ? 18.703 32.812 -8.523 1 95.62 311 SER B N 1
ATOM 6761 C CA . SER B 1 311 ? 17.422 32.469 -9.133 1 95.62 311 SER B CA 1
ATOM 6762 C C . SER B 1 311 ? 17.219 30.953 -9.188 1 95.62 311 SER B C 1
ATOM 6764 O O . SER B 1 311 ? 18.188 30.188 -9.305 1 95.62 311 SER B O 1
ATOM 6766 N N . PHE B 1 312 ? 16.016 30.531 -8.984 1 94.38 312 PHE B N 1
ATOM 6767 C CA . PHE B 1 312 ? 15.75 29.094 -8.945 1 94.38 312 PHE B CA 1
ATOM 6768 C C . PHE B 1 312 ? 14.336 28.781 -9.414 1 94.38 312 PHE B C 1
ATOM 6770 O O . PHE B 1 312 ? 13.398 29.531 -9.102 1 94.38 312 PHE B O 1
ATOM 6777 N N . CYS B 1 313 ? 14.266 27.734 -10.203 1 91.06 313 CYS B N 1
ATOM 6778 C CA . CYS B 1 313 ? 12.992 27.156 -10.617 1 91.06 313 CYS B CA 1
ATOM 6779 C C . CYS B 1 313 ? 12.938 25.672 -10.328 1 91.06 313 CYS B C 1
ATOM 6781 O O . CYS B 1 313 ? 13.891 24.938 -10.617 1 91.06 313 CYS B O 1
ATOM 6783 N N . TYR B 1 314 ? 11.922 25.266 -9.625 1 85.19 314 TYR B N 1
ATOM 6784 C CA . TYR B 1 314 ? 11.758 23.844 -9.391 1 85.19 314 TYR B CA 1
ATOM 6785 C C . TYR B 1 314 ? 11.547 23.094 -10.703 1 85.19 314 TYR B C 1
ATOM 6787 O O . TYR B 1 314 ? 10.867 23.594 -11.602 1 85.19 314 TYR B O 1
ATOM 6795 N N . PRO B 1 315 ? 12.117 21.953 -10.781 1 78.75 315 PRO B N 1
ATOM 6796 C CA . PRO B 1 315 ? 11.945 21.188 -12.016 1 78.75 315 PRO B CA 1
ATOM 6797 C C . PRO B 1 315 ? 10.492 20.812 -12.289 1 78.75 315 PRO B C 1
ATOM 6799 O O . PRO B 1 315 ? 10.102 20.641 -13.453 1 78.75 315 PRO B O 1
ATOM 6802 N N . SER B 1 316 ? 9.695 20.672 -11.266 1 69 316 SER B N 1
ATOM 6803 C CA . SER B 1 316 ? 8.281 20.328 -11.43 1 69 316 SER B CA 1
ATOM 6804 C C . SER B 1 316 ? 7.492 21.516 -11.984 1 69 316 SER B C 1
ATOM 6806 O O . SER B 1 316 ? 6.449 21.328 -12.617 1 69 316 SER B O 1
ATOM 6808 N N . ARG B 1 317 ? 7.883 22.734 -11.68 1 71.38 317 ARG B N 1
ATOM 6809 C CA . ARG B 1 317 ? 7.223 23.953 -12.148 1 71.38 317 ARG B CA 1
ATOM 6810 C C . ARG B 1 317 ? 8.219 24.906 -12.805 1 71.38 317 ARG B C 1
ATOM 6812 O O . ARG B 1 317 ? 8.539 25.953 -12.25 1 71.38 317 ARG B O 1
ATOM 6819 N N . GLU B 1 318 ? 8.586 24.688 -13.984 1 73.31 318 GLU B N 1
ATOM 6820 C CA . GLU B 1 318 ? 9.656 25.438 -14.641 1 73.31 318 GLU B CA 1
ATOM 6821 C C . GLU B 1 318 ? 9.188 26.828 -15.031 1 73.31 318 GLU B C 1
ATOM 6823 O O . GLU B 1 318 ? 10 27.75 -15.117 1 73.31 318 GLU B O 1
ATOM 6828 N N . LYS B 1 319 ? 7.902 26.984 -15.117 1 73.38 319 LYS B N 1
ATOM 6829 C CA . LYS B 1 319 ? 7.41 28.25 -15.672 1 73.38 319 LYS B CA 1
ATOM 6830 C C . LYS B 1 319 ? 7.23 29.297 -14.578 1 73.38 319 LYS B C 1
ATOM 6832 O O . LYS B 1 319 ? 7.098 30.484 -14.867 1 73.38 319 LYS B O 1
ATOM 6837 N N . VAL B 1 320 ? 7.305 28.875 -13.312 1 76 320 VAL B N 1
ATOM 6838 C CA . VAL B 1 320 ? 7.113 29.812 -12.219 1 76 320 VAL B CA 1
ATOM 6839 C C . VAL B 1 320 ? 8.352 29.844 -11.328 1 76 320 VAL B C 1
ATOM 6841 O O . VAL B 1 320 ? 8.578 28.906 -10.547 1 76 320 VAL B O 1
ATOM 6844 N N . PRO B 1 321 ? 9.125 30.891 -11.562 1 86.62 321 PRO B N 1
ATOM 6845 C CA . PRO B 1 321 ? 10.312 30.953 -10.711 1 86.62 321 PRO B CA 1
ATOM 6846 C C . PRO B 1 321 ? 9.969 31.109 -9.234 1 86.62 321 PRO B C 1
ATOM 6848 O O . PRO B 1 321 ? 9.094 31.906 -8.875 1 86.62 321 PRO B O 1
ATOM 6851 N N . ALA B 1 322 ? 10.578 30.281 -8.414 1 88.44 322 ALA B N 1
ATOM 6852 C CA . ALA B 1 322 ? 10.375 30.344 -6.969 1 88.44 322 ALA B CA 1
ATOM 6853 C C . ALA B 1 322 ? 11.188 31.484 -6.355 1 88.44 322 ALA B C 1
ATOM 6855 O O . ALA B 1 322 ? 10.766 32.094 -5.375 1 88.44 322 ALA B O 1
ATOM 6856 N N . LEU B 1 323 ? 12.375 31.734 -6.898 1 93.56 323 LEU B N 1
ATOM 6857 C CA . LEU B 1 323 ? 13.242 32.844 -6.488 1 93.56 323 LEU B CA 1
ATOM 6858 C C . LEU B 1 323 ? 13.734 33.625 -7.699 1 93.56 323 LEU B C 1
ATOM 6860 O O . LEU B 1 323 ? 14.023 33.031 -8.75 1 93.56 323 LEU B O 1
ATOM 6864 N N . ARG B 1 324 ? 13.711 35 -7.562 1 94.19 324 ARG B N 1
ATOM 6865 C CA . ARG B 1 324 ? 14.102 35.875 -8.648 1 94.19 324 ARG B CA 1
ATOM 6866 C C . ARG B 1 324 ? 15.195 36.844 -8.211 1 94.19 324 ARG B C 1
ATOM 6868 O O . ARG B 1 324 ? 14.898 37.906 -7.609 1 94.19 324 ARG B O 1
ATOM 6875 N N . HIS B 1 325 ? 16.375 36.594 -8.641 1 93.94 325 HIS B N 1
ATOM 6876 C CA . HIS B 1 325 ? 17.531 37.469 -8.438 1 93.94 325 HIS B CA 1
ATOM 6877 C C . HIS B 1 325 ? 17.625 37.938 -6.984 1 93.94 325 HIS B C 1
ATOM 6879 O O . HIS B 1 325 ? 17.672 39.125 -6.711 1 93.94 325 HIS B O 1
ATOM 6885 N N . VAL B 1 326 ? 17.766 37 -6.109 1 95.62 326 VAL B N 1
ATOM 6886 C CA . VAL B 1 326 ? 17.812 37.281 -4.676 1 95.62 326 VAL B CA 1
ATOM 6887 C C . VAL B 1 326 ? 19.25 37.562 -4.254 1 95.62 326 VAL B C 1
ATOM 6889 O O . VAL B 1 326 ? 20.156 36.812 -4.578 1 95.62 326 VAL B O 1
ATOM 6892 N N . ASN B 1 327 ? 19.438 38.719 -3.648 1 96.62 327 ASN B N 1
ATOM 6893 C CA . ASN B 1 327 ? 20.703 39.094 -3.047 1 96.62 327 ASN B CA 1
ATOM 6894 C C . ASN B 1 327 ? 20.594 39.281 -1.536 1 96.62 327 ASN B C 1
ATOM 6896 O O . ASN B 1 327 ? 19.766 40.062 -1.063 1 96.62 327 ASN B O 1
ATOM 6900 N N . LEU B 1 328 ? 21.359 38.469 -0.826 1 96.25 328 LEU B N 1
ATOM 6901 C CA . LEU B 1 328 ? 21.281 38.531 0.63 1 96.25 328 LEU B CA 1
ATOM 6902 C C . LEU B 1 328 ? 22.609 38.125 1.257 1 96.25 328 LEU B C 1
ATOM 6904 O O . LEU B 1 328 ? 23.266 37.156 0.813 1 96.25 328 LEU B O 1
ATOM 6908 N N . SER B 1 329 ? 23.047 38.906 2.16 1 96.44 329 SER B N 1
ATOM 6909 C CA . SER B 1 329 ? 24.266 38.594 2.91 1 96.44 329 SER B CA 1
ATOM 6910 C C . SER B 1 329 ? 23.969 38.438 4.395 1 96.44 329 SER B C 1
ATOM 6912 O O . SER B 1 329 ? 23.344 39.312 5.012 1 96.44 329 SER B O 1
ATOM 6914 N N . ILE B 1 330 ? 24.359 37.344 4.926 1 96.12 330 ILE B N 1
ATOM 6915 C CA . ILE B 1 330 ? 24.203 37.062 6.348 1 96.12 330 ILE B CA 1
ATOM 6916 C C . ILE B 1 330 ? 25.578 37 7.016 1 96.12 330 ILE B C 1
ATOM 6918 O O . ILE B 1 330 ? 26.438 36.219 6.598 1 96.12 330 ILE B O 1
ATOM 6922 N N . TYR B 1 331 ? 25.719 37.719 8.047 1 94.69 331 TYR B N 1
ATOM 6923 C CA . TYR B 1 331 ? 27 37.812 8.727 1 94.69 331 TYR B CA 1
ATOM 6924 C C . TYR B 1 331 ? 27.141 36.75 9.797 1 94.69 331 TYR B C 1
ATOM 6926 O O . TYR B 1 331 ? 26.125 36.219 10.273 1 94.69 331 TYR B O 1
ATOM 6934 N N . PRO B 1 332 ? 28.422 36.406 10.141 1 93.5 332 PRO B N 1
ATOM 6935 C CA . PRO B 1 332 ? 28.641 35.375 11.164 1 93.5 332 PRO B CA 1
ATOM 6936 C C . PRO B 1 332 ? 28 35.75 12.508 1 93.5 332 PRO B C 1
ATOM 6938 O O . PRO B 1 332 ? 28.062 36.906 12.938 1 93.5 332 PRO B O 1
ATOM 6941 N N . LYS B 1 333 ? 27.344 34.812 13.133 1 89.94 333 LYS B N 1
ATOM 6942 C CA . LYS B 1 333 ? 26.766 34.906 14.469 1 89.94 333 LYS B CA 1
ATOM 6943 C C . LYS B 1 333 ? 25.547 35.812 14.484 1 89.94 333 LYS B C 1
ATOM 6945 O O . LYS B 1 333 ? 25.156 36.312 15.539 1 89.94 333 LYS B O 1
ATOM 6950 N N . GLU B 1 334 ? 25.031 36.031 13.305 1 91.5 334 GLU B N 1
ATOM 6951 C CA . GLU B 1 334 ? 23.844 36.875 13.156 1 91.5 334 GLU B CA 1
ATOM 6952 C C . GLU B 1 334 ? 22.578 36 13.18 1 91.5 334 GLU B C 1
ATOM 6954 O O . GLU B 1 334 ? 22.562 34.906 12.625 1 91.5 334 GLU B O 1
ATOM 6959 N N . VAL B 1 335 ? 21.609 36.5 13.883 1 91.69 335 VAL B N 1
ATOM 6960 C CA . VAL B 1 335 ? 20.297 35.844 13.844 1 91.69 335 VAL B CA 1
ATOM 6961 C C . VAL B 1 335 ? 19.391 36.594 12.859 1 91.69 335 VAL B C 1
ATOM 6963 O O . VAL B 1 335 ? 19.016 37.75 13.078 1 91.69 335 VAL B O 1
ATOM 6966 N N . VAL B 1 336 ? 19.031 35.875 11.773 1 93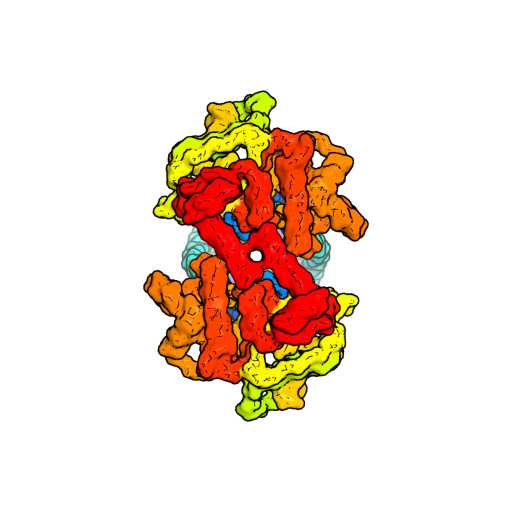.06 336 VAL B N 1
ATOM 6967 C CA . VAL B 1 336 ? 18.219 36.469 10.711 1 93.06 336 VAL B CA 1
ATOM 6968 C C . VAL B 1 336 ? 16.875 35.781 10.633 1 93.06 336 VAL B C 1
ATOM 6970 O O . VAL B 1 336 ? 16.812 34.531 10.617 1 93.06 336 VAL B O 1
ATOM 6973 N N . ALA B 1 337 ? 15.805 36.531 10.617 1 92.31 337 ALA B N 1
ATOM 6974 C CA . ALA B 1 337 ? 14.453 36 10.453 1 92.31 337 ALA B CA 1
ATOM 6975 C C . ALA B 1 337 ? 13.922 36.281 9.055 1 92.31 337 ALA B C 1
ATOM 6977 O O . ALA B 1 337 ? 14.039 37.406 8.547 1 92.31 337 ALA B O 1
ATOM 6978 N N . ILE B 1 338 ? 13.445 35.281 8.461 1 92.62 338 ILE B N 1
ATOM 6979 C CA . ILE B 1 338 ? 12.828 35.438 7.148 1 92.62 338 ILE B CA 1
ATOM 6980 C C . ILE B 1 338 ? 11.312 35.312 7.277 1 92.62 338 ILE B C 1
ATOM 6982 O O . ILE B 1 338 ? 10.789 34.312 7.797 1 92.62 338 ILE B O 1
ATOM 6986 N N . VAL B 1 339 ? 10.633 36.406 6.809 1 89.06 339 VAL B N 1
ATOM 6987 C CA . VAL B 1 339 ? 9.18 36.438 6.914 1 89.06 339 VAL B CA 1
ATOM 6988 C C . VAL B 1 339 ? 8.57 36.719 5.543 1 89.06 339 VAL B C 1
ATOM 6990 O O . VAL B 1 339 ? 9.227 37.312 4.668 1 89.06 339 VAL B O 1
ATOM 6993 N N . GLY B 1 340 ? 7.402 36.25 5.375 1 84.44 340 GLY B N 1
ATOM 6994 C CA . GLY B 1 340 ? 6.68 36.438 4.129 1 84.44 340 GLY B CA 1
ATOM 6995 C C . GLY B 1 340 ? 5.445 35.562 4.008 1 84.44 340 GLY B C 1
ATOM 6996 O O . GLY B 1 340 ? 5.203 34.719 4.852 1 84.44 340 GLY B O 1
ATOM 6997 N N . LEU B 1 341 ? 4.746 35.844 2.982 1 74.81 341 LEU B N 1
ATOM 6998 C CA . LEU B 1 341 ? 3.537 35.094 2.736 1 74.81 341 LEU B CA 1
ATOM 6999 C C . LEU B 1 341 ? 3.883 33.688 2.242 1 74.81 341 LEU B C 1
ATOM 7001 O O . LEU B 1 341 ? 5.031 33.406 1.886 1 74.81 341 LEU B O 1
ATOM 7005 N N . SER B 1 342 ? 2.916 32.781 2.334 1 70.88 342 SER B N 1
ATOM 7006 C CA . SER B 1 342 ? 3.121 31.453 1.814 1 70.88 342 SER B CA 1
ATOM 7007 C C . SER B 1 342 ? 3.451 31.469 0.325 1 70.88 342 SER B C 1
ATOM 7009 O O . SER B 1 342 ? 2.842 32.219 -0.438 1 70.88 342 SER B O 1
ATOM 7011 N N . GLY B 1 343 ? 4.453 30.797 -0.037 1 74.38 343 GLY B N 1
ATOM 7012 C CA . GLY B 1 343 ? 4.852 30.734 -1.435 1 74.38 343 GLY B CA 1
ATOM 7013 C C . GLY B 1 343 ? 5.828 31.828 -1.826 1 74.38 343 GLY B C 1
ATOM 7014 O O . GLY B 1 343 ? 6.137 32 -3.008 1 74.38 343 GLY B O 1
ATOM 7015 N N . SER B 1 344 ? 6.266 32.531 -0.848 1 80.88 344 SER B N 1
ATOM 7016 C CA . SER B 1 344 ? 7.156 33.656 -1.163 1 80.88 344 SER B CA 1
ATOM 7017 C C . SER B 1 344 ? 8.57 33.156 -1.453 1 80.88 344 SER B C 1
ATOM 7019 O O . SER B 1 344 ? 9.406 33.938 -1.938 1 80.88 344 SER B O 1
ATOM 7021 N N . GLY B 1 345 ? 8.859 31.906 -1.161 1 86.75 345 GLY B N 1
ATOM 7022 C CA . GLY B 1 345 ? 10.172 31.359 -1.492 1 86.75 345 GLY B CA 1
ATOM 7023 C C . GLY B 1 345 ? 11.047 31.141 -0.276 1 86.75 345 GLY B C 1
ATOM 7024 O O . GLY B 1 345 ? 12.227 30.781 -0.408 1 86.75 345 GLY B O 1
ATOM 7025 N N . LYS B 1 346 ? 10.555 31.312 0.867 1 89.5 346 LYS B N 1
ATOM 7026 C CA . LYS B 1 346 ? 11.328 31.188 2.1 1 89.5 346 LYS B CA 1
ATOM 7027 C C . LYS B 1 346 ? 11.961 29.797 2.219 1 89.5 346 LYS B C 1
ATOM 7029 O O . LYS B 1 346 ? 13.164 29.672 2.436 1 89.5 346 LYS B O 1
ATOM 7034 N N . SER B 1 347 ? 11.125 28.75 2.035 1 87.38 347 SER B N 1
ATOM 7035 C CA . SER B 1 347 ? 11.617 27.391 2.162 1 87.38 347 SER B CA 1
ATOM 7036 C C . SER B 1 347 ? 12.578 27.031 1.031 1 87.38 347 SER B C 1
ATOM 7038 O O . SER B 1 347 ? 13.5 26.234 1.216 1 87.38 347 SER B O 1
ATOM 7040 N N . THR B 1 348 ? 12.391 27.625 -0.104 1 90.81 348 THR B N 1
ATOM 7041 C CA . THR B 1 348 ? 13.266 27.391 -1.244 1 90.81 348 THR B CA 1
ATOM 7042 C C . THR B 1 348 ? 14.68 27.891 -0.947 1 90.81 348 THR B C 1
ATOM 7044 O O . THR B 1 348 ? 15.664 27.25 -1.319 1 90.81 348 THR B O 1
ATOM 7047 N N . LEU B 1 349 ? 14.727 29.031 -0.291 1 93.56 349 LEU B N 1
ATOM 7048 C CA . LEU B 1 349 ? 16.016 29.594 0.079 1 93.56 349 LEU B CA 1
ATOM 7049 C C . LEU B 1 349 ? 16.797 28.625 0.975 1 93.56 349 LEU B C 1
ATOM 7051 O O . LEU B 1 349 ? 17.984 28.422 0.78 1 93.56 349 LEU B O 1
ATOM 7055 N N . VAL B 1 350 ? 16.125 28.016 1.883 1 91.88 350 VAL B N 1
ATOM 7056 C CA . VAL B 1 350 ? 16.734 27.094 2.826 1 91.88 350 VAL B CA 1
ATOM 7057 C C . VAL B 1 350 ? 17.156 25.812 2.096 1 91.88 350 VAL B C 1
ATOM 7059 O O . VAL B 1 350 ? 18.234 25.281 2.35 1 91.88 350 VAL B O 1
ATOM 7062 N N . ASN B 1 351 ? 16.375 25.359 1.205 1 92.12 351 ASN B N 1
ATOM 7063 C CA . ASN B 1 351 ? 16.672 24.156 0.443 1 92.12 351 ASN B CA 1
ATOM 7064 C C . ASN B 1 351 ? 17.922 24.344 -0.411 1 92.12 351 ASN B C 1
ATOM 7066 O O . ASN B 1 351 ? 18.703 23.391 -0.584 1 92.12 351 ASN B O 1
ATOM 7070 N N . LEU B 1 352 ? 18.047 25.516 -0.908 1 94.12 352 LEU B N 1
ATOM 7071 C CA . LEU B 1 352 ? 19.234 25.812 -1.724 1 94.12 352 LEU B CA 1
ATOM 7072 C C . LEU B 1 352 ? 20.484 25.922 -0.856 1 94.12 352 LEU B C 1
ATOM 7074 O O . LEU B 1 352 ? 21.562 25.5 -1.268 1 94.12 352 LEU B O 1
ATOM 7078 N N . LEU B 1 353 ? 20.266 26.516 0.307 1 94.31 353 LEU B N 1
ATOM 7079 C CA . LEU B 1 353 ? 21.391 26.625 1.229 1 94.31 353 LEU B CA 1
ATOM 7080 C C . LEU B 1 353 ? 21.891 25.25 1.651 1 94.31 353 LEU B C 1
ATOM 7082 O O . LEU B 1 353 ? 23.094 25.047 1.81 1 94.31 353 LEU B O 1
ATOM 7086 N N . LEU B 1 354 ? 21 24.312 1.771 1 92.81 354 LEU B N 1
ATOM 7087 C CA . LEU B 1 354 ? 21.344 22.938 2.131 1 92.81 354 LEU B CA 1
ATOM 7088 C C . LEU B 1 354 ? 21.812 22.156 0.907 1 92.81 354 LEU B C 1
ATOM 7090 O O . LEU B 1 354 ? 22.172 20.984 1.015 1 92.81 354 LEU B O 1
ATOM 7094 N N . ARG B 1 355 ? 21.797 22.766 -0.196 1 92 355 ARG B N 1
ATOM 7095 C CA . ARG B 1 355 ? 22.172 22.203 -1.49 1 92 355 ARG B CA 1
ATOM 7096 C C . ARG B 1 355 ? 21.344 20.953 -1.801 1 92 355 ARG B C 1
ATOM 7098 O O . ARG B 1 355 ? 21.875 19.953 -2.275 1 92 355 ARG B O 1
ATOM 7105 N N . LEU B 1 356 ? 20.156 21.031 -1.357 1 90.62 356 LEU B N 1
ATOM 7106 C CA . LEU B 1 356 ? 19.219 20 -1.771 1 90.62 356 LEU B CA 1
ATOM 7107 C C . LEU B 1 356 ? 18.844 20.156 -3.24 1 90.62 356 LEU B C 1
ATOM 7109 O O . LEU B 1 356 ? 18.469 19.188 -3.896 1 90.62 356 LEU B O 1
ATOM 7113 N N . TYR B 1 357 ? 18.906 21.406 -3.656 1 90.94 357 TYR B N 1
ATOM 7114 C CA . TYR B 1 357 ? 18.719 21.766 -5.055 1 90.94 357 TYR B CA 1
ATOM 7115 C C . TYR B 1 357 ? 19.875 22.641 -5.543 1 90.94 357 TYR B C 1
ATOM 7117 O O . TYR B 1 357 ? 20.578 23.25 -4.742 1 90.94 357 TYR B O 1
ATOM 7125 N N . GLU B 1 358 ? 19.984 22.625 -6.824 1 91.38 358 GLU B N 1
ATOM 7126 C CA . GLU B 1 358 ? 20.984 23.516 -7.434 1 91.38 358 GLU B CA 1
ATOM 7127 C C . GLU B 1 358 ? 20.328 24.75 -8.039 1 91.38 358 GLU B C 1
ATOM 7129 O O . GLU B 1 358 ? 19.266 24.656 -8.656 1 91.38 358 GLU B O 1
ATOM 7134 N N . PRO B 1 359 ? 20.906 25.828 -7.707 1 93.81 359 PRO B N 1
ATOM 7135 C CA . PRO B 1 359 ? 20.328 27.047 -8.266 1 93.81 359 PRO B CA 1
ATOM 7136 C C . PRO B 1 359 ? 20.375 27.078 -9.789 1 93.81 359 PRO B C 1
ATOM 7138 O O . PRO B 1 359 ? 21.266 26.484 -10.398 1 93.81 359 PRO B O 1
ATOM 7141 N N . THR B 1 360 ? 19.422 27.719 -10.383 1 93.12 360 THR B N 1
ATOM 7142 C CA . THR B 1 360 ? 19.375 27.875 -11.836 1 93.12 360 THR B CA 1
ATOM 7143 C C . THR B 1 360 ? 20.406 28.906 -12.297 1 93.12 360 THR B C 1
ATOM 7145 O O . THR B 1 360 ? 21.078 28.719 -13.305 1 93.12 360 THR B O 1
ATOM 7148 N N . SER B 1 361 ? 20.406 30.016 -11.633 1 94 361 SER B N 1
ATOM 7149 C CA . SER B 1 361 ? 21.406 31.047 -11.852 1 94 361 SER B CA 1
ATOM 7150 C C . SER B 1 361 ? 21.859 31.672 -10.531 1 94 361 SER B C 1
ATOM 7152 O O . SER B 1 361 ? 21.141 31.609 -9.539 1 94 361 SER B O 1
ATOM 7154 N N . GLY B 1 362 ? 23.062 32.094 -10.578 1 95.31 362 GLY B N 1
ATOM 7155 C CA . GLY B 1 362 ? 23.625 32.656 -9.359 1 95.31 362 GLY B CA 1
ATOM 7156 C C . GLY B 1 362 ? 24.391 31.641 -8.523 1 95.31 362 GLY B C 1
ATOM 7157 O O . GLY B 1 362 ? 24.703 30.547 -9.008 1 95.31 362 GLY B O 1
ATOM 7158 N N . GLN B 1 363 ? 24.828 32.094 -7.375 1 95.94 363 GLN B N 1
ATOM 7159 C CA . GLN B 1 363 ? 25.578 31.156 -6.527 1 95.94 363 GLN B CA 1
ATOM 7160 C C . GLN B 1 363 ? 25.438 31.531 -5.055 1 95.94 363 GLN B C 1
ATOM 7162 O O . GLN B 1 363 ? 25.016 32.625 -4.723 1 95.94 363 GLN B O 1
ATOM 7167 N N . ILE B 1 364 ? 25.672 30.641 -4.246 1 96.81 364 ILE B N 1
ATOM 7168 C CA . ILE B 1 364 ? 25.734 30.828 -2.801 1 96.81 364 ILE B CA 1
ATOM 7169 C C . ILE B 1 364 ? 27.172 30.688 -2.311 1 96.81 364 ILE B C 1
ATOM 7171 O O . ILE B 1 364 ? 27.859 29.734 -2.672 1 96.81 364 ILE B O 1
ATOM 7175 N N . LEU B 1 365 ? 27.562 31.688 -1.607 1 96.88 365 LEU B N 1
ATOM 7176 C CA . LEU B 1 365 ? 28.922 31.656 -1.056 1 96.88 365 LEU B CA 1
ATOM 7177 C C . LEU B 1 365 ? 28.891 31.406 0.449 1 96.88 365 LEU B C 1
ATOM 7179 O O . LEU B 1 365 ? 28.078 32 1.163 1 96.88 365 LEU B O 1
ATOM 7183 N N . ILE B 1 366 ? 29.75 30.516 0.849 1 96.5 366 ILE B N 1
ATOM 7184 C CA . ILE B 1 366 ? 29.938 30.25 2.27 1 96.5 366 ILE B CA 1
ATOM 7185 C C . ILE B 1 366 ? 31.359 30.625 2.678 1 96.5 366 ILE B C 1
ATOM 7187 O O . ILE B 1 366 ? 32.344 30.031 2.219 1 96.5 366 ILE B O 1
ATOM 7191 N N . ASP B 1 367 ? 31.438 31.547 3.551 1 95.81 367 ASP B N 1
ATOM 7192 C CA . ASP B 1 367 ? 32.719 32.062 3.975 1 95.81 367 ASP B CA 1
ATOM 7193 C C . ASP B 1 367 ? 33.625 32.406 2.771 1 95.81 367 ASP B C 1
ATOM 7195 O O . ASP B 1 367 ? 34.812 32.094 2.752 1 95.81 367 ASP B O 1
ATOM 7199 N N . GLY B 1 368 ? 32.969 32.844 1.693 1 93.81 368 GLY B N 1
ATOM 7200 C CA . GLY B 1 368 ? 33.688 33.312 0.522 1 93.81 368 GLY B CA 1
ATOM 7201 C C . GLY B 1 368 ? 33.875 32.25 -0.543 1 93.81 368 GLY B C 1
ATOM 7202 O O . GLY B 1 368 ? 34.312 32.562 -1.656 1 93.81 368 GLY B O 1
ATOM 7203 N N . PHE B 1 369 ? 33.562 31.047 -0.315 1 95.44 369 PHE B N 1
ATOM 7204 C CA . PHE B 1 369 ? 33.719 29.969 -1.271 1 95.44 369 PHE B CA 1
ATOM 7205 C C . PHE B 1 369 ? 32.375 29.531 -1.839 1 95.44 369 PHE B C 1
ATOM 7207 O O . PHE B 1 369 ? 31.375 29.469 -1.111 1 95.44 369 PHE B O 1
ATOM 7214 N N . PRO B 1 370 ? 32.438 29.234 -3.088 1 94.56 370 PRO B N 1
ATOM 7215 C CA . PRO B 1 370 ? 31.172 28.766 -3.678 1 94.56 370 PRO B CA 1
ATOM 7216 C C . PRO B 1 370 ? 30.719 27.422 -3.109 1 94.56 370 PRO B C 1
ATOM 7218 O O . PRO B 1 370 ? 31.531 26.516 -2.941 1 94.56 370 PRO B O 1
ATOM 7221 N N . LEU B 1 371 ? 29.438 27.344 -2.799 1 93.75 371 LEU B N 1
ATOM 7222 C CA . LEU B 1 371 ? 28.844 26.141 -2.213 1 93.75 371 LEU B CA 1
ATOM 7223 C C . LEU B 1 371 ? 29.047 24.938 -3.121 1 93.75 371 LEU B C 1
ATOM 7225 O O . LEU B 1 371 ? 29.203 23.812 -2.641 1 93.75 371 LEU B O 1
ATOM 7229 N N . SER B 1 372 ? 29.094 25.125 -4.43 1 90.56 372 SER B N 1
ATOM 7230 C CA . SER B 1 372 ? 29.234 24.047 -5.406 1 90.56 372 SER B CA 1
ATOM 7231 C C . SER B 1 372 ? 30.625 23.406 -5.34 1 90.56 372 SER B C 1
ATOM 7233 O O . SER B 1 372 ? 30.797 22.266 -5.77 1 90.56 372 SER B O 1
ATOM 7235 N N . GLU B 1 373 ? 31.562 24.078 -4.758 1 91.25 373 GLU B N 1
ATOM 7236 C CA . GLU B 1 373 ? 32.938 23.594 -4.703 1 91.25 373 GLU B CA 1
ATOM 7237 C C . GLU B 1 373 ? 33.25 22.938 -3.357 1 91.25 373 GLU B C 1
ATOM 7239 O O . GLU B 1 373 ? 34.281 22.297 -3.197 1 91.25 373 GLU B O 1
ATOM 7244 N N . LEU B 1 374 ? 32.375 23.047 -2.492 1 91.62 374 LEU B N 1
ATOM 7245 C CA . LEU B 1 374 ? 32.594 22.5 -1.158 1 91.62 374 LEU B CA 1
ATOM 7246 C C . LEU B 1 374 ? 32.188 21.031 -1.092 1 91.62 374 LEU B C 1
ATOM 7248 O O . LEU B 1 374 ? 31.328 20.594 -1.87 1 91.62 374 LEU B O 1
ATOM 7252 N N . ASP B 1 375 ? 32.875 20.344 -0.199 1 91 375 ASP B N 1
ATOM 7253 C CA . ASP B 1 375 ? 32.438 18.984 0.102 1 91 375 ASP B CA 1
ATOM 7254 C C . ASP B 1 375 ? 31.078 19.016 0.81 1 91 375 ASP B C 1
ATOM 7256 O O . ASP B 1 375 ? 30.953 19.547 1.914 1 91 375 ASP B O 1
ATOM 7260 N N . ILE B 1 376 ? 30.172 18.406 0.212 1 89 376 ILE B N 1
ATOM 7261 C CA . ILE B 1 376 ? 28.781 18.562 0.655 1 89 376 ILE B CA 1
ATOM 7262 C C . ILE B 1 376 ? 28.594 17.828 1.982 1 89 376 ILE B C 1
ATOM 7264 O O . ILE B 1 376 ? 27.844 18.297 2.85 1 89 376 ILE B O 1
ATOM 7268 N N . LYS B 1 377 ? 29.172 16.688 2.145 1 86.25 377 LYS B N 1
ATOM 7269 C CA . LYS B 1 377 ? 29.031 15.945 3.393 1 86.25 377 LYS B CA 1
ATOM 7270 C C . LYS B 1 377 ? 29.625 16.719 4.566 1 86.25 377 LYS B C 1
ATOM 7272 O O . LYS B 1 377 ? 29 16.828 5.625 1 86.25 377 LYS B O 1
ATOM 7277 N N . TRP B 1 378 ? 30.75 17.234 4.277 1 88.81 378 TRP B N 1
ATOM 7278 C CA . TRP B 1 378 ? 31.422 18.031 5.301 1 88.81 378 TRP B CA 1
ATOM 7279 C C . TRP B 1 378 ? 30.625 19.281 5.633 1 88.81 378 TRP B C 1
ATOM 7281 O O . TRP B 1 378 ? 30.469 19.625 6.805 1 88.81 378 TRP B O 1
ATOM 7291 N N . PHE B 1 379 ? 30.172 19.922 4.609 1 91.25 379 PHE B N 1
ATOM 7292 C CA . PHE B 1 379 ? 29.422 21.156 4.805 1 91.25 379 PHE B CA 1
ATOM 7293 C C . PHE B 1 379 ? 28.156 20.906 5.621 1 91.25 379 PHE B C 1
ATOM 7295 O O . PHE B 1 379 ? 27.859 21.656 6.551 1 91.25 379 PHE B O 1
ATOM 7302 N N . ARG B 1 380 ? 27.453 19.844 5.367 1 89.69 380 ARG B N 1
ATOM 7303 C CA . ARG B 1 380 ? 26.188 19.531 6.031 1 89.69 380 ARG B CA 1
ATOM 7304 C C . ARG B 1 380 ? 26.422 19.109 7.48 1 89.69 380 ARG B C 1
ATOM 7306 O O . ARG B 1 380 ? 25.547 19.266 8.328 1 89.69 380 ARG B O 1
ATOM 7313 N N . GLU B 1 381 ? 27.594 18.688 7.758 1 88.38 381 GLU B N 1
ATOM 7314 C CA . GLU B 1 381 ? 27.938 18.375 9.141 1 88.38 381 GLU B CA 1
ATOM 7315 C C . GLU B 1 381 ? 28.016 19.625 10 1 88.38 381 GLU B C 1
ATOM 7317 O O . GLU B 1 381 ? 27.875 19.562 11.219 1 88.38 381 GLU B O 1
ATOM 7322 N N . ASN B 1 382 ? 28.188 20.719 9.336 1 90.75 382 ASN B N 1
ATOM 7323 C CA . ASN B 1 382 ? 28.328 21.984 10.047 1 90.75 382 ASN B CA 1
ATOM 7324 C C . ASN B 1 382 ? 27 22.75 10.109 1 90.75 382 ASN B C 1
ATOM 7326 O O . ASN B 1 382 ? 26.938 23.859 10.633 1 90.75 382 ASN B O 1
ATOM 7330 N N . ILE B 1 383 ? 26 22.062 9.617 1 92.06 383 ILE B N 1
ATOM 7331 C CA . ILE B 1 383 ? 24.703 22.719 9.594 1 92.06 383 ILE B CA 1
ATOM 7332 C C . ILE B 1 383 ? 23.719 21.938 10.453 1 92.06 383 ILE B C 1
ATOM 7334 O O . ILE B 1 383 ? 23.719 20.719 10.453 1 92.06 383 ILE B O 1
ATOM 7338 N N . GLY B 1 384 ? 23 22.625 11.312 1 90.06 384 GLY B N 1
ATOM 7339 C CA . GLY B 1 384 ? 21.828 22.094 11.992 1 90.06 384 GLY B CA 1
ATOM 7340 C C . GLY B 1 384 ? 20.531 22.516 11.344 1 90.06 384 GLY B C 1
ATOM 7341 O O . GLY B 1 384 ? 20.312 23.688 11.078 1 90.06 384 GLY B O 1
ATOM 7342 N N . PHE B 1 385 ? 19.734 21.531 11.016 1 90.5 385 PHE B N 1
ATOM 7343 C CA . PHE B 1 385 ? 18.5 21.844 10.297 1 90.5 385 PHE B CA 1
ATOM 7344 C C . PHE B 1 385 ? 17.281 21.281 11.023 1 90.5 385 PHE B C 1
ATOM 7346 O O . PHE B 1 385 ? 17.297 20.125 11.438 1 90.5 385 PHE B O 1
ATOM 7353 N N . VAL B 1 386 ? 16.297 22.156 11.211 1 87.75 386 VAL B N 1
ATOM 7354 C CA . VAL B 1 386 ? 14.977 21.75 11.703 1 87.75 386 VAL B CA 1
ATOM 7355 C C . VAL B 1 386 ? 13.906 22.156 10.688 1 87.75 386 VAL B C 1
ATOM 7357 O O . VAL B 1 386 ? 13.727 23.328 10.391 1 87.75 386 VAL B O 1
ATOM 7360 N N . GLY B 1 387 ? 13.219 21.188 10.188 1 83.62 387 GLY B N 1
ATOM 7361 C CA . GLY B 1 387 ? 12.234 21.422 9.148 1 83.62 387 GLY B CA 1
ATOM 7362 C C . GLY B 1 387 ? 10.852 21.734 9.695 1 83.62 387 GLY B C 1
ATOM 7363 O O . GLY B 1 387 ? 10.648 21.75 10.914 1 83.62 387 GLY B O 1
ATOM 7364 N N . GLN B 1 388 ? 9.938 21.953 8.703 1 73.69 388 GLN B N 1
ATOM 7365 C CA . GLN B 1 388 ? 8.562 22.328 9.023 1 73.69 388 GLN B CA 1
ATOM 7366 C C . GLN B 1 388 ? 7.82 21.156 9.68 1 73.69 388 GLN B C 1
ATOM 7368 O O . GLN B 1 388 ? 7.109 21.344 10.664 1 73.69 388 GLN B O 1
ATOM 7373 N N . GLU B 1 389 ? 7.973 20.016 9.078 1 74.25 389 GLU B N 1
ATOM 7374 C CA . GLU B 1 389 ? 7.352 18.812 9.648 1 74.25 389 GLU B CA 1
ATOM 7375 C C . GLU B 1 389 ? 8.383 17.953 10.367 1 74.25 389 GLU B C 1
ATOM 7377 O O . GLU B 1 389 ? 9.352 17.5 9.758 1 74.25 389 GLU B O 1
ATOM 7382 N N . PRO B 1 390 ? 7.98 17.859 11.695 1 74.69 390 PRO B N 1
ATOM 7383 C CA . PRO B 1 390 ? 8.969 17.078 12.445 1 74.69 390 PRO B CA 1
ATOM 7384 C C . PRO B 1 390 ? 8.781 15.57 12.258 1 74.69 390 PRO B C 1
ATOM 7386 O O . PRO B 1 390 ? 8 14.945 12.977 1 74.69 390 PRO B O 1
ATOM 7389 N N . ARG B 1 391 ? 9.516 14.953 11.453 1 80.94 391 ARG B N 1
ATOM 7390 C CA . ARG B 1 391 ? 9.453 13.5 11.297 1 80.94 391 ARG B CA 1
ATOM 7391 C C . ARG B 1 391 ? 10.633 12.828 12 1 80.94 391 ARG B C 1
ATOM 7393 O O . ARG B 1 391 ? 11.75 13.344 11.977 1 80.94 391 ARG B O 1
ATOM 7400 N N . LEU B 1 392 ? 10.328 11.828 12.742 1 86.56 392 LEU B N 1
ATOM 7401 C CA . LEU B 1 392 ? 11.352 11.094 13.484 1 86.56 392 LEU B CA 1
ATOM 7402 C C . LEU B 1 392 ? 11.516 9.68 12.922 1 86.56 392 LEU B C 1
ATOM 7404 O O . LEU B 1 392 ? 10.625 9.164 12.25 1 86.56 392 LEU B O 1
ATOM 7408 N N . PHE B 1 393 ? 12.68 9.156 13.125 1 88.25 393 PHE B N 1
ATOM 7409 C CA . PHE B 1 393 ? 12.961 7.777 12.75 1 88.25 393 PHE B CA 1
ATOM 7410 C C . PHE B 1 393 ? 12.359 6.805 13.758 1 88.25 393 PHE B C 1
ATOM 7412 O O . PHE B 1 393 ? 12.141 7.16 14.914 1 88.25 393 PHE B O 1
ATOM 7419 N N . ARG B 1 394 ? 12.094 5.594 13.305 1 85.56 394 ARG B N 1
ATOM 7420 C CA . ARG B 1 394 ? 11.57 4.559 14.188 1 85.56 394 ARG B CA 1
ATOM 7421 C C . ARG B 1 394 ? 12.688 3.945 15.031 1 85.56 394 ARG B C 1
ATOM 7423 O O . ARG B 1 394 ? 13.047 2.781 14.844 1 85.56 394 ARG B O 1
ATOM 7430 N N . MET B 1 395 ? 13.156 4.777 15.859 1 88.88 395 MET B N 1
ATOM 7431 C CA . MET B 1 395 ? 14.203 4.375 16.797 1 88.88 395 MET B CA 1
ATOM 7432 C C . MET B 1 395 ? 13.984 5.008 18.156 1 88.88 395 MET B C 1
ATOM 7434 O O . MET B 1 395 ? 12.953 5.641 18.406 1 88.88 395 MET B O 1
ATOM 7438 N N . ASP B 1 396 ? 14.883 4.699 19.062 1 92.62 396 ASP B N 1
ATOM 7439 C CA . ASP B 1 396 ? 14.758 5.273 20.391 1 92.62 396 ASP B CA 1
ATOM 7440 C C . ASP B 1 396 ? 15.047 6.773 20.375 1 92.62 396 ASP B C 1
ATOM 7442 O O . ASP B 1 396 ? 15.688 7.277 19.453 1 92.62 396 ASP B O 1
ATOM 7446 N N . ILE B 1 397 ? 14.578 7.438 21.359 1 93.5 397 ILE B N 1
ATOM 7447 C CA . ILE B 1 397 ? 14.695 8.891 21.438 1 93.5 397 ILE B CA 1
ATOM 7448 C C . ILE B 1 397 ? 16.172 9.281 21.453 1 93.5 397 ILE B C 1
ATOM 7450 O O . ILE B 1 397 ? 16.578 10.234 20.781 1 93.5 397 ILE B O 1
ATOM 7454 N N . SER B 1 398 ? 16.938 8.531 22.156 1 94.44 398 SER B N 1
ATOM 7455 C CA . SER B 1 398 ? 18.375 8.82 22.219 1 94.44 398 SER B CA 1
ATOM 7456 C C . SER B 1 398 ? 19.016 8.719 20.844 1 94.44 398 SER B C 1
ATOM 7458 O O . SER B 1 398 ? 19.797 9.594 20.453 1 94.44 398 SER B O 1
ATOM 7460 N N . SER B 1 399 ? 18.703 7.707 20.141 1 92.06 399 SER B N 1
ATOM 7461 C CA . SER B 1 399 ? 19.25 7.508 18.812 1 92.06 399 SER B CA 1
ATOM 7462 C C . SER B 1 399 ? 18.766 8.578 17.844 1 92.06 399 SER B C 1
ATOM 7464 O O . SER B 1 399 ? 19.484 8.977 16.922 1 92.06 399 SER B O 1
ATOM 7466 N N . ASN B 1 400 ? 17.531 8.992 18.031 1 92.94 400 ASN B N 1
ATOM 7467 C CA . ASN B 1 400 ? 17 10.07 17.203 1 92.94 400 ASN B CA 1
ATOM 7468 C C . ASN B 1 400 ? 17.766 11.375 17.406 1 92.94 400 ASN B C 1
ATOM 7470 O O . ASN B 1 400 ? 18.047 12.094 16.453 1 92.94 400 ASN B O 1
ATOM 7474 N N . ILE B 1 401 ? 18.031 11.594 18.641 1 93.69 401 ILE B N 1
ATOM 7475 C CA . ILE B 1 401 ? 18.75 12.82 18.969 1 93.69 401 ILE B CA 1
ATOM 7476 C C . ILE B 1 401 ? 20.188 12.727 18.469 1 93.69 401 ILE B C 1
ATOM 7478 O O . ILE B 1 401 ? 20.75 13.711 17.984 1 93.69 401 ILE B O 1
ATOM 7482 N N . ARG B 1 402 ? 20.75 11.562 18.516 1 92.81 402 ARG B N 1
ATOM 7483 C CA . ARG B 1 402 ? 22.141 11.352 18.125 1 92.81 402 ARG B CA 1
ATOM 7484 C C . ARG B 1 402 ? 22.266 11.188 16.609 1 92.81 402 ARG B C 1
ATOM 7486 O O . ARG B 1 402 ? 23.375 11.234 16.062 1 92.81 402 ARG B O 1
ATOM 7493 N N . TYR B 1 403 ? 21.25 11.141 16 1 90.69 403 TYR B N 1
ATOM 7494 C CA . TYR B 1 403 ? 21.25 10.797 14.586 1 90.69 403 TYR B CA 1
ATOM 7495 C C . TYR B 1 403 ? 22.047 11.812 13.773 1 90.69 403 TYR B C 1
ATOM 7497 O O . TYR B 1 403 ? 21.812 13.016 13.875 1 90.69 403 TYR B O 1
ATOM 7505 N N . GLY B 1 404 ? 22.984 11.352 13 1 85.88 404 GLY B N 1
ATOM 7506 C CA . GLY B 1 404 ? 23.766 12.188 12.102 1 85.88 404 GLY B CA 1
ATOM 7507 C C . GLY B 1 404 ? 24.984 12.812 12.766 1 85.88 404 GLY B C 1
ATOM 7508 O O . GLY B 1 404 ? 25.703 13.594 12.148 1 85.88 404 GLY B O 1
ATOM 7509 N N . CYS B 1 405 ? 25.125 12.602 14.023 1 88.12 405 CYS B N 1
ATOM 7510 C CA . CYS B 1 405 ? 26.281 13.156 14.719 1 88.12 405 CYS B CA 1
ATOM 7511 C C . CYS B 1 405 ? 27.516 12.281 14.516 1 88.12 405 CYS B C 1
ATOM 7513 O O . CYS B 1 405 ? 27.484 11.078 14.805 1 88.12 405 CYS B O 1
ATOM 7515 N N . THR B 1 406 ? 28.516 12.742 13.953 1 82.19 406 THR B N 1
ATOM 7516 C CA . THR B 1 406 ? 29.719 11.984 13.633 1 82.19 406 THR B CA 1
ATOM 7517 C C . THR B 1 406 ? 30.656 11.938 14.836 1 82.19 406 THR B C 1
ATOM 7519 O O . THR B 1 406 ? 31.5 11.039 14.938 1 82.19 406 THR B O 1
ATOM 7522 N N . ARG B 1 407 ? 30.469 12.867 15.719 1 83.81 407 ARG B N 1
ATOM 7523 C CA . ARG B 1 407 ? 31.328 12.891 16.891 1 83.81 407 ARG B CA 1
ATOM 7524 C C . ARG B 1 407 ? 30.828 11.922 17.969 1 83.81 407 ARG B C 1
ATOM 7526 O O . ARG B 1 407 ? 29.672 11.516 17.953 1 83.81 407 ARG B O 1
ATOM 7533 N N . GLU B 1 408 ? 31.641 11.477 18.734 1 87.62 408 GLU B N 1
ATOM 7534 C CA . GLU B 1 408 ? 31.25 10.633 19.844 1 87.62 408 GLU B CA 1
ATOM 7535 C C . GLU B 1 408 ? 30.453 11.414 20.891 1 87.62 408 GLU B C 1
ATOM 7537 O O . GLU B 1 408 ? 30.922 12.43 21.406 1 87.62 408 GLU B O 1
ATOM 7542 N N . VAL B 1 409 ? 29.266 11.055 20.938 1 89.38 409 VAL B N 1
ATOM 7543 C CA . VAL B 1 409 ? 28.391 11.766 21.859 1 89.38 409 VAL B CA 1
ATOM 7544 C C . VAL B 1 409 ? 28.062 10.875 23.062 1 89.38 409 VAL B C 1
ATOM 7546 O O . VAL B 1 409 ? 27.812 9.68 22.906 1 89.38 409 VAL B O 1
ATOM 7549 N N . SER B 1 410 ? 28.234 11.391 24.234 1 91.75 410 SER B N 1
ATOM 7550 C CA . SER B 1 410 ? 27.906 10.695 25.484 1 91.75 410 SER B CA 1
ATOM 7551 C C . SER B 1 410 ? 26.422 10.875 25.828 1 91.75 410 SER B C 1
ATOM 7553 O O . SER B 1 410 ? 25.734 11.68 25.203 1 91.75 410 SER B O 1
ATOM 7555 N N . HIS B 1 411 ? 26.016 10.141 26.75 1 92.31 411 HIS B N 1
ATOM 7556 C CA . HIS B 1 411 ? 24.641 10.25 27.234 1 92.31 411 HIS B CA 1
ATOM 7557 C C . HIS B 1 411 ? 24.391 11.609 27.875 1 92.31 411 HIS B C 1
ATOM 7559 O O . HIS B 1 411 ? 23.281 12.148 27.766 1 92.31 411 HIS B O 1
ATOM 7565 N N . GLU B 1 412 ? 25.375 12.094 28.438 1 92.62 412 GLU B N 1
ATOM 7566 C CA . GLU B 1 412 ? 25.266 13.406 29.062 1 92.62 412 GLU B CA 1
ATOM 7567 C C . GLU B 1 412 ? 25.047 14.5 28.016 1 92.62 412 GLU B C 1
ATOM 7569 O O . GLU B 1 412 ? 24.312 15.453 28.25 1 92.62 412 GLU B O 1
ATOM 7574 N N . ASP B 1 413 ? 25.719 14.328 26.922 1 93.25 413 ASP B N 1
ATOM 7575 C CA . ASP B 1 413 ? 25.547 15.289 25.844 1 93.25 413 ASP B CA 1
ATOM 7576 C C . ASP B 1 413 ? 24.109 15.273 25.312 1 93.25 413 ASP B C 1
ATOM 7578 O O . ASP B 1 413 ? 23.547 16.328 25 1 93.25 413 ASP B O 1
ATOM 7582 N N . VAL B 1 414 ? 23.578 14.148 25.219 1 94.81 414 VAL B N 1
ATOM 7583 C CA . VAL B 1 414 ? 22.219 13.984 24.719 1 94.81 414 VAL B CA 1
ATOM 7584 C C . VAL B 1 414 ? 21.234 14.617 25.703 1 94.81 414 VAL B C 1
ATOM 7586 O O . VAL B 1 414 ? 20.297 15.297 25.281 1 94.81 414 VAL B O 1
ATOM 7589 N N . GLU B 1 415 ? 21.5 14.398 26.922 1 94.69 415 GLU B N 1
ATOM 7590 C CA . GLU B 1 415 ? 20.625 14.977 27.938 1 94.69 415 GLU B CA 1
ATOM 7591 C C . GLU B 1 415 ? 20.703 16.5 27.938 1 94.69 415 GLU B C 1
ATOM 7593 O O . GLU B 1 415 ? 19.688 17.172 28.125 1 94.69 415 GLU B O 1
ATOM 7598 N N . ARG B 1 416 ? 21.844 16.984 27.781 1 90.88 416 ARG B N 1
ATOM 7599 C CA . ARG B 1 416 ? 22.031 18.438 27.734 1 90.88 416 ARG B CA 1
ATOM 7600 C C . ARG B 1 416 ? 21.266 19.047 26.547 1 90.88 416 ARG B C 1
ATOM 7602 O O . ARG B 1 416 ? 20.609 20.078 26.703 1 90.88 416 ARG B O 1
ATOM 7609 N N . ALA B 1 417 ? 21.438 18.422 25.422 1 91.31 417 ALA B N 1
ATOM 7610 C CA . ALA B 1 417 ? 20.734 18.922 24.234 1 91.31 417 ALA B CA 1
ATOM 7611 C C . ALA B 1 417 ? 19.219 18.844 24.438 1 91.31 417 ALA B C 1
ATOM 7613 O O . ALA B 1 417 ? 18.484 19.75 24.031 1 91.31 417 ALA B O 1
ATOM 7614 N N . ALA B 1 418 ? 18.766 17.797 25.078 1 93.38 418 ALA B N 1
ATOM 7615 C CA . ALA B 1 418 ? 17.344 17.625 25.344 1 93.38 418 ALA B CA 1
ATOM 7616 C C . ALA B 1 418 ? 16.844 18.703 26.312 1 93.38 418 ALA B C 1
ATOM 7618 O O . ALA B 1 418 ? 15.719 19.188 26.172 1 93.38 418 ALA B O 1
ATOM 7619 N N . LYS B 1 419 ? 17.625 19.016 27.266 1 90.62 419 LYS B N 1
ATOM 7620 C CA . LYS B 1 419 ? 17.266 20.062 28.234 1 90.62 419 LYS B CA 1
ATOM 7621 C C . LYS B 1 419 ? 17.172 21.422 27.547 1 90.62 419 LYS B C 1
ATOM 7623 O O . LYS B 1 419 ? 16.234 22.188 27.797 1 90.62 419 LYS B O 1
ATOM 7628 N N . GLN B 1 420 ? 18.094 21.625 26.672 1 85.31 420 GLN B N 1
ATOM 7629 C CA . GLN B 1 420 ? 18.109 22.891 25.938 1 85.31 420 GLN B CA 1
ATOM 7630 C C . GLN B 1 420 ? 16.891 23.016 25.047 1 85.31 420 GLN B C 1
ATOM 7632 O O . GLN B 1 420 ? 16.391 24.109 24.812 1 85.31 420 GLN B O 1
ATOM 7637 N N . ALA B 1 421 ? 16.469 21.906 24.578 1 87.94 421 ALA B N 1
ATOM 7638 C CA . ALA B 1 421 ? 15.312 21.906 23.672 1 87.94 421 ALA B CA 1
ATOM 7639 C C . ALA B 1 421 ? 14.016 21.703 24.453 1 87.94 421 ALA B C 1
ATOM 7641 O O . ALA B 1 421 ? 12.961 21.422 23.875 1 87.94 421 ALA B O 1
ATOM 7642 N N . TYR B 1 422 ? 14.062 21.688 25.766 1 85.5 422 TYR B N 1
ATOM 7643 C CA . TYR B 1 422 ? 12.914 21.516 26.641 1 85.5 422 TYR B CA 1
ATOM 7644 C C . TYR B 1 422 ? 12.25 20.156 26.406 1 85.5 422 TYR B C 1
ATOM 7646 O O . TYR B 1 422 ? 11.023 20.047 26.453 1 85.5 422 TYR B O 1
ATOM 7654 N N . ALA B 1 423 ? 12.992 19.203 26.031 1 88.56 423 ALA B N 1
ATOM 7655 C CA . ALA B 1 423 ? 12.445 17.875 25.75 1 88.56 423 ALA B CA 1
ATOM 7656 C C . ALA B 1 423 ? 12.734 16.906 26.891 1 88.56 423 ALA B C 1
ATOM 7658 O O . ALA B 1 423 ? 12.086 15.867 27 1 88.56 423 ALA B O 1
ATOM 7659 N N . HIS B 1 424 ? 13.609 17.281 27.766 1 90.75 424 HIS B N 1
ATOM 7660 C CA . HIS B 1 424 ? 14.078 16.375 28.812 1 90.75 424 HIS B CA 1
ATOM 7661 C C . HIS B 1 424 ? 12.93 15.961 29.719 1 90.75 424 HIS B C 1
ATOM 7663 O O . HIS B 1 424 ? 12.82 14.781 30.078 1 90.75 424 HIS B O 1
ATOM 7669 N N . HIS B 1 425 ? 12.164 16.906 30.078 1 85.88 425 HIS B N 1
ATOM 7670 C CA . HIS B 1 425 ? 11.125 16.641 31.062 1 85.88 425 HIS B CA 1
ATOM 7671 C C . HIS B 1 425 ? 10.117 15.633 30.531 1 85.88 425 HIS B C 1
ATOM 7673 O O . HIS B 1 425 ? 9.773 14.672 31.234 1 85.88 425 HIS B O 1
ATOM 7679 N N . PHE B 1 426 ? 9.617 15.844 29.297 1 84.25 426 PHE B N 1
ATOM 7680 C CA . PHE B 1 426 ? 8.617 14.906 28.812 1 84.25 426 PHE B CA 1
ATOM 7681 C C . PHE B 1 426 ? 9.242 13.555 28.484 1 84.25 426 PHE B C 1
ATOM 7683 O O . PHE B 1 426 ? 8.594 12.516 28.609 1 84.25 426 PHE B O 1
ATOM 7690 N N . ILE B 1 427 ? 10.516 13.555 28.094 1 91.38 427 ILE B N 1
ATOM 7691 C CA . ILE B 1 427 ? 11.211 12.305 27.812 1 91.38 427 ILE B CA 1
ATOM 7692 C C . ILE B 1 427 ? 11.344 11.484 29.094 1 91.38 427 ILE B C 1
ATOM 7694 O O . ILE B 1 427 ? 11.133 10.266 29.078 1 91.38 427 ILE B O 1
ATOM 7698 N N . SER B 1 428 ? 11.68 12.188 30.109 1 90.06 428 SER B N 1
ATOM 7699 C CA . SER B 1 428 ? 11.875 11.531 31.406 1 90.06 428 SER B CA 1
ATOM 7700 C C . SER B 1 428 ? 10.562 11.008 31.969 1 90.06 428 SER B C 1
ATOM 7702 O O . SER B 1 428 ? 10.547 10.086 32.781 1 90.06 428 SER B O 1
ATOM 7704 N N . SER B 1 429 ? 9.508 11.578 31.562 1 84.31 429 SER B N 1
ATOM 7705 C CA . SER B 1 429 ? 8.195 11.164 32.031 1 84.31 429 SER B CA 1
ATOM 7706 C C . SER B 1 429 ? 7.715 9.906 31.312 1 84.31 429 SER B C 1
ATOM 7708 O O . SER B 1 429 ? 6.797 9.227 31.781 1 84.31 429 SER B O 1
ATOM 7710 N N . LEU B 1 430 ? 8.344 9.602 30.281 1 86.5 430 LEU B N 1
ATOM 7711 C CA . LEU B 1 430 ? 8 8.383 29.547 1 86.5 430 LEU B CA 1
ATOM 7712 C C . LEU B 1 430 ? 8.508 7.148 30.281 1 86.5 430 LEU B C 1
ATOM 7714 O O . LEU B 1 430 ? 9.555 7.191 30.938 1 86.5 430 LEU B O 1
ATOM 7718 N N . PRO B 1 431 ? 7.867 6.055 30.203 1 84.88 431 PRO B N 1
ATOM 7719 C CA . PRO B 1 431 ? 8.234 4.84 30.922 1 84.88 431 PRO B CA 1
ATOM 7720 C C . PRO B 1 431 ? 9.656 4.379 30.625 1 84.88 431 PRO B C 1
ATOM 7722 O O . PRO B 1 431 ? 10.375 3.93 31.516 1 84.88 431 PRO B O 1
ATOM 7725 N N . ASN B 1 432 ? 10.148 4.508 29.469 1 91.12 432 ASN B N 1
ATOM 7726 C CA . ASN B 1 432 ? 11.477 4.051 29.094 1 91.12 432 ASN B CA 1
ATOM 7727 C C . ASN B 1 432 ? 12.43 5.223 28.875 1 91.12 432 ASN B C 1
ATOM 7729 O O . ASN B 1 432 ? 13.516 5.047 28.328 1 91.12 432 ASN B O 1
ATOM 7733 N N . GLY B 1 433 ? 11.906 6.34 29.188 1 91.5 433 GLY B N 1
ATOM 7734 C CA . GLY B 1 433 ? 12.75 7.516 29.062 1 91.5 433 GLY B CA 1
ATOM 7735 C C . GLY B 1 433 ? 13.328 7.699 27.672 1 91.5 433 GLY B C 1
ATOM 7736 O O . GLY B 1 433 ? 12.594 7.672 26.688 1 91.5 433 GLY B O 1
ATOM 7737 N N . TYR B 1 434 ? 14.703 7.719 27.656 1 93.31 434 TYR B N 1
ATOM 7738 C CA . TYR B 1 434 ? 15.406 7.969 26.406 1 93.31 434 TYR B CA 1
ATOM 7739 C C . TYR B 1 434 ? 15.422 6.723 25.531 1 93.31 434 TYR B C 1
ATOM 7741 O O . TYR B 1 434 ? 15.703 6.801 24.328 1 93.31 434 TYR B O 1
ATOM 7749 N N . GLU B 1 435 ? 15.102 5.668 26.062 1 91.81 435 GLU B N 1
ATOM 7750 C CA . GLU B 1 435 ? 15.109 4.41 25.328 1 91.81 435 GLU B CA 1
ATOM 7751 C C . GLU B 1 435 ? 13.734 4.098 24.75 1 91.81 435 GLU B C 1
ATOM 7753 O O . GLU B 1 435 ? 13.539 3.043 24.141 1 91.81 435 GLU B O 1
ATOM 7758 N N . THR B 1 436 ? 12.938 5.035 24.891 1 89.81 436 THR B N 1
ATOM 7759 C CA . THR B 1 436 ? 11.594 4.84 24.359 1 89.81 436 THR B CA 1
ATOM 7760 C C . THR B 1 436 ? 11.609 4.801 22.828 1 89.81 436 THR B C 1
ATOM 7762 O O . THR B 1 436 ? 12.203 5.672 22.188 1 89.81 436 THR B O 1
ATOM 7765 N N . LEU B 1 437 ? 11.008 3.83 22.297 1 87.69 437 LEU B N 1
ATOM 7766 C CA . LEU B 1 437 ? 10.906 3.709 20.844 1 87.69 437 LEU B CA 1
ATOM 7767 C C . LEU B 1 437 ? 9.812 4.625 20.297 1 87.69 437 LEU B C 1
ATOM 7769 O O . LEU B 1 437 ? 8.672 4.582 20.766 1 87.69 437 LEU B O 1
ATOM 7773 N N . VAL B 1 438 ? 10.25 5.457 19.359 1 81.31 438 VAL B N 1
ATOM 7774 C CA . VAL B 1 438 ? 9.328 6.449 18.812 1 81.31 438 VAL B CA 1
ATOM 7775 C C . VAL B 1 438 ? 8.586 5.855 17.609 1 81.31 438 VAL B C 1
ATOM 7777 O O . VAL B 1 438 ? 9.203 5.25 16.734 1 81.31 438 VAL B O 1
ATOM 7780 N N . ASP B 1 439 ? 7.258 5.832 17.766 1 68.38 439 ASP B N 1
ATOM 7781 C CA . ASP B 1 439 ? 6.406 5.508 16.625 1 68.38 439 ASP B CA 1
ATOM 7782 C C . ASP B 1 439 ? 5.594 6.723 16.188 1 68.38 439 ASP B C 1
ATOM 7784 O O . ASP B 1 439 ? 5.457 7.691 16.938 1 68.38 439 ASP B O 1
ATOM 7788 N N . ASP B 1 440 ? 5.262 7.062 14.984 1 59.94 440 ASP B N 1
ATOM 7789 C CA . ASP B 1 440 ? 4.598 8.242 14.43 1 59.94 440 ASP B CA 1
ATOM 7790 C C . ASP B 1 440 ? 3.422 8.672 15.297 1 59.94 440 ASP B C 1
ATOM 7792 O O . ASP B 1 440 ? 3.111 9.859 15.383 1 59.94 440 ASP B O 1
ATOM 7796 N N . GLY B 1 441 ? 2.91 7.797 16.125 1 59.75 441 GLY B N 1
ATOM 7797 C CA . GLY B 1 441 ? 1.683 8.188 16.797 1 59.75 441 GLY B CA 1
ATOM 7798 C C . GLY B 1 441 ? 1.853 8.367 18.297 1 59.75 441 GLY B C 1
ATOM 7799 O O . GLY B 1 441 ? 0.956 8.875 18.969 1 59.75 441 GLY B O 1
ATOM 7800 N N . LEU B 1 442 ? 3.082 8.195 18.75 1 63.81 442 LEU B N 1
ATOM 7801 C CA . LEU B 1 442 ? 3.242 8.18 20.203 1 63.81 442 LEU B CA 1
ATOM 7802 C C . LEU B 1 442 ? 3.439 9.586 20.75 1 63.81 442 LEU B C 1
ATOM 7804 O O . LEU B 1 442 ? 2.922 9.922 21.812 1 63.81 442 LEU B O 1
ATOM 7808 N N . LEU B 1 443 ? 4.184 10.406 19.953 1 75.56 443 LEU B N 1
ATOM 7809 C CA . LEU B 1 443 ? 4.555 11.742 20.406 1 75.56 443 LEU B CA 1
ATOM 7810 C C . LEU B 1 443 ? 3.707 12.805 19.719 1 75.56 443 LEU B C 1
ATOM 7812 O O . LEU B 1 443 ? 3.279 12.625 18.578 1 75.56 443 LEU B O 1
ATOM 7816 N N . SER B 1 444 ? 3.439 13.797 20.469 1 70.81 444 SER B N 1
ATOM 7817 C CA . SER B 1 444 ? 2.725 14.93 19.891 1 70.81 444 SER B CA 1
ATOM 7818 C C . SER B 1 444 ? 3.604 15.703 18.906 1 70.81 444 SER B C 1
ATOM 7820 O O . SER B 1 444 ? 4.82 15.5 18.875 1 70.81 444 SER B O 1
ATOM 7822 N N . GLY B 1 445 ? 2.992 16.484 18.062 1 75.25 445 GLY B N 1
ATOM 7823 C CA . GLY B 1 445 ? 3.738 17.312 17.125 1 75.25 445 GLY B CA 1
ATOM 7824 C C . GLY B 1 445 ? 4.77 18.188 17.812 1 75.25 445 GLY B C 1
ATOM 7825 O O . GLY B 1 445 ? 5.898 18.312 17.328 1 75.25 445 GLY B O 1
ATOM 7826 N N . GLY B 1 446 ? 4.359 18.75 18.938 1 77.56 446 GLY B N 1
ATOM 7827 C CA . GLY B 1 446 ? 5.281 19.594 19.688 1 77.56 446 GLY B CA 1
ATOM 7828 C C . GLY B 1 446 ? 6.461 18.828 20.25 1 77.56 446 GLY B C 1
ATOM 7829 O O . GLY B 1 446 ? 7.582 19.344 20.281 1 77.56 446 GLY B O 1
ATOM 7830 N N . GLN B 1 447 ? 6.172 17.625 20.75 1 80.69 447 GLN B N 1
ATOM 7831 C CA . GLN B 1 447 ? 7.234 16.781 21.297 1 80.69 447 GLN B CA 1
ATOM 7832 C C . GLN B 1 447 ? 8.219 16.375 20.203 1 80.69 447 GLN B C 1
ATOM 7834 O O . GLN B 1 447 ? 9.43 16.391 20.406 1 80.69 447 GLN B O 1
ATOM 7839 N N . LYS B 1 448 ? 7.734 16.078 19.094 1 86.75 448 LYS B N 1
ATOM 7840 C CA . LYS B 1 448 ? 8.594 15.695 17.969 1 86.75 448 LYS B CA 1
ATOM 7841 C C . LYS B 1 448 ? 9.492 16.859 17.547 1 86.75 448 LYS B C 1
ATOM 7843 O O . LYS B 1 448 ? 10.664 16.656 17.219 1 86.75 448 LYS B O 1
ATOM 7848 N N . GLN B 1 449 ? 8.906 18 17.578 1 85.69 449 GLN B N 1
ATOM 7849 C CA . GLN B 1 449 ? 9.672 19.188 17.203 1 85.69 449 GLN B CA 1
ATOM 7850 C C . GLN B 1 449 ? 10.812 19.438 18.172 1 85.69 449 GLN B C 1
ATOM 7852 O O . GLN B 1 449 ? 11.914 19.812 17.781 1 85.69 449 GLN B O 1
ATOM 7857 N N . ARG B 1 450 ? 10.562 19.266 19.438 1 86.94 450 ARG B N 1
ATOM 7858 C CA . ARG B 1 450 ? 11.594 19.484 20.453 1 86.94 450 ARG B CA 1
ATOM 7859 C C . ARG B 1 450 ? 12.719 18.469 20.312 1 86.94 450 ARG B C 1
ATOM 7861 O O . ARG B 1 450 ? 13.883 18.797 20.547 1 86.94 450 ARG B O 1
ATOM 7868 N N . ILE B 1 451 ? 12.375 17.297 19.938 1 89.75 451 ILE B N 1
ATOM 7869 C CA . ILE B 1 451 ? 13.391 16.281 19.688 1 89.75 451 ILE B CA 1
ATOM 7870 C C . ILE B 1 451 ? 14.219 16.656 18.469 1 89.75 451 ILE B C 1
ATOM 7872 O O . ILE B 1 451 ? 15.438 16.5 18.453 1 89.75 451 ILE B O 1
ATOM 7876 N N . ALA B 1 452 ? 13.531 17.125 17.438 1 89.69 452 ALA B N 1
ATOM 7877 C CA . ALA B 1 452 ? 14.227 17.547 16.234 1 89.69 452 ALA B CA 1
ATOM 7878 C C . ALA B 1 452 ? 15.18 18.703 16.531 1 89.69 452 ALA B C 1
ATOM 7880 O O . ALA B 1 452 ? 16.281 18.766 15.977 1 89.69 452 ALA B O 1
ATOM 7881 N N . ILE B 1 453 ? 14.742 19.594 17.375 1 88.88 453 ILE B N 1
ATOM 7882 C CA . ILE B 1 453 ? 15.586 20.719 17.781 1 88.88 453 ILE B CA 1
ATOM 7883 C C . ILE B 1 453 ? 16.797 20.203 18.547 1 88.88 453 ILE B C 1
ATOM 7885 O O . ILE B 1 453 ? 17.922 20.641 18.328 1 88.88 453 ILE B O 1
ATOM 7889 N N . ALA B 1 454 ? 16.562 19.266 19.453 1 91 454 ALA B N 1
ATOM 7890 C CA . ALA B 1 454 ? 17.656 18.656 20.203 1 91 454 ALA B CA 1
ATOM 7891 C C . ALA B 1 454 ? 18.688 18.016 19.281 1 91 454 ALA B C 1
ATOM 7893 O O . ALA B 1 454 ? 19.891 18.125 19.5 1 91 454 ALA B O 1
ATOM 7894 N N . ARG B 1 455 ? 18.219 17.375 18.312 1 91.56 455 ARG B N 1
ATOM 7895 C CA . ARG B 1 455 ? 19.094 16.734 17.328 1 91.56 455 ARG B CA 1
ATOM 7896 C C . ARG B 1 455 ? 19.953 17.766 16.625 1 91.56 455 ARG B C 1
ATOM 7898 O O . ARG B 1 455 ? 21.156 17.547 16.422 1 91.56 455 ARG B O 1
ATOM 7905 N N . ALA B 1 456 ? 19.375 18.844 16.25 1 90.06 456 ALA B N 1
ATOM 7906 C CA . ALA B 1 456 ? 20.094 19.891 15.539 1 90.06 456 ALA B CA 1
ATOM 7907 C C . ALA B 1 456 ? 21.125 20.547 16.438 1 90.06 456 ALA B C 1
ATOM 7909 O O . ALA B 1 456 ? 22.234 20.859 15.992 1 90.06 456 ALA B O 1
ATOM 7910 N N . ILE B 1 457 ? 20.812 20.734 17.688 1 88.06 457 ILE B N 1
ATOM 7911 C CA . ILE B 1 457 ? 21.688 21.453 18.625 1 88.06 457 ILE B CA 1
ATOM 7912 C C . ILE B 1 457 ? 22.844 20.547 19.031 1 88.06 457 ILE B C 1
ATOM 7914 O O . ILE B 1 457 ? 23.969 21.031 19.234 1 88.06 457 ILE B O 1
ATOM 7918 N N . LEU B 1 458 ? 22.547 19.297 19.172 1 91 458 LEU B N 1
ATOM 7919 C CA . LEU B 1 458 ? 23.562 18.344 19.625 1 91 458 LEU B CA 1
ATOM 7920 C C . LEU B 1 458 ? 24.781 18.391 18.703 1 91 458 LEU B C 1
ATOM 7922 O O . LEU B 1 458 ? 25.922 18.203 19.172 1 91 458 LEU B O 1
ATOM 7926 N N . ARG B 1 459 ? 24.609 18.656 17.531 1 88.94 459 ARG B N 1
ATOM 7927 C CA . ARG B 1 459 ? 25.672 18.672 16.547 1 88.94 459 ARG B CA 1
ATOM 7928 C C . ARG B 1 459 ? 26.594 19.875 16.734 1 88.94 459 ARG B C 1
ATOM 7930 O O . ARG B 1 459 ? 27.703 19.906 16.203 1 88.94 459 ARG B O 1
ATOM 7937 N N . ASN B 1 460 ? 26.156 20.812 17.5 1 85.81 460 ASN B N 1
ATOM 7938 C CA . ASN B 1 460 ? 26.891 22.062 17.672 1 85.81 460 ASN B CA 1
ATOM 7939 C C . ASN B 1 460 ? 27.281 22.672 16.328 1 85.81 460 ASN B C 1
ATOM 7941 O O . ASN B 1 460 ? 28.469 22.922 16.078 1 85.81 460 ASN B O 1
ATOM 7945 N N . PRO B 1 461 ? 26.281 23.031 15.5 1 91 461 PRO B N 1
ATOM 7946 C CA . PRO B 1 461 ? 26.547 23.516 14.141 1 91 461 PRO B CA 1
ATOM 7947 C C . PRO B 1 461 ? 27 24.969 14.125 1 91 461 PRO B C 1
ATOM 7949 O O . PRO B 1 461 ? 26.719 25.734 15.055 1 91 461 PRO B O 1
ATOM 7952 N N . ALA B 1 462 ? 27.719 25.328 13.078 1 91.88 462 ALA B N 1
ATOM 7953 C CA . ALA B 1 462 ? 28.109 26.703 12.859 1 91.88 462 ALA B CA 1
ATOM 7954 C C . ALA B 1 462 ? 26.938 27.531 12.312 1 91.88 462 ALA B C 1
ATOM 7956 O O . ALA B 1 462 ? 26.844 28.734 12.555 1 91.88 462 ALA B O 1
ATOM 7957 N N . ILE B 1 463 ? 26.125 26.828 11.625 1 93.44 463 ILE B N 1
ATOM 7958 C CA . ILE B 1 463 ? 24.938 27.438 11.047 1 93.44 463 ILE B CA 1
ATOM 7959 C C . ILE B 1 463 ? 23.688 26.672 11.461 1 93.44 463 ILE B C 1
ATOM 7961 O O . ILE B 1 463 ? 23.641 25.438 11.305 1 93.44 463 ILE B O 1
ATOM 7965 N N . LEU B 1 464 ? 22.75 27.297 12.023 1 92.31 464 LEU B N 1
ATOM 7966 C CA . LEU B 1 464 ? 21.5 26.688 12.445 1 92.31 464 LEU B CA 1
ATOM 7967 C C . LEU B 1 464 ? 20.328 27.219 11.625 1 92.31 464 LEU B C 1
ATOM 7969 O O . LEU B 1 464 ? 20.141 28.438 11.523 1 92.31 464 LEU B O 1
ATOM 7973 N N . ILE B 1 465 ? 19.641 26.359 10.984 1 92.69 465 ILE B N 1
ATOM 7974 C CA . ILE B 1 465 ? 18.484 26.734 10.156 1 92.69 465 ILE B CA 1
ATOM 7975 C C . ILE B 1 465 ? 17.203 26.188 10.781 1 92.69 465 ILE B C 1
ATOM 7977 O O . ILE B 1 465 ? 17.078 24.984 11 1 92.69 465 ILE B O 1
ATOM 7981 N N . LEU B 1 466 ? 16.25 27.047 11.039 1 89.31 466 LEU B N 1
ATOM 7982 C CA . LEU B 1 466 ? 14.953 26.703 11.625 1 89.31 466 LEU B CA 1
ATOM 7983 C C . LEU B 1 466 ? 13.812 27.078 10.68 1 89.31 466 LEU B C 1
ATOM 7985 O O . LEU B 1 466 ? 13.484 28.25 10.531 1 89.31 466 LEU B O 1
ATOM 7989 N N . ASP B 1 467 ? 13.125 26.062 10.07 1 87.38 467 ASP B N 1
ATOM 7990 C CA . ASP B 1 467 ? 12.055 26.297 9.102 1 87.38 467 ASP B CA 1
ATOM 7991 C C . ASP B 1 467 ? 10.688 26.062 9.734 1 87.38 467 ASP B C 1
ATOM 7993 O O . ASP B 1 467 ? 10.164 24.953 9.711 1 87.38 467 ASP B O 1
ATOM 7997 N N . GLU B 1 468 ? 9.898 27.141 10.016 1 74.69 468 GLU B N 1
ATOM 7998 C CA . GLU B 1 468 ? 8.555 27.172 10.586 1 74.69 468 GLU B CA 1
ATOM 7999 C C . GLU B 1 468 ? 8.391 26.125 11.688 1 74.69 468 GLU B C 1
ATOM 8001 O O . GLU B 1 468 ? 7.426 25.359 11.68 1 74.69 468 GLU B O 1
ATOM 8006 N N . ALA B 1 469 ? 9.141 26.172 12.656 1 62.59 469 ALA B N 1
ATOM 8007 C CA . ALA B 1 469 ? 9.234 25.109 13.664 1 62.59 469 ALA B CA 1
ATOM 8008 C C . ALA B 1 469 ? 8.07 25.188 14.648 1 62.59 469 ALA B C 1
ATOM 8010 O O . ALA B 1 469 ? 7.867 24.266 15.445 1 62.59 469 ALA B O 1
ATOM 8011 N N . THR B 1 470 ? 7.254 26.156 14.531 1 61.84 470 THR B N 1
ATOM 8012 C CA . THR B 1 470 ? 6.191 26.297 15.523 1 61.84 470 THR B CA 1
ATOM 8013 C C . THR B 1 470 ? 4.82 26.188 14.859 1 61.84 470 THR B C 1
ATOM 8015 O O . THR B 1 470 ? 3.795 26.422 15.5 1 61.84 470 THR B O 1
ATOM 8018 N N . SER B 1 471 ? 4.883 25.734 13.586 1 58.06 471 SER B N 1
ATOM 8019 C CA . SER B 1 471 ? 3.588 25.688 12.922 1 58.06 471 SER B CA 1
ATOM 8020 C C . SER B 1 471 ? 2.744 24.516 13.422 1 58.06 471 SER B C 1
ATOM 8022 O O . SER B 1 471 ? 3.283 23.5 13.852 1 58.06 471 SER B O 1
ATOM 8024 N N . ALA B 1 472 ? 1.448 24.703 13.672 1 54.56 472 ALA B N 1
ATOM 8025 C CA . ALA B 1 472 ? 0.434 23.688 13.961 1 54.56 472 ALA B CA 1
ATOM 8026 C C . ALA B 1 472 ? 0.541 23.203 15.406 1 54.56 472 ALA B C 1
ATOM 8028 O O . ALA B 1 472 ? 0.171 22.062 15.711 1 54.56 472 ALA B O 1
ATOM 8029 N N . LEU B 1 473 ? 1.312 24.031 16.234 1 60.72 473 LEU B N 1
ATOM 8030 C CA . LEU B 1 473 ? 1.449 23.609 17.625 1 60.72 473 LEU B CA 1
ATOM 8031 C C . LEU B 1 473 ? 0.419 24.297 18.5 1 60.72 473 LEU B C 1
ATOM 8033 O O . LEU B 1 473 ? -0.013 25.422 18.203 1 60.72 473 LEU B O 1
ATOM 8037 N N . ASP B 1 474 ? -0.029 23.578 19.453 1 57.72 474 ASP B N 1
ATOM 8038 C CA . ASP B 1 474 ? -0.86 24.203 20.469 1 57.72 474 ASP B CA 1
ATOM 8039 C C . ASP B 1 474 ? -0.067 25.234 21.266 1 57.72 474 ASP B C 1
ATOM 8041 O O . ASP B 1 474 ? 1.165 25.25 21.219 1 57.72 474 ASP B O 1
ATOM 8045 N N . ALA B 1 475 ? -0.808 26.125 21.906 1 56.84 475 ALA B N 1
ATOM 8046 C CA . ALA B 1 475 ? -0.216 27.281 22.578 1 56.84 475 ALA B CA 1
ATOM 8047 C C . ALA B 1 475 ? 0.85 26.828 23.578 1 56.84 475 ALA B C 1
ATOM 8049 O O . ALA B 1 475 ? 1.909 27.453 23.688 1 56.84 475 ALA B O 1
ATOM 8050 N N . GLU B 1 476 ? 0.615 25.766 24.266 1 59.62 476 GLU B N 1
ATOM 8051 C CA . GLU B 1 476 ? 1.583 25.297 25.25 1 59.62 476 GLU B CA 1
ATOM 8052 C C . GLU B 1 476 ? 2.846 24.766 24.578 1 59.62 476 GLU B C 1
ATOM 8054 O O . GLU B 1 476 ? 3.959 25.094 24.984 1 59.62 476 GLU B O 1
ATOM 8059 N N . SER B 1 477 ? 2.615 23.953 23.688 1 64.31 477 SER B N 1
ATOM 8060 C CA . SER B 1 477 ? 3.746 23.422 22.938 1 64.31 477 SER B CA 1
ATOM 8061 C C . SER B 1 477 ? 4.535 24.531 22.25 1 64.31 477 SER B C 1
ATOM 8063 O O . SER B 1 477 ? 5.766 24.469 22.188 1 64.31 477 SER B O 1
ATOM 8065 N N . GLU B 1 478 ? 3.682 25.438 21.906 1 69.38 478 GLU B N 1
ATOM 8066 C CA . GLU B 1 478 ? 4.316 26.562 21.234 1 69.38 478 GLU B CA 1
ATOM 8067 C C . GLU B 1 478 ? 5.273 27.297 22.172 1 69.38 478 GLU B C 1
ATOM 8069 O O . GLU B 1 478 ? 6.359 27.703 21.75 1 69.38 478 GLU B O 1
ATOM 8074 N N . HIS B 1 479 ? 4.871 27.422 23.344 1 65.06 479 HIS B N 1
ATOM 8075 C CA . HIS B 1 479 ? 5.703 28.125 24.328 1 65.06 479 HIS B CA 1
ATOM 8076 C C . HIS B 1 479 ? 7.02 27.391 24.547 1 65.06 479 HIS B C 1
ATOM 8078 O O . HIS B 1 479 ? 8.086 28.016 24.562 1 65.06 479 HIS B O 1
ATOM 8084 N N . HIS B 1 480 ? 6.973 26.141 24.672 1 69.69 480 HIS B N 1
ATOM 8085 C CA . HIS B 1 480 ? 8.172 25.344 24.906 1 69.69 480 HIS B CA 1
ATOM 8086 C C . HIS B 1 480 ? 9.086 25.359 23.688 1 69.69 480 HIS B C 1
ATOM 8088 O O . HIS B 1 480 ? 10.312 25.453 23.828 1 69.69 480 HIS B O 1
ATOM 8094 N N . VAL B 1 481 ? 8.516 25.297 22.594 1 74.5 481 VAL B N 1
ATOM 8095 C CA . VAL B 1 481 ? 9.305 25.281 21.375 1 74.5 481 VAL B CA 1
ATOM 8096 C C . VAL B 1 481 ? 9.953 26.641 21.156 1 74.5 481 VAL B C 1
ATOM 8098 O O . VAL B 1 481 ? 11.102 26.734 20.734 1 74.5 481 VAL B O 1
ATOM 8101 N N . GLN B 1 482 ? 9.148 27.641 21.531 1 74.38 482 GLN B N 1
ATOM 8102 C CA . GLN B 1 482 ? 9.703 28.984 21.422 1 74.38 482 GLN B CA 1
ATOM 8103 C C . GLN B 1 482 ? 10.898 29.172 22.359 1 74.38 482 GLN B C 1
ATOM 8105 O O . GLN B 1 482 ? 11.891 29.797 21.984 1 74.38 482 GLN B O 1
ATOM 8110 N N . GLY B 1 483 ? 10.734 28.672 23.516 1 71.69 483 GLY B N 1
ATOM 8111 C CA . GLY B 1 483 ? 11.844 28.719 24.453 1 71.69 483 GLY B CA 1
ATOM 8112 C C . GLY B 1 483 ? 13.078 27.984 23.953 1 71.69 483 GLY B C 1
ATOM 8113 O O . GLY B 1 483 ? 14.195 28.5 24.062 1 71.69 483 GLY B O 1
ATOM 8114 N N . ALA B 1 484 ? 12.891 26.906 23.422 1 74.75 484 ALA B N 1
ATOM 8115 C CA . ALA B 1 484 ? 13.984 26.125 22.875 1 74.75 484 ALA B CA 1
ATOM 8116 C C . ALA B 1 484 ? 14.664 26.844 21.719 1 74.75 484 ALA B C 1
ATOM 8118 O O . ALA B 1 484 ? 15.891 26.828 21.594 1 74.75 484 ALA B O 1
ATOM 8119 N N . LEU B 1 485 ? 13.836 27.406 20.938 1 75.81 485 LEU B N 1
ATOM 8120 C CA . LEU B 1 485 ? 14.359 28.141 19.797 1 75.81 485 LEU B CA 1
ATOM 8121 C C . LEU B 1 485 ? 15.18 29.344 20.266 1 75.81 485 LEU B C 1
ATOM 8123 O O . LEU B 1 485 ? 16.25 29.609 19.719 1 75.81 485 LEU B O 1
ATOM 8127 N N . TYR B 1 486 ? 14.633 29.953 21.25 1 75.88 486 TYR B N 1
ATOM 8128 C CA . TYR B 1 486 ? 15.336 31.125 21.781 1 75.88 486 TYR B CA 1
ATOM 8129 C C . TYR B 1 486 ? 16.688 30.719 22.375 1 75.88 486 TYR B C 1
ATOM 8131 O O . TYR B 1 486 ? 17.688 31.406 22.172 1 75.88 486 TYR B O 1
ATOM 8139 N N . ALA B 1 487 ? 16.641 29.656 23.047 1 75.31 487 ALA B N 1
ATOM 8140 C CA . ALA B 1 487 ? 17.875 29.156 23.641 1 75.31 487 ALA B CA 1
ATOM 8141 C C . ALA B 1 487 ? 18.891 28.781 22.547 1 75.31 487 ALA B C 1
ATOM 8143 O O . ALA B 1 487 ? 20.094 28.984 22.719 1 75.31 487 ALA B O 1
ATOM 8144 N N . ALA B 1 488 ? 18.406 28.25 21.516 1 73.88 488 ALA B N 1
ATOM 8145 C CA . ALA B 1 488 ? 19.266 27.844 20.422 1 73.88 488 ALA B CA 1
ATOM 8146 C C . ALA B 1 488 ? 19.812 29.062 19.672 1 73.88 488 ALA B C 1
ATOM 8148 O O . ALA B 1 488 ? 20.938 29.016 19.156 1 73.88 488 ALA B O 1
ATOM 8149 N N . MET B 1 489 ? 19 30.047 19.625 1 74.38 489 MET B N 1
ATOM 8150 C CA . MET B 1 489 ? 19.375 31.25 18.891 1 74.38 489 MET B CA 1
ATOM 8151 C C . MET B 1 489 ? 20.328 32.125 19.703 1 74.38 489 MET B C 1
ATOM 8153 O O . MET B 1 489 ? 21.312 32.625 19.172 1 74.38 489 MET B O 1
ATOM 8157 N N . LYS B 1 490 ? 19.969 32.406 20.938 1 69.44 490 LYS B N 1
ATOM 8158 C CA . LYS B 1 490 ? 20.688 33.406 21.719 1 69.44 490 LYS B CA 1
ATOM 8159 C C . LYS B 1 490 ? 21.406 32.781 22.906 1 69.44 490 LYS B C 1
ATOM 8161 O O . LYS B 1 490 ? 21.906 33.5 23.781 1 69.44 490 LYS B O 1
ATOM 8166 N N . GLY B 1 491 ? 21.406 31.609 23 1 63.59 491 GLY B N 1
ATOM 8167 C CA . GLY B 1 491 ? 22.047 31.016 24.172 1 63.59 491 GLY B CA 1
ATOM 8168 C C . GLY B 1 491 ? 23.516 31.422 24.297 1 63.59 491 GLY B C 1
ATOM 8169 O O . GLY B 1 491 ? 24.156 31.75 23.312 1 63.59 491 GLY B O 1
ATOM 8170 N N . PRO B 1 492 ? 23.984 31.75 25.625 1 57.06 492 PRO B N 1
ATOM 8171 C CA . PRO B 1 492 ? 25.312 32.281 25.922 1 57.06 492 PRO B CA 1
ATOM 8172 C C . PRO B 1 492 ? 26.422 31.484 25.234 1 57.06 492 PRO B C 1
ATOM 8174 O O . PRO B 1 492 ? 27.469 32.062 24.906 1 57.06 492 PRO B O 1
ATOM 8177 N N . GLU B 1 493 ? 26.328 30.281 25.141 1 56.28 493 GLU B N 1
ATOM 8178 C CA . GLU B 1 493 ? 27.438 29.438 24.734 1 56.28 493 GLU B CA 1
ATOM 8179 C C . GLU B 1 493 ? 27.562 29.375 23.219 1 56.28 493 GLU B C 1
ATOM 8181 O O . GLU B 1 493 ? 28.562 28.906 22.688 1 56.28 493 GLU B O 1
ATOM 8186 N N . THR B 1 494 ? 26.562 29.766 22.422 1 59.94 494 THR B N 1
ATOM 8187 C CA . THR B 1 494 ? 26.688 29.266 21.062 1 59.94 494 THR B CA 1
ATOM 8188 C C . THR B 1 494 ? 26.547 30.406 20.047 1 59.94 494 THR B C 1
ATOM 8190 O O . THR B 1 494 ? 25.5 31.047 19.984 1 59.94 494 THR B O 1
ATOM 8193 N N . LYS B 1 495 ? 27.672 31.125 19.812 1 75.88 495 LYS B N 1
ATOM 8194 C CA . LYS B 1 495 ? 27.75 32.156 18.766 1 75.88 495 LYS B CA 1
ATOM 8195 C C . LYS B 1 495 ? 27.625 31.531 17.375 1 75.88 495 LYS B C 1
ATOM 8197 O O . LYS B 1 495 ? 28.625 31.359 16.688 1 75.88 495 LYS B O 1
ATOM 8202 N N . ARG B 1 496 ? 26.5 31.016 17.016 1 88.5 496 ARG B N 1
ATOM 8203 C CA . ARG B 1 496 ? 26.297 30.453 15.68 1 88.5 496 ARG B CA 1
ATOM 8204 C C . ARG B 1 496 ? 25.406 31.344 14.836 1 88.5 496 ARG B C 1
ATOM 8206 O O . ARG B 1 496 ? 24.719 32.219 15.359 1 88.5 496 ARG B O 1
ATOM 8213 N N . THR B 1 497 ? 25.578 31.266 13.531 1 92.69 497 THR B N 1
ATOM 8214 C CA . THR B 1 497 ? 24.688 31.938 12.594 1 92.69 497 THR B CA 1
ATOM 8215 C C . THR B 1 497 ? 23.344 31.234 12.539 1 92.69 497 THR B C 1
ATOM 8217 O O . THR B 1 497 ? 23.281 30 12.414 1 92.69 497 THR B O 1
ATOM 8220 N N . VAL B 1 498 ? 22.281 32 12.758 1 92.44 498 VAL B N 1
ATOM 8221 C CA . VAL B 1 498 ? 20.969 31.375 12.828 1 92.44 498 VAL B CA 1
ATOM 8222 C C . VAL B 1 498 ? 20.062 31.984 11.766 1 92.44 498 VAL B C 1
ATOM 8224 O O . VAL B 1 498 ? 19.984 33.219 11.617 1 92.44 498 VAL B O 1
ATOM 8227 N N . ILE B 1 499 ? 19.453 31.125 10.945 1 93.12 499 ILE B N 1
ATOM 8228 C CA . ILE B 1 499 ? 18.422 31.516 10 1 93.12 499 ILE B CA 1
ATOM 8229 C C . ILE B 1 499 ? 17.078 30.922 10.43 1 93.12 499 ILE B C 1
ATOM 8231 O O . ILE B 1 499 ? 16.953 29.703 10.547 1 93.12 499 ILE B O 1
ATOM 8235 N N . VAL B 1 500 ? 16.094 31.75 10.672 1 90.38 500 VAL B N 1
ATOM 8236 C CA . VAL B 1 500 ? 14.805 31.266 11.164 1 90.38 500 VAL B CA 1
ATOM 8237 C C . VAL B 1 500 ? 13.688 31.766 10.258 1 90.38 500 VAL B C 1
ATOM 8239 O O . VAL B 1 500 ? 13.602 32.969 9.953 1 90.38 500 VAL B O 1
ATOM 8242 N N . ILE B 1 501 ? 12.984 30.844 9.688 1 88.81 501 ILE B N 1
ATOM 8243 C CA . ILE B 1 501 ? 11.734 31.188 9 1 88.81 501 ILE B CA 1
ATOM 8244 C C . ILE B 1 501 ? 10.578 31.141 9.992 1 88.81 501 ILE B C 1
ATOM 8246 O O . ILE B 1 501 ? 10.258 30.078 10.531 1 88.81 501 ILE B O 1
ATOM 8250 N N . ALA B 1 502 ? 9.992 32.25 10.328 1 77.12 502 ALA B N 1
ATOM 8251 C CA . ALA B 1 502 ? 8.977 32.281 11.383 1 77.12 502 ALA B CA 1
ATOM 8252 C C . ALA B 1 502 ? 7.73 33.031 10.914 1 77.12 502 ALA B C 1
ATOM 8254 O O . ALA B 1 502 ? 7.805 33.906 10.047 1 77.12 502 ALA B O 1
ATOM 8255 N N . HIS B 1 503 ? 6.73 32.656 11.5 1 68.44 503 HIS B N 1
ATOM 8256 C CA . HIS B 1 503 ? 5.465 33.344 11.297 1 68.44 503 HIS B CA 1
ATOM 8257 C C . HIS B 1 503 ? 5.02 34.062 12.57 1 68.44 503 HIS B C 1
ATOM 8259 O O . HIS B 1 503 ? 4.191 34.969 12.516 1 68.44 503 HIS B O 1
ATOM 8265 N N . ARG B 1 504 ? 5.664 33.688 13.57 1 69.44 504 ARG B N 1
ATOM 8266 C CA . ARG B 1 504 ? 5.254 34.25 14.852 1 69.44 504 ARG B CA 1
ATOM 8267 C C . ARG B 1 504 ? 6.051 35.5 15.172 1 69.44 504 ARG B C 1
ATOM 8269 O O . ARG B 1 504 ? 7.277 35.531 15.031 1 69.44 504 ARG B O 1
ATOM 8276 N N . LEU B 1 505 ? 5.34 36.438 15.688 1 72.75 505 LEU B N 1
ATOM 8277 C CA . LEU B 1 505 ? 5.922 37.75 15.93 1 72.75 505 LEU B CA 1
ATOM 8278 C C . LEU B 1 505 ? 6.988 37.688 17.016 1 72.75 505 LEU B C 1
ATOM 8280 O O . LEU B 1 505 ? 7.992 38.406 16.953 1 72.75 505 LEU B O 1
ATOM 8284 N N . SER B 1 506 ? 6.805 36.875 18.016 1 71.5 506 SER B N 1
ATOM 8285 C CA . SER B 1 506 ? 7.762 36.812 19.125 1 71.5 506 SER B CA 1
ATOM 8286 C C . SER B 1 506 ? 9.125 36.344 18.625 1 71.5 506 SER B C 1
ATOM 8288 O O . SER B 1 506 ? 10.164 36.844 19.062 1 71.5 506 SER B O 1
ATOM 8290 N N . THR B 1 507 ? 9.156 35.406 17.766 1 76.94 507 THR B N 1
ATOM 8291 C CA . THR B 1 507 ? 10.391 34.875 17.188 1 76.94 507 THR B CA 1
ATOM 8292 C C . THR B 1 507 ? 11.023 35.906 16.25 1 76.94 507 THR B C 1
ATOM 8294 O O . THR B 1 507 ? 12.25 36.062 16.219 1 76.94 507 THR B O 1
ATOM 8297 N N . ILE B 1 508 ? 10.195 36.562 15.578 1 82.44 508 ILE B N 1
ATOM 8298 C CA . ILE B 1 508 ? 10.664 37.531 14.609 1 82.44 508 ILE B CA 1
ATOM 8299 C C . ILE B 1 508 ? 11.32 38.719 15.336 1 82.44 508 ILE B C 1
ATOM 8301 O O . ILE B 1 508 ? 12.352 39.219 14.906 1 82.44 508 ILE B O 1
ATOM 8305 N N . ARG B 1 509 ? 10.719 39.094 16.453 1 82.12 509 ARG B N 1
ATOM 8306 C CA . ARG B 1 509 ? 11.203 40.219 17.219 1 82.12 509 ARG B CA 1
ATOM 8307 C C . ARG B 1 509 ? 12.57 39.938 17.828 1 82.12 509 ARG B C 1
ATOM 8309 O O . ARG B 1 509 ? 13.367 40.875 18.047 1 82.12 509 ARG B O 1
ATOM 8316 N N . ALA B 1 510 ? 12.891 38.688 18.031 1 80.69 510 ALA B N 1
ATOM 8317 C CA . ALA B 1 510 ? 14.141 38.312 18.672 1 80.69 510 ALA B CA 1
ATOM 8318 C C . ALA B 1 510 ? 15.297 38.312 17.672 1 80.69 510 ALA B C 1
ATOM 8320 O O . ALA B 1 510 ? 16.469 38.25 18.062 1 80.69 510 ALA B O 1
ATOM 8321 N N . ALA B 1 511 ? 15.016 38.438 16.453 1 89.44 511 ALA B N 1
ATOM 8322 C CA . ALA B 1 511 ? 16.047 38.406 15.422 1 89.44 511 ALA B CA 1
ATOM 8323 C C . ALA B 1 511 ? 16.781 39.719 15.305 1 89.44 511 ALA B C 1
ATOM 8325 O O . ALA B 1 511 ? 16.219 40.781 15.648 1 89.44 511 ALA B O 1
ATOM 8326 N N . ASP B 1 512 ? 18.047 39.656 14.898 1 90 512 ASP B N 1
ATOM 8327 C CA . ASP B 1 512 ? 18.844 40.844 14.68 1 90 512 ASP B CA 1
ATOM 8328 C C . ASP B 1 512 ? 18.375 41.594 13.422 1 90 512 ASP B C 1
ATOM 8330 O O . ASP B 1 512 ? 18.375 42.812 13.391 1 90 512 ASP B O 1
ATOM 8334 N N . ARG B 1 513 ? 18.078 40.844 12.469 1 93.81 513 ARG B N 1
ATOM 8335 C CA . ARG B 1 513 ? 17.641 41.375 11.188 1 93.81 513 ARG B CA 1
ATOM 8336 C C . ARG B 1 513 ? 16.484 40.562 10.625 1 93.81 513 ARG B C 1
ATOM 8338 O O . ARG B 1 513 ? 16.453 39.344 10.766 1 93.81 513 ARG B O 1
ATOM 8345 N N . ILE B 1 514 ? 15.586 41.281 10.039 1 94.62 514 ILE B N 1
ATOM 8346 C CA . ILE B 1 514 ? 14.398 40.656 9.469 1 94.62 514 ILE B CA 1
ATOM 8347 C C . ILE B 1 514 ? 14.383 40.844 7.953 1 94.62 514 ILE B C 1
ATOM 8349 O O . ILE B 1 514 ? 14.594 41.969 7.469 1 94.62 514 ILE B O 1
ATOM 8353 N N . ILE B 1 515 ? 14.211 39.781 7.285 1 94.88 515 ILE B N 1
ATOM 8354 C CA . ILE B 1 515 ? 14.094 39.781 5.832 1 94.88 515 ILE B CA 1
ATOM 8355 C C . ILE B 1 515 ? 12.664 39.469 5.418 1 94.88 515 ILE B C 1
ATOM 8357 O O . ILE B 1 515 ? 12.125 38.438 5.773 1 94.88 515 ILE B O 1
ATOM 8361 N N . VAL B 1 516 ? 12.055 40.375 4.668 1 94.12 516 VAL B N 1
ATOM 8362 C CA . VAL B 1 516 ? 10.688 40.188 4.199 1 94.12 516 VAL B CA 1
ATOM 8363 C C . VAL B 1 516 ? 10.695 39.781 2.725 1 94.12 516 VAL B C 1
ATOM 8365 O O . VAL B 1 516 ? 11.258 40.5 1.887 1 94.12 516 VAL B O 1
ATOM 8368 N N . MET B 1 517 ? 10.133 38.625 2.531 1 92.31 517 MET B N 1
ATOM 8369 C CA . MET B 1 517 ? 10.094 38.125 1.166 1 92.31 517 MET B CA 1
ATOM 8370 C C . MET B 1 517 ? 8.664 38.125 0.617 1 92.31 517 MET B C 1
ATOM 8372 O O . MET B 1 517 ? 7.711 37.906 1.354 1 92.31 517 MET B O 1
ATOM 8376 N N . ASP B 1 518 ? 8.594 38.469 -0.671 1 89.69 518 ASP B N 1
ATOM 8377 C CA . ASP B 1 518 ? 7.32 38.469 -1.387 1 89.69 518 ASP B CA 1
ATOM 8378 C C . ASP B 1 518 ? 7.516 38.062 -2.852 1 89.69 518 ASP B C 1
ATOM 8380 O O . ASP B 1 518 ? 8.336 38.688 -3.551 1 89.69 518 ASP B O 1
ATOM 8384 N N . GLY B 1 519 ? 6.777 37.094 -3.299 1 85.38 519 GLY B N 1
ATOM 8385 C CA . GLY B 1 519 ? 6.805 36.688 -4.695 1 85.38 519 GLY B CA 1
ATOM 8386 C C . GLY B 1 519 ? 8.188 36.25 -5.164 1 85.38 519 GLY B C 1
ATOM 8387 O O . GLY B 1 519 ? 8.578 36.562 -6.297 1 85.38 519 GLY B O 1
ATOM 8388 N N . GLY B 1 520 ? 8.992 35.844 -4.332 1 91.25 520 GLY B N 1
ATOM 8389 C CA . GLY B 1 520 ? 10.305 35.344 -4.719 1 91.25 520 GLY B CA 1
ATOM 8390 C C . GLY B 1 520 ? 11.391 36.406 -4.629 1 91.25 520 GLY B C 1
ATOM 8391 O O . GLY B 1 520 ? 12.539 36.156 -4.992 1 91.25 520 GLY B O 1
ATOM 8392 N N . HIS B 1 521 ? 10.977 37.625 -4.176 1 93.5 521 HIS B N 1
ATOM 8393 C CA . HIS B 1 521 ? 11.938 38.719 -4.031 1 93.5 521 HIS B CA 1
ATOM 8394 C C . HIS B 1 521 ? 12.031 39.188 -2.578 1 93.5 521 HIS B C 1
ATOM 8396 O O . HIS B 1 521 ? 11.094 39 -1.8 1 93.5 521 HIS B O 1
ATOM 8402 N N . ILE B 1 522 ? 13.188 39.688 -2.277 1 94.5 522 ILE B N 1
ATOM 8403 C CA . ILE B 1 522 ? 13.312 40.375 -1 1 94.5 522 ILE B CA 1
ATOM 8404 C C . ILE B 1 522 ? 12.812 41.812 -1.139 1 94.5 522 ILE B C 1
ATOM 8406 O O . ILE B 1 522 ? 13.359 42.594 -1.924 1 94.5 522 ILE B O 1
ATOM 8410 N N . VAL B 1 523 ? 11.867 42.188 -0.351 1 94 523 VAL B N 1
ATOM 8411 C CA . VAL B 1 523 ? 11.203 43.469 -0.542 1 94 523 VAL B CA 1
ATOM 8412 C C . VAL B 1 523 ? 11.641 44.438 0.554 1 94 523 VAL B C 1
ATOM 8414 O O . VAL B 1 523 ? 11.555 45.656 0.381 1 94 523 VAL B O 1
ATOM 8417 N N . GLU B 1 524 ? 11.711 43.906 1.763 1 94.31 524 GLU B N 1
ATOM 8418 C CA . GLU B 1 524 ? 12.109 44.75 2.9 1 94.31 524 GLU B CA 1
ATOM 8419 C C . GLU B 1 524 ? 13.164 44.031 3.75 1 94.31 524 GLU B C 1
ATOM 8421 O O . GLU B 1 524 ? 13.195 42.812 3.812 1 94.31 524 GLU B O 1
ATOM 8426 N N . MET B 1 525 ? 14.102 44.844 4.285 1 94.5 525 MET B N 1
ATOM 8427 C CA . MET B 1 525 ? 15.102 44.312 5.211 1 94.5 525 MET B CA 1
ATOM 8428 C C . MET B 1 525 ? 15.398 45.344 6.309 1 94.5 525 MET B C 1
ATOM 8430 O O . MET B 1 525 ? 15.477 46.531 6.043 1 94.5 525 MET B O 1
ATOM 8434 N N . GLY B 1 526 ? 15.438 44.844 7.527 1 93.25 526 GLY B N 1
ATOM 8435 C CA . GLY B 1 526 ? 15.766 45.75 8.633 1 93.25 526 GLY B CA 1
ATOM 8436 C C . GLY B 1 526 ? 15.398 45.156 9.984 1 93.25 526 GLY B C 1
ATOM 8437 O O . GLY B 1 526 ? 15.156 43.969 10.117 1 93.25 526 GLY B O 1
ATOM 8438 N N . GLU B 1 527 ? 15.5 45.969 10.984 1 93 527 GLU B N 1
ATOM 8439 C CA . GLU B 1 527 ? 15.094 45.562 12.328 1 93 527 GLU B CA 1
ATOM 8440 C C . GLU B 1 527 ? 13.586 45.719 12.516 1 93 527 GLU B C 1
ATOM 8442 O O . GLU B 1 527 ? 12.914 46.375 11.719 1 93 527 GLU B O 1
ATOM 8447 N N . HIS B 1 528 ? 13.141 45.125 13.523 1 90.19 528 HIS B N 1
ATOM 8448 C CA . HIS B 1 528 ? 11.703 45.094 13.789 1 90.19 528 HIS B CA 1
ATOM 8449 C C . HIS B 1 528 ? 11.117 46.5 13.852 1 90.19 528 HIS B C 1
ATOM 8451 O O . HIS B 1 528 ? 10.148 46.812 13.141 1 90.19 528 HIS B O 1
ATOM 8457 N N . SER B 1 529 ? 11.727 47.312 14.641 1 88.5 529 SER B N 1
ATOM 8458 C CA . SER B 1 529 ? 11.211 48.688 14.859 1 88.5 529 SER B CA 1
ATOM 8459 C C . SER B 1 529 ? 11.297 49.5 13.578 1 88.5 529 SER B C 1
ATOM 8461 O O . SER B 1 529 ? 10.383 50.281 13.273 1 88.5 529 SER B O 1
ATOM 8463 N N . GLU B 1 530 ? 12.32 49.25 12.836 1 91.88 530 GLU B N 1
ATOM 8464 C CA . GLU B 1 530 ? 12.516 49.969 11.594 1 91.88 530 GLU B CA 1
ATOM 8465 C C . GLU B 1 530 ? 11.484 49.594 10.547 1 91.88 530 GLU B C 1
ATOM 8467 O O . GLU B 1 530 ? 10.945 50.438 9.844 1 91.88 530 GLU B O 1
ATOM 8472 N N . LEU B 1 531 ? 11.227 48.344 10.5 1 91.81 531 LEU B N 1
ATOM 8473 C CA . LEU B 1 531 ? 10.32 47.844 9.469 1 91.81 531 LEU B CA 1
ATOM 8474 C C . LEU B 1 531 ? 8.875 48.219 9.789 1 91.81 531 LEU B C 1
ATOM 8476 O O . LEU B 1 531 ? 8.062 48.406 8.883 1 91.81 531 LEU B O 1
ATOM 8480 N N . LEU B 1 532 ? 8.555 48.25 11.016 1 89.06 532 LEU B N 1
ATOM 8481 C CA . LEU B 1 532 ? 7.215 48.656 11.414 1 89.06 532 LEU B CA 1
ATOM 8482 C C . LEU B 1 532 ? 6.961 50.125 11.023 1 89.06 532 LEU B C 1
ATOM 8484 O O . LEU B 1 532 ? 5.844 50.469 10.641 1 89.06 532 LEU B O 1
ATOM 8488 N N . GLY B 1 533 ? 7.977 50.875 11.164 1 87 533 GLY B N 1
ATOM 8489 C CA . GLY B 1 533 ? 7.879 52.312 10.844 1 87 533 GLY B CA 1
ATOM 8490 C C . GLY B 1 533 ? 7.754 52.562 9.359 1 87 533 GLY B C 1
ATOM 8491 O O . GLY B 1 533 ? 7.172 53.594 8.953 1 87 533 GLY B O 1
ATOM 8492 N N . MET B 1 534 ? 8.227 51.656 8.586 1 90 534 MET B N 1
ATOM 8493 C CA . MET B 1 534 ? 8.227 51.812 7.137 1 90 534 MET B CA 1
ATOM 8494 C C . MET B 1 534 ? 6.836 51.562 6.562 1 90 534 MET B C 1
ATOM 8496 O O . MET B 1 534 ? 6.559 51.906 5.414 1 90 534 MET B O 1
ATOM 8500 N N . ASN B 1 535 ? 5.863 51.062 7.273 1 84.38 535 ASN B N 1
ATOM 8501 C CA . ASN B 1 535 ? 4.48 50.781 6.898 1 84.38 535 ASN B CA 1
ATOM 8502 C C . ASN B 1 535 ? 4.406 49.969 5.602 1 84.38 535 ASN B C 1
ATOM 8504 O O . ASN B 1 535 ? 3.59 50.281 4.727 1 84.38 535 ASN B O 1
ATOM 8508 N N . GLY B 1 536 ? 5.301 49.156 5.426 1 89 536 GLY B N 1
ATOM 8509 C CA . GLY B 1 536 ? 5.305 48.312 4.246 1 89 536 GLY B CA 1
ATOM 8510 C C . GLY B 1 536 ? 4.602 46.969 4.465 1 89 536 GLY B C 1
ATOM 8511 O O . GLY B 1 536 ? 3.598 46.906 5.18 1 89 536 GLY B O 1
ATOM 8512 N N . ILE B 1 537 ? 5.09 45.938 3.748 1 86.69 537 ILE B N 1
ATOM 8513 C CA . ILE B 1 537 ? 4.473 44.625 3.785 1 86.69 537 ILE B CA 1
ATOM 8514 C C . ILE B 1 537 ? 4.613 44.031 5.184 1 86.69 537 ILE B C 1
ATOM 8516 O O . ILE B 1 537 ? 3.693 43.375 5.684 1 86.69 537 ILE B O 1
ATOM 8520 N N . TYR B 1 538 ? 5.684 44.312 5.742 1 88.44 538 TYR B N 1
ATOM 8521 C CA . TYR B 1 538 ? 5.926 43.781 7.09 1 88.44 538 TYR B CA 1
ATOM 8522 C C . TYR B 1 538 ? 4.895 44.344 8.07 1 88.44 538 TYR B C 1
ATOM 8524 O O . TYR B 1 538 ? 4.355 43.594 8.891 1 88.44 538 TYR B O 1
ATOM 8532 N N . ALA B 1 539 ? 4.703 45.562 8.008 1 86.62 539 ALA B N 1
ATOM 8533 C CA . ALA B 1 539 ? 3.73 46.219 8.891 1 86.62 539 ALA B CA 1
ATOM 8534 C C . ALA B 1 539 ? 2.33 45.656 8.664 1 86.62 539 ALA B C 1
ATOM 8536 O O . ALA B 1 539 ? 1.568 45.469 9.617 1 86.62 539 ALA B O 1
ATOM 8537 N N . ARG B 1 540 ? 2.078 45.406 7.473 1 81.88 540 ARG B N 1
ATOM 8538 C CA . ARG B 1 540 ? 0.772 44.875 7.129 1 81.88 540 ARG B CA 1
ATOM 8539 C C . ARG B 1 540 ? 0.602 43.469 7.703 1 81.88 540 ARG B C 1
ATOM 8541 O O . ARG B 1 540 ? -0.473 43.094 8.188 1 81.88 540 ARG B O 1
ATOM 8548 N N . LEU B 1 541 ? 1.633 42.75 7.516 1 77.5 541 LEU B N 1
ATOM 8549 C CA . LEU B 1 541 ? 1.59 41.375 8.031 1 77.5 541 LEU B CA 1
ATOM 8550 C C . LEU B 1 541 ? 1.441 41.375 9.547 1 77.5 541 LEU B C 1
ATOM 8552 O O . LEU B 1 541 ?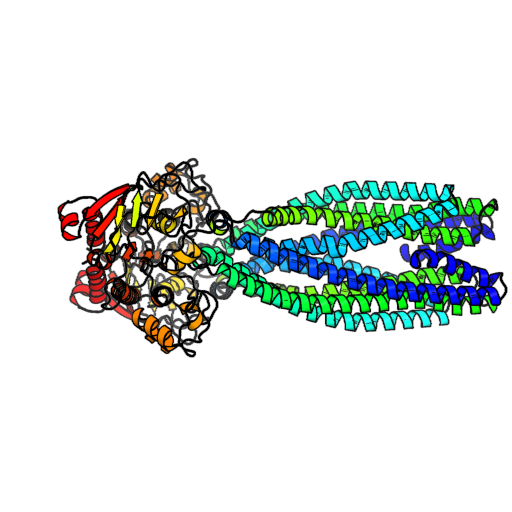 0.707 40.562 10.102 1 77.5 541 LEU B O 1
ATOM 8556 N N . THR B 1 542 ? 2.129 42.25 10.172 1 77.5 542 THR B N 1
ATOM 8557 C CA . THR B 1 542 ? 2.096 42.344 11.625 1 77.5 542 THR B CA 1
ATOM 8558 C C . THR B 1 542 ? 0.729 42.812 12.102 1 77.5 542 THR B C 1
ATOM 8560 O O . THR B 1 542 ? 0.213 42.344 13.117 1 77.5 542 THR B O 1
ATOM 8563 N N . ARG B 1 543 ? 0.169 43.688 11.391 1 74 543 ARG B N 1
ATOM 8564 C CA . ARG B 1 543 ? -1.146 44.188 11.742 1 74 543 ARG B CA 1
ATOM 8565 C C . ARG B 1 543 ? -2.219 43.125 11.602 1 74 543 ARG B C 1
ATOM 8567 O O . ARG B 1 543 ? -3.121 43.031 12.438 1 74 543 ARG B O 1
ATOM 8574 N N . ARG B 1 544 ? -2.088 42.438 10.57 1 66.69 544 ARG B N 1
ATOM 8575 C CA . ARG B 1 544 ? -3.057 41.375 10.328 1 66.69 544 ARG B CA 1
ATOM 8576 C C . ARG B 1 544 ? -3.006 40.344 11.438 1 66.69 544 ARG B C 1
ATOM 8578 O O . ARG B 1 544 ? -4.035 39.781 11.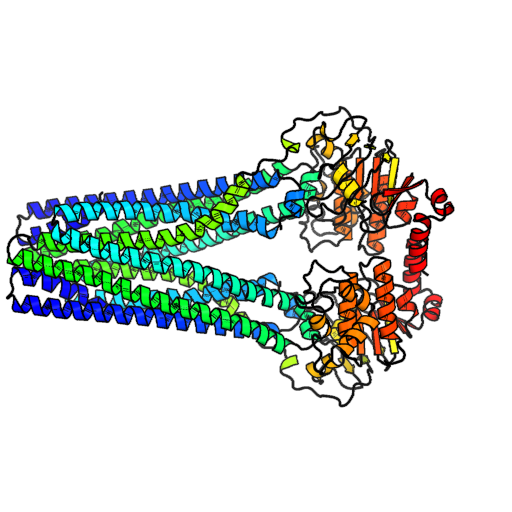828 1 66.69 544 ARG B O 1
ATOM 8585 N N . GLN B 1 545 ? -1.882 40.031 11.789 1 64.44 545 GLN B N 1
ATOM 8586 C CA . GLN B 1 545 ? -1.719 39.094 12.875 1 64.44 545 GLN B CA 1
ATOM 8587 C C . GLN B 1 545 ? -2.287 39.625 14.18 1 64.44 545 GLN B C 1
ATOM 8589 O O . GLN B 1 545 ? -2.887 38.875 14.961 1 64.44 545 GLN B O 1
ATOM 8594 N N . VAL B 1 546 ? -2.109 40.938 14.305 1 60.53 546 VAL B N 1
ATOM 8595 C CA . VAL B 1 546 ? -2.604 41.562 15.516 1 60.53 546 VAL B CA 1
ATOM 8596 C C . VAL B 1 546 ? -4.125 41.688 15.453 1 60.53 546 VAL B C 1
ATOM 8598 O O . VAL B 1 546 ? -4.812 41.5 16.453 1 60.53 546 VAL B O 1
ATOM 8601 N N . ASP B 1 547 ? -4.637 41.938 14.219 1 54.69 547 ASP B N 1
ATOM 8602 C CA . ASP B 1 547 ? -6.078 42.062 14.055 1 54.69 547 ASP B CA 1
ATOM 8603 C C . ASP B 1 547 ? -6.801 40.75 14.258 1 54.69 547 ASP B C 1
ATOM 8605 O O . ASP B 1 547 ? -7.941 40.719 14.719 1 54.69 547 ASP B O 1
ATOM 8609 N N . ALA B 1 548 ? -6.32 39.719 13.75 1 53.94 548 ALA B N 1
ATOM 8610 C CA . ALA B 1 548 ? -6.914 38.406 13.945 1 53.94 548 ALA B CA 1
ATOM 8611 C C . ALA B 1 548 ? -7.023 38.062 15.43 1 53.94 548 ALA B C 1
ATOM 8613 O O . ALA B 1 548 ? -7.844 37.25 15.828 1 53.94 548 ALA B O 1
ATOM 8614 N N . LEU B 1 549 ? -6.285 38.781 16.094 1 49.47 549 LEU B N 1
ATOM 8615 C CA . LEU B 1 549 ? -6.258 38.531 17.531 1 49.47 549 LEU B CA 1
ATOM 8616 C C . LEU B 1 549 ? -7.23 39.469 18.25 1 49.47 549 LEU B C 1
ATOM 8618 O O . LEU B 1 549 ? -7.586 39.219 19.406 1 49.47 549 LEU B O 1
ATOM 8622 N N . VAL B 1 550 ? -7.789 40.688 17.531 1 48.31 550 VAL B N 1
ATOM 8623 C CA . VAL B 1 550 ? -8.727 41.625 18.109 1 48.31 550 VAL B CA 1
ATOM 8624 C C . VAL B 1 550 ? -10.125 41.375 17.562 1 48.31 550 VAL B C 1
ATOM 8626 O O . VAL B 1 550 ? -10.289 41.125 16.359 1 48.31 550 VAL B O 1
#

Secondary structure (DSSP, 8-state):
-HHHHHHHHHHHHHHHHHHS-HHHHHHHHHHHHHHHHHHHHHHHHHHHHHHHHHHHHHHHHHHHHHHHHHTS-HHHHHHS-HHHHHHIIIIIHHHHHHIIIIIHHHHHHHHHHHHHHHHHHHHH-HHHHHHHHHHHHHHHHHHHHHHHHHHHHHHHHHHHHHHHHHHHHHHHHTHHHHHHHT-HHHHHHHHHHHHHHHHHHHHHHHHHHHHHHHHHHHHHHHHHHHHHHHHHHHHHTTSS-HHHHHHHHHHHHHHHHHHHHHHHHHHHHHHHHHHHHHHHHHHTPPPPHHHHS--BPPS-----EEEEEEEE--TT-TTS-SEEEEEEEE-TT-EEEEEE-TTSSHHHHHHHHTTSS--SEEEEEETTEEGGGB-HHHHHHTEEEE-SS----SSBHHHHHHTT--S---HHHHHHHHHHTT-HHHHHHSTTGGGPBP-TTTS-HHHHHHHHHHHHHHT--SEEEEESTTTT--HHHHHHHHHHHHHHHH-TT---EEEEE--SHHHHHTSSEEEEEETTEEEEEE-HHHHHHTTSHHHHHHHHHHHTT-/-HHHHHHHHHHHHHHHHHHS-HHHHHHHHHHHHHHHHHHHHHHHHHHHHHHHHHHHHHHHHHHHHHHHHHTS-HHHHHHS-HHHHHHIIIIIHHHHHHIIIIIHHHHHHHHHHHHHHHHHHHHH-HHHHHHHHHHHHHHHHHHHHHHHHHHHHHHHHHHHHHHHHHHHHHHHHTHHHHHHHT-HHHHHHHHHHHHHHHHHHHHHHHHHHHHHHHHHHHHHHHHHHHHHHHHHHHHHTTSS-HHHHHHHHHHHHHHHHHHHHHHHHHHHHHHHHHHHHHHHHHHTPPPPHHHHS--BPPS-----EEEEEEEE--TT-TTS-SEEEEEEEE-TT-EEEEEE-TTSSHHHHHHHHTTSS--SEEEEEETTEEGGGB-HHHHHHTEEEE-SS----SSBHHHHHHTT--S---HHHHHHHHHHTT-HHHHHHSTTGGGPBP-TTTS-HHHHHHHHHHHHHHT--SEEEEESTTTT--HHHHHHHHHHHHHHHH-TT---EEEEE---HHHHHTSSEEEEEETTEEEEEE-HHHHHHTTSHHHHHHHHHHHTT-